Protein AF-0000000073197657 (afdb_homodimer)

Radius of gyration: 25.98 Å; Cα contacts (8 Å, |Δi|>4): 1907; chains: 2; bounding box: 68×72×62 Å

InterPro domains:
  IPR007863 Peptidase M16, C-terminal [PF05193] (176-345)
  IPR011249 Metalloenzyme, LuxS/M16 peptidase-like [SSF63411] (21-210)
  IPR011249 Metalloenzyme, LuxS/M16 peptidase-like [SSF63411] (229-405)
  IPR011765 Peptidase M16, N-terminal [PF00675] (33-169)
  IPR050361 Mitochondrial Processing Peptidase/Ubiquinol-cytochrome c Reductase Complex [PTHR11851] (14-404)

Foldseek 3Di:
DPVVVVVVPLQQPWDKDWDADPLQAIEIETESPDFKKKKKKKFQQAQLPQQDPLSAALLVLLQLLQQAAFPVGGSVVLVVQCVVQPKDWHWDHDLGMTMIMIMGGLVCVLVVLLSRLRSSGHQLDPVSSVVSLVVLVVVVVPDDPVLVVVLVQQCQFQPSHSSNGRRGHDPVCRPVDHSVSNVVSCLQIFERNRMYIYMYNYDSVSNVVCVHPRRDGHRDHDDDRDDGDTDFGEDDDDDPDQKDKKWWKFKFAALQDLLRVLLLQLLQCQAADDPPPVQPQSPDNHQLSVQLSVLQVPFRKHKHWDWAHALGIIITGIMMMGGPVRVVVSVVSSVVSLVPPAHDPVSSVVSLVVSLVVLVVLSVDSNSVRVQQRRSCSSHVGDDGSVRSNVSNVPDDRCSNVVRSPTPIHMD/DPVVVVVVPLQQPWDKDWDADPLQAIEIETESPDFKKKKKKKFQQAQLPQQDPLSAALLVLLQLLQQAAFPVGGSVVLVVVCVVQPKDWHWDHDLGMTMIMIMGGLVCVLVVLLSRLRSSGHQLDVVSSVVSLVVLVVVVVPDDPVLVQVLVQQCQFQPSHSSNGRRGHDPVCRPVDHSVSNVVSCLQIFERNRMYIYMYNYDSVSNVVCVHPRRDGHRDHDDDRDDGDTDFGADDDDDPDQKWKWWKKFKFAALQDLLRVLLLQLLQCQAANADPPVQPQRNDNHQLSVQLSVLQVPFRKHKHWDWAHALGIIITGIMMMGGPVRVVVSLVSSVVSLVVPAHDPVSSVVSLVVSLVVLVVLSVDSNSVRVQQRRNCSSHVGDDGSVRSNVSNVPDDRVSNVPGGPMRTYTD

Sequence (824 aa):
MSATATAQKASMVAEEKLSRLPNGLSVGSLDMNGAVSQLLIAFRAGTRYEQQPNEAGLVHHLRNAVGIDSNNYLGAEMLWHCGSFGANLMSTSSRDLFMVQMSVLRDHASVALSLLGELAQPAFKPWDLEEVYGTLHADRQYLQPYDILLEKLHSAAFRNGPLGNELYAKKSKIGKITSKQLLNFASSRLVSGNAVLVGVNVTHQQILDYASTQLNITENNANPIVPSKYRGGEVRHNSTMQLAHVAIVGEGASLQDHKGMATQAVLSAALANGPSTKYSSGLGHGVVADAVYKASGGNMAAVLPINEVHSDAALVGVYLVSSGDNIAPLVTTAFNALKSFQISENTLKAAKLCAEMDALTACESSSTVAVDRAAQILACGHTMSASDFIGSIRNVTLDDVNKVIMLSVFICMSATATAQKASMVAEEKLSRLPNGLSVGSLDMNGAVSQLLIAFRAGTRYEQQPNEAGLVHHLRNAVGIDSNNYLGAEMLWHCGSFGANLMSTSSRDLFMVQMSVLRDHASVALSLLGELAQPAFKPWDLEEVYGTLHADRQYLQPYDILLEKLHSAAFRNGPLGNELYAKKSKIGKITSKQLLNFASSRLVSGNAVLVGVNVTHQQILDYASTQLNITENNANPIVPSKYRGGEVRHNSTMQLAHVAIVGEGASLQDHKGMATQAVLSAALANGPSTKYSSGLGHGVVADAVYKASGGNMAAVLPINEVHSDAALVGVYLVSSGDNIAPLVTTAFNALKSFQISENTLKAAKLCAEMDALTACESSSTVAVDRAAQILACGHTMSASDFIGSIRNVTLDDVNKVIMLSVFIC

Organism: Anisakis simplex (NCBI:txid6269)

Secondary structure (DSSP, 8-state):
-HHHHHHHHHHH--EEEEEE-TTS-EEEEEE---SEEEEEEEES-SGGG--SGGGTTHHHHHHHHTTS-BSSS-HHHHHHHHHHTT-EEEEEE-SS-EEEEEEEEGGGHHHHHHHHHHHTSB---HHHHHHHHHHHHHHHHT--HHHHHHHHHHHHHHTTSGGGS-SS--GGGTTT--HHHHHHHHHHHSBGGGEEEEEESS-HHHHHHHHHHT---B--PPPPPPP--------------SEEEEEEEEE---TT-HHHHHHHHHHHHHHH-----TT--S-SS-HHHHHHHHHHTTS-EEEEEEEEE-SS-EEEEEEEEEETTTHHHHHHHHHHHHHT----HHHHHHHHHHHHHHHHHHTT-HHHHHHHHHHHHHHHSS---HHHHHHHHHT--HHHHHHH-----EE-/-HHHHHHHHHHH--EEEEEE-TTS-EEEEEE---SEEEEEEEES-SGGG--SGGGTTHHHHHHHHTTS-BSSS-HHHHHHHHHHTT-EEEEEE-SS-EEEEEEEEGGGHHHHHHHHHHHTSB---HHHHHHHHHHHHHHHHT--HHHHHHHHHHHHHHTTSGGGS-SS--GGGTTT--HHHHHHHHHHHSBGGGEEEEEESS-HHHHHHHHHHT---B--PPPPPPP--------------SEEEEEEEEE---TT-HHHHHHHHHHHHHHH-----TT----SS-HHHHHHHHHHTTS-EEEEEEEEE-SS-EEEEEEEEEETTTHHHHHHHHHHHHHT----HHHHHHHHHHHHHHHHHHTT-HHHHHHHHHHHHHHHSS---HHHHHHHHHT--HHHHHH--EEEEEE-

Structure (mmCIF, N/CA/C/O backbone):
data_AF-0000000073197657-model_v1
#
loop_
_entity.id
_entity.type
_entity.pdbx_description
1 polymer 'AT02348p (inferred by orthology to a D. melanogaster protein)'
#
loop_
_atom_site.group_PDB
_atom_site.id
_atom_site.type_symbol
_atom_site.label_atom_id
_atom_site.label_alt_id
_atom_site.label_comp_id
_atom_site.label_asym_id
_atom_site.label_entity_id
_atom_site.label_seq_id
_atom_site.pdbx_PDB_ins_code
_atom_site.Cartn_x
_atom_site.Cartn_y
_atom_site.Cartn_z
_atom_site.occupancy
_atom_site.B_iso_or_equiv
_atom_site.auth_seq_id
_atom_site.auth_comp_id
_atom_site.auth_asym_id
_atom_site.auth_atom_id
_atom_site.pdbx_PDB_model_num
ATOM 1 N N . MET A 1 1 ? 9.648 2.695 -32.719 1 24.92 1 MET A N 1
ATOM 2 C CA . MET A 1 1 ? 10.273 3.92 -32.219 1 24.92 1 MET A CA 1
ATOM 3 C C . MET A 1 1 ? 9.227 4.98 -31.906 1 24.92 1 MET A C 1
ATOM 5 O O . MET A 1 1 ? 9.398 5.781 -30.984 1 24.92 1 MET A O 1
ATOM 9 N N . SER A 1 2 ? 8.242 5.004 -32.781 1 26.73 2 SER A N 1
ATOM 10 C CA . SER A 1 2 ? 7.273 6.094 -32.781 1 26.73 2 SER A CA 1
ATOM 11 C C . SER A 1 2 ? 6.203 5.883 -31.719 1 26.73 2 SER A C 1
ATOM 13 O O . SER A 1 2 ? 5.68 6.848 -31.156 1 26.73 2 SER A O 1
ATOM 15 N N . ALA A 1 3 ? 5.723 4.629 -31.609 1 32.22 3 ALA A N 1
ATOM 16 C CA . ALA A 1 3 ? 4.594 4.367 -30.719 1 32.22 3 ALA A CA 1
ATOM 17 C C . ALA A 1 3 ? 4.996 4.539 -29.25 1 32.22 3 ALA A C 1
ATOM 19 O O . ALA A 1 3 ? 4.148 4.789 -28.391 1 32.22 3 ALA A O 1
ATOM 20 N N . THR A 1 4 ? 6.301 4.199 -28.859 1 33.25 4 THR A N 1
ATOM 21 C CA . THR A 1 4 ? 6.902 4.328 -27.531 1 33.25 4 THR A CA 1
ATOM 22 C C . THR A 1 4 ? 6.824 5.77 -27.031 1 33.25 4 THR A C 1
ATOM 24 O O . THR A 1 4 ? 6.684 6.016 -25.828 1 33.25 4 THR A O 1
ATOM 27 N N . ALA A 1 5 ? 7.082 6.781 -27.938 1 35.72 5 ALA A N 1
ATOM 28 C CA . ALA A 1 5 ? 7.094 8.227 -27.703 1 35.72 5 ALA A CA 1
ATOM 29 C C . ALA A 1 5 ? 5.695 8.734 -27.375 1 35.72 5 ALA A C 1
ATOM 31 O O . ALA A 1 5 ? 5.535 9.641 -26.547 1 35.72 5 ALA A O 1
ATOM 32 N N . THR A 1 6 ? 4.719 8.172 -28.016 1 34.34 6 THR A N 1
ATOM 33 C CA . THR A 1 6 ? 3.385 8.75 -27.922 1 34.34 6 THR A CA 1
ATOM 34 C C . THR A 1 6 ? 2.754 8.445 -26.578 1 34.34 6 THR A C 1
ATOM 36 O O . THR A 1 6 ? 2.086 9.305 -25.984 1 34.34 6 THR A O 1
ATOM 39 N N . ALA A 1 7 ? 2.904 7.211 -26.047 1 37.16 7 ALA A N 1
ATOM 40 C CA . ALA A 1 7 ? 2.324 6.793 -24.781 1 37.16 7 ALA A CA 1
ATOM 41 C C . ALA A 1 7 ? 2.988 7.516 -23.609 1 37.16 7 ALA A C 1
ATOM 43 O O . ALA A 1 7 ? 2.385 7.68 -22.547 1 37.16 7 ALA A O 1
ATOM 44 N N . GLN A 1 8 ? 4.293 7.699 -23.547 1 40.88 8 GLN A N 1
ATOM 45 C CA . GLN A 1 8 ? 5 8.523 -22.578 1 40.88 8 GLN A CA 1
ATOM 46 C C . GLN A 1 8 ? 4.273 9.852 -22.344 1 40.88 8 GLN A C 1
ATOM 48 O O . GLN A 1 8 ? 4.273 10.375 -21.234 1 40.88 8 GLN A O 1
ATOM 53 N N . LYS A 1 9 ? 3.688 10.336 -23.422 1 39.72 9 LYS A N 1
ATOM 54 C CA . LYS A 1 9 ? 3.219 11.719 -23.5 1 39.72 9 LYS A CA 1
ATOM 55 C C . LYS A 1 9 ? 1.931 11.906 -22.703 1 39.72 9 LYS A C 1
ATOM 57 O O . LYS A 1 9 ? 1.673 12.992 -22.172 1 39.72 9 LYS A O 1
ATOM 62 N N . ALA A 1 10 ? 1.14 10.953 -22.922 1 40.53 10 ALA A N 1
ATOM 63 C CA . ALA A 1 10 ? -0.202 11.289 -22.453 1 40.53 10 ALA A CA 1
ATOM 64 C C . ALA A 1 10 ? -0.24 11.383 -20.922 1 40.53 10 ALA A C 1
ATOM 66 O O . ALA A 1 10 ? -0.869 12.289 -20.375 1 40.53 10 ALA A O 1
ATOM 67 N N . SER A 1 11 ? 0.136 10.227 -20.141 1 47.03 11 SER A N 1
ATOM 68 C CA . SER A 1 11 ? -0.007 10.25 -18.688 1 47.03 11 SER A CA 1
ATOM 69 C C . SER A 1 11 ? 0.811 11.375 -18.078 1 47.03 11 SER A C 1
ATOM 71 O O . SER A 1 11 ? 0.484 11.867 -17 1 47.03 11 SER A O 1
ATOM 73 N N . MET A 1 12 ? 1.969 11.75 -18.781 1 50.06 12 MET A N 1
ATOM 74 C CA . MET A 1 12 ? 2.967 12.648 -18.203 1 50.06 12 MET A CA 1
ATOM 75 C C . MET A 1 12 ? 2.568 14.102 -18.406 1 50.06 12 MET A C 1
ATOM 77 O O . MET A 1 12 ? 3.209 15.008 -17.875 1 50.06 12 MET A O 1
ATOM 81 N N . VAL A 1 13 ? 1.551 14.219 -19.188 1 54.59 13 VAL A N 1
ATOM 82 C CA . VAL A 1 13 ? 1.398 15.648 -19.453 1 54.59 13 VAL A CA 1
ATOM 83 C C . VAL A 1 13 ? 0.268 16.219 -18.594 1 54.59 13 VAL A C 1
ATOM 85 O O . VAL A 1 13 ? -0.843 16.438 -19.094 1 54.59 13 VAL A O 1
ATOM 88 N N . ALA A 1 14 ? 0.258 15.805 -17.328 1 64.75 14 ALA A N 1
ATOM 89 C CA . ALA A 1 14 ? -0.708 16.453 -16.453 1 64.75 14 ALA A CA 1
ATOM 90 C C . ALA A 1 14 ? -0.443 17.953 -16.344 1 64.75 14 ALA A C 1
ATOM 92 O O . ALA A 1 14 ? 0.712 18.391 -16.312 1 64.75 14 ALA A O 1
ATOM 93 N N . GLU A 1 15 ? -1.471 18.719 -16.766 1 77.44 15 GLU A N 1
ATOM 94 C CA . GLU A 1 15 ? -1.34 20.156 -16.578 1 77.44 15 GLU A CA 1
ATOM 95 C C . GLU A 1 15 ? -1.181 20.516 -15.102 1 77.44 15 GLU A C 1
ATOM 97 O O . GLU A 1 15 ? -2.031 20.156 -14.281 1 77.44 15 GLU A O 1
ATOM 102 N N . GLU A 1 16 ? -0.017 20.938 -14.773 1 91.06 16 GLU A N 1
ATOM 103 C CA . GLU A 1 16 ? 0.267 21.328 -13.398 1 91.06 16 GLU A CA 1
ATOM 104 C C . GLU A 1 16 ? 0.287 22.844 -13.25 1 91.06 16 GLU A C 1
ATOM 106 O O . GLU A 1 16 ? 0.814 23.562 -14.109 1 91.06 16 GLU A O 1
ATOM 111 N N . LYS A 1 17 ? -0.479 23.344 -12.266 1 96.06 17 LYS A N 1
ATOM 112 C CA . LYS A 1 17 ? -0.536 24.781 -11.984 1 96.06 17 LYS A CA 1
ATOM 113 C C . LYS A 1 17 ? -0.211 25.062 -10.516 1 96.06 17 LYS A C 1
ATOM 115 O O . LYS A 1 17 ? -0.493 24.25 -9.641 1 96.06 17 LYS A O 1
ATOM 120 N N . LEU A 1 18 ? 0.401 26.172 -10.281 1 97.56 18 LEU A N 1
ATOM 121 C CA . LEU A 1 18 ? 0.75 26.641 -8.945 1 97.56 18 LEU A CA 1
ATOM 122 C C . LEU A 1 18 ? 0.467 28.125 -8.789 1 97.56 18 LEU A C 1
ATOM 124 O O . LEU A 1 18 ? 0.825 28.922 -9.656 1 97.56 18 LEU A O 1
ATOM 128 N N . SER A 1 19 ? -0.248 28.469 -7.785 1 97.75 19 SER A N 1
ATOM 129 C CA . SER A 1 19 ? -0.538 29.859 -7.449 1 97.75 19 SER A CA 1
ATOM 130 C C . SER A 1 19 ? -0.184 30.172 -6 1 97.75 19 SER A C 1
ATOM 132 O O . SER A 1 19 ? -0.13 29.266 -5.164 1 97.75 19 SER A O 1
ATOM 134 N N . ARG A 1 20 ? 0.093 31.438 -5.801 1 96.75 20 ARG A N 1
ATOM 135 C CA . ARG A 1 20 ? 0.314 31.938 -4.445 1 96.75 20 ARG A CA 1
ATOM 136 C C . ARG A 1 20 ? -0.661 33.062 -4.109 1 96.75 20 ARG A C 1
ATOM 138 O O . ARG A 1 20 ? -0.753 34.031 -4.84 1 96.75 20 ARG A O 1
ATOM 145 N N . LEU A 1 21 ? -1.343 32.906 -3.039 1 97.19 21 LEU A N 1
ATOM 146 C CA . LEU A 1 21 ? -2.332 33.906 -2.633 1 97.19 21 LEU A CA 1
ATOM 147 C C . LEU A 1 21 ? -1.687 35 -1.798 1 97.19 21 LEU A C 1
ATOM 149 O O . LEU A 1 21 ? -0.601 34.812 -1.244 1 97.19 21 LEU A O 1
ATOM 153 N N . PRO A 1 22 ? -2.354 36.156 -1.662 1 95.44 22 PRO A N 1
ATOM 154 C CA . PRO A 1 22 ? -1.788 37.281 -0.912 1 95.44 22 PRO A CA 1
ATOM 155 C C . PRO A 1 22 ? -1.545 36.938 0.558 1 95.44 22 PRO A C 1
ATOM 157 O O . PRO A 1 22 ? -0.637 37.5 1.18 1 95.44 22 PRO A O 1
ATOM 160 N N . ASN A 1 23 ? -2.232 36.062 1.062 1 95.19 23 ASN A N 1
ATOM 161 C CA . ASN A 1 23 ? -2.074 35.719 2.471 1 95.19 23 ASN A CA 1
ATOM 162 C C . ASN A 1 23 ? -0.935 34.719 2.684 1 95.19 23 ASN A C 1
ATOM 164 O O . ASN A 1 23 ? -0.705 34.25 3.805 1 95.19 23 ASN A O 1
ATOM 168 N N . GLY A 1 24 ? -0.32 34.281 1.6 1 95.75 24 GLY A N 1
ATOM 169 C CA . GLY A 1 24 ? 0.848 33.406 1.692 1 95.75 24 GLY A CA 1
ATOM 170 C C . GLY A 1 24 ? 0.548 31.969 1.361 1 95.75 24 GLY A C 1
ATOM 171 O O . GLY A 1 24 ? 1.465 31.172 1.152 1 95.75 24 GLY A O 1
ATOM 172 N N . LEU A 1 25 ? -0.697 31.594 1.229 1 97.38 25 LEU A N 1
ATOM 173 C CA . LEU A 1 25 ? -1.099 30.219 0.934 1 97.38 25 LEU A CA 1
ATOM 174 C C . LEU A 1 25 ? -0.743 29.844 -0.502 1 97.38 25 LEU A C 1
ATOM 176 O O . LEU A 1 25 ? -1.026 30.609 -1.433 1 97.38 25 LEU A O 1
ATOM 180 N N . SER A 1 26 ? -0.106 28.734 -0.603 1 98.12 26 SER A N 1
ATOM 181 C CA . SER A 1 26 ? 0.12 28.172 -1.936 1 98.12 26 SER A CA 1
ATOM 182 C C . SER A 1 26 ? -1.021 27.25 -2.354 1 98.12 26 SER A C 1
ATOM 184 O O . SER A 1 26 ? -1.584 26.547 -1.522 1 98.12 26 SER A O 1
ATOM 186 N N . VAL A 1 27 ? -1.336 27.297 -3.631 1 98.31 27 VAL A N 1
ATOM 187 C CA . VAL A 1 27 ? -2.381 26.438 -4.188 1 98.31 27 VAL A CA 1
ATOM 188 C C . VAL A 1 27 ? -1.865 25.734 -5.441 1 98.31 27 VAL A C 1
ATOM 190 O O . VAL A 1 27 ? -1.483 26.391 -6.414 1 98.31 27 VAL A O 1
ATOM 193 N N . GLY A 1 28 ? -1.777 24.422 -5.359 1 97.94 28 GLY A N 1
ATOM 194 C CA . GLY A 1 28 ? -1.341 23.641 -6.504 1 97.94 28 GLY A CA 1
ATOM 195 C C . GLY A 1 28 ? -2.406 22.688 -7.016 1 97.94 28 GLY A C 1
ATOM 196 O O . GL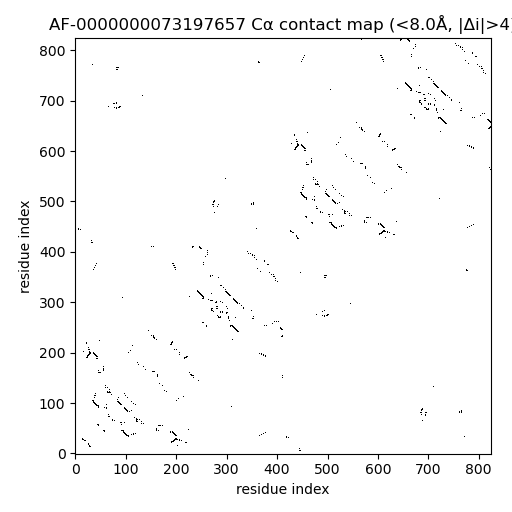Y A 1 28 ? -3.246 22.219 -6.25 1 97.94 28 GLY A O 1
ATOM 197 N N . SER A 1 29 ? -2.365 22.406 -8.344 1 96.81 29 SER A N 1
ATOM 198 C CA . SER A 1 29 ? -3.291 21.453 -8.93 1 96.81 29 SER A CA 1
ATOM 199 C C . SER A 1 29 ? -2.635 20.672 -10.07 1 96.81 29 SER A C 1
ATOM 201 O O . SER A 1 29 ? -1.69 21.156 -10.695 1 96.81 29 SER A O 1
ATOM 203 N N . LEU A 1 30 ? -3.066 19.516 -10.195 1 95.25 30 LEU A N 1
ATOM 204 C CA . LEU A 1 30 ? -2.676 18.641 -11.297 1 95.25 30 LEU A CA 1
ATOM 205 C C . LEU A 1 30 ? -3.852 17.781 -11.75 1 95.25 30 LEU A C 1
ATOM 207 O O . LEU A 1 30 ? -4.617 17.281 -10.922 1 95.25 30 LEU A O 1
ATOM 211 N N . ASP A 1 31 ? -3.984 17.688 -13.023 1 94.06 31 ASP A N 1
ATOM 212 C CA . ASP A 1 31 ? -5.059 16.859 -13.547 1 94.06 31 ASP A CA 1
ATOM 213 C C . ASP A 1 31 ? -4.492 15.633 -14.266 1 94.06 31 ASP A C 1
ATOM 215 O O . ASP A 1 31 ? -3.912 15.75 -15.352 1 94.06 31 ASP A O 1
ATOM 219 N N . MET A 1 32 ? -4.719 14.508 -13.719 1 91.31 32 MET A N 1
ATOM 220 C CA . MET A 1 32 ? -4.27 13.234 -14.281 1 91.31 32 MET A CA 1
ATOM 221 C C . MET A 1 32 ? -5.383 12.57 -15.086 1 91.31 32 MET A C 1
ATOM 223 O O . MET A 1 32 ? -5.27 11.406 -15.469 1 91.31 32 MET A O 1
ATOM 227 N N . ASN A 1 33 ? -6.457 13.266 -15.172 1 89.81 33 ASN A N 1
ATOM 228 C CA . ASN A 1 33 ? -7.637 12.797 -15.898 1 89.81 33 ASN A CA 1
ATOM 229 C C . ASN A 1 33 ? -8.242 11.562 -15.242 1 89.81 33 ASN A C 1
ATOM 231 O O . ASN A 1 33 ? -8.68 10.641 -15.938 1 89.81 33 ASN A O 1
ATOM 235 N N . GLY A 1 34 ? -8.211 11.5 -13.992 1 91.5 34 GLY A N 1
ATOM 236 C CA . GLY A 1 34 ? -8.773 10.391 -13.242 1 91.5 34 GLY A CA 1
ATOM 237 C C . GLY A 1 34 ? -10.141 10.703 -12.656 1 91.5 34 GLY A C 1
ATOM 238 O O . GLY A 1 34 ? -10.57 11.859 -12.641 1 91.5 34 GLY A O 1
ATOM 239 N N . ALA A 1 35 ? -10.758 9.648 -12.18 1 93.69 35 ALA A N 1
ATOM 240 C CA . ALA A 1 35 ? -12.133 9.766 -11.688 1 93.69 35 ALA A CA 1
ATOM 241 C C . ALA A 1 35 ? -12.148 10.125 -10.203 1 93.69 35 ALA A C 1
ATOM 243 O O . ALA A 1 35 ? -13.18 10.547 -9.672 1 93.69 35 ALA A O 1
ATOM 244 N N . VAL A 1 36 ? -11.055 9.984 -9.523 1 95.44 36 VAL A N 1
ATOM 245 C CA . VAL A 1 36 ? -10.969 10.258 -8.094 1 95.44 36 VAL A CA 1
ATOM 246 C C . VAL A 1 36 ? -10.133 11.516 -7.855 1 95.44 36 VAL A C 1
ATOM 248 O O . VAL A 1 36 ? -9.023 11.633 -8.367 1 95.44 36 VAL A O 1
ATOM 251 N N . SER A 1 37 ? -10.711 12.398 -7.148 1 97.06 37 SER A N 1
ATOM 252 C CA . SER A 1 37 ? -9.992 13.602 -6.762 1 97.06 37 SER A CA 1
ATOM 253 C C . SER A 1 37 ? -9.297 13.43 -5.414 1 97.06 37 SER A C 1
ATOM 255 O O . SER A 1 37 ? -9.859 12.82 -4.5 1 97.06 37 SER A O 1
ATOM 257 N N . GLN A 1 38 ? -8.109 13.938 -5.379 1 97.19 38 GLN A N 1
ATOM 258 C CA . GLN A 1 38 ? -7.387 14.055 -4.121 1 97.19 38 GLN A CA 1
ATOM 259 C C . GLN A 1 38 ? -7.25 15.508 -3.693 1 97.19 38 GLN A C 1
ATOM 261 O O . GLN A 1 38 ? -6.688 16.328 -4.426 1 97.19 38 GLN A O 1
ATOM 266 N N . LEU A 1 39 ? -7.789 15.805 -2.576 1 97.25 39 LEU A N 1
ATOM 267 C CA . LEU A 1 39 ? -7.691 17.125 -1.975 1 97.25 39 LEU A CA 1
ATOM 268 C C . LEU A 1 39 ? -6.852 17.078 -0.701 1 97.25 39 LEU A C 1
ATOM 270 O O . LEU A 1 39 ? -7.152 16.312 0.217 1 97.25 39 LEU A O 1
ATOM 274 N N . LEU A 1 40 ? -5.805 17.922 -0.667 1 97.75 40 LEU A N 1
ATOM 275 C CA . LEU A 1 40 ? -4.832 17.781 0.413 1 97.75 40 LEU A CA 1
ATOM 276 C C . LEU A 1 40 ? -4.391 19.156 0.921 1 97.75 40 LEU A C 1
ATOM 278 O O . LEU A 1 40 ? -4.055 20.031 0.128 1 97.75 40 LEU A O 1
ATOM 282 N N . ILE A 1 41 ? -4.484 19.375 2.158 1 97.75 41 ILE A N 1
ATOM 283 C CA . ILE A 1 41 ? -3.85 20.516 2.793 1 97.75 41 ILE A CA 1
ATOM 284 C C . ILE A 1 41 ? -2.674 20.062 3.648 1 97.75 41 ILE A C 1
ATOM 286 O O . ILE A 1 41 ? -2.797 19.094 4.41 1 97.75 41 ILE A O 1
ATOM 290 N N . ALA A 1 42 ? -1.586 20.656 3.443 1 98.25 42 ALA A N 1
ATOM 291 C CA . ALA A 1 42 ? -0.374 20.312 4.188 1 98.25 42 ALA A CA 1
ATOM 292 C C . ALA A 1 42 ? 0.205 21.547 4.875 1 98.25 42 ALA A C 1
ATOM 294 O O . ALA A 1 42 ? 0.053 22.672 4.383 1 98.25 42 ALA A O 1
ATOM 295 N N . PHE A 1 43 ? 0.808 21.328 5.977 1 97.88 43 PHE A N 1
ATOM 296 C CA . PHE A 1 43 ? 1.457 22.391 6.754 1 97.88 43 PHE A CA 1
ATOM 297 C C . PHE A 1 43 ? 2.887 21.984 7.105 1 97.88 43 PHE A C 1
ATOM 299 O O . PHE A 1 43 ? 3.158 20.828 7.422 1 97.88 43 PHE A O 1
ATOM 306 N N . ARG A 1 44 ? 3.797 22.984 7.078 1 97.38 44 ARG A N 1
ATOM 307 C CA . ARG A 1 44 ? 5.086 22.797 7.734 1 97.38 44 ARG A CA 1
ATOM 308 C C . ARG A 1 44 ? 4.918 22.719 9.25 1 97.38 44 ARG A C 1
ATOM 310 O O . ARG A 1 44 ? 5.34 23.609 9.977 1 97.38 44 ARG A O 1
ATOM 317 N N . ALA A 1 45 ? 4.406 21.609 9.625 1 97.31 45 ALA A N 1
ATOM 318 C CA . ALA A 1 45 ? 4.062 21.375 11.023 1 97.31 45 ALA A CA 1
ATOM 319 C C . ALA A 1 45 ? 4.328 19.922 11.422 1 97.31 45 ALA A C 1
ATOM 321 O O . ALA A 1 45 ? 3.543 19.312 12.148 1 97.31 45 ALA A O 1
ATOM 322 N N . GLY A 1 46 ? 5.402 19.359 10.898 1 97.62 46 GLY A N 1
ATOM 323 C CA . GLY A 1 46 ? 5.844 18.031 11.328 1 97.62 46 GLY A CA 1
ATOM 324 C C . GLY A 1 46 ? 6.531 18.047 12.68 1 97.62 46 GLY A C 1
ATOM 325 O O . GLY A 1 46 ? 6.594 19.078 13.344 1 97.62 46 GLY A O 1
ATOM 326 N N . THR A 1 47 ? 7.062 16.938 13.07 1 97.38 47 THR A N 1
ATOM 327 C CA . THR A 1 47 ? 7.59 16.766 14.422 1 97.38 47 THR A CA 1
ATOM 328 C C . THR A 1 47 ? 8.852 17.609 14.609 1 97.38 47 THR A C 1
ATOM 330 O O . THR A 1 47 ? 9.227 17.938 15.734 1 97.38 47 THR A O 1
ATOM 333 N N . ARG A 1 48 ? 9.555 17.938 13.539 1 96.94 48 ARG A N 1
ATOM 334 C CA . ARG A 1 48 ? 10.766 18.75 13.695 1 96.94 48 ARG A CA 1
ATOM 335 C C . ARG A 1 48 ? 10.438 20.141 14.219 1 96.94 48 ARG A C 1
ATOM 337 O O . ARG A 1 48 ? 11.328 20.859 14.688 1 96.94 48 ARG A O 1
ATOM 344 N N . TYR A 1 49 ? 9.164 20.5 14.148 1 96.62 49 TYR A N 1
ATOM 345 C CA . TYR A 1 49 ? 8.773 21.844 14.586 1 96.62 49 TYR A CA 1
ATOM 346 C C . TYR A 1 49 ? 8.336 21.828 16.047 1 96.62 49 TYR A C 1
ATOM 348 O O . TYR A 1 49 ? 7.906 22.859 16.578 1 96.62 49 TYR A O 1
ATOM 356 N N . GLU A 1 50 ? 8.375 20.641 16.625 1 95.38 50 GLU A N 1
ATOM 357 C CA . GLU A 1 50 ? 8.281 20.562 18.078 1 95.38 50 GLU A CA 1
ATOM 358 C C . GLU A 1 50 ? 9.578 21.031 18.734 1 95.38 50 GLU A C 1
ATOM 360 O O . GLU A 1 50 ? 10.43 20.219 19.078 1 95.38 50 GLU A O 1
ATOM 365 N N . GLN A 1 51 ? 9.703 22.25 19.031 1 89.19 51 GLN A N 1
ATOM 366 C CA . GLN A 1 51 ? 10.992 22.828 19.359 1 89.19 51 GLN A CA 1
ATOM 367 C C . GLN A 1 51 ? 11.234 22.797 20.875 1 89.19 51 GLN A C 1
ATOM 369 O O . GLN A 1 51 ? 12.383 22.719 21.328 1 89.19 51 GLN A O 1
ATOM 374 N N . GLN A 1 52 ? 10.242 22.812 21.594 1 88.38 52 GLN A N 1
ATOM 375 C CA . GLN A 1 52 ? 10.398 22.781 23.047 1 88.38 52 GLN A CA 1
ATOM 376 C C . GLN A 1 52 ? 10.18 21.375 23.594 1 88.38 52 GLN A C 1
ATOM 378 O O . GLN A 1 52 ? 9.406 20.594 23.031 1 88.38 52 GLN A O 1
ATOM 383 N N . PRO A 1 53 ? 10.852 21.047 24.656 1 85.31 53 PRO A N 1
ATOM 384 C CA . PRO A 1 53 ? 10.711 19.703 25.234 1 85.31 53 PRO A CA 1
ATOM 385 C C . PRO A 1 53 ? 9.266 19.359 25.562 1 85.31 53 PRO A C 1
ATOM 387 O O . PRO A 1 53 ? 8.859 18.203 25.453 1 85.31 53 PRO A O 1
ATOM 390 N N . ASN A 1 54 ? 8.57 20.359 25.922 1 89 54 ASN A N 1
ATOM 391 C CA . ASN A 1 54 ? 7.191 20.094 26.328 1 89 54 ASN A CA 1
ATOM 392 C C . ASN A 1 54 ? 6.266 19.938 25.125 1 89 54 ASN A C 1
ATOM 394 O O . ASN A 1 54 ? 5.07 19.688 25.281 1 89 54 ASN A O 1
ATOM 398 N N . GLU A 1 55 ? 6.871 20 23.938 1 93.5 55 GLU A N 1
ATOM 399 C CA . GLU A 1 55 ? 6.059 19.906 22.719 1 93.5 55 GLU A CA 1
ATOM 400 C C . GLU A 1 55 ? 6.145 18.5 22.125 1 93.5 55 GLU A C 1
ATOM 402 O O . GLU A 1 55 ? 5.438 18.188 21.156 1 93.5 55 GLU A O 1
ATOM 407 N N . ALA A 1 56 ? 6.961 17.641 22.766 1 94.44 56 ALA A N 1
ATOM 408 C CA . ALA A 1 56 ? 7.129 16.297 22.234 1 94.44 56 ALA A CA 1
ATOM 409 C C . ALA A 1 56 ? 5.805 15.539 22.234 1 94.44 56 ALA A C 1
ATOM 411 O O . ALA A 1 56 ? 5.152 15.414 23.266 1 94.44 56 ALA A O 1
ATOM 412 N N . GLY A 1 57 ? 5.402 15.133 21.031 1 96.31 57 GLY A N 1
ATOM 413 C CA . GLY A 1 57 ? 4.18 14.352 20.906 1 96.31 57 GLY A CA 1
ATOM 414 C C . GLY A 1 57 ? 2.998 15.164 20.422 1 96.31 57 GLY A C 1
ATOM 415 O O . GLY A 1 57 ? 1.934 14.609 20.141 1 96.31 57 GLY A O 1
ATOM 416 N N . LEU A 1 58 ? 3.137 16.438 20.281 1 96.81 58 LEU A N 1
ATOM 417 C CA . LEU A 1 58 ? 2.043 17.312 19.891 1 96.81 58 LEU A CA 1
ATOM 418 C C . LEU A 1 58 ? 1.55 16.969 18.484 1 96.81 58 LEU A C 1
ATOM 420 O O . LEU A 1 58 ? 0.341 16.922 18.25 1 96.81 58 LEU A O 1
ATOM 424 N N . VAL A 1 59 ? 2.422 16.734 17.578 1 97.25 59 VAL A N 1
ATOM 425 C CA . VAL A 1 59 ? 2.047 16.5 16.188 1 97.25 59 VAL A CA 1
ATOM 426 C C . VAL A 1 59 ? 1.279 15.18 16.078 1 97.25 59 VAL A C 1
ATOM 428 O O . VAL A 1 59 ? 0.308 15.078 15.32 1 97.25 59 VAL A O 1
ATOM 431 N N . HIS A 1 60 ? 1.761 14.211 16.828 1 96.38 60 HIS A N 1
ATOM 432 C CA . HIS A 1 60 ? 1.023 12.953 16.891 1 96.38 60 HIS A CA 1
ATOM 433 C C . HIS A 1 60 ? -0.406 13.172 17.375 1 96.38 60 HIS A C 1
ATOM 435 O O . HIS A 1 60 ? -1.351 12.625 16.797 1 96.38 60 HIS A O 1
ATOM 441 N N . HIS A 1 61 ? -0.603 14.023 18.391 1 94.88 61 HIS A N 1
ATOM 442 C CA . HIS A 1 61 ? -1.929 14.367 18.891 1 94.88 61 HIS A CA 1
ATOM 443 C C . HIS A 1 61 ? -2.736 15.125 17.844 1 94.88 61 HIS A C 1
ATOM 445 O O . HIS A 1 61 ? -3.922 14.859 17.656 1 94.88 61 HIS A O 1
ATOM 451 N N . LEU A 1 62 ? -2.049 16.016 17.219 1 95.19 62 LEU A N 1
ATOM 452 C CA . LEU A 1 62 ? -2.682 16.828 16.188 1 95.19 62 LEU A CA 1
ATOM 453 C C . LEU A 1 62 ? -3.225 15.945 15.062 1 95.19 62 LEU A C 1
ATOM 455 O O . LEU A 1 62 ? -4.379 16.094 14.656 1 95.19 62 LEU A O 1
ATOM 459 N N . ARG A 1 63 ? -2.41 15.062 14.57 1 95.12 63 ARG A N 1
ATOM 460 C CA . ARG A 1 63 ? -2.781 14.156 13.492 1 95.12 63 ARG A CA 1
ATOM 461 C C . ARG A 1 63 ? -4.027 13.352 13.859 1 95.12 63 ARG A C 1
ATOM 463 O O . ARG A 1 63 ? -4.961 13.25 13.055 1 95.12 63 ARG A O 1
ATOM 470 N N . ASN A 1 64 ? -4.031 12.859 15.125 1 91.44 64 ASN A N 1
ATOM 471 C CA . ASN A 1 64 ? -5.129 11.992 15.531 1 91.44 64 ASN A CA 1
ATOM 472 C C . ASN A 1 64 ? -6.355 12.797 15.945 1 91.44 64 ASN A C 1
ATOM 474 O O . ASN A 1 64 ? -7.441 12.242 16.109 1 91.44 64 ASN A O 1
ATOM 478 N N . ALA A 1 65 ? -6.23 14.102 16.031 1 91.62 65 ALA A N 1
ATOM 479 C CA . ALA A 1 65 ? -7.348 14.961 16.406 1 91.62 65 ALA A CA 1
ATOM 480 C C . ALA A 1 65 ? -8.172 15.375 15.188 1 91.62 65 ALA A C 1
ATOM 482 O O . ALA A 1 65 ? -9.234 15.977 15.328 1 91.62 65 ALA A O 1
ATOM 483 N N . VAL A 1 66 ? -7.68 15.062 14.055 1 91.31 66 VAL A N 1
ATOM 484 C CA . VAL A 1 66 ? -8.453 15.352 12.859 1 91.31 66 VAL A CA 1
ATOM 485 C C . VAL A 1 66 ? -9.773 14.586 12.898 1 91.31 66 VAL A C 1
ATOM 487 O O . VAL A 1 66 ? -9.789 13.375 13.125 1 91.31 66 VAL A O 1
ATOM 490 N N . GLY A 1 67 ? -10.898 15.336 12.703 1 85.62 67 GLY A N 1
ATOM 491 C CA . GLY A 1 67 ? -12.211 14.727 12.758 1 85.62 67 GLY A CA 1
ATOM 492 C C . GLY A 1 67 ? -13 15.109 13.992 1 85.62 67 GLY A C 1
ATOM 493 O O . GLY A 1 67 ? -14.219 14.93 14.039 1 85.62 67 GLY A O 1
ATOM 494 N N . ILE A 1 68 ? -12.273 15.602 15.047 1 87.75 68 ILE A N 1
ATOM 495 C CA . ILE A 1 68 ? -13.008 16.109 16.203 1 87.75 68 ILE A CA 1
ATOM 496 C C . ILE A 1 68 ? -13.617 17.469 15.852 1 87.75 68 ILE A C 1
ATOM 498 O O . ILE A 1 68 ? -13.531 17.922 14.711 1 87.75 68 ILE A O 1
ATOM 502 N N . ASP A 1 69 ? -14.18 18.078 16.828 1 90.44 69 ASP A N 1
ATOM 503 C CA . ASP A 1 69 ? -14.891 19.344 16.609 1 90.44 69 ASP A CA 1
ATOM 504 C C . ASP A 1 69 ? -13.938 20.438 16.156 1 90.44 69 ASP A C 1
ATOM 506 O O . ASP A 1 69 ? -12.812 20.531 16.656 1 90.44 69 ASP A O 1
ATOM 510 N N . SER A 1 70 ? -14.406 21.203 15.195 1 91.5 70 SER A N 1
ATOM 511 C CA . SER A 1 70 ? -13.773 22.5 14.922 1 91.5 70 SER A CA 1
ATOM 512 C C . SER A 1 70 ? -14.445 23.609 15.711 1 91.5 70 SER A C 1
ATOM 514 O O . SER A 1 70 ? -15.32 23.359 16.531 1 91.5 70 SER A O 1
ATOM 516 N N . ASN A 1 71 ? -13.938 24.812 15.516 1 90.62 71 ASN A N 1
ATOM 517 C CA . ASN A 1 71 ? -14.562 25.938 16.203 1 90.62 71 ASN A CA 1
ATOM 518 C C . ASN A 1 71 ? -15.977 26.203 15.703 1 90.62 71 ASN A C 1
ATOM 520 O O . ASN A 1 71 ? -16.812 26.734 16.438 1 90.62 71 ASN A O 1
ATOM 524 N N . ASN A 1 72 ? -16.281 25.734 14.508 1 91.25 72 ASN A N 1
ATOM 525 C CA . ASN A 1 72 ? -17.516 26.125 13.852 1 91.25 72 ASN A CA 1
ATOM 526 C C . ASN A 1 72 ? -18.484 24.938 13.734 1 91.25 72 ASN A C 1
ATOM 528 O O . ASN A 1 72 ? -19.703 25.141 13.641 1 91.25 72 ASN A O 1
ATOM 532 N N . TYR A 1 73 ? -17.906 23.766 13.664 1 91.12 73 TYR A N 1
ATOM 533 C CA . TYR A 1 73 ? -18.75 22.609 13.375 1 91.12 73 TYR A CA 1
ATOM 534 C C . TYR A 1 73 ? -18.391 21.438 14.281 1 91.12 73 TYR A C 1
ATOM 536 O O . TYR A 1 73 ? -17.25 21.281 14.703 1 91.12 73 TYR A O 1
ATOM 544 N N . LEU A 1 74 ? -19.391 20.578 14.469 1 88.19 74 LEU A N 1
ATOM 545 C CA . LEU A 1 74 ? -19.172 19.312 15.156 1 88.19 74 LEU A CA 1
ATOM 546 C C . LEU A 1 74 ? -18.438 18.328 14.25 1 88.19 74 LEU A C 1
ATOM 548 O O . LEU A 1 74 ? -18.766 18.203 13.07 1 88.19 74 LEU A O 1
ATOM 552 N N . GLY A 1 75 ? -17.438 17.75 14.828 1 85.75 75 GLY A N 1
ATOM 553 C CA . GLY A 1 75 ? -16.656 16.781 14.078 1 85.75 75 GLY A CA 1
ATOM 554 C C . GLY A 1 75 ? -17.5 15.656 13.5 1 85.75 75 GLY A C 1
ATOM 555 O O . GLY A 1 75 ? -17.375 15.328 12.32 1 85.75 75 GLY A O 1
ATOM 556 N N . ALA A 1 76 ? -18.375 15.109 14.289 1 80.81 76 ALA A N 1
ATOM 557 C CA . ALA A 1 76 ? -19.234 14.008 13.875 1 80.81 76 ALA A CA 1
ATOM 558 C C . ALA A 1 76 ? -20.094 14.398 12.672 1 80.81 76 ALA A C 1
ATOM 560 O O . ALA A 1 76 ? -20.312 13.586 11.766 1 80.81 76 ALA A O 1
ATOM 561 N N . GLU A 1 77 ? -20.531 15.594 12.68 1 84.94 77 GLU A N 1
ATOM 562 C CA . GLU A 1 77 ? -21.344 16.078 11.57 1 84.94 77 GLU A CA 1
ATOM 563 C C . GLU A 1 77 ? -20.516 16.219 10.297 1 84.94 77 GLU A C 1
ATOM 565 O O . GLU A 1 77 ? -20.984 15.852 9.211 1 84.94 77 GLU A O 1
ATOM 570 N N . MET A 1 78 ? -19.359 16.766 10.406 1 87.19 78 MET A N 1
ATOM 571 C CA . MET A 1 78 ? -18.484 16.922 9.242 1 87.19 78 MET A CA 1
ATOM 572 C C . MET A 1 78 ? -18.125 15.57 8.648 1 87.19 78 MET A C 1
ATOM 574 O O . MET A 1 78 ? -18.156 15.398 7.43 1 87.19 78 MET A O 1
ATOM 578 N N . LEU A 1 79 ? -17.828 14.641 9.516 1 83.62 79 LEU A N 1
ATOM 579 C CA . LEU A 1 79 ? -17.469 13.305 9.062 1 83.62 79 LEU A CA 1
ATOM 580 C C . LEU A 1 79 ? -18.672 12.617 8.398 1 83.62 79 LEU A C 1
ATOM 582 O O . LEU A 1 79 ? -18.5 11.906 7.406 1 83.62 79 LEU A O 1
ATOM 586 N N . TRP A 1 80 ? -19.797 12.875 8.953 1 82.56 80 TRP A N 1
ATOM 587 C CA . TRP A 1 80 ? -21.031 12.352 8.359 1 82.56 80 TRP A CA 1
ATOM 588 C C . TRP A 1 80 ? -21.234 12.906 6.953 1 82.56 80 TRP A C 1
ATOM 590 O O . TRP A 1 80 ? -21.609 12.18 6.039 1 82.56 80 TRP A O 1
ATOM 600 N N . HIS A 1 81 ? -20.984 14.117 6.824 1 85.88 81 HIS A N 1
ATOM 601 C CA . HIS A 1 81 ? -21.125 14.75 5.516 1 85.88 81 HIS A CA 1
ATOM 602 C C . HIS A 1 81 ? -20.109 14.195 4.531 1 85.88 81 HIS A C 1
ATOM 604 O O . HIS A 1 81 ? -20.422 13.969 3.359 1 85.88 81 HIS A O 1
ATOM 610 N N . CYS A 1 82 ? -18.891 13.984 4.988 1 86.5 82 CYS A N 1
ATOM 611 C CA . CYS A 1 82 ? -17.891 13.367 4.141 1 86.5 82 CYS A CA 1
ATOM 612 C C . CYS A 1 82 ? -18.344 11.992 3.652 1 86.5 82 CYS A C 1
ATOM 614 O O . CYS A 1 82 ? -18.219 11.68 2.467 1 86.5 82 CYS A O 1
ATOM 616 N N . GLY A 1 83 ? -18.875 11.289 4.527 1 83.75 83 GLY A N 1
ATOM 617 C CA . GLY A 1 83 ? -19.359 9.953 4.195 1 83.75 83 GLY A CA 1
ATOM 618 C C . GLY A 1 83 ? -20.531 9.961 3.227 1 83.75 83 GLY A C 1
ATOM 619 O O . GLY A 1 83 ? -20.688 9.031 2.434 1 83.75 83 GLY A O 1
ATOM 620 N N . SER A 1 84 ? -21.281 11.016 3.311 1 86.62 84 SER A N 1
ATOM 621 C CA . SER A 1 84 ? -22.484 11.094 2.486 1 86.62 84 SER A CA 1
ATOM 622 C C . SER A 1 84 ? -22.141 11.188 1.005 1 86.62 84 SER A C 1
ATOM 624 O O . SER A 1 84 ? -22.953 10.828 0.148 1 86.62 84 SER A O 1
ATOM 626 N N . PHE A 1 85 ? -20.938 11.531 0.765 1 87.31 85 PHE A N 1
ATOM 627 C CA . PHE A 1 85 ? -20.547 11.578 -0.639 1 87.31 85 PHE A CA 1
ATOM 628 C C . PHE A 1 85 ? -19.438 10.57 -0.929 1 87.31 85 PHE A C 1
ATOM 630 O O . PHE A 1 85 ? -18.734 10.695 -1.93 1 87.31 85 PHE A O 1
ATOM 637 N N . GLY A 1 86 ? -19.234 9.68 -0.045 1 85.12 86 GLY A N 1
ATOM 638 C CA . GLY A 1 86 ? -18.312 8.57 -0.265 1 85.12 86 GLY A CA 1
ATOM 639 C C . GLY A 1 86 ? -16.859 8.961 -0.144 1 85.12 86 GLY A C 1
ATOM 640 O O . GLY A 1 86 ? -15.984 8.289 -0.681 1 85.12 86 GLY A O 1
ATOM 641 N N . ALA A 1 87 ? -16.609 10.031 0.52 1 89 87 ALA A N 1
ATOM 642 C CA . ALA A 1 87 ? -15.242 10.516 0.651 1 89 87 ALA A CA 1
ATOM 643 C C . ALA A 1 87 ? -14.484 9.734 1.728 1 89 87 ALA A C 1
ATOM 645 O O . ALA A 1 87 ? -15.102 9.172 2.635 1 89 87 ALA A O 1
ATOM 646 N N . ASN A 1 88 ? -13.203 9.664 1.522 1 87.38 88 ASN A N 1
ATOM 647 C CA . ASN A 1 88 ? -12.297 9.133 2.533 1 87.38 88 ASN A CA 1
ATOM 648 C C . ASN A 1 88 ? -11.352 10.219 3.055 1 87.38 88 ASN A C 1
ATOM 650 O O . ASN A 1 88 ? -10.859 11.047 2.283 1 87.38 88 ASN A O 1
ATOM 654 N N . LEU A 1 89 ? -11.188 10.211 4.34 1 90.06 89 LEU A N 1
ATOM 655 C CA . LEU A 1 89 ? -10.336 11.195 5 1 90.06 89 LEU A CA 1
ATOM 656 C C . LEU A 1 89 ? -9.141 10.523 5.668 1 90.06 89 LEU A C 1
ATOM 658 O O . LEU A 1 89 ? -9.289 9.492 6.328 1 90.06 89 LEU A O 1
ATOM 662 N N . MET A 1 90 ? -7.984 11.133 5.414 1 90.56 90 MET A N 1
ATOM 663 C CA . MET A 1 90 ? -6.77 10.617 6.035 1 90.56 90 MET A CA 1
ATOM 664 C C . MET A 1 90 ? -5.898 11.758 6.555 1 90.56 90 MET A C 1
ATOM 666 O O . MET A 1 90 ? -5.75 12.781 5.883 1 90.56 90 MET A O 1
ATOM 670 N N . SER A 1 91 ? -5.465 11.578 7.758 1 94.44 91 SER A N 1
ATOM 671 C CA . SER A 1 91 ? -4.465 12.492 8.297 1 94.44 91 SER A CA 1
ATOM 672 C C . SER A 1 91 ? -3.115 11.797 8.461 1 94.44 91 SER A C 1
ATOM 674 O O . SER A 1 91 ? -3.051 10.648 8.891 1 94.44 91 SER A O 1
ATOM 676 N N . THR A 1 92 ? -2.084 12.484 8.047 1 95.5 92 THR A N 1
ATOM 677 C CA . THR A 1 92 ? -0.732 11.945 8.141 1 95.5 92 THR A CA 1
ATOM 678 C C . THR A 1 92 ? 0.243 13 8.641 1 95.5 92 THR A C 1
ATOM 680 O O . THR A 1 92 ? 0.011 14.203 8.469 1 95.5 92 THR A O 1
ATOM 683 N N . SER A 1 93 ? 1.23 12.516 9.32 1 96.75 93 SER A N 1
ATOM 684 C CA . SER A 1 93 ? 2.307 13.406 9.742 1 96.75 93 SER A CA 1
ATOM 685 C C . SER A 1 93 ? 3.674 12.789 9.461 1 96.75 93 SER A C 1
ATOM 687 O O . SER A 1 93 ? 3.814 11.57 9.43 1 96.75 93 SER A O 1
ATOM 689 N N . SER A 1 94 ? 4.559 13.594 9.086 1 97.12 94 SER A N 1
ATOM 690 C CA . SER A 1 94 ? 5.977 13.273 8.953 1 97.12 94 SER A CA 1
ATOM 691 C C . SER A 1 94 ? 6.84 14.219 9.781 1 97.12 94 SER A C 1
ATOM 693 O O . SER A 1 94 ? 6.32 14.992 10.594 1 97.12 94 SER A O 1
ATOM 695 N N . ARG A 1 95 ? 8.109 14.07 9.68 1 97.5 95 ARG A N 1
ATOM 696 C CA . ARG A 1 95 ? 8.992 14.984 10.398 1 97.5 95 ARG A CA 1
ATOM 697 C C . ARG A 1 95 ? 8.906 16.391 9.828 1 97.5 95 ARG A C 1
ATOM 699 O O . ARG A 1 95 ? 9.078 17.375 10.555 1 97.5 95 ARG A O 1
ATOM 706 N N . ASP A 1 96 ? 8.453 16.5 8.555 1 97.5 96 ASP A N 1
ATOM 707 C CA . ASP A 1 96 ? 8.375 17.812 7.91 1 97.5 96 ASP A CA 1
ATOM 708 C C . ASP A 1 96 ? 6.949 18.344 7.93 1 97.5 96 ASP A C 1
ATOM 710 O O . ASP A 1 96 ? 6.738 19.562 8.039 1 97.5 96 ASP A O 1
ATOM 714 N N . LEU A 1 97 ? 6 17.422 7.871 1 98.12 97 LEU A N 1
ATOM 715 C CA . LEU A 1 97 ? 4.688 17.922 7.477 1 98.12 97 LEU A CA 1
ATOM 716 C C . LEU A 1 97 ? 3.59 17.312 8.344 1 98.12 97 LEU A C 1
ATOM 718 O O . LEU A 1 97 ? 3.73 16.188 8.828 1 98.12 97 LEU A O 1
ATOM 722 N N . PHE A 1 98 ? 2.592 18.078 8.555 1 97.75 98 PHE A N 1
ATOM 723 C CA . PHE A 1 98 ? 1.258 17.625 8.914 1 97.75 98 PHE A CA 1
ATOM 724 C C . PHE A 1 98 ? 0.292 17.781 7.75 1 97.75 98 PHE A C 1
ATOM 726 O O . PHE A 1 98 ? 0.24 18.828 7.117 1 97.75 98 PHE A O 1
ATOM 733 N N . MET A 1 99 ? -0.486 16.656 7.41 1 97.62 99 MET A N 1
ATOM 734 C CA . MET A 1 99 ? -1.316 16.688 6.211 1 97.62 99 MET A CA 1
ATOM 735 C C . MET A 1 99 ? -2.689 16.094 6.484 1 97.62 99 MET A C 1
ATOM 737 O O . MET A 1 99 ? -2.809 15.109 7.227 1 97.62 99 MET A O 1
ATOM 741 N N . VAL A 1 100 ? -3.658 16.625 5.891 1 95.62 100 VAL A N 1
ATOM 742 C CA . VAL A 1 100 ? -5.008 16.078 5.832 1 95.62 100 VAL A CA 1
ATOM 743 C C . VAL A 1 100 ? -5.441 15.93 4.375 1 95.62 100 VAL A C 1
ATOM 745 O O . VAL A 1 100 ? -5.41 16.891 3.604 1 95.62 100 VAL A O 1
ATOM 748 N N . GLN A 1 101 ? -5.82 14.727 4.066 1 95.56 101 GLN A N 1
ATOM 749 C CA . GLN A 1 101 ? -6.141 14.406 2.682 1 95.56 101 GLN A CA 1
ATOM 750 C C . GLN A 1 101 ? -7.52 13.773 2.566 1 95.56 101 GLN A C 1
ATOM 752 O O . GLN A 1 101 ? -7.902 12.945 3.4 1 95.56 101 GLN A O 1
ATOM 757 N N . MET A 1 102 ? -8.203 14.172 1.548 1 93.75 102 MET A N 1
ATOM 758 C CA . MET A 1 102 ? -9.516 13.594 1.261 1 93.75 102 MET A CA 1
ATOM 759 C C . MET A 1 102 ? -9.562 13.039 -0.16 1 93.75 102 MET A C 1
ATOM 761 O O . MET A 1 102 ? -9.133 13.703 -1.104 1 93.75 102 MET A O 1
ATOM 765 N N . SER A 1 103 ? -9.992 11.836 -0.275 1 94.75 103 SER A N 1
ATOM 766 C CA . SER A 1 103 ? -10.297 11.211 -1.56 1 94.75 103 SER A CA 1
ATOM 767 C C . SER A 1 103 ? -11.797 11.211 -1.833 1 94.75 103 SER A C 1
ATOM 769 O O . SER A 1 103 ? -12.594 10.844 -0.964 1 94.75 103 SER A O 1
ATOM 771 N N . VAL A 1 104 ? -12.141 11.617 -3.025 1 94 104 VAL A N 1
ATOM 772 C CA . VAL A 1 104 ? -13.555 11.703 -3.357 1 94 104 VAL A CA 1
ATOM 773 C C . VAL A 1 104 ? -13.742 11.594 -4.871 1 94 104 VAL A C 1
ATOM 775 O O . VAL A 1 104 ? -12.812 11.867 -5.637 1 94 104 VAL A O 1
ATOM 778 N N . LEU A 1 105 ? -14.922 11.18 -5.242 1 94.94 105 LEU A N 1
ATOM 779 C CA . LEU A 1 105 ? -15.227 11.188 -6.672 1 94.94 105 LEU A CA 1
ATOM 780 C C . LEU A 1 105 ? -15.141 12.602 -7.23 1 94.94 105 LEU A C 1
ATOM 782 O O . LEU A 1 105 ? -15.586 13.555 -6.59 1 94.94 105 LEU A O 1
ATOM 786 N N . ARG A 1 106 ? -14.617 12.688 -8.367 1 94.44 106 ARG A N 1
ATOM 787 C CA . ARG A 1 106 ? -14.273 13.961 -8.992 1 94.44 106 ARG A CA 1
ATOM 788 C C . ARG A 1 106 ? -15.484 14.891 -9.023 1 94.44 106 ARG A C 1
ATOM 790 O O . ARG A 1 106 ? -15.344 16.094 -8.812 1 94.44 106 ARG A O 1
ATOM 797 N N . ASP A 1 107 ? -16.641 14.391 -9.234 1 92.81 107 ASP A N 1
ATOM 798 C CA . ASP A 1 107 ? -17.859 15.188 -9.352 1 92.81 107 ASP A CA 1
ATOM 799 C C . ASP A 1 107 ? -18.234 15.82 -8.016 1 92.81 107 ASP A C 1
ATOM 801 O O . ASP A 1 107 ? -19.031 16.766 -7.969 1 92.81 107 ASP A O 1
ATOM 805 N N . HIS A 1 108 ? -17.656 15.328 -6.957 1 92.44 108 HIS A N 1
ATOM 806 C CA . HIS A 1 108 ? -18 15.828 -5.629 1 92.44 108 HIS A CA 1
ATOM 807 C C . HIS A 1 108 ? -16.844 16.609 -5.012 1 92.44 108 HIS A C 1
ATOM 809 O O . HIS A 1 108 ? -16.859 16.875 -3.811 1 92.44 108 HIS A O 1
ATOM 815 N N . ALA A 1 109 ? -15.93 17 -5.746 1 92.56 109 ALA A N 1
ATOM 816 C CA . ALA A 1 109 ? -14.727 17.656 -5.25 1 92.56 109 ALA A CA 1
ATOM 817 C C . ALA A 1 109 ? -15.062 18.984 -4.566 1 92.56 109 ALA A C 1
ATOM 819 O O . ALA A 1 109 ? -14.445 19.344 -3.561 1 92.56 109 ALA A O 1
ATOM 820 N N . SER A 1 110 ? -16.047 19.672 -5.027 1 87.12 110 SER A N 1
ATOM 821 C CA . SER A 1 110 ? -16.375 20.984 -4.48 1 87.12 110 SER A CA 1
ATOM 822 C C . SER A 1 110 ? -16.875 20.875 -3.043 1 87.12 110 SER A C 1
ATOM 824 O O . SER A 1 110 ? -16.453 21.656 -2.178 1 87.12 110 SER A O 1
ATOM 826 N N . VAL A 1 111 ? -17.719 19.969 -2.805 1 83.19 111 VAL A N 1
ATOM 827 C CA . VAL A 1 111 ? -18.234 19.781 -1.456 1 83.19 111 VAL A CA 1
ATOM 828 C C . VAL A 1 111 ? -17.125 19.312 -0.522 1 83.19 111 VAL A C 1
ATOM 830 O O . VAL A 1 111 ? -17.047 19.75 0.629 1 83.19 111 VAL A O 1
ATOM 833 N N . ALA A 1 112 ? -16.266 18.484 -1.028 1 87.88 112 ALA A N 1
ATOM 834 C CA . ALA A 1 112 ? -15.172 17.953 -0.224 1 87.88 112 ALA A CA 1
ATOM 835 C C . ALA A 1 112 ? -14.188 19.047 0.173 1 87.88 112 ALA A C 1
ATOM 837 O O . ALA A 1 112 ? -13.664 19.047 1.289 1 87.88 112 ALA A O 1
ATOM 838 N N . LEU A 1 113 ? -14.047 20.016 -0.678 1 90.56 113 LEU A N 1
ATOM 839 C CA . LEU A 1 113 ? -13.141 21.125 -0.4 1 90.56 113 LEU A CA 1
ATOM 840 C C . LEU A 1 113 ? -13.633 21.953 0.789 1 90.56 113 LEU A C 1
ATOM 842 O O . LEU A 1 113 ? -12.844 22.328 1.657 1 90.56 113 LEU A O 1
ATOM 846 N N . SER A 1 114 ? -14.852 22.156 0.868 1 87.69 114 SER A N 1
ATOM 847 C CA . SER A 1 114 ? -15.422 22.953 1.948 1 87.69 114 SER A CA 1
ATOM 848 C C . SER A 1 114 ? -15.227 22.266 3.299 1 87.69 114 SER A C 1
ATOM 850 O O . SER A 1 114 ? -14.992 22.938 4.309 1 87.69 114 SER A O 1
ATOM 852 N N . LEU A 1 115 ? -15.219 21.016 3.352 1 89.31 115 LEU A N 1
ATOM 853 C CA . LEU A 1 115 ? -15.062 20.25 4.586 1 89.31 115 LEU A CA 1
ATOM 854 C C . LEU A 1 115 ? -13.594 20.141 4.977 1 89.31 115 LEU A C 1
ATOM 856 O O . LEU A 1 115 ? -13.258 20.188 6.164 1 89.31 115 LEU A O 1
ATOM 860 N N . LEU A 1 116 ? -12.75 20.062 4.031 1 91.19 116 LEU A N 1
ATOM 861 C CA . LEU A 1 116 ? -11.328 19.844 4.258 1 91.19 116 LEU A CA 1
ATOM 862 C C . LEU A 1 116 ? -10.727 20.938 5.125 1 91.19 116 LEU A C 1
ATOM 864 O O . LEU A 1 116 ? -10.008 20.656 6.086 1 91.19 116 LEU A O 1
ATOM 868 N N . GLY A 1 117 ? -11.031 22.188 4.848 1 87.25 117 GLY A N 1
ATOM 869 C CA . GLY A 1 117 ? -10.5 23.312 5.602 1 87.25 117 GLY A CA 1
ATOM 870 C C . GLY A 1 117 ? -10.867 23.281 7.074 1 87.25 117 GLY A C 1
ATOM 871 O O . GLY A 1 117 ? -10.039 23.578 7.938 1 87.25 117 GLY A O 1
ATOM 872 N N . GLU A 1 118 ? -12.023 22.828 7.348 1 88.62 118 GLU A N 1
ATOM 873 C CA . GLU A 1 118 ? -12.5 22.75 8.727 1 88.62 118 GLU A CA 1
ATOM 874 C C . GLU A 1 118 ? -11.898 21.531 9.445 1 88.62 118 GLU A C 1
ATOM 876 O O . GLU A 1 118 ? -11.508 21.641 10.609 1 88.62 118 GLU A O 1
ATOM 881 N N . LEU A 1 119 ? -11.805 20.5 8.758 1 89.62 119 LEU A N 1
ATOM 882 C CA . LEU A 1 119 ? -11.328 19.25 9.352 1 89.62 119 LEU A CA 1
ATOM 883 C C . LEU A 1 119 ? -9.844 19.344 9.688 1 89.62 119 LEU A C 1
ATOM 885 O O . LEU A 1 119 ? -9.383 18.703 10.633 1 89.62 119 LEU A O 1
ATOM 889 N N . ALA A 1 120 ? -9.164 20.219 8.977 1 91 120 ALA A N 1
ATOM 890 C CA . ALA A 1 120 ? -7.723 20.359 9.188 1 91 120 ALA A CA 1
ATOM 891 C C . ALA A 1 120 ? -7.426 21.297 10.352 1 91 120 ALA A C 1
ATOM 893 O O . ALA A 1 120 ? -6.262 21.5 10.711 1 91 120 ALA A O 1
ATOM 894 N N . GLN A 1 121 ? -8.477 21.797 10.969 1 88.81 121 GLN A N 1
ATOM 895 C CA . GLN A 1 121 ? -8.289 22.766 12.039 1 88.81 121 GLN A CA 1
ATOM 896 C C . GLN A 1 121 ? -9.172 22.438 13.234 1 88.81 121 GLN A C 1
ATOM 898 O O . GLN A 1 121 ? -10.094 23.188 13.562 1 88.81 121 GLN A O 1
ATOM 903 N N . PRO A 1 122 ? -8.82 21.406 13.938 1 91.81 122 PRO A N 1
ATOM 904 C CA . PRO A 1 122 ? -9.602 21.031 15.125 1 91.81 122 PRO A CA 1
ATOM 905 C C . PRO A 1 122 ? -9.547 22.094 16.219 1 91.81 122 PRO A C 1
ATOM 907 O O . PRO A 1 122 ? -8.547 22.812 16.344 1 91.81 122 PRO A O 1
ATOM 910 N N . ALA A 1 123 ? -10.586 22.188 17.047 1 93.62 123 ALA A N 1
ATOM 911 C CA . ALA A 1 123 ? -10.68 23.172 18.125 1 93.62 123 ALA A CA 1
ATOM 912 C C . ALA A 1 123 ? -9.977 22.672 19.391 1 93.62 123 ALA A C 1
ATOM 914 O O . ALA A 1 123 ? -9.742 23.438 20.312 1 93.62 123 ALA A O 1
ATOM 915 N N . PHE A 1 124 ? -9.672 21.453 19.516 1 94.31 124 PHE A N 1
ATOM 916 C CA . PHE A 1 124 ? -8.938 20.812 20.594 1 94.31 124 PHE A CA 1
ATOM 917 C C . PHE A 1 124 ? -9.641 21.016 21.938 1 94.31 124 PHE A C 1
ATOM 919 O O . PHE A 1 124 ? -8.992 21.328 22.938 1 94.31 124 PHE A O 1
ATOM 926 N N . LYS A 1 125 ? -10.906 20.938 21.953 1 92.38 125 LYS A N 1
ATOM 927 C CA . LYS A 1 125 ? -11.602 21.016 23.234 1 92.38 125 LYS A CA 1
ATOM 928 C C . LYS A 1 125 ? -11.164 19.875 24.172 1 92.38 125 LYS A C 1
ATOM 930 O O . LYS A 1 125 ? -10.953 18.75 23.719 1 92.38 125 LYS A O 1
ATOM 935 N N . PRO A 1 126 ? -11.07 20.141 25.469 1 89.31 126 PRO A N 1
ATOM 936 C CA . PRO A 1 126 ? -10.5 19.156 26.391 1 89.31 126 PRO A CA 1
ATOM 937 C C . PRO A 1 126 ? -11.234 17.812 26.344 1 89.31 126 PRO A C 1
ATOM 939 O O . PRO A 1 126 ? -10.594 16.766 26.375 1 89.31 126 PRO A O 1
ATOM 942 N N . TRP A 1 127 ? -12.492 17.828 26.266 1 84.5 127 TRP A N 1
ATOM 943 C CA . TRP A 1 127 ? -13.242 16.578 26.266 1 84.5 127 TRP A CA 1
ATOM 944 C C . TRP A 1 127 ? -13.086 15.844 24.953 1 84.5 127 TRP A C 1
ATOM 946 O O . TRP A 1 127 ? -13.203 14.617 24.891 1 84.5 127 TRP A O 1
ATOM 956 N N . ASP A 1 128 ? -12.75 16.516 23.891 1 84.75 128 ASP A N 1
ATOM 957 C CA . ASP A 1 128 ? -12.508 15.875 22.594 1 84.75 128 ASP A CA 1
ATOM 958 C C . ASP A 1 128 ? -11.148 15.172 22.578 1 84.75 128 ASP A C 1
ATOM 960 O O . ASP A 1 128 ? -11 14.125 21.938 1 84.75 128 ASP A O 1
ATOM 964 N N . LEU A 1 129 ? -10.219 15.711 23.312 1 87.25 129 LEU A N 1
ATOM 965 C CA . LEU A 1 129 ? -8.867 15.172 23.312 1 87.25 129 LEU A CA 1
ATOM 966 C C . LEU A 1 129 ? -8.828 13.812 24.016 1 87.25 129 LEU A C 1
ATOM 968 O O . LEU A 1 129 ? -8.016 12.953 23.656 1 87.25 129 LEU A O 1
ATOM 972 N N . GLU A 1 130 ? -9.648 13.625 24.906 1 83.69 130 GLU A N 1
ATOM 973 C CA . GLU A 1 130 ? -9.719 12.352 25.609 1 83.69 130 GLU A CA 1
ATOM 974 C C . GLU A 1 130 ? -10.094 11.219 24.656 1 83.69 130 GLU A C 1
ATOM 976 O O . GLU A 1 130 ? -9.641 10.078 24.828 1 83.69 130 GLU A O 1
ATOM 981 N N . GLU A 1 131 ? -10.836 11.57 23.703 1 76.88 131 GLU A N 1
ATOM 982 C CA . GLU A 1 131 ? -11.281 10.578 22.734 1 76.88 131 GLU A CA 1
ATOM 983 C C . GLU A 1 131 ? -10.133 10.117 21.844 1 76.88 131 GLU A C 1
ATOM 985 O O . GLU A 1 131 ? -10.188 9.039 21.266 1 76.88 131 GLU A O 1
ATOM 990 N N . VAL A 1 132 ? -9.125 10.898 21.828 1 85.12 132 VAL A N 1
ATOM 991 C CA . VAL A 1 132 ? -8.016 10.648 20.906 1 85.12 132 VAL A CA 1
ATOM 992 C C . VAL A 1 132 ? -6.977 9.758 21.578 1 85.12 132 VAL A C 1
ATOM 994 O O . VAL A 1 132 ? -6.164 9.125 20.891 1 85.12 132 VAL A O 1
ATOM 997 N N . TYR A 1 133 ? -7.031 9.602 22.891 1 85.38 133 TYR A N 1
ATOM 998 C CA . TYR A 1 133 ? -5.988 8.891 23.609 1 85.38 133 TYR A CA 1
ATOM 999 C C . TYR A 1 133 ? -5.922 7.426 23.188 1 85.38 133 TYR A C 1
ATOM 1001 O O . TYR A 1 133 ? -4.836 6.875 23 1 85.38 133 TYR A O 1
ATOM 1009 N N . GLY A 1 134 ? -7.051 6.828 23.047 1 81 134 GLY A N 1
ATOM 1010 C CA . GLY A 1 134 ? -7.078 5.434 22.641 1 81 134 GLY A CA 1
ATOM 1011 C C . GLY A 1 134 ? -6.402 5.188 21.312 1 81 134 GLY A C 1
ATOM 1012 O O . GLY A 1 134 ? -5.703 4.188 21.125 1 81 134 GLY A O 1
ATOM 1013 N N . THR A 1 135 ? -6.562 6.086 20.359 1 83.94 135 THR A N 1
ATOM 1014 C CA . THR A 1 135 ? -5.988 5.918 19.031 1 83.94 135 THR A CA 1
ATOM 1015 C C . THR A 1 135 ? -4.477 6.125 19.062 1 83.94 135 THR A C 1
ATOM 1017 O O . THR A 1 135 ? -3.746 5.512 18.281 1 83.94 135 THR A O 1
ATOM 1020 N N . LEU A 1 136 ? -4.004 6.961 19.938 1 90.12 136 LEU A N 1
ATOM 1021 C CA . LEU A 1 136 ? -2.572 7.18 20.094 1 90.12 136 LEU A CA 1
ATOM 1022 C C . LEU A 1 136 ? -1.883 5.914 20.594 1 90.12 136 LEU A C 1
ATOM 1024 O O . LEU A 1 136 ? -0.815 5.547 20.094 1 90.12 136 LEU A O 1
ATOM 1028 N N . HIS A 1 137 ? -2.598 5.277 21.484 1 85.31 137 HIS A N 1
ATOM 1029 C CA . HIS A 1 137 ? -2.064 4.02 22 1 85.31 137 HIS A CA 1
ATOM 1030 C C . HIS A 1 137 ? -2.057 2.947 20.922 1 85.31 137 HIS A C 1
ATOM 1032 O O . HIS A 1 137 ? -1.105 2.17 20.812 1 85.31 137 HIS A O 1
ATOM 1038 N N . ALA A 1 138 ? -3.084 2.938 20.141 1 82.12 138 ALA A N 1
ATOM 1039 C CA . ALA A 1 138 ? -3.186 1.953 19.062 1 82.12 138 ALA A CA 1
ATOM 1040 C C . ALA A 1 138 ? -2.07 2.143 18.047 1 82.12 138 ALA A C 1
ATOM 1042 O O . ALA A 1 138 ? -1.47 1.168 17.578 1 82.12 138 ALA A O 1
ATOM 1043 N N . ASP A 1 139 ? -1.757 3.383 17.734 1 87.38 139 ASP A N 1
ATOM 1044 C CA . ASP A 1 139 ? -0.686 3.674 16.781 1 87.38 139 ASP A CA 1
ATOM 1045 C C . ASP A 1 139 ? 0.635 3.061 17.234 1 87.38 139 ASP A C 1
ATOM 1047 O O . ASP A 1 139 ? 1.384 2.508 16.438 1 87.38 139 ASP A O 1
ATOM 1051 N N . ARG A 1 140 ? 0.842 3.143 18.453 1 86.88 140 ARG A N 1
ATOM 1052 C CA . ARG A 1 140 ? 2.1 2.65 19 1 86.88 140 ARG A CA 1
ATOM 1053 C C . ARG A 1 140 ? 2.152 1.126 18.969 1 86.88 140 ARG A C 1
ATOM 1055 O O . ARG A 1 140 ? 3.219 0.539 18.781 1 86.88 140 ARG A O 1
ATOM 1062 N N . GLN A 1 141 ? 1.045 0.543 19.094 1 79 141 GLN A N 1
ATOM 1063 C CA . GLN A 1 141 ? 0.982 -0.914 19.141 1 79 141 GLN A CA 1
ATOM 1064 C C . GLN A 1 141 ? 1.205 -1.515 17.75 1 79 141 GLN A C 1
ATOM 1066 O O . GLN A 1 141 ? 1.629 -2.666 17.641 1 79 141 GLN A O 1
ATOM 1071 N N . TYR A 1 142 ? 0.986 -0.726 16.766 1 80 142 TYR A N 1
ATOM 1072 C CA . TYR A 1 142 ? 1.072 -1.252 15.406 1 80 142 TYR A CA 1
ATOM 1073 C C . TYR A 1 142 ? 2.428 -0.939 14.789 1 80 142 TYR A C 1
ATOM 1075 O O . TYR A 1 142 ? 2.672 -1.256 13.617 1 80 142 TYR A O 1
ATOM 1083 N N . LEU A 1 143 ? 3.314 -0.397 15.555 1 85.62 143 LEU A N 1
ATOM 1084 C CA . LEU A 1 143 ? 4.645 -0.097 15.031 1 85.62 143 LEU A CA 1
ATOM 1085 C C . LEU A 1 143 ? 5.395 -1.378 14.688 1 85.62 143 LEU A C 1
ATOM 1087 O O . LEU A 1 143 ? 5.398 -2.33 15.469 1 85.62 143 LEU A O 1
ATOM 1091 N N . GLN A 1 144 ? 5.992 -1.354 13.477 1 83.81 144 GLN A N 1
ATOM 1092 C CA . GLN A 1 144 ? 6.84 -2.451 13.023 1 83.81 144 GLN A CA 1
ATOM 1093 C C . GLN A 1 144 ? 8.305 -2.184 13.344 1 83.81 144 GLN A C 1
ATOM 1095 O O . GLN A 1 144 ? 8.688 -1.045 13.609 1 83.81 144 GLN A O 1
ATOM 1100 N N . PRO A 1 145 ? 9.094 -3.285 13.32 1 86 145 PRO A N 1
ATOM 1101 C CA . PRO A 1 145 ? 10.516 -3.109 13.617 1 86 145 PRO A CA 1
ATOM 1102 C C . PRO A 1 145 ? 11.172 -2.025 12.766 1 86 145 PRO A C 1
ATOM 1104 O O . PRO A 1 145 ? 12 -1.26 13.258 1 86 145 PRO A O 1
ATOM 1107 N N . TYR A 1 146 ? 10.727 -1.939 11.609 1 88.75 146 TYR A N 1
ATOM 1108 C CA . TYR A 1 146 ? 11.297 -0.933 10.719 1 88.75 146 TYR A CA 1
ATOM 1109 C C . TYR A 1 146 ? 10.953 0.473 11.195 1 88.75 146 TYR A C 1
ATOM 1111 O O . TYR A 1 146 ? 11.766 1.391 11.078 1 88.75 146 TYR A O 1
ATOM 1119 N N . ASP A 1 147 ? 9.766 0.689 11.68 1 90.44 147 ASP A N 1
ATOM 1120 C CA . ASP A 1 147 ? 9.367 1.992 12.195 1 90.44 147 ASP A CA 1
ATOM 1121 C C . ASP A 1 147 ? 10.227 2.398 13.391 1 90.44 147 ASP A C 1
ATOM 1123 O O . ASP A 1 147 ? 10.672 3.545 13.484 1 90.44 147 ASP A O 1
ATOM 1127 N N . ILE A 1 148 ? 10.398 1.463 14.219 1 90.44 148 ILE A N 1
ATOM 1128 C CA . ILE A 1 148 ? 11.203 1.707 15.406 1 90.44 148 ILE A CA 1
ATOM 1129 C C . ILE A 1 148 ? 12.641 2.014 15 1 90.44 148 ILE A C 1
ATOM 1131 O O . ILE A 1 148 ? 13.273 2.914 15.562 1 90.44 148 ILE A O 1
ATOM 1135 N N . LEU A 1 149 ? 13.078 1.287 14.055 1 92 149 LEU A N 1
ATOM 1136 C CA . LEU A 1 149 ? 14.438 1.479 13.555 1 92 149 LEU A CA 1
ATOM 1137 C C . LEU A 1 149 ? 14.617 2.889 13 1 92 149 LEU A C 1
ATOM 1139 O O . LEU A 1 149 ? 15.625 3.539 13.273 1 92 149 LEU A O 1
ATOM 1143 N N . LEU A 1 150 ? 13.672 3.395 12.273 1 93.25 150 LEU A N 1
ATOM 1144 C CA . LEU A 1 150 ? 13.789 4.719 11.672 1 93.25 150 LEU A CA 1
ATOM 1145 C C . LEU A 1 150 ? 13.797 5.805 12.742 1 93.25 150 LEU A C 1
ATOM 1147 O O . LEU A 1 150 ? 14.461 6.832 12.586 1 93.25 150 LEU A O 1
ATOM 1151 N N . GLU A 1 151 ? 13.055 5.598 13.789 1 92.69 151 GLU A N 1
ATOM 1152 C CA . GLU A 1 151 ? 13.086 6.543 14.898 1 92.69 151 GLU A CA 1
ATOM 1153 C C . GLU A 1 151 ? 14.477 6.629 15.516 1 92.69 151 GLU A C 1
ATOM 1155 O O . GLU A 1 151 ? 15.016 7.727 15.703 1 92.69 151 GLU A O 1
ATOM 1160 N N . LYS A 1 152 ? 14.984 5.504 15.781 1 92.12 152 LYS A N 1
ATOM 1161 C CA . LYS A 1 152 ? 16.312 5.449 16.391 1 92.12 152 LYS A CA 1
ATOM 1162 C C . LYS A 1 152 ? 17.375 5.977 15.438 1 92.12 152 LYS A C 1
ATOM 1164 O O . LYS A 1 152 ? 18.344 6.625 15.859 1 92.12 152 LYS A O 1
ATOM 1169 N N . LEU A 1 153 ? 17.188 5.664 14.227 1 93.12 153 LEU A N 1
ATOM 1170 C CA . LEU A 1 153 ? 18.125 6.117 13.203 1 93.12 153 LEU A CA 1
ATOM 1171 C C . LEU A 1 153 ? 18.172 7.641 13.156 1 93.12 153 LEU A C 1
ATOM 1173 O O . LEU A 1 153 ? 19.266 8.219 13.109 1 93.12 153 LEU A O 1
ATOM 1177 N N . HIS A 1 154 ? 17.094 8.289 13.18 1 94.44 154 HIS A N 1
ATOM 1178 C CA . HIS A 1 154 ? 17.062 9.742 13.133 1 94.44 154 HIS A CA 1
ATOM 1179 C C . HIS A 1 154 ? 17.641 10.352 14.406 1 94.44 154 HIS A C 1
ATOM 1181 O O . HIS A 1 154 ? 18.328 11.375 14.344 1 94.44 154 HIS A O 1
ATOM 1187 N N . SER A 1 155 ? 17.281 9.734 15.453 1 91.62 155 SER A N 1
ATOM 1188 C CA . SER A 1 155 ? 17.844 10.211 16.719 1 91.62 155 SER A CA 1
ATOM 1189 C C . SER A 1 155 ? 19.359 10.133 16.688 1 91.62 155 SER A C 1
ATOM 1191 O O . SER A 1 155 ? 20.047 11.047 17.172 1 91.62 155 SER A O 1
ATOM 1193 N N . ALA A 1 156 ? 19.891 9.086 16.156 1 91.75 156 ALA A N 1
ATOM 1194 C CA . ALA A 1 156 ? 21.344 8.906 16.094 1 91.75 156 ALA A CA 1
ATOM 1195 C C . ALA A 1 156 ? 21.969 9.875 15.094 1 91.75 156 ALA A C 1
ATOM 1197 O O . ALA A 1 156 ? 23.016 10.461 15.375 1 91.75 156 ALA A O 1
ATOM 1198 N N . ALA A 1 157 ? 21.344 10.031 13.961 1 92.06 157 ALA A N 1
ATOM 1199 C CA . ALA A 1 157 ? 21.922 10.797 12.859 1 92.06 157 ALA A CA 1
ATOM 1200 C C . ALA A 1 157 ? 21.891 12.297 13.164 1 92.06 157 ALA A C 1
ATOM 1202 O O . ALA A 1 157 ? 22.812 13.023 12.805 1 92.06 157 ALA A O 1
ATOM 1203 N N . PHE A 1 158 ? 20.797 12.727 13.859 1 93.12 158 PHE A N 1
ATOM 1204 C CA . PHE A 1 158 ? 20.609 14.164 14.016 1 93.12 158 PHE A CA 1
ATOM 1205 C C . PHE A 1 158 ? 20.688 14.57 15.477 1 93.12 158 PHE A C 1
ATOM 1207 O O . PHE A 1 158 ? 20.688 15.758 15.805 1 93.12 158 PHE A O 1
ATOM 1214 N N . ARG A 1 159 ? 20.719 13.664 16.344 1 90.38 159 ARG A N 1
ATOM 1215 C CA . ARG A 1 159 ? 20.906 13.859 17.766 1 90.38 159 ARG A CA 1
ATOM 1216 C C . ARG A 1 159 ? 19.891 14.859 18.312 1 90.38 159 ARG A C 1
ATOM 1218 O O . ARG A 1 159 ? 18.672 14.672 18.172 1 90.38 159 ARG A O 1
ATOM 1225 N N . ASN A 1 160 ? 20.375 16.016 18.688 1 87.06 160 ASN A N 1
ATOM 1226 C CA . ASN A 1 160 ? 19.469 17 19.297 1 87.06 160 ASN A CA 1
ATOM 1227 C C . ASN A 1 160 ? 18.875 17.938 18.266 1 87.06 160 ASN A C 1
ATOM 1229 O O . ASN A 1 160 ? 18.188 18.891 18.625 1 87.06 160 ASN A O 1
ATOM 1233 N N . GLY A 1 161 ? 19.203 17.641 17.094 1 92.38 161 GLY A N 1
ATOM 1234 C CA . GLY A 1 161 ? 18.562 18.438 16.047 1 92.38 161 GLY A CA 1
ATOM 1235 C C . GLY A 1 161 ? 17.094 18.125 15.867 1 92.38 161 GLY A C 1
ATOM 1236 O O . GLY A 1 161 ? 16.641 17.047 16.25 1 92.38 161 GLY A O 1
ATOM 1237 N N . PRO A 1 162 ? 16.375 19.016 15.242 1 95.69 162 PRO A N 1
ATOM 1238 C CA . PRO A 1 162 ? 14.922 18.891 15.109 1 95.69 162 PRO A CA 1
ATOM 1239 C C . PRO A 1 162 ? 14.508 17.609 14.391 1 95.69 162 PRO A C 1
ATOM 1241 O O . PRO A 1 162 ? 13.461 17.031 14.711 1 95.69 162 PRO A O 1
ATOM 1244 N N . LEU A 1 163 ? 15.258 17.125 13.438 1 95.88 163 LEU A N 1
ATOM 1245 C CA . LEU A 1 163 ? 14.914 15.906 12.703 1 95.88 163 LEU A CA 1
ATOM 1246 C C . LEU A 1 163 ? 15.102 14.672 13.578 1 95.88 163 LEU A C 1
ATOM 1248 O O . LEU A 1 163 ? 14.68 13.57 13.211 1 95.88 163 LEU A O 1
ATOM 1252 N N . GLY A 1 164 ? 15.664 14.828 14.695 1 94.38 164 GLY A N 1
ATOM 1253 C CA . GLY A 1 164 ? 15.812 13.742 15.648 1 94.38 164 GLY A CA 1
ATOM 1254 C C . GLY A 1 164 ? 14.562 13.5 16.484 1 94.38 164 GLY A C 1
ATOM 1255 O O . GLY A 1 164 ? 14.453 12.484 17.172 1 94.38 164 GLY A O 1
ATOM 1256 N N . ASN A 1 165 ? 13.586 14.43 16.406 1 96 165 ASN A N 1
ATOM 1257 C CA . ASN A 1 165 ? 12.344 14.281 17.156 1 96 165 ASN A CA 1
ATOM 1258 C C . ASN A 1 165 ? 11.586 13.023 16.734 1 96 165 ASN A C 1
ATOM 1260 O O . ASN A 1 165 ? 11.547 12.672 15.562 1 96 165 ASN A O 1
ATOM 1264 N N . GLU A 1 166 ? 10.961 12.391 17.688 1 94.88 166 GLU A N 1
ATOM 1265 C CA . GLU A 1 166 ? 10.188 11.18 17.406 1 94.88 166 GLU A CA 1
ATOM 1266 C C . GLU A 1 166 ? 8.867 11.516 16.719 1 94.88 166 GLU A C 1
ATOM 1268 O O . GLU A 1 166 ? 8.273 12.562 16.984 1 94.88 166 GLU A O 1
ATOM 1273 N N . LEU A 1 167 ? 8.43 10.562 15.891 1 96.56 167 LEU A N 1
ATOM 1274 C CA . LEU A 1 167 ? 7.18 10.742 15.172 1 96.56 167 LEU A CA 1
ATOM 1275 C C . LEU A 1 167 ? 5.984 10.438 16.062 1 96.56 167 LEU A C 1
ATOM 1277 O O . LEU A 1 167 ? 4.906 11.016 15.891 1 96.56 167 LEU A O 1
ATOM 1281 N N . TYR A 1 168 ? 6.184 9.547 17 1 95.88 168 TYR A N 1
ATOM 1282 C CA . TYR A 1 168 ? 5.082 9.094 17.844 1 95.88 168 TYR A CA 1
ATOM 1283 C C . TYR A 1 168 ? 5.289 9.523 19.281 1 95.88 168 TYR A C 1
ATOM 1285 O O . TYR A 1 168 ? 6.41 9.477 19.797 1 95.88 168 TYR A O 1
ATOM 1293 N N . ALA A 1 169 ? 4.195 9.93 19.875 1 95.94 169 ALA A N 1
ATOM 1294 C CA . ALA A 1 169 ? 4.254 10.344 21.266 1 95.94 169 ALA A CA 1
ATOM 1295 C C . ALA A 1 169 ? 4.629 9.172 22.172 1 95.94 169 ALA A C 1
ATOM 1297 O O . ALA A 1 169 ? 4.16 8.047 21.969 1 95.94 169 ALA A O 1
ATOM 1298 N N . LYS A 1 170 ? 5.48 9.477 23.141 1 93 170 LYS A N 1
ATOM 1299 C CA . LYS A 1 170 ? 5.773 8.469 24.156 1 93 170 LYS A CA 1
ATOM 1300 C C . LYS A 1 170 ? 4.531 8.133 24.984 1 93 170 LYS A C 1
ATOM 1302 O O . LYS A 1 170 ? 3.67 8.992 25.188 1 93 170 LYS A O 1
ATOM 1307 N N . LYS A 1 171 ? 4.543 6.926 25.484 1 91.38 171 LYS A N 1
ATOM 1308 C CA . LYS A 1 171 ? 3.406 6.473 26.281 1 91.38 171 LYS A CA 1
ATOM 1309 C C . LYS A 1 171 ? 3.162 7.402 27.469 1 91.38 171 LYS A C 1
ATOM 1311 O O . LYS A 1 171 ? 2.016 7.711 27.797 1 91.38 171 LYS A O 1
ATOM 1316 N N . SER A 1 172 ? 4.18 7.949 28 1 91.56 172 SER A N 1
ATOM 1317 C CA . SER A 1 172 ? 4.102 8.789 29.188 1 91.56 172 SER A CA 1
ATOM 1318 C C . SER A 1 172 ? 3.498 10.156 28.859 1 91.56 172 SER A C 1
ATOM 1320 O O . SER A 1 172 ? 3.047 10.867 29.766 1 91.56 172 SER A O 1
ATOM 1322 N N . LYS A 1 173 ? 3.521 10.516 27.609 1 92.25 173 LYS A N 1
ATOM 1323 C CA . LYS A 1 173 ? 3.029 11.828 27.203 1 92.25 173 LYS A CA 1
ATOM 1324 C C . LYS A 1 173 ? 1.55 11.773 26.844 1 92.25 173 LYS A C 1
ATOM 1326 O O . LYS A 1 173 ? 0.883 12.812 26.781 1 92.25 173 LYS A O 1
ATOM 1331 N N . ILE A 1 174 ? 1.104 10.609 26.562 1 91.12 174 ILE A N 1
ATOM 1332 C CA . ILE A 1 174 ? -0.302 10.461 26.203 1 91.12 174 ILE A CA 1
ATOM 1333 C C . ILE A 1 174 ? -1.178 10.766 27.406 1 91.12 174 ILE A C 1
ATOM 1335 O O . ILE A 1 174 ? -0.976 10.195 28.484 1 91.12 174 ILE A O 1
ATOM 1339 N N . GLY A 1 175 ? -2.1 11.695 27.281 1 88.88 175 GLY A N 1
ATOM 1340 C CA . GLY A 1 175 ? -2.971 12.117 28.359 1 88.88 175 GLY A CA 1
ATOM 1341 C C . GLY A 1 175 ? -2.443 13.32 29.125 1 88.88 175 GLY A C 1
ATOM 1342 O O .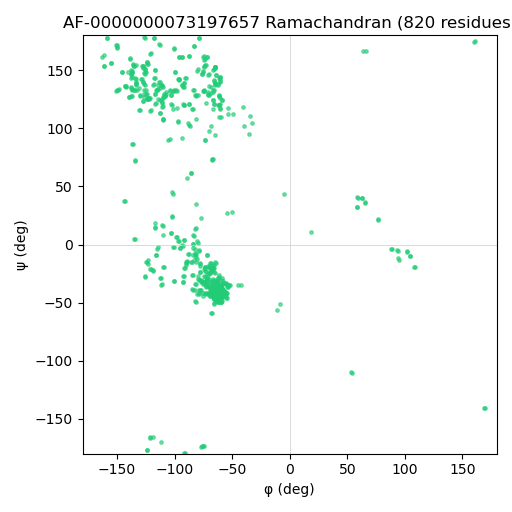 GLY A 1 175 ? -3.137 13.883 29.969 1 88.88 175 GLY A O 1
ATOM 1343 N N . LYS A 1 176 ? -1.252 13.742 28.766 1 92.19 176 LYS A N 1
ATOM 1344 C CA . LYS A 1 176 ? -0.653 14.852 29.5 1 92.19 176 LYS A CA 1
ATOM 1345 C C . LYS A 1 176 ? -0.593 16.109 28.641 1 92.19 176 LYS A C 1
ATOM 1347 O O . LYS A 1 176 ? -0.389 17.219 29.156 1 92.19 176 LYS A O 1
ATOM 1352 N N . ILE A 1 177 ? -0.688 15.969 27.375 1 92.94 177 ILE A N 1
ATOM 1353 C CA . ILE A 1 177 ? -0.707 17.109 26.469 1 92.94 177 ILE A CA 1
ATOM 1354 C C . ILE A 1 177 ? -2.033 17.859 26.594 1 92.94 177 ILE A C 1
ATOM 1356 O O . ILE A 1 177 ? -3.104 17.25 26.516 1 92.94 177 ILE A O 1
ATOM 1360 N N . THR A 1 178 ? -1.956 19.141 26.781 1 93.12 178 THR A N 1
ATOM 1361 C CA . THR A 1 178 ? -3.148 19.938 27.062 1 93.12 178 THR A CA 1
ATOM 1362 C C . THR A 1 178 ? -3.691 20.578 25.797 1 93.12 178 THR A C 1
ATOM 1364 O O . THR A 1 178 ? -2.967 20.719 24.812 1 93.12 178 THR A O 1
ATOM 1367 N N . SER A 1 179 ? -4.945 20.953 25.969 1 95.06 179 SER A N 1
ATOM 1368 C CA . SER A 1 179 ? -5.598 21.703 24.906 1 95.06 179 SER A CA 1
ATOM 1369 C C . SER A 1 179 ? -4.832 22.984 24.578 1 95.06 179 SER A C 1
ATOM 1371 O O . SER A 1 179 ? -4.637 23.312 23.406 1 95.06 179 SER A O 1
ATOM 1373 N N . LYS A 1 180 ? -4.383 23.578 25.562 1 95.19 180 LYS A N 1
ATOM 1374 C CA . LYS A 1 180 ? -3.664 24.844 25.406 1 95.19 180 LYS A CA 1
ATOM 1375 C C . LYS A 1 180 ? -2.377 24.641 24.609 1 95.19 180 LYS A C 1
ATOM 1377 O O . LYS A 1 180 ? -2.039 25.453 23.75 1 95.19 180 LYS A O 1
ATOM 1382 N N . GLN A 1 181 ? -1.673 23.625 24.891 1 95.56 181 GLN A N 1
ATOM 1383 C CA . GLN A 1 181 ? -0.44 23.328 24.156 1 95.56 181 GLN A CA 1
ATOM 1384 C C . GLN A 1 181 ? -0.712 23.094 22.688 1 95.56 181 GLN A C 1
ATOM 1386 O O . GLN A 1 181 ? 0.015 23.609 21.828 1 95.56 181 GLN A O 1
ATOM 1391 N N . LEU A 1 182 ? -1.743 22.391 22.422 1 95.94 182 LEU A N 1
ATOM 1392 C CA . LEU A 1 182 ? -2.109 22.094 21.031 1 95.94 182 LEU A CA 1
ATOM 1393 C C . LEU A 1 182 ? -2.547 23.359 20.312 1 95.94 182 LEU A C 1
ATOM 1395 O O . LEU A 1 182 ? -2.164 23.594 19.156 1 95.94 182 LEU A O 1
ATOM 1399 N N . LEU A 1 183 ? -3.303 24.172 21 1 94.94 183 LEU A N 1
ATOM 1400 C CA . LEU A 1 183 ? -3.781 25.422 20.406 1 94.94 183 LEU A CA 1
ATOM 1401 C C . LEU A 1 183 ? -2.617 26.359 20.094 1 94.94 183 LEU A C 1
ATOM 1403 O O . LEU A 1 183 ? -2.59 27 19.047 1 94.94 183 LEU A O 1
ATOM 1407 N N . ASN A 1 184 ? -1.727 26.422 21 1 94.69 184 ASN A N 1
ATOM 1408 C CA . ASN A 1 184 ? -0.551 27.25 20.781 1 94.69 184 ASN A CA 1
ATOM 1409 C C . ASN A 1 184 ? 0.263 26.781 19.578 1 94.69 184 ASN A C 1
ATOM 1411 O O . ASN A 1 184 ? 0.686 27.594 18.766 1 94.69 184 ASN A O 1
ATOM 1415 N N . PHE A 1 185 ? 0.475 25.547 19.516 1 95.31 185 PHE A N 1
ATOM 1416 C CA . PHE A 1 185 ? 1.203 24.969 18.391 1 95.31 185 PHE A CA 1
ATOM 1417 C C . PHE A 1 185 ? 0.467 25.234 17.078 1 95.31 185 PHE A C 1
ATOM 1419 O O . PHE A 1 185 ? 1.072 25.672 16.094 1 95.31 185 PHE A O 1
ATOM 1426 N N . ALA A 1 186 ? -0.807 24.969 17.078 1 93.69 186 ALA A N 1
ATOM 1427 C CA . ALA A 1 186 ? -1.617 25.141 15.883 1 93.69 186 ALA A CA 1
ATOM 1428 C C . ALA A 1 186 ? -1.627 26.594 15.438 1 93.69 186 ALA A C 1
ATOM 1430 O O . ALA A 1 186 ? -1.514 26.891 14.242 1 93.69 186 ALA A O 1
ATOM 1431 N N . SER A 1 187 ? -1.736 27.484 16.344 1 92.31 187 SER A N 1
ATOM 1432 C CA . SER A 1 187 ? -1.791 28.922 16.031 1 92.31 187 SER A CA 1
ATOM 1433 C C . SER A 1 187 ? -0.477 29.391 15.422 1 92.31 187 SER A C 1
ATOM 1435 O O . SER A 1 187 ? -0.459 30.359 14.656 1 92.31 187 SER A O 1
ATOM 1437 N N . SER A 1 188 ? 0.518 28.688 15.727 1 92.19 188 SER A N 1
ATOM 1438 C CA . SER A 1 188 ? 1.833 29.094 15.234 1 92.19 188 SER A CA 1
ATOM 1439 C C . SER A 1 188 ? 2.158 28.406 13.914 1 92.19 188 SER A C 1
ATOM 1441 O O . SER A 1 188 ? 2.828 28.984 13.055 1 92.19 188 SER A O 1
ATOM 1443 N N . ARG A 1 189 ? 1.669 27.188 13.758 1 94.44 189 ARG A N 1
ATOM 1444 C CA . ARG A 1 189 ? 2.184 26.391 12.656 1 94.44 189 ARG A CA 1
ATOM 1445 C C . ARG A 1 189 ? 1.114 26.188 11.586 1 94.44 189 ARG A C 1
ATOM 1447 O O . ARG A 1 189 ? 1.431 26.062 10.398 1 94.44 189 ARG A O 1
ATOM 1454 N N . LEU A 1 190 ? -0.107 26.078 11.969 1 95.88 190 LEU A N 1
ATOM 1455 C CA . LEU A 1 190 ? -1.175 25.859 11 1 95.88 190 LEU A CA 1
ATOM 1456 C C . LEU A 1 190 ? -1.676 27.172 10.438 1 95.88 190 LEU A C 1
ATOM 1458 O O . LEU A 1 190 ? -2.852 27.516 10.586 1 95.88 190 LEU A O 1
ATOM 1462 N N . VAL A 1 191 ? -0.789 27.891 9.781 1 95.81 191 VAL A N 1
ATOM 1463 C CA . VAL A 1 191 ? -1.058 29.219 9.25 1 95.81 191 VAL A CA 1
ATOM 1464 C C . VAL A 1 191 ? -0.851 29.219 7.742 1 95.81 191 VAL A C 1
ATOM 1466 O O . VAL A 1 191 ? -0.199 28.328 7.191 1 95.81 191 VAL A O 1
ATOM 1469 N N . SER A 1 192 ? -1.344 30.234 7.086 1 96.31 192 SER A N 1
ATOM 1470 C CA . SER A 1 192 ? -1.379 30.312 5.629 1 96.31 192 SER A CA 1
ATOM 1471 C C . SER A 1 192 ? 0.029 30.297 5.039 1 96.31 192 SER A C 1
ATOM 1473 O O . SER A 1 192 ? 0.284 29.625 4.043 1 96.31 192 SER A O 1
ATOM 1475 N N . GLY A 1 193 ? 0.954 30.938 5.66 1 96.5 193 GLY A N 1
ATOM 1476 C CA . GLY A 1 193 ? 2.311 31.016 5.141 1 96.5 193 GLY A CA 1
ATOM 1477 C C . GLY A 1 193 ? 3.041 29.688 5.191 1 96.5 193 GLY A C 1
ATOM 1478 O O . GLY A 1 193 ? 4.035 29.5 4.492 1 96.5 193 GLY A O 1
ATOM 1479 N N . ASN A 1 194 ? 2.541 28.75 6.004 1 97.06 194 ASN A N 1
ATOM 1480 C CA . ASN A 1 194 ? 3.135 27.422 6.168 1 97.06 194 ASN A CA 1
ATOM 1481 C C . ASN A 1 194 ? 2.344 26.359 5.414 1 97.06 194 ASN A C 1
ATOM 1483 O O . ASN A 1 194 ? 2.594 25.172 5.578 1 97.06 194 ASN A O 1
ATOM 1487 N N . ALA A 1 195 ? 1.415 26.797 4.598 1 97.69 195 ALA A N 1
ATOM 1488 C CA . ALA A 1 195 ? 0.447 25.812 4.121 1 97.69 195 ALA A CA 1
ATOM 1489 C C . ALA A 1 195 ? 0.422 25.766 2.596 1 97.69 195 ALA A C 1
ATOM 1491 O O . ALA A 1 195 ? 0.802 26.734 1.931 1 97.69 195 ALA A O 1
ATOM 1492 N N . VAL A 1 196 ? 0.023 24.672 2.111 1 98.25 196 VAL A N 1
ATOM 1493 C CA . VAL A 1 196 ? -0.283 24.484 0.695 1 98.25 196 VAL A CA 1
ATOM 1494 C C . VAL A 1 196 ? -1.563 23.672 0.542 1 98.25 196 VAL A C 1
ATOM 1496 O O . VAL A 1 196 ? -1.808 22.734 1.312 1 98.25 196 VAL A O 1
ATOM 1499 N N . LEU A 1 197 ? -2.412 24.078 -0.304 1 98.19 197 LEU A N 1
ATOM 1500 C CA . LEU A 1 197 ? -3.568 23.297 -0.749 1 98.19 197 LEU A CA 1
ATOM 1501 C C . LEU A 1 197 ? -3.322 22.703 -2.127 1 98.19 197 LEU A C 1
ATOM 1503 O O . LEU A 1 197 ? -3.064 23.422 -3.09 1 98.19 197 LEU A O 1
ATOM 1507 N N . VAL A 1 198 ? -3.385 21.375 -2.188 1 98.12 198 VAL A N 1
ATOM 1508 C CA . VAL A 1 198 ? -3.133 20.688 -3.451 1 98.12 198 VAL A CA 1
ATOM 1509 C C . VAL A 1 198 ? -4.379 19.922 -3.877 1 98.12 198 VAL A C 1
ATOM 1511 O O . VAL A 1 198 ? -5.055 19.312 -3.045 1 98.12 198 VAL A O 1
ATOM 1514 N N . GLY A 1 199 ? -4.688 19.984 -5.168 1 97.75 199 GLY A N 1
ATOM 1515 C CA . GLY A 1 199 ? -5.758 19.203 -5.77 1 97.75 199 GLY A CA 1
ATOM 1516 C C . GLY A 1 199 ? -5.309 18.406 -6.977 1 97.75 199 GLY A C 1
ATOM 1517 O O . GLY A 1 199 ? -4.762 18.969 -7.93 1 97.75 199 GLY A O 1
ATOM 1518 N N . VAL A 1 200 ? -5.527 17.125 -6.895 1 97.25 200 VAL A N 1
ATOM 1519 C CA . VAL A 1 200 ? -5.332 16.266 -8.055 1 97.25 200 VAL A CA 1
ATOM 1520 C C . VAL A 1 200 ? -6.688 15.883 -8.648 1 97.25 200 VAL A C 1
ATOM 1522 O O . VAL A 1 200 ? -7.621 15.539 -7.918 1 97.25 200 VAL A O 1
ATOM 1525 N N . ASN A 1 201 ? -6.809 16 -9.953 1 96.12 201 ASN A N 1
ATOM 1526 C CA . ASN A 1 201 ? -8.047 15.734 -10.68 1 96.12 201 ASN A CA 1
ATOM 1527 C C . ASN A 1 201 ? -9.164 16.688 -10.258 1 96.12 201 ASN A C 1
ATOM 1529 O O . ASN A 1 201 ? -10.289 16.25 -10 1 96.12 201 ASN A O 1
ATOM 1533 N N . VAL A 1 202 ? -8.828 17.859 -10.07 1 95.75 202 VAL A N 1
ATOM 1534 C CA . VAL A 1 202 ? -9.703 19.016 -9.875 1 95.75 202 VAL A CA 1
ATOM 1535 C C . VAL A 1 202 ? -9.164 20.203 -10.664 1 95.75 202 VAL A C 1
ATOM 1537 O O . VAL A 1 202 ? -7.949 20.328 -10.875 1 95.75 202 VAL A O 1
ATOM 1540 N N . THR A 1 203 ? -9.992 21.031 -11.156 1 93.75 203 THR A N 1
ATOM 1541 C CA . THR A 1 203 ? -9.508 22.172 -11.914 1 93.75 203 THR A CA 1
ATOM 1542 C C . THR A 1 203 ? -8.828 23.188 -10.992 1 93.75 203 THR A C 1
ATOM 1544 O O . THR A 1 203 ? -9.242 23.359 -9.844 1 93.75 203 THR A O 1
ATOM 1547 N N . HIS A 1 204 ? -7.82 23.812 -11.531 1 95.69 204 HIS A N 1
ATOM 1548 C CA . HIS A 1 204 ? -7.109 24.797 -10.727 1 95.69 204 HIS A CA 1
ATOM 1549 C C . HIS A 1 204 ? -8.047 25.906 -10.258 1 95.69 204 HIS A C 1
ATOM 1551 O O . HIS A 1 204 ? -7.941 26.375 -9.125 1 95.69 204 HIS A O 1
ATOM 1557 N N . GLN A 1 205 ? -8.945 26.297 -11.102 1 95 205 GLN A N 1
ATOM 1558 C CA . GLN A 1 205 ? -9.859 27.391 -10.766 1 95 205 GLN A CA 1
ATOM 1559 C C . GLN A 1 205 ? -10.742 27.016 -9.57 1 95 205 GLN A C 1
ATOM 1561 O O . GLN A 1 205 ? -10.961 27.844 -8.68 1 95 205 GLN A O 1
ATOM 1566 N N . GLN A 1 206 ? -11.18 25.828 -9.523 1 93.88 206 GLN A N 1
ATOM 1567 C CA . GLN A 1 206 ? -12.047 25.391 -8.438 1 93.88 206 GLN A CA 1
ATOM 1568 C C . GLN A 1 206 ? -11.328 25.438 -7.098 1 93.88 206 GLN A C 1
ATOM 1570 O O . GLN A 1 206 ? -11.883 25.938 -6.113 1 93.88 206 GLN A O 1
ATOM 1575 N N . ILE A 1 207 ? -10.164 24.906 -7.062 1 95.94 207 ILE A N 1
ATOM 1576 C CA . ILE A 1 207 ? -9.438 24.859 -5.801 1 95.94 207 ILE A CA 1
ATOM 1577 C C . ILE A 1 207 ? -8.961 26.266 -5.426 1 95.94 207 ILE A C 1
ATOM 1579 O O . ILE A 1 207 ? -8.953 26.625 -4.246 1 95.94 207 ILE A O 1
ATOM 1583 N N . LEU A 1 208 ? -8.602 27.062 -6.414 1 96 208 LEU A N 1
ATOM 1584 C CA . LEU A 1 208 ? -8.172 28.438 -6.18 1 96 208 LEU A CA 1
ATOM 1585 C C . LEU A 1 208 ? -9.32 29.281 -5.621 1 96 208 LEU A C 1
ATOM 1587 O O . LEU A 1 208 ? -9.125 30.078 -4.695 1 96 208 LEU A O 1
ATOM 1591 N N . ASP A 1 209 ? -10.461 29.141 -6.203 1 95.12 209 ASP A N 1
ATOM 1592 C CA . ASP A 1 209 ? -11.633 29.875 -5.734 1 95.12 209 ASP A CA 1
ATOM 1593 C C . ASP A 1 209 ? -11.953 29.516 -4.285 1 95.12 209 ASP A C 1
ATOM 1595 O O . ASP A 1 209 ? -12.203 30.406 -3.469 1 95.12 209 ASP A O 1
ATOM 1599 N N . TYR A 1 210 ? -11.906 28.344 -4.008 1 93.81 210 TYR A N 1
ATOM 1600 C CA . TYR A 1 210 ? -12.148 27.922 -2.635 1 93.81 210 TYR A CA 1
ATOM 1601 C C . TYR A 1 210 ? -11.102 28.5 -1.693 1 93.81 210 TYR A C 1
ATOM 1603 O O . TYR A 1 210 ? -11.438 29.047 -0.64 1 93.81 210 TYR A O 1
ATOM 1611 N N . ALA A 1 211 ? -9.883 28.359 -2.02 1 95.38 211 ALA A N 1
ATOM 1612 C CA . ALA A 1 211 ? -8.781 28.812 -1.183 1 95.38 211 ALA A CA 1
ATOM 1613 C C . ALA A 1 211 ? -8.867 30.312 -0.914 1 95.38 211 ALA A C 1
ATOM 1615 O O . ALA A 1 211 ? -8.547 30.781 0.182 1 95.38 211 ALA A O 1
ATOM 1616 N N . SER A 1 212 ? -9.344 31.031 -1.854 1 94.44 212 SER A N 1
ATOM 1617 C CA . SER A 1 212 ? -9.344 32.469 -1.78 1 94.44 212 SER A CA 1
ATOM 1618 C C . SER A 1 212 ? -10.555 33 -1.009 1 94.44 212 SER A C 1
ATOM 1620 O O . SER A 1 212 ? -10.492 34.062 -0.379 1 94.44 212 SER A O 1
ATOM 1622 N N . THR A 1 213 ? -11.656 32.219 -1.004 1 91.06 213 THR A N 1
ATOM 1623 C CA . THR A 1 213 ? -12.883 32.812 -0.529 1 91.06 213 THR A CA 1
ATOM 1624 C C . THR A 1 213 ? -13.453 32.062 0.663 1 91.06 213 THR A C 1
ATOM 1626 O O . THR A 1 213 ? -14.203 32.625 1.468 1 91.06 213 THR A O 1
ATOM 1629 N N . GLN A 1 214 ? -13.023 30.844 0.767 1 88.56 214 GLN A N 1
ATOM 1630 C CA . GLN A 1 214 ? -13.797 30.031 1.702 1 88.56 214 GLN A CA 1
ATOM 1631 C C . GLN A 1 214 ? -12.891 29.391 2.75 1 88.56 214 GLN A C 1
ATOM 1633 O O . GLN A 1 214 ? -13.344 29.078 3.852 1 88.56 214 GLN A O 1
ATOM 1638 N N . LEU A 1 215 ? -11.695 29.172 2.404 1 90.19 215 LEU A N 1
ATOM 1639 C CA . LEU A 1 215 ? -10.828 28.422 3.318 1 90.19 215 LEU A CA 1
ATOM 1640 C C . LEU A 1 215 ? -10.578 29.219 4.594 1 90.19 215 LEU A C 1
ATOM 1642 O O . LEU A 1 215 ? -10.047 30.344 4.539 1 90.19 215 LEU A O 1
ATOM 1646 N N . ASN A 1 216 ? -10.969 28.594 5.676 1 83.5 216 ASN A N 1
ATOM 1647 C CA . ASN A 1 216 ? -10.703 29.188 6.984 1 83.5 216 ASN A CA 1
ATOM 1648 C C . ASN A 1 216 ? -9.328 28.766 7.508 1 83.5 216 ASN A C 1
ATOM 1650 O O . ASN A 1 216 ? -9.156 27.656 8.023 1 83.5 216 ASN A O 1
ATOM 1654 N N . ILE A 1 217 ? -8.391 29.656 7.414 1 89.75 217 ILE A N 1
ATOM 1655 C CA . ILE A 1 217 ? -7.02 29.406 7.863 1 89.75 217 ILE A CA 1
ATOM 1656 C C . ILE A 1 217 ? -6.449 30.672 8.5 1 89.75 217 ILE A C 1
ATOM 1658 O O . ILE A 1 217 ? -6.703 31.781 8.023 1 89.75 217 ILE A O 1
ATOM 1662 N N . THR A 1 218 ? -5.809 30.469 9.602 1 91.44 218 THR A N 1
ATOM 1663 C CA . THR A 1 218 ? -5.156 31.609 10.242 1 91.44 218 THR A CA 1
ATOM 1664 C C . THR A 1 218 ? -4.094 32.219 9.328 1 91.44 218 THR A C 1
ATOM 1666 O O . THR A 1 218 ? -3.219 31.484 8.828 1 91.44 218 THR A O 1
ATOM 1669 N N . GLU A 1 219 ? -4.238 33.531 9.117 1 93.56 219 GLU A N 1
ATOM 1670 C CA . GLU A 1 219 ? -3.262 34.188 8.266 1 93.56 219 GLU A CA 1
ATOM 1671 C C . GLU A 1 219 ? -2.041 34.656 9.07 1 93.56 219 GLU A C 1
ATOM 1673 O O . GLU A 1 219 ? -2.168 35.375 10.047 1 93.56 219 GLU A O 1
ATOM 1678 N N . ASN A 1 220 ? -0.959 34.125 8.633 1 92.5 220 ASN A N 1
ATOM 1679 C CA . ASN A 1 220 ? 0.331 34.5 9.203 1 92.5 220 ASN A CA 1
ATOM 1680 C C . ASN A 1 220 ? 1.483 34.125 8.281 1 92.5 220 ASN A C 1
ATOM 1682 O O . ASN A 1 220 ? 1.308 33.312 7.355 1 92.5 220 ASN A O 1
ATOM 1686 N N . ASN A 1 221 ? 2.633 34.719 8.523 1 91.06 221 ASN A N 1
ATOM 1687 C CA . ASN A 1 221 ? 3.812 34.438 7.719 1 91.06 221 ASN A CA 1
ATOM 1688 C C . ASN A 1 221 ? 4.402 33.062 8.062 1 91.06 221 ASN A C 1
ATOM 1690 O O . ASN A 1 221 ? 4.121 32.531 9.133 1 91.06 221 ASN A O 1
ATOM 1694 N N . ALA A 1 222 ? 5.137 32.625 7.109 1 88.38 222 ALA A N 1
ATOM 1695 C CA . ALA A 1 222 ? 5.828 31.359 7.328 1 88.38 222 ALA A CA 1
ATOM 1696 C C . ALA A 1 222 ? 6.867 31.484 8.438 1 88.38 222 ALA A C 1
ATOM 1698 O O . ALA A 1 222 ? 7.523 32.531 8.562 1 88.38 222 ALA A O 1
ATOM 1699 N N . ASN A 1 223 ? 6.918 30.422 9.211 1 85.31 223 ASN A N 1
ATOM 1700 C CA . ASN A 1 223 ? 7.988 30.328 10.195 1 85.31 223 ASN A CA 1
ATOM 1701 C C . ASN A 1 223 ? 9.195 29.562 9.648 1 85.31 223 ASN A C 1
ATOM 1703 O O . ASN A 1 223 ? 9.047 28.547 8.984 1 85.31 223 ASN A O 1
ATOM 1707 N N . PRO A 1 224 ? 10.32 30.125 9.953 1 82.69 224 PRO A N 1
ATOM 1708 C CA . PRO A 1 224 ? 11.523 29.5 9.406 1 82.69 224 PRO A CA 1
ATOM 1709 C C . PRO A 1 224 ? 11.758 28.094 9.945 1 82.69 224 PRO A C 1
ATOM 1711 O O . PRO A 1 224 ? 11.312 27.781 11.055 1 82.69 224 PRO A O 1
ATOM 1714 N N . ILE A 1 225 ? 12.398 27.344 9.172 1 86.94 225 ILE A N 1
ATOM 1715 C CA . ILE A 1 225 ? 12.828 26 9.547 1 86.94 225 ILE A CA 1
ATOM 1716 C C . ILE A 1 225 ? 14.133 26.078 10.328 1 86.94 225 ILE A C 1
ATOM 1718 O O . ILE A 1 225 ? 15.023 26.859 9.984 1 86.94 225 ILE A O 1
ATOM 1722 N N . VAL A 1 226 ? 14.195 25.391 11.414 1 90.5 226 VAL A N 1
ATOM 1723 C CA . VAL A 1 226 ? 15.484 25.203 12.086 1 90.5 226 VAL A CA 1
ATOM 1724 C C . VAL A 1 226 ? 16.219 24.016 11.453 1 90.5 226 VAL A C 1
ATOM 1726 O O . VAL A 1 226 ? 15.734 22.891 11.492 1 90.5 226 VAL A O 1
ATOM 1729 N N . PRO A 1 227 ? 17.312 24.297 10.875 1 91.19 227 PRO A N 1
ATOM 1730 C CA . PRO A 1 227 ? 18.047 23.203 10.211 1 91.19 227 PRO A CA 1
ATOM 1731 C C . PRO A 1 227 ? 18.531 22.141 11.18 1 91.19 227 PRO A C 1
ATOM 1733 O O . PRO A 1 227 ? 18.797 22.438 12.352 1 91.19 227 PRO A O 1
ATOM 1736 N N . SER A 1 228 ? 18.531 20.922 10.703 1 91.12 228 SER A N 1
ATOM 1737 C CA . SER A 1 228 ? 19.094 19.797 11.461 1 91.12 228 SER A CA 1
ATOM 1738 C C . SER A 1 228 ? 20.391 19.297 10.82 1 91.12 228 SER A C 1
ATOM 1740 O O . SER A 1 228 ? 20.359 18.578 9.82 1 91.12 228 SER A O 1
ATOM 1742 N N . LYS A 1 229 ? 21.406 19.594 11.477 1 89.69 229 LYS A N 1
ATOM 1743 C CA . LYS A 1 229 ? 22.703 19.172 10.945 1 89.69 229 LYS A CA 1
ATOM 1744 C C . LYS A 1 229 ? 22.922 17.672 11.141 1 89.69 229 LYS A C 1
ATOM 1746 O O . LYS A 1 229 ? 22.641 17.125 12.211 1 89.69 229 LYS A O 1
ATOM 1751 N N . TYR A 1 230 ? 23.344 17.078 10.062 1 90.06 230 TYR A N 1
ATOM 1752 C CA . TYR A 1 230 ? 23.734 15.68 10.164 1 90.06 230 TYR A CA 1
ATOM 1753 C C . TYR A 1 230 ? 24.984 15.523 11.023 1 90.06 230 TYR A C 1
ATOM 1755 O O . TYR A 1 230 ? 26 16.188 10.797 1 90.06 230 TYR A O 1
ATOM 1763 N N . ARG A 1 231 ? 25 14.641 11.969 1 88.31 231 ARG A N 1
ATOM 1764 C CA . ARG A 1 231 ? 26.109 14.461 12.883 1 88.31 231 ARG A CA 1
ATOM 1765 C C . ARG A 1 231 ? 26.641 13.031 12.836 1 88.31 231 ARG A C 1
ATOM 1767 O O . ARG A 1 231 ? 27.766 12.766 13.242 1 88.31 231 ARG A O 1
ATOM 1774 N N . GLY A 1 232 ? 25.859 12.203 12.297 1 85.38 232 GLY A N 1
ATOM 1775 C CA . GLY A 1 232 ? 26.203 10.797 12.375 1 85.38 232 GLY A CA 1
ATOM 1776 C C . GLY A 1 232 ? 26.172 10.242 13.789 1 85.38 232 GLY A C 1
ATOM 1777 O O . GLY A 1 232 ? 25.953 10.992 14.742 1 85.38 232 GLY A O 1
ATOM 1778 N N . GLY A 1 233 ? 26.203 8.961 13.922 1 87.38 233 GLY A N 1
ATOM 1779 C CA . GLY A 1 233 ? 26.172 8.312 15.219 1 87.38 233 GLY A CA 1
ATOM 1780 C C . GLY A 1 233 ? 25.766 6.852 15.156 1 87.38 233 GLY A C 1
ATOM 1781 O O . GLY A 1 233 ? 25.594 6.297 14.062 1 87.38 233 GLY A O 1
ATOM 1782 N N . GLU A 1 234 ? 25.844 6.254 16.328 1 88.81 234 GLU A N 1
ATOM 1783 C CA . GLU A 1 234 ? 25.453 4.852 16.469 1 88.81 234 GLU A CA 1
ATOM 1784 C C . GLU A 1 234 ? 24.547 4.648 17.672 1 88.81 234 GLU A C 1
ATOM 1786 O O . GLU A 1 234 ? 24.75 5.254 18.734 1 88.81 234 GLU A O 1
ATOM 1791 N N . VAL A 1 235 ? 23.516 3.936 17.406 1 88.75 235 VAL A N 1
ATOM 1792 C CA . VAL A 1 235 ? 22.625 3.545 18.516 1 88.75 235 VAL A CA 1
ATOM 1793 C C . VAL A 1 235 ? 22.297 2.055 18.406 1 88.75 235 VAL A C 1
ATOM 1795 O O . VAL A 1 235 ? 22.094 1.533 17.312 1 88.75 235 VAL A O 1
ATOM 1798 N N . ARG A 1 236 ? 22.281 1.365 19.531 1 88.06 236 ARG A N 1
ATOM 1799 C CA . ARG A 1 236 ? 21.938 -0.051 19.625 1 88.06 236 ARG A CA 1
ATOM 1800 C C . ARG A 1 236 ? 20.812 -0.282 20.625 1 88.06 236 ARG A C 1
ATOM 1802 O O . ARG A 1 236 ? 20.781 0.355 21.672 1 88.06 236 ARG A O 1
ATOM 1809 N N . HIS A 1 237 ? 19.922 -1.036 20.156 1 85.5 237 HIS A N 1
ATOM 1810 C CA . HIS A 1 237 ? 18.781 -1.394 21 1 85.5 237 HIS A CA 1
ATOM 1811 C C . HIS A 1 237 ? 18.594 -2.904 21.062 1 85.5 237 HIS A C 1
ATOM 1813 O O . HIS A 1 237 ? 18.484 -3.559 20.016 1 85.5 237 HIS A O 1
ATOM 1819 N N . ASN A 1 238 ? 18.531 -3.441 22.297 1 81.5 238 ASN A N 1
ATOM 1820 C CA . ASN A 1 238 ? 18.281 -4.867 22.469 1 81.5 238 ASN A CA 1
ATOM 1821 C C . ASN A 1 238 ? 16.797 -5.195 22.359 1 81.5 238 ASN A C 1
ATOM 1823 O O . ASN A 1 238 ? 15.953 -4.461 22.875 1 81.5 238 ASN A O 1
ATOM 1827 N N . SER A 1 239 ? 16.547 -6.129 21.531 1 77.25 239 SER A N 1
ATOM 1828 C CA . SER A 1 239 ? 15.164 -6.566 21.375 1 77.25 239 SER A CA 1
ATOM 1829 C C . SER A 1 239 ? 15.039 -8.078 21.531 1 77.25 239 SER A C 1
ATOM 1831 O O . SER A 1 239 ? 16.016 -8.805 21.344 1 77.25 239 SER A O 1
ATOM 1833 N N . THR A 1 240 ? 13.859 -8.523 21.953 1 76.56 240 THR A N 1
ATOM 1834 C CA . THR A 1 240 ? 13.586 -9.945 22.125 1 76.56 240 THR A CA 1
ATOM 1835 C C . THR A 1 240 ? 13.164 -10.578 20.812 1 76.56 240 THR A C 1
ATOM 1837 O O . THR A 1 240 ? 12.914 -11.789 20.75 1 76.56 240 THR A O 1
ATOM 1840 N N . MET A 1 241 ? 13.289 -9.82 19.844 1 76.25 241 MET A N 1
ATOM 1841 C CA . MET A 1 241 ? 12.875 -10.344 18.531 1 76.25 241 MET A CA 1
ATOM 1842 C C . MET A 1 241 ? 13.891 -11.352 18 1 76.25 241 MET A C 1
ATOM 1844 O O . MET A 1 241 ? 15.086 -11.25 18.297 1 76.25 241 MET A O 1
ATOM 1848 N N . GLN A 1 242 ? 13.414 -12.25 17.203 1 78.62 242 GLN A N 1
ATOM 1849 C CA . GLN A 1 242 ? 14.281 -13.273 16.625 1 78.62 242 GLN A CA 1
ATOM 1850 C C . GLN A 1 242 ? 15.148 -12.688 15.516 1 78.62 242 GLN A C 1
ATOM 1852 O O . GLN A 1 242 ? 16.297 -13.094 15.344 1 78.62 242 GLN A O 1
ATOM 1857 N N . LEU A 1 243 ? 14.609 -11.758 14.828 1 84.94 243 LEU A N 1
ATOM 1858 C CA . LEU A 1 243 ? 15.359 -11.133 13.742 1 84.94 243 LEU A CA 1
ATOM 1859 C C . LEU A 1 243 ? 16.031 -9.844 14.203 1 84.94 243 LEU A C 1
ATOM 1861 O O . LEU A 1 243 ? 15.469 -9.109 15.023 1 84.94 243 LEU A O 1
ATOM 1865 N N . ALA A 1 244 ? 17.172 -9.703 13.688 1 90.75 244 ALA A N 1
ATOM 1866 C CA . ALA A 1 244 ? 17.906 -8.461 13.914 1 90.75 244 ALA A CA 1
ATOM 1867 C C . ALA A 1 244 ? 17.719 -7.492 12.75 1 90.75 244 ALA A C 1
ATOM 1869 O O . ALA A 1 244 ? 17.656 -7.906 11.594 1 90.75 244 ALA A O 1
ATOM 1870 N N . HIS A 1 245 ? 17.625 -6.207 13.086 1 91.19 245 HIS A N 1
ATOM 1871 C CA . HIS A 1 245 ? 17.422 -5.133 12.125 1 91.19 245 HIS A CA 1
ATOM 1872 C C . HIS A 1 245 ? 18.531 -4.086 12.227 1 91.19 245 HIS A C 1
ATOM 1874 O O . HIS A 1 245 ? 18.766 -3.533 13.297 1 91.19 245 HIS A O 1
ATOM 1880 N N . VAL A 1 246 ? 19.156 -3.816 11.109 1 91.75 246 VAL A N 1
ATOM 1881 C CA . VAL A 1 246 ? 20.281 -2.889 11.133 1 91.75 246 VAL A CA 1
ATOM 1882 C C . VAL A 1 246 ? 20.156 -1.905 9.969 1 91.75 246 VAL A C 1
ATOM 1884 O O . VAL A 1 246 ? 19.891 -2.305 8.836 1 91.75 246 VAL A O 1
ATOM 1887 N N . ALA A 1 247 ? 20.344 -0.637 10.297 1 92.69 247 ALA A N 1
ATOM 1888 C CA . ALA A 1 247 ? 20.406 0.392 9.266 1 92.69 247 ALA A CA 1
ATOM 1889 C C . ALA A 1 247 ? 21.781 1.037 9.211 1 92.69 247 ALA A C 1
ATOM 1891 O O . ALA A 1 247 ? 22.375 1.352 10.242 1 92.69 247 ALA A O 1
ATOM 1892 N N . ILE A 1 248 ? 22.297 1.15 8.008 1 91 248 ILE A N 1
ATOM 1893 C CA . ILE A 1 248 ? 23.531 1.889 7.727 1 91 248 ILE A CA 1
ATOM 1894 C C . ILE A 1 248 ? 23.234 3.01 6.73 1 91 248 ILE A C 1
ATOM 1896 O O . ILE A 1 248 ? 22.922 2.75 5.566 1 91 248 ILE A O 1
ATOM 1900 N N . VAL A 1 249 ? 23.422 4.234 7.215 1 91.56 249 VAL A N 1
ATOM 1901 C CA . VAL A 1 249 ? 23.031 5.328 6.332 1 91.56 249 VAL A CA 1
ATOM 1902 C C . VAL A 1 249 ? 24.078 6.438 6.395 1 91.56 249 VAL A C 1
ATOM 1904 O O . VAL A 1 249 ? 24.906 6.461 7.301 1 91.56 249 VAL A O 1
ATOM 1907 N N . GLY A 1 250 ? 24.094 7.238 5.414 1 87.88 250 GLY A N 1
ATOM 1908 C CA . GLY A 1 250 ? 24.812 8.492 5.359 1 87.88 250 GLY A CA 1
ATOM 1909 C C . GLY A 1 250 ? 23.938 9.672 4.98 1 87.88 250 GLY A C 1
ATOM 1910 O O . GLY A 1 250 ? 22.734 9.516 4.789 1 87.88 250 GLY A O 1
ATOM 1911 N N . GLU A 1 251 ? 24.578 10.82 4.957 1 88.31 251 GLU A N 1
ATOM 1912 C CA . GLU A 1 251 ? 23.859 12.031 4.555 1 88.31 251 GLU A CA 1
ATOM 1913 C C . GLU A 1 251 ? 23.531 12.008 3.066 1 88.31 251 GLU A C 1
ATOM 1915 O O . GLU A 1 251 ? 24.344 11.578 2.25 1 88.31 251 GLU A O 1
ATOM 1920 N N . GLY A 1 252 ? 22.328 12.391 2.762 1 88.62 252 GLY A N 1
ATOM 1921 C CA . GLY A 1 252 ? 21.891 12.406 1.373 1 88.62 252 GLY A CA 1
ATOM 1922 C C . GLY A 1 252 ? 21.438 13.781 0.906 1 88.62 252 GLY A C 1
ATOM 1923 O O . GLY A 1 252 ? 21.781 14.797 1.524 1 88.62 252 GLY A O 1
ATOM 1924 N N . ALA A 1 253 ? 20.797 13.742 -0.225 1 89.88 253 ALA A N 1
ATOM 1925 C CA . ALA A 1 253 ? 20.312 14.977 -0.832 1 89.88 253 ALA A CA 1
ATOM 1926 C C . ALA A 1 253 ? 18.875 15.273 -0.392 1 89.88 253 ALA A C 1
ATOM 1928 O O . ALA A 1 253 ? 18.031 14.383 -0.389 1 89.88 253 ALA A O 1
ATOM 1929 N N . SER A 1 254 ? 18.672 16.547 -0.055 1 92 254 SER A N 1
ATOM 1930 C CA . SER A 1 254 ? 17.359 16.984 0.381 1 92 254 SER A CA 1
ATOM 1931 C C . SER A 1 254 ? 16.422 17.188 -0.806 1 92 254 SER A C 1
ATOM 1933 O O . SER A 1 254 ? 16.828 17.047 -1.959 1 92 254 SER A O 1
ATOM 1935 N N . LEU A 1 255 ? 15.172 17.547 -0.534 1 93.06 255 LEU A N 1
ATOM 1936 C CA . LEU A 1 255 ? 14.164 17.797 -1.562 1 93.06 255 LEU A CA 1
ATOM 1937 C C . LEU A 1 255 ? 14.523 19.016 -2.391 1 93.06 255 LEU A C 1
ATOM 1939 O O . LEU A 1 255 ? 14.047 19.172 -3.518 1 93.06 255 LEU A O 1
ATOM 1943 N N . GLN A 1 256 ? 15.328 19.844 -1.915 1 92.06 256 GLN A N 1
ATOM 1944 C CA . GLN A 1 256 ? 15.68 21.094 -2.586 1 92.06 256 GLN A CA 1
ATOM 1945 C C . GLN A 1 256 ? 16.766 20.875 -3.635 1 92.06 256 GLN A C 1
ATOM 1947 O O . GLN A 1 256 ? 17.016 21.734 -4.469 1 92.06 256 GLN A O 1
ATOM 1952 N N . ASP A 1 257 ? 17.359 19.734 -3.549 1 90.31 257 ASP A N 1
ATOM 1953 C CA . ASP A 1 257 ? 18.422 19.375 -4.484 1 90.31 257 ASP A CA 1
ATOM 1954 C C . ASP A 1 257 ? 17.938 18.359 -5.512 1 90.31 257 ASP A C 1
ATOM 1956 O O . ASP A 1 257 ? 18.172 17.156 -5.367 1 90.31 257 ASP A O 1
ATOM 1960 N N . HIS A 1 258 ? 17.469 18.844 -6.535 1 87.94 258 HIS A N 1
ATOM 1961 C CA . HIS A 1 258 ? 16.828 17.984 -7.52 1 87.94 258 HIS A CA 1
ATOM 1962 C C . HIS A 1 258 ? 17.812 17 -8.133 1 87.94 258 HIS A C 1
ATOM 1964 O O . HIS A 1 258 ? 17.516 15.812 -8.266 1 87.94 258 HIS A O 1
ATOM 1970 N N . LYS A 1 259 ? 18.938 17.531 -8.484 1 88.5 259 LYS A N 1
ATOM 1971 C CA . LYS A 1 259 ? 19.953 16.672 -9.055 1 88.5 259 LYS A CA 1
ATOM 1972 C C . LYS A 1 259 ? 20.438 15.633 -8.039 1 88.5 259 LYS A C 1
ATOM 1974 O O . LYS A 1 259 ? 20.641 14.461 -8.383 1 88.5 259 LYS A O 1
ATOM 1979 N N . GLY A 1 260 ? 20.625 16.156 -6.859 1 91.19 260 GLY A N 1
ATOM 1980 C CA . GLY A 1 260 ? 21.016 15.25 -5.797 1 91.19 260 GLY A CA 1
ATOM 1981 C C . GLY A 1 260 ? 20 14.156 -5.543 1 91.19 260 GLY A C 1
ATOM 1982 O O . GLY A 1 260 ? 20.359 13 -5.301 1 91.19 260 GLY A O 1
ATOM 1983 N N . MET A 1 261 ? 18.781 14.492 -5.648 1 91.69 261 MET A N 1
ATOM 1984 C CA . MET A 1 261 ? 17.719 13.523 -5.418 1 91.69 261 MET A CA 1
ATOM 1985 C C . MET A 1 261 ? 17.734 12.438 -6.488 1 91.69 261 MET A C 1
ATOM 1987 O O . MET A 1 261 ? 17.516 11.258 -6.191 1 91.69 261 MET A O 1
ATOM 1991 N N . ALA A 1 262 ? 17.891 12.898 -7.699 1 93.31 262 ALA A N 1
ATOM 1992 C CA . ALA A 1 262 ? 17.969 11.93 -8.789 1 93.31 262 ALA A CA 1
ATOM 1993 C C . ALA A 1 262 ? 19.141 10.984 -8.602 1 93.31 262 ALA A C 1
ATOM 1995 O O . ALA A 1 262 ? 19 9.766 -8.758 1 93.31 262 ALA A O 1
ATOM 1996 N N . THR A 1 263 ? 20.266 11.562 -8.25 1 92.88 263 THR A N 1
ATOM 1997 C CA . THR A 1 263 ? 21.469 10.766 -8.016 1 92.88 263 THR A CA 1
ATOM 1998 C C . THR A 1 263 ? 21.234 9.789 -6.867 1 92.88 263 THR A C 1
ATOM 2000 O O . THR A 1 263 ? 21.656 8.633 -6.941 1 92.88 263 THR A O 1
ATOM 2003 N N . GLN A 1 264 ? 20.594 10.258 -5.918 1 91.19 264 GLN A N 1
ATOM 2004 C CA . GLN A 1 264 ? 20.312 9.438 -4.742 1 91.19 264 GLN A CA 1
ATOM 2005 C C . GLN A 1 264 ? 19.375 8.289 -5.086 1 91.19 264 GLN A C 1
ATOM 2007 O O . GLN A 1 264 ? 19.5 7.188 -4.551 1 91.19 264 GLN A O 1
ATOM 2012 N N . ALA A 1 265 ? 18.422 8.57 -5.871 1 91.62 265 ALA A N 1
ATOM 2013 C CA . ALA A 1 265 ? 17.516 7.512 -6.312 1 91.62 265 ALA A CA 1
ATOM 2014 C C . ALA A 1 265 ? 18.281 6.414 -7.047 1 91.62 265 ALA A C 1
ATOM 2016 O O . ALA A 1 265 ? 18.047 5.223 -6.812 1 91.62 265 ALA A O 1
ATOM 2017 N N . VAL A 1 266 ? 19.156 6.809 -7.883 1 92 266 VAL A N 1
ATOM 2018 C CA . VAL A 1 266 ? 19.969 5.859 -8.633 1 92 266 VAL A CA 1
ATOM 2019 C C . VAL A 1 266 ? 20.906 5.121 -7.684 1 92 266 VAL A C 1
ATOM 2021 O O . VAL A 1 266 ? 21.078 3.902 -7.789 1 92 266 VAL A O 1
ATOM 2024 N N . LEU A 1 267 ? 21.453 5.855 -6.785 1 90.44 267 LEU A N 1
ATOM 2025 C CA . LEU A 1 267 ? 22.344 5.258 -5.797 1 90.44 267 LEU A CA 1
ATOM 2026 C C . LEU A 1 267 ? 21.609 4.199 -4.973 1 90.44 267 LEU A C 1
ATOM 2028 O O . LEU A 1 267 ? 22.141 3.113 -4.738 1 90.44 267 LEU A O 1
ATOM 2032 N N . SER A 1 268 ? 20.484 4.527 -4.488 1 89.19 268 SER A N 1
ATOM 2033 C CA . SER A 1 268 ? 19.688 3.59 -3.701 1 89.19 268 SER A CA 1
ATOM 2034 C C . SER A 1 268 ? 19.453 2.291 -4.465 1 89.19 268 SER A C 1
ATOM 2036 O O . SER A 1 268 ? 19.531 1.203 -3.893 1 89.19 268 SER A O 1
ATOM 2038 N N . ALA A 1 269 ? 19.172 2.457 -5.711 1 88.88 269 ALA A N 1
ATOM 2039 C CA . ALA A 1 269 ? 18.969 1.279 -6.551 1 88.88 269 ALA A CA 1
ATOM 2040 C C . ALA A 1 269 ? 20.266 0.492 -6.707 1 88.88 269 ALA A C 1
ATOM 2042 O O . ALA A 1 269 ? 20.266 -0.741 -6.668 1 88.88 269 ALA A O 1
ATOM 2043 N N . ALA A 1 270 ? 21.312 1.175 -6.828 1 88.94 270 ALA A N 1
ATOM 2044 C CA . ALA A 1 270 ? 22.609 0.545 -7.043 1 88.94 270 ALA A CA 1
ATOM 2045 C C . ALA A 1 270 ? 23.094 -0.164 -5.781 1 88.94 270 ALA A C 1
ATOM 2047 O O . ALA A 1 270 ? 23.906 -1.088 -5.852 1 88.94 270 ALA A O 1
ATOM 2048 N N . LEU A 1 271 ? 22.609 0.337 -4.711 1 87.38 271 LEU A N 1
ATOM 2049 C CA . LEU A 1 271 ? 23.031 -0.255 -3.445 1 87.38 271 LEU A CA 1
ATOM 2050 C C . LEU A 1 271 ? 22.234 -1.521 -3.143 1 87.38 271 LEU A C 1
ATOM 2052 O O . LEU A 1 271 ? 22.812 -2.561 -2.82 1 87.38 271 LEU A O 1
ATOM 2056 N N . ALA A 1 272 ? 20.953 -1.37 -3.27 1 82.88 272 ALA A N 1
ATOM 2057 C CA . ALA A 1 272 ? 20.172 -2.379 -2.562 1 82.88 272 ALA A CA 1
ATOM 2058 C C . ALA A 1 272 ? 19.203 -3.086 -3.51 1 82.88 272 ALA A C 1
ATOM 2060 O O . ALA A 1 272 ? 18.531 -4.043 -3.119 1 82.88 272 ALA A O 1
ATOM 2061 N N . ASN A 1 273 ? 19.062 -2.428 -4.637 1 71.69 273 ASN A N 1
ATOM 2062 C CA . ASN A 1 273 ? 17.984 -3.01 -5.445 1 71.69 273 ASN A CA 1
ATOM 2063 C C . ASN A 1 273 ? 18.406 -4.352 -6.039 1 71.69 273 ASN A C 1
ATOM 2065 O O . ASN A 1 273 ? 19.531 -4.5 -6.527 1 71.69 273 ASN A O 1
ATOM 2069 N N . GLY A 1 274 ? 17.75 -5.246 -5.766 1 59 274 GLY A N 1
ATOM 2070 C CA . GLY A 1 274 ? 17.734 -6.582 -6.34 1 59 274 GLY A CA 1
ATOM 2071 C C . GLY A 1 274 ? 16.328 -7.078 -6.652 1 59 274 GLY A C 1
ATOM 2072 O O . GLY A 1 274 ? 15.352 -6.375 -6.402 1 59 274 GLY A O 1
ATOM 2073 N N . PRO A 1 275 ? 16.172 -8 -7.621 1 48.81 275 PRO A N 1
ATOM 2074 C CA . PRO A 1 275 ? 14.812 -8.492 -7.863 1 48.81 275 PRO A CA 1
ATOM 2075 C C . PRO A 1 275 ? 14.023 -8.695 -6.574 1 48.81 275 PRO A C 1
ATOM 2077 O O . PRO A 1 275 ? 14.578 -9.156 -5.57 1 48.81 275 PRO A O 1
ATOM 2080 N N . SER A 1 276 ? 13.117 -7.781 -6.23 1 46.25 276 SER A N 1
ATOM 2081 C CA . SER A 1 276 ? 12.344 -7.75 -4.996 1 46.25 276 SER A CA 1
ATOM 2082 C C . SER A 1 276 ? 11.602 -9.062 -4.777 1 46.25 276 SER A C 1
ATOM 2084 O O . SER A 1 276 ? 10.43 -9.188 -5.129 1 46.25 276 SER A O 1
ATOM 2086 N N . THR A 1 277 ? 12.039 -10.195 -5.266 1 43.47 277 THR A N 1
ATOM 2087 C CA . THR A 1 277 ? 11.227 -11.25 -4.672 1 43.47 277 THR A CA 1
ATOM 2088 C C . THR A 1 277 ? 11.141 -11.078 -3.156 1 43.47 277 THR A C 1
ATOM 2090 O O . THR A 1 277 ? 12.062 -10.531 -2.539 1 43.47 277 THR A O 1
ATOM 2093 N N . LYS A 1 278 ? 10 -10.75 -2.502 1 47.84 278 LYS A N 1
ATOM 2094 C CA . LYS A 1 278 ? 9.82 -10.398 -1.098 1 47.84 278 LYS A CA 1
ATOM 2095 C C . LYS A 1 278 ? 11.102 -10.633 -0.301 1 47.84 278 LYS A C 1
ATOM 2097 O O . LYS A 1 278 ? 11.422 -9.867 0.611 1 47.84 278 LYS A O 1
ATOM 2102 N N . TYR A 1 279 ? 11.633 -11.805 -0.433 1 45.56 279 TYR A N 1
ATOM 2103 C CA . TYR A 1 279 ? 12.883 -12.094 0.258 1 45.56 279 TYR A CA 1
ATOM 2104 C C . TYR A 1 279 ? 14 -12.383 -0.738 1 45.56 279 TYR A C 1
ATOM 2106 O O . TYR A 1 279 ? 14.922 -13.156 -0.443 1 45.56 279 TYR A O 1
ATOM 2114 N N . SER A 1 280 ? 13.664 -11.891 -2.008 1 44.34 280 SER A N 1
ATOM 2115 C CA . SER A 1 280 ? 14.719 -12.352 -2.906 1 44.34 280 SER A CA 1
ATOM 2116 C C . SER A 1 280 ? 16.094 -11.961 -2.383 1 44.34 280 SER A C 1
ATOM 2118 O O . SER A 1 280 ? 16.281 -10.875 -1.835 1 44.34 280 SER A O 1
ATOM 2120 N N . SER A 1 281 ? 16.766 -12.852 -2.043 1 41.97 281 SER A N 1
ATOM 2121 C CA . SER A 1 281 ? 18.203 -12.734 -1.939 1 41.97 281 SER A CA 1
ATOM 2122 C C . SER A 1 281 ? 18.766 -11.781 -2.988 1 41.97 281 SER A C 1
ATOM 2124 O O . SER A 1 281 ? 18.438 -11.891 -4.172 1 41.97 281 SER A O 1
ATOM 2126 N N . GLY A 1 282 ? 19.125 -10.656 -2.652 1 45.25 282 GLY A N 1
ATOM 2127 C CA . GLY A 1 282 ? 20.016 -9.625 -3.162 1 45.25 282 GLY A CA 1
ATOM 2128 C C . GLY A 1 282 ? 20.344 -9.797 -4.633 1 45.25 282 GLY A C 1
ATOM 2129 O O . GLY A 1 282 ? 21.359 -9.297 -5.105 1 45.25 282 GLY A O 1
ATOM 2130 N N . LEU A 1 283 ? 19.609 -10.742 -5.395 1 53.31 283 LEU A N 1
ATOM 2131 C CA . LEU A 1 283 ? 20.25 -11.047 -6.668 1 53.31 283 LEU A CA 1
ATOM 2132 C C . LEU A 1 283 ? 19.797 -10.094 -7.762 1 53.31 283 LEU A C 1
ATOM 2134 O O . LEU A 1 283 ? 18.625 -10.141 -8.18 1 53.31 283 LEU A O 1
ATOM 2138 N N . GLY A 1 284 ? 20.047 -8.766 -7.406 1 60.09 284 GLY A N 1
ATOM 2139 C CA . GLY A 1 284 ? 20.094 -7.727 -8.422 1 60.09 284 GLY A CA 1
ATOM 2140 C C . GLY A 1 284 ? 21.438 -7.039 -8.508 1 60.09 284 GLY A C 1
ATOM 2141 O O . GLY A 1 284 ? 22.469 -7.645 -8.211 1 60.09 284 GLY A O 1
ATOM 2142 N N . HIS A 1 285 ? 21.469 -6.043 -9.102 1 63.62 285 HIS A N 1
ATOM 2143 C CA . HIS A 1 285 ? 22.688 -5.289 -9.367 1 63.62 285 HIS A CA 1
ATOM 2144 C C . HIS A 1 285 ? 23.078 -4.426 -8.172 1 63.62 285 HIS A C 1
ATOM 2146 O O . HIS A 1 285 ? 23.953 -3.559 -8.281 1 63.62 285 HIS A O 1
ATOM 2152 N N . GLY A 1 286 ? 22.438 -4.758 -7.062 1 79.81 286 GLY A N 1
ATOM 2153 C CA . GLY A 1 286 ? 22.859 -3.961 -5.918 1 79.81 286 GLY A CA 1
ATOM 2154 C C . GLY A 1 286 ? 24.141 -4.457 -5.281 1 79.81 286 GLY A C 1
ATOM 2155 O O . GLY A 1 286 ? 24.234 -5.609 -4.855 1 79.81 286 GLY A O 1
ATOM 2156 N N . VAL A 1 287 ? 25.047 -3.564 -5.141 1 82.5 287 VAL A N 1
ATOM 2157 C CA . VAL A 1 287 ? 26.391 -3.918 -4.711 1 82.5 287 VAL A CA 1
ATOM 2158 C C . VAL A 1 287 ? 26.359 -4.469 -3.289 1 82.5 287 VAL A C 1
ATOM 2160 O O . VAL A 1 287 ? 26.953 -5.516 -3.006 1 82.5 287 VAL A O 1
ATOM 2163 N N . VAL A 1 288 ? 25.688 -3.814 -2.434 1 86.94 288 VAL A N 1
ATOM 2164 C CA . VAL A 1 288 ? 25.625 -4.246 -1.041 1 86.94 288 VAL A CA 1
ATOM 2165 C C . VAL A 1 288 ? 24.766 -5.504 -0.93 1 86.94 288 VAL A C 1
ATOM 2167 O O . VAL A 1 288 ? 25.125 -6.445 -0.217 1 86.94 288 VAL A O 1
ATOM 2170 N N . ALA A 1 289 ? 23.688 -5.492 -1.653 1 85 289 ALA A N 1
ATOM 2171 C CA . ALA A 1 289 ? 22.812 -6.656 -1.647 1 85 289 ALA A CA 1
ATOM 2172 C C . ALA A 1 289 ? 23.547 -7.906 -2.109 1 85 289 ALA A C 1
ATOM 2174 O O . ALA A 1 289 ? 23.422 -8.969 -1.501 1 85 289 ALA A O 1
ATOM 2175 N N . ASP A 1 290 ? 24.359 -7.754 -3.125 1 82.88 290 ASP A N 1
ATOM 2176 C CA . ASP A 1 290 ? 25.141 -8.875 -3.654 1 82.88 290 ASP A CA 1
ATOM 2177 C C . ASP A 1 290 ? 26.141 -9.383 -2.629 1 82.88 290 ASP A C 1
ATOM 2179 O O . ASP A 1 290 ? 26.266 -10.586 -2.41 1 82.88 290 ASP A O 1
ATOM 2183 N N . ALA A 1 291 ? 26.812 -8.43 -2.053 1 87.5 291 ALA A N 1
ATOM 2184 C CA . ALA A 1 291 ? 27.828 -8.781 -1.066 1 87.5 291 ALA A CA 1
ATOM 2185 C C . ALA A 1 291 ? 27.203 -9.508 0.123 1 87.5 291 ALA A C 1
ATOM 2187 O O . ALA A 1 291 ? 27.719 -10.531 0.58 1 87.5 291 ALA A O 1
ATOM 2188 N N . VAL A 1 292 ? 26.125 -9.031 0.598 1 87.69 292 VAL A N 1
ATOM 2189 C CA . VAL A 1 292 ? 25.469 -9.594 1.766 1 87.69 292 VAL A CA 1
ATOM 2190 C C . VAL A 1 292 ? 24.906 -10.977 1.421 1 87.69 292 VAL A C 1
ATOM 2192 O O . VAL A 1 292 ? 24.969 -11.898 2.23 1 87.69 292 VAL A O 1
ATOM 2195 N N . TYR A 1 293 ? 24.391 -11.07 0.245 1 80.81 293 TYR A N 1
ATOM 2196 C CA . TYR A 1 293 ? 23.875 -12.359 -0.194 1 80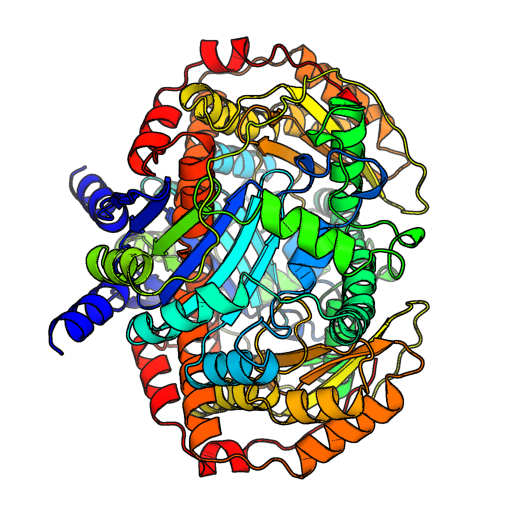.81 293 TYR A CA 1
ATOM 2197 C C . TYR A 1 293 ? 24.953 -13.422 -0.177 1 80.81 293 TYR A C 1
ATOM 2199 O O . TYR A 1 293 ? 24.766 -14.516 0.372 1 80.81 293 TYR A O 1
ATOM 2207 N N . LYS A 1 294 ? 26.078 -13.125 -0.735 1 82.56 294 LYS A N 1
ATOM 2208 C CA . LYS A 1 294 ? 27.203 -14.062 -0.782 1 82.56 294 LYS A CA 1
ATOM 2209 C C . LYS A 1 294 ? 27.688 -14.406 0.622 1 82.56 294 LYS A C 1
ATOM 2211 O O . LYS A 1 294 ? 27.969 -15.57 0.918 1 82.56 294 LYS A O 1
ATOM 2216 N N . ALA A 1 295 ? 27.641 -13.406 1.438 1 88.25 295 ALA A N 1
ATOM 2217 C CA . ALA A 1 295 ? 28.172 -13.594 2.793 1 88.25 295 ALA A CA 1
ATOM 2218 C C . ALA A 1 295 ? 27.172 -14.359 3.66 1 88.25 295 ALA A C 1
ATOM 2220 O O . ALA A 1 295 ? 27.547 -14.922 4.695 1 88.25 295 ALA A O 1
ATOM 2221 N N . SER A 1 296 ? 25.922 -14.328 3.33 1 84.06 296 SER A N 1
ATOM 2222 C CA . SER A 1 296 ? 24.875 -14.945 4.156 1 84.06 296 SER A CA 1
ATOM 2223 C C . SER A 1 296 ? 24.984 -16.469 4.129 1 84.06 296 SER A C 1
ATOM 2225 O O . SER A 1 296 ? 24.453 -17.141 5.012 1 84.06 296 SER A O 1
ATOM 2227 N N . GLY A 1 297 ? 25.656 -17.031 3.113 1 75.31 297 GLY A N 1
ATOM 2228 C CA . GLY A 1 297 ? 25.859 -18.469 3.025 1 75.31 297 GLY A CA 1
ATOM 2229 C C . GLY A 1 297 ? 24.562 -19.25 3.002 1 75.31 297 GLY A C 1
ATOM 2230 O O . GLY A 1 297 ? 24.438 -20.297 3.654 1 75.31 297 GLY A O 1
ATOM 2231 N N . GLY A 1 298 ? 23.562 -18.641 2.418 1 71.19 298 GLY A N 1
ATOM 2232 C CA . GLY A 1 298 ? 22.297 -19.344 2.316 1 71.19 298 GLY A CA 1
ATOM 2233 C C . GLY A 1 298 ? 21.344 -19.016 3.445 1 71.19 298 GLY A C 1
ATOM 2234 O O . GLY A 1 298 ? 20.156 -19.344 3.371 1 71.19 298 GLY A O 1
ATOM 2235 N N . ASN A 1 299 ? 21.828 -18.391 4.473 1 76.88 299 ASN A N 1
ATOM 2236 C CA . ASN A 1 299 ? 20.938 -17.953 5.551 1 76.88 299 ASN A CA 1
ATOM 2237 C C . ASN A 1 299 ? 20.078 -16.766 5.137 1 76.88 299 ASN A C 1
ATOM 2239 O O . ASN A 1 299 ? 20.422 -16.047 4.207 1 76.88 299 ASN A O 1
ATOM 2243 N N . MET A 1 300 ? 18.938 -16.703 5.832 1 78.56 300 MET A N 1
ATOM 2244 C CA . MET A 1 300 ? 18.031 -15.609 5.512 1 78.56 300 MET A CA 1
ATOM 2245 C C . MET A 1 300 ? 18.688 -14.25 5.715 1 78.56 300 MET A C 1
ATOM 2247 O O . MET A 1 300 ? 19.281 -13.992 6.77 1 78.56 300 MET A O 1
ATOM 2251 N N . ALA A 1 301 ? 18.672 -13.492 4.715 1 83.56 301 ALA A N 1
ATOM 2252 C CA . ALA A 1 301 ? 19.172 -12.125 4.754 1 83.56 301 ALA A CA 1
ATOM 2253 C C . ALA A 1 301 ? 18.438 -11.234 3.754 1 83.56 301 ALA A C 1
ATOM 2255 O O . ALA A 1 301 ? 18.156 -11.656 2.629 1 83.56 301 ALA A O 1
ATOM 2256 N N . ALA A 1 302 ? 18.047 -10.117 4.25 1 83.31 302 ALA A N 1
ATOM 2257 C CA . ALA A 1 302 ? 17.391 -9.148 3.371 1 83.31 302 ALA A CA 1
ATOM 2258 C C . ALA A 1 302 ? 18.094 -7.793 3.434 1 83.31 302 ALA A C 1
ATOM 2260 O O . ALA A 1 302 ? 18.562 -7.375 4.496 1 83.31 302 ALA A O 1
ATOM 2261 N N . VAL A 1 303 ? 18.234 -7.238 2.25 1 87.75 303 VAL A N 1
ATOM 2262 C CA . VAL A 1 303 ? 18.781 -5.887 2.145 1 87.75 303 VAL A CA 1
ATOM 2263 C C . VAL A 1 303 ? 17.781 -4.984 1.416 1 87.75 303 VAL A C 1
ATOM 2265 O O . VAL A 1 303 ? 17.344 -5.305 0.311 1 87.75 303 VAL A O 1
ATOM 2268 N N . LEU A 1 304 ? 17.438 -3.916 2.029 1 87.75 304 LEU A N 1
ATOM 2269 C CA . LEU A 1 304 ? 16.547 -2.928 1.438 1 87.75 304 LEU A CA 1
ATOM 2270 C C . LEU A 1 304 ? 17.172 -1.541 1.455 1 87.75 304 LEU A C 1
ATOM 2272 O O . LEU A 1 304 ? 18 -1.237 2.33 1 87.75 304 LEU A O 1
ATOM 2276 N N . PRO A 1 305 ? 16.766 -0.774 0.478 1 89.06 305 PRO A N 1
ATOM 2277 C CA . PRO A 1 305 ? 17.297 0.595 0.509 1 89.06 305 PRO A CA 1
ATOM 2278 C C . PRO A 1 305 ? 16.609 1.464 1.56 1 89.06 305 PRO A C 1
ATOM 2280 O O . PRO A 1 305 ? 15.422 1.268 1.851 1 89.06 305 PRO A O 1
ATOM 2283 N N . ILE A 1 306 ? 17.312 2.373 2.141 1 90.62 306 ILE A N 1
ATOM 2284 C CA . ILE A 1 306 ? 16.766 3.461 2.947 1 90.62 306 ILE A CA 1
ATOM 2285 C C . ILE A 1 306 ? 16.969 4.793 2.227 1 90.62 306 ILE A C 1
ATOM 2287 O O . ILE A 1 306 ? 18.094 5.117 1.821 1 90.62 306 ILE A O 1
ATOM 2291 N N . ASN A 1 307 ? 15.969 5.418 2.012 1 90.44 307 ASN A N 1
ATOM 2292 C CA . ASN A 1 307 ? 15.977 6.75 1.414 1 90.44 307 ASN A CA 1
ATOM 2293 C C . ASN A 1 307 ? 15 7.688 2.121 1 90.44 307 ASN A C 1
ATOM 2295 O O . ASN A 1 307 ? 13.859 7.844 1.687 1 90.44 307 ASN A O 1
ATOM 2299 N N . GLU A 1 308 ? 15.43 8.336 3.184 1 92.56 308 GLU A N 1
ATOM 2300 C CA . GLU A 1 308 ? 14.633 9.289 3.943 1 92.56 308 GLU A CA 1
ATOM 2301 C C . GLU A 1 308 ? 14.922 10.727 3.516 1 92.56 308 GLU A C 1
ATOM 2303 O O . GLU A 1 308 ? 15.938 11.305 3.92 1 92.56 308 GLU A O 1
ATOM 2308 N N . VAL A 1 309 ? 14.031 11.312 2.807 1 93.5 309 VAL A N 1
ATOM 2309 C CA . VAL A 1 309 ? 14.258 12.641 2.238 1 93.5 309 VAL A CA 1
ATOM 2310 C C . VAL A 1 309 ? 13.406 13.672 2.977 1 93.5 309 VAL A C 1
ATOM 2312 O O . VAL A 1 309 ? 12.195 13.492 3.125 1 93.5 309 VAL A O 1
ATOM 2315 N N . HIS A 1 310 ? 14.016 14.695 3.43 1 95.81 310 HIS A N 1
ATOM 2316 C CA . HIS A 1 310 ? 13.359 15.82 4.078 1 95.81 310 HIS A CA 1
ATOM 2317 C C . HIS A 1 310 ? 13.578 17.109 3.291 1 95.81 310 HIS A C 1
ATOM 2319 O O . HIS A 1 310 ? 14.242 17.109 2.248 1 95.81 310 HIS A O 1
ATOM 2325 N N . SER A 1 311 ? 12.992 18.172 3.754 1 95.19 311 SER A N 1
ATOM 2326 C CA . SER A 1 311 ? 13.062 19.453 3.041 1 95.19 311 SER A CA 1
ATOM 2327 C C . SER A 1 311 ? 14.5 19.922 2.887 1 95.19 311 SER A C 1
ATOM 2329 O O . SER A 1 311 ? 14.891 20.406 1.821 1 95.19 311 SER A O 1
ATOM 2331 N N . ASP A 1 312 ? 15.383 19.688 3.9 1 93 312 ASP A N 1
ATOM 2332 C CA . ASP A 1 312 ? 16.719 20.281 3.865 1 93 312 ASP A CA 1
ATOM 2333 C C . ASP A 1 312 ? 17.781 19.234 4.246 1 93 312 ASP A C 1
ATOM 2335 O O . ASP A 1 312 ? 18.938 19.578 4.445 1 93 312 ASP A O 1
ATOM 2339 N N . ALA A 1 313 ? 17.438 18.047 4.441 1 92.06 313 ALA A N 1
ATOM 2340 C CA . ALA A 1 313 ? 18.359 16.953 4.773 1 92.06 313 ALA A CA 1
ATOM 2341 C C . ALA A 1 313 ? 17.844 15.625 4.246 1 92.06 313 ALA A C 1
ATOM 2343 O O . ALA A 1 313 ? 16.688 15.531 3.807 1 92.06 313 ALA A O 1
ATOM 2344 N N . ALA A 1 314 ? 18.703 14.609 4.297 1 91.69 314 ALA A N 1
ATOM 2345 C CA . ALA A 1 314 ? 18.281 13.273 3.9 1 91.69 314 ALA A CA 1
ATOM 2346 C C . ALA A 1 314 ? 19.219 12.211 4.449 1 91.69 314 ALA A C 1
ATOM 2348 O O . ALA A 1 314 ? 20.375 12.508 4.777 1 91.69 314 ALA A O 1
ATOM 2349 N N . LEU A 1 315 ? 18.719 11.094 4.625 1 90.81 315 LEU A N 1
ATOM 2350 C CA . LEU A 1 315 ? 19.484 9.898 4.961 1 90.81 315 LEU A CA 1
ATOM 2351 C C . LEU A 1 315 ? 19.375 8.844 3.865 1 90.81 315 LEU A C 1
ATOM 2353 O O . LEU A 1 315 ? 18.266 8.539 3.41 1 90.81 315 LEU A O 1
ATOM 2357 N N . VAL A 1 316 ? 20.484 8.32 3.41 1 89.25 316 VAL A N 1
ATOM 2358 C CA . VAL A 1 316 ? 20.484 7.312 2.354 1 89.25 316 VAL A CA 1
ATOM 2359 C C . VAL A 1 316 ? 21.422 6.16 2.742 1 89.25 316 VAL A C 1
ATOM 2361 O O . VAL A 1 316 ? 22.484 6.383 3.307 1 89.25 316 VAL A O 1
ATOM 2364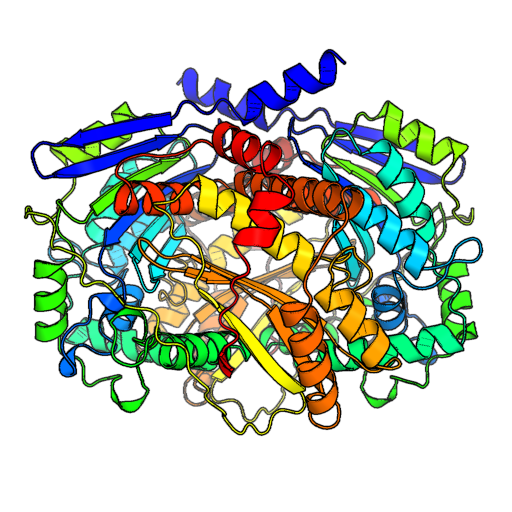 N N . GLY A 1 317 ? 20.953 4.98 2.48 1 89.31 317 GLY A N 1
ATOM 2365 C CA . GLY A 1 317 ? 21.75 3.805 2.785 1 89.31 317 GLY A CA 1
ATOM 2366 C C . GLY A 1 317 ? 20.969 2.506 2.66 1 89.31 317 GLY A C 1
ATOM 2367 O O . GLY A 1 317 ? 20.203 2.322 1.713 1 89.31 317 GLY A O 1
ATOM 2368 N N . VAL A 1 318 ? 21.266 1.592 3.629 1 90 318 VAL A N 1
ATOM 2369 C CA . VAL A 1 318 ? 20.672 0.264 3.5 1 90 318 VAL A CA 1
ATOM 2370 C C . VAL A 1 318 ? 20.125 -0.19 4.848 1 90 318 VAL A C 1
ATOM 2372 O O . VAL A 1 318 ? 20.578 0.258 5.898 1 90 318 VAL A O 1
ATOM 2375 N N . TYR A 1 319 ? 19.156 -1.026 4.727 1 90.62 319 TYR A N 1
ATOM 2376 C CA . TYR A 1 319 ? 18.484 -1.716 5.828 1 90.62 319 TYR A CA 1
ATOM 2377 C C . TYR A 1 319 ? 18.688 -3.223 5.727 1 90.62 319 TYR A C 1
ATOM 2379 O O . TYR A 1 319 ? 18.312 -3.842 4.73 1 90.62 319 TYR A O 1
ATOM 2387 N N . LEU A 1 320 ? 19.297 -3.805 6.793 1 89.19 320 LEU A N 1
ATOM 2388 C CA . LEU A 1 320 ? 19.609 -5.23 6.816 1 89.19 320 LEU A CA 1
ATOM 2389 C C . LEU A 1 320 ? 18.734 -5.957 7.84 1 89.19 320 LEU A C 1
ATOM 2391 O O . LEU A 1 320 ? 18.531 -5.457 8.945 1 89.19 320 LEU A O 1
ATOM 2395 N N . VAL A 1 321 ? 18.266 -7.094 7.41 1 87.31 321 VAL A N 1
ATOM 2396 C CA . VAL A 1 321 ? 17.516 -7.961 8.312 1 87.31 321 VAL A CA 1
ATOM 2397 C C . VAL A 1 321 ? 18.078 -9.383 8.25 1 87.31 321 VAL A C 1
ATOM 2399 O O . VAL A 1 321 ? 18.297 -9.914 7.16 1 87.31 321 VAL A O 1
ATOM 2402 N N . SER A 1 322 ? 18.391 -9.945 9.32 1 88 322 SER A N 1
ATOM 2403 C CA . SER A 1 322 ? 18.797 -11.344 9.438 1 88 322 SER A CA 1
ATOM 2404 C C . SER A 1 322 ? 18.609 -11.859 10.859 1 88 322 SER A C 1
ATOM 2406 O O . SER A 1 322 ? 18.141 -11.133 11.734 1 88 322 SER A O 1
ATOM 2408 N N . SER A 1 323 ? 18.922 -13.156 11 1 85.94 323 SER A N 1
ATOM 2409 C CA . SER A 1 323 ? 18.875 -13.703 12.352 1 85.94 323 SER A CA 1
ATOM 2410 C C . SER A 1 323 ? 19.938 -13.07 13.242 1 85.94 323 SER A C 1
ATOM 2412 O O . SER A 1 323 ? 21 -12.656 12.75 1 85.94 323 SER A O 1
ATOM 2414 N N . GLY A 1 324 ? 19.609 -13.023 14.508 1 85.44 324 GLY A N 1
ATOM 2415 C CA . GLY A 1 324 ? 20.531 -12.422 15.461 1 85.44 324 GLY A CA 1
ATOM 2416 C C . GLY A 1 324 ? 21.922 -13.039 15.422 1 85.44 324 GLY A C 1
ATOM 2417 O O . GLY A 1 324 ? 22.922 -12.328 15.547 1 85.44 324 GLY A O 1
ATOM 2418 N N . ASP A 1 325 ? 21.969 -14.312 15.172 1 86.56 325 ASP A N 1
ATOM 2419 C CA . ASP A 1 325 ? 23.25 -15.023 15.195 1 86.56 325 ASP A CA 1
ATOM 2420 C C . ASP A 1 325 ? 24.047 -14.758 13.922 1 86.56 325 ASP A C 1
ATOM 2422 O O . ASP A 1 325 ? 25.266 -14.93 13.906 1 86.56 325 ASP A O 1
ATOM 2426 N N . ASN A 1 326 ? 23.438 -14.266 12.93 1 88.25 326 ASN A N 1
ATOM 2427 C CA . ASN A 1 326 ? 24.094 -14.156 11.633 1 88.25 326 ASN A CA 1
ATOM 2428 C C . ASN A 1 326 ? 24.281 -12.695 11.219 1 88.25 326 ASN A C 1
ATOM 2430 O O . ASN A 1 326 ? 24.906 -12.414 10.203 1 88.25 326 ASN A O 1
ATOM 2434 N N . ILE A 1 327 ? 23.797 -11.758 11.992 1 90.69 327 ILE A N 1
ATOM 2435 C CA . ILE A 1 327 ? 23.688 -10.375 11.531 1 90.69 327 ILE A CA 1
ATOM 2436 C C . ILE A 1 327 ? 25.047 -9.703 11.562 1 90.69 327 ILE A C 1
ATOM 2438 O O . ILE A 1 327 ? 25.359 -8.867 10.711 1 90.69 327 ILE A O 1
ATOM 2442 N N . ALA A 1 328 ? 25.953 -10.062 12.461 1 91.44 328 ALA A N 1
ATOM 2443 C CA . ALA A 1 328 ? 27.203 -9.336 12.68 1 91.44 328 ALA A CA 1
ATOM 2444 C C . ALA A 1 328 ? 28.109 -9.43 11.461 1 91.44 328 ALA A C 1
ATOM 2446 O O . ALA A 1 328 ? 28.547 -8.406 10.93 1 91.44 328 ALA A O 1
ATOM 2447 N N . PRO A 1 329 ? 28.359 -10.609 10.969 1 93.56 329 PRO A N 1
ATOM 2448 C CA . PRO A 1 329 ? 29.203 -10.688 9.773 1 93.56 329 PRO A CA 1
ATOM 2449 C C . PRO A 1 329 ? 28.578 -10.008 8.562 1 93.56 329 PRO A C 1
ATOM 2451 O O . PRO A 1 329 ? 29.281 -9.453 7.719 1 93.56 329 PRO A O 1
ATOM 2454 N N . LEU A 1 330 ? 27.281 -10.016 8.492 1 92 330 LEU A N 1
ATOM 2455 C CA . LEU A 1 330 ? 26.594 -9.391 7.367 1 92 330 LEU A CA 1
ATOM 2456 C C . LEU A 1 330 ? 26.734 -7.871 7.422 1 92 330 LEU A C 1
ATOM 2458 O O . LEU A 1 330 ? 26.875 -7.219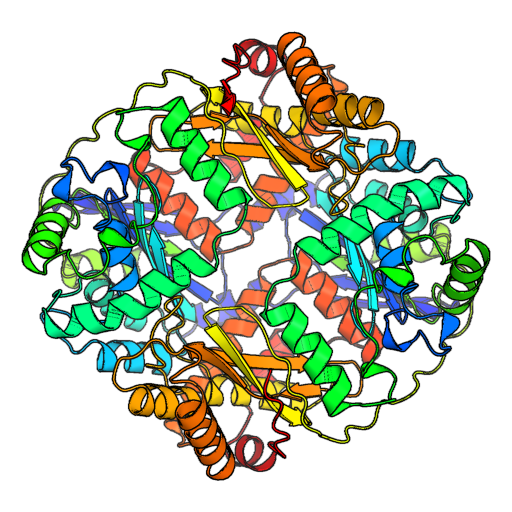 6.387 1 92 330 LEU A O 1
ATOM 2462 N N . VAL A 1 331 ? 26.688 -7.375 8.625 1 91.88 331 VAL A N 1
ATOM 2463 C CA . VAL A 1 331 ? 26.859 -5.938 8.805 1 91.88 331 VAL A CA 1
ATOM 2464 C C . VAL A 1 331 ? 28.266 -5.527 8.383 1 91.88 331 VAL A C 1
ATOM 2466 O O . VAL A 1 331 ? 28.453 -4.523 7.699 1 91.88 331 VAL A O 1
ATOM 2469 N N . THR A 1 332 ? 29.234 -6.309 8.773 1 93.19 332 THR A N 1
ATOM 2470 C CA . THR A 1 332 ? 30.625 -6.039 8.391 1 93.19 332 THR A CA 1
ATOM 2471 C C . THR A 1 332 ? 30.781 -6.078 6.875 1 93.19 332 THR A C 1
ATOM 2473 O O . THR A 1 332 ? 31.438 -5.215 6.293 1 93.19 332 THR A O 1
ATOM 2476 N N . THR A 1 333 ? 30.141 -7.004 6.309 1 92.31 333 THR A N 1
ATOM 2477 C CA . THR A 1 333 ? 30.188 -7.141 4.855 1 92.31 333 THR A CA 1
ATOM 2478 C C . THR A 1 333 ? 29.547 -5.934 4.18 1 92.31 333 THR A C 1
ATOM 2480 O O . THR A 1 333 ? 30.094 -5.395 3.211 1 92.31 333 THR A O 1
ATOM 2483 N N . ALA A 1 334 ? 28.375 -5.543 4.676 1 90.06 334 ALA A N 1
ATOM 2484 C CA . ALA A 1 334 ? 27.688 -4.387 4.121 1 90.06 334 ALA A CA 1
ATOM 2485 C C . ALA A 1 334 ? 28.531 -3.125 4.242 1 90.06 334 ALA A C 1
ATOM 2487 O O . ALA A 1 334 ? 28.625 -2.34 3.297 1 90.06 334 ALA A O 1
ATOM 2488 N N . PHE A 1 335 ? 29.156 -2.998 5.352 1 88.62 335 PHE A N 1
ATOM 2489 C CA . PHE A 1 335 ? 30 -1.838 5.598 1 88.62 335 PHE A CA 1
ATOM 2490 C C . PHE A 1 335 ? 31.172 -1.809 4.621 1 88.62 335 PHE A C 1
ATOM 2492 O O . PHE A 1 335 ? 31.5 -0.757 4.066 1 88.62 335 PHE A O 1
ATOM 2499 N N . ASN A 1 336 ? 31.781 -2.885 4.445 1 89.31 336 ASN A N 1
ATOM 2500 C CA . ASN A 1 336 ? 32.906 -2.969 3.527 1 89.31 336 ASN A CA 1
ATOM 2501 C C . ASN A 1 336 ? 32.5 -2.684 2.09 1 89.31 336 ASN A C 1
ATOM 2503 O O . ASN A 1 336 ? 33.219 -2.029 1.343 1 89.31 336 ASN A O 1
ATOM 2507 N N . ALA A 1 337 ? 31.328 -3.197 1.734 1 87.31 337 ALA A N 1
ATOM 2508 C CA . ALA A 1 337 ? 30.797 -2.941 0.394 1 87.31 337 ALA A CA 1
ATOM 2509 C C . ALA A 1 337 ? 30.531 -1.453 0.184 1 87.31 337 ALA A C 1
ATOM 2511 O O . ALA A 1 337 ? 30.781 -0.918 -0.899 1 87.31 337 ALA A O 1
ATOM 2512 N N . LEU A 1 338 ? 30.062 -0.823 1.2 1 86.69 338 LEU A N 1
ATOM 2513 C CA . LEU A 1 338 ? 29.797 0.608 1.126 1 86.69 338 LEU A CA 1
ATOM 2514 C C . LEU A 1 338 ? 31.078 1.406 1.017 1 86.69 338 LEU A C 1
ATOM 2516 O O . LEU A 1 338 ? 31.156 2.367 0.249 1 86.69 338 LEU A O 1
ATOM 2520 N N . LYS A 1 339 ? 32.031 1.034 1.736 1 82.81 339 LYS A N 1
ATOM 2521 C CA . LYS A 1 339 ? 33.312 1.729 1.747 1 82.81 339 LYS A CA 1
ATOM 2522 C C . LYS A 1 339 ? 34 1.607 0.398 1 82.81 339 LYS A C 1
ATOM 2524 O O . LYS A 1 339 ? 34.688 2.543 -0.046 1 82.81 339 LYS A O 1
ATOM 2529 N N . SER A 1 340 ? 33.844 0.481 -0.219 1 83.12 340 SER A N 1
ATOM 2530 C CA . SER A 1 340 ? 34.5 0.236 -1.491 1 83.12 340 SER A CA 1
ATOM 2531 C C . SER A 1 340 ? 33.531 0.39 -2.664 1 83.12 340 SER A C 1
ATOM 2533 O O . SER A 1 340 ? 33.688 -0.26 -3.697 1 83.12 340 SER A O 1
ATOM 2535 N N . PHE A 1 341 ? 32.562 1.126 -2.41 1 83.69 341 PHE A N 1
ATOM 2536 C CA . PHE A 1 341 ? 31.5 1.214 -3.383 1 83.69 341 PHE A CA 1
ATOM 2537 C C . PHE A 1 341 ? 32 1.754 -4.715 1 83.69 341 PHE A C 1
ATOM 2539 O O . PHE A 1 341 ? 32.562 2.855 -4.773 1 83.69 341 PHE A O 1
ATOM 2546 N N . GLN A 1 342 ? 31.938 1.004 -5.715 1 81.81 342 GLN A N 1
ATOM 2547 C CA . GLN A 1 342 ? 32.188 1.309 -7.121 1 81.81 342 GLN A CA 1
ATOM 2548 C C . GLN A 1 342 ? 31.328 0.456 -8.039 1 81.81 342 GLN A C 1
ATOM 2550 O O . GLN A 1 342 ? 31.156 -0.742 -7.801 1 81.81 342 GLN A O 1
ATOM 2555 N N . ILE A 1 343 ? 30.766 1.194 -8.992 1 85.94 343 ILE A N 1
ATOM 2556 C CA . ILE A 1 343 ? 29.891 0.405 -9.859 1 85.94 343 ILE A CA 1
ATOM 2557 C C . ILE A 1 343 ? 30.328 0.556 -11.312 1 85.94 343 ILE A C 1
ATOM 2559 O O . ILE A 1 343 ? 31 1.525 -11.664 1 85.94 343 ILE A O 1
ATOM 2563 N N . SER A 1 344 ? 29.938 -0.438 -12.094 1 87.81 344 SER A N 1
ATOM 2564 C CA . SER A 1 344 ? 30.188 -0.427 -13.531 1 87.81 344 SER A CA 1
ATOM 2565 C C . SER A 1 344 ? 29.125 0.379 -14.266 1 87.81 344 SER A C 1
ATOM 2567 O O . SER A 1 344 ? 28.109 0.761 -13.68 1 87.81 344 SER A O 1
ATOM 2569 N N . GLU A 1 345 ? 29.375 0.599 -15.555 1 91.25 345 GLU A N 1
ATOM 2570 C CA . GLU A 1 345 ? 28.406 1.266 -16.422 1 91.25 345 GLU A CA 1
ATOM 2571 C C . GLU A 1 345 ? 27.125 0.445 -16.547 1 91.25 345 GLU A C 1
ATOM 2573 O O . GLU A 1 345 ? 26.031 1.004 -16.625 1 91.25 345 GLU A O 1
ATOM 2578 N N . ASN A 1 346 ? 27.312 -0.8 -16.5 1 89.06 346 ASN A N 1
ATOM 2579 C CA . ASN A 1 346 ? 26.141 -1.673 -16.609 1 89.06 346 ASN A CA 1
ATOM 2580 C C . ASN A 1 346 ? 25.266 -1.577 -15.359 1 89.06 346 ASN A C 1
ATOM 2582 O O . ASN A 1 346 ? 24.047 -1.55 -15.461 1 89.06 346 ASN A O 1
ATOM 2586 N N . THR A 1 347 ? 25.922 -1.521 -14.25 1 88.44 347 THR A N 1
ATOM 2587 C CA . THR A 1 347 ? 25.172 -1.379 -13 1 88.44 347 THR A CA 1
ATOM 2588 C C . THR A 1 347 ? 24.484 -0.02 -12.93 1 88.44 347 THR A C 1
ATOM 2590 O O . THR A 1 347 ? 23.359 0.087 -12.438 1 88.44 347 THR A O 1
ATOM 2593 N N . LEU A 1 348 ? 25.172 0.973 -13.43 1 92.19 348 LEU A N 1
ATOM 2594 C CA . LEU A 1 348 ? 24.578 2.301 -13.461 1 92.19 348 LEU A CA 1
ATOM 2595 C C . LEU A 1 348 ? 23.328 2.309 -14.344 1 92.19 348 LEU A C 1
ATOM 2597 O O . LEU A 1 348 ? 22.297 2.865 -13.953 1 92.19 348 LEU A O 1
ATOM 2601 N N . LYS A 1 349 ? 23.484 1.705 -15.453 1 92.88 349 LYS A N 1
ATOM 2602 C CA . LYS A 1 349 ? 22.359 1.647 -16.375 1 92.88 349 LYS A CA 1
ATOM 2603 C C . LYS A 1 349 ? 21.172 0.937 -15.734 1 92.88 349 LYS A C 1
ATOM 2605 O O . LYS A 1 349 ? 20.031 1.42 -15.812 1 92.88 349 LYS A O 1
ATOM 2610 N N . ALA A 1 350 ? 21.422 -0.164 -15.109 1 90.94 350 ALA A N 1
ATOM 2611 C CA . ALA A 1 350 ? 20.359 -0.921 -14.43 1 90.94 350 ALA A CA 1
ATOM 2612 C C . ALA A 1 350 ? 19.734 -0.103 -13.305 1 90.94 350 ALA A C 1
ATOM 2614 O O . ALA A 1 350 ? 18.516 -0.099 -13.141 1 90.94 350 ALA A O 1
ATOM 2615 N N . ALA A 1 351 ? 20.578 0.538 -12.555 1 92 351 ALA A N 1
ATOM 2616 C CA . ALA A 1 351 ? 20.109 1.344 -11.43 1 92 351 ALA A CA 1
ATOM 2617 C C . ALA A 1 351 ? 19.234 2.492 -11.906 1 92 351 ALA A C 1
ATOM 2619 O O . ALA A 1 351 ? 18.234 2.82 -11.266 1 92 351 ALA A O 1
ATOM 2620 N N . LYS A 1 352 ? 19.641 3.105 -13.016 1 94.69 352 LYS A N 1
ATOM 2621 C CA . LYS A 1 352 ? 18.828 4.184 -13.586 1 94.69 352 LYS A CA 1
ATOM 2622 C C . LYS A 1 352 ? 17.453 3.672 -14.023 1 94.69 352 LYS A C 1
ATOM 2624 O O . LYS A 1 352 ? 16.438 4.324 -13.766 1 94.69 352 LYS A O 1
ATOM 2629 N N . LEU A 1 353 ? 17.438 2.545 -14.641 1 93.06 353 LEU A N 1
ATOM 2630 C CA . LEU A 1 353 ? 16.172 1.955 -15.078 1 93.06 353 LEU A CA 1
ATOM 2631 C C . LEU A 1 353 ? 15.289 1.622 -13.883 1 93.06 353 LEU A C 1
ATOM 2633 O O . LEU A 1 353 ? 14.07 1.844 -13.922 1 93.06 353 LEU A O 1
ATOM 2637 N N . CYS A 1 354 ? 15.898 1.142 -12.852 1 91.69 354 CYS A N 1
ATOM 2638 C CA . CYS A 1 354 ? 15.156 0.813 -11.641 1 91.69 354 CYS A CA 1
ATOM 2639 C C . CYS A 1 354 ? 14.57 2.066 -11.008 1 91.69 354 CYS A C 1
ATOM 2641 O O . CYS A 1 354 ? 13.398 2.082 -10.625 1 91.69 354 CYS A O 1
ATOM 2643 N N . ALA A 1 355 ? 15.375 3.088 -10.906 1 92.88 355 ALA A N 1
ATOM 2644 C CA . ALA A 1 355 ? 14.914 4.348 -10.32 1 92.88 355 ALA A CA 1
ATOM 2645 C C . ALA A 1 355 ? 13.773 4.945 -11.141 1 92.88 355 ALA A C 1
ATOM 2647 O O . ALA A 1 355 ? 12.805 5.465 -10.578 1 92.88 355 ALA A O 1
ATOM 2648 N N . GLU A 1 356 ? 13.945 4.848 -12.422 1 94.56 356 GLU A N 1
ATOM 2649 C CA . GLU A 1 356 ? 12.898 5.34 -13.312 1 94.56 356 GLU A CA 1
ATOM 2650 C C . GLU A 1 356 ? 11.602 4.555 -13.125 1 94.56 356 GLU A C 1
ATOM 2652 O O . GLU A 1 356 ? 10.523 5.141 -13.047 1 94.56 356 GLU A O 1
ATOM 2657 N N . MET A 1 357 ? 11.695 3.273 -13.039 1 92.69 357 MET A N 1
ATOM 2658 C CA . MET A 1 357 ? 10.539 2.404 -12.836 1 92.69 357 MET A CA 1
ATOM 2659 C C . MET A 1 357 ? 9.82 2.756 -11.539 1 92.69 357 MET A C 1
ATOM 2661 O O . MET A 1 357 ? 8.594 2.885 -11.516 1 92.69 357 MET A O 1
ATOM 2665 N N . ASP A 1 358 ? 10.57 2.951 -10.5 1 92.06 358 ASP A N 1
ATOM 2666 C CA . ASP A 1 358 ? 10.008 3.271 -9.188 1 92.06 358 ASP A CA 1
ATOM 2667 C C . ASP A 1 358 ? 9.281 4.613 -9.219 1 92.06 358 ASP A C 1
ATOM 2669 O O . ASP A 1 358 ? 8.18 4.742 -8.688 1 92.06 358 ASP A O 1
ATOM 2673 N N . ALA A 1 359 ? 9.914 5.574 -9.844 1 93.56 359 ALA A N 1
ATOM 2674 C CA . ALA A 1 359 ? 9.32 6.906 -9.922 1 93.56 359 ALA A CA 1
ATOM 2675 C C . ALA A 1 359 ? 8.023 6.887 -10.727 1 93.56 359 ALA A C 1
ATOM 2677 O O . ALA A 1 359 ? 7.027 7.492 -10.32 1 93.56 359 ALA A O 1
ATOM 2678 N N . LEU A 1 360 ? 8.062 6.191 -11.805 1 94.44 360 LEU A N 1
ATOM 2679 C CA . LEU A 1 360 ? 6.895 6.137 -12.672 1 94.44 360 LEU A CA 1
ATOM 2680 C C . LEU A 1 360 ? 5.766 5.352 -12.016 1 94.44 360 LEU A C 1
ATOM 2682 O O . LEU A 1 360 ? 4.594 5.707 -12.156 1 94.44 360 LEU A O 1
ATOM 2686 N N . THR A 1 361 ? 6.082 4.316 -11.305 1 94.06 361 THR A N 1
ATOM 2687 C CA . THR A 1 361 ? 5.074 3.549 -10.578 1 94.06 361 THR A CA 1
ATOM 2688 C C . THR A 1 361 ? 4.406 4.41 -9.508 1 94.06 361 THR A C 1
ATOM 2690 O O . THR A 1 361 ? 3.182 4.375 -9.352 1 94.06 361 THR A O 1
ATOM 2693 N N . ALA A 1 362 ? 5.16 5.184 -8.812 1 93.19 362 ALA A N 1
ATOM 2694 C CA . ALA A 1 362 ? 4.633 6.062 -7.77 1 93.19 362 ALA A CA 1
ATOM 2695 C C . ALA A 1 362 ? 3.664 7.082 -8.359 1 93.19 362 ALA A C 1
ATOM 2697 O O . ALA A 1 362 ? 2.701 7.484 -7.695 1 93.19 362 ALA A O 1
ATOM 2698 N N . CYS A 1 363 ? 3.832 7.449 -9.578 1 93.44 363 CYS A N 1
ATOM 2699 C CA . CYS A 1 363 ? 3.037 8.484 -10.227 1 93.44 363 CYS A CA 1
ATOM 2700 C C . CYS A 1 363 ? 1.681 7.945 -10.656 1 93.44 363 CYS A C 1
ATOM 2702 O O . CYS A 1 363 ? 0.802 8.711 -11.062 1 93.44 363 CYS A O 1
ATOM 2704 N N . GLU A 1 364 ? 1.471 6.66 -10.5 1 93.31 364 GLU A N 1
ATOM 2705 C CA . GLU A 1 364 ? 0.183 6.09 -10.875 1 93.31 364 GLU A CA 1
ATOM 2706 C C . GLU A 1 364 ? -0.903 6.457 -9.875 1 93.31 364 GLU A C 1
ATOM 2708 O O . GLU A 1 364 ? -2.082 6.547 -10.227 1 93.31 364 GLU A O 1
ATOM 2713 N N . SER A 1 365 ? -0.52 6.676 -8.68 1 95.31 365 SER A N 1
ATOM 2714 C CA . SER A 1 365 ? -1.461 6.938 -7.594 1 95.31 365 SER A CA 1
ATOM 2715 C C . SER A 1 365 ? -1.717 8.438 -7.438 1 95.31 365 SER A C 1
ATOM 2717 O O . SER A 1 365 ? -0.807 9.195 -7.098 1 95.31 365 SER A O 1
ATOM 2719 N N . SER A 1 366 ? -2.963 8.773 -7.598 1 96.31 366 SER A N 1
ATOM 2720 C CA . SER A 1 366 ? -3.307 10.188 -7.434 1 96.31 366 SER A CA 1
ATOM 2721 C C . SER A 1 366 ? -3.023 10.656 -6.012 1 96.31 366 SER A C 1
ATOM 2723 O O . SER A 1 366 ? -2.627 11.805 -5.801 1 96.31 366 SER A O 1
ATOM 2725 N N . SER A 1 367 ? -3.223 9.766 -5.07 1 96.81 367 SER A N 1
ATOM 2726 C CA . SER A 1 367 ? -2.955 10.102 -3.674 1 96.81 367 SER A CA 1
ATOM 2727 C C . SER A 1 367 ? -1.472 10.367 -3.443 1 96.81 367 SER A C 1
ATOM 2729 O O . SER A 1 367 ? -1.105 11.359 -2.812 1 96.81 367 SER A O 1
ATOM 2731 N N . THR A 1 368 ? -0.608 9.5 -3.998 1 96.81 368 THR A N 1
ATOM 2732 C CA . THR A 1 368 ? 0.836 9.648 -3.852 1 96.81 368 THR A CA 1
ATOM 2733 C C . THR A 1 368 ? 1.324 10.922 -4.523 1 96.81 368 THR A C 1
ATOM 2735 O O . THR A 1 368 ? 2.184 11.625 -3.986 1 96.81 368 THR A O 1
ATOM 2738 N N . VAL A 1 369 ? 0.743 11.25 -5.605 1 96.69 369 VAL A N 1
ATOM 2739 C CA . VAL A 1 369 ? 1.131 12.438 -6.355 1 96.69 369 VAL A CA 1
ATOM 2740 C C . VAL A 1 369 ? 0.779 13.688 -5.551 1 96.69 369 VAL A C 1
ATOM 2742 O O . VAL A 1 369 ? 1.568 14.633 -5.488 1 96.69 369 VAL A O 1
ATOM 2745 N N . ALA A 1 370 ? -0.369 13.672 -4.934 1 97.69 370 ALA A N 1
ATOM 2746 C CA . ALA A 1 370 ? -0.78 14.82 -4.133 1 97.69 370 ALA A CA 1
ATOM 2747 C C . ALA A 1 370 ? 0.207 15.086 -2.998 1 97.69 370 ALA A C 1
ATOM 2749 O O . ALA A 1 370 ? 0.626 16.219 -2.781 1 97.69 370 ALA A O 1
ATOM 2750 N N . VAL A 1 371 ? 0.578 14.078 -2.332 1 97.75 371 VAL A N 1
ATOM 2751 C CA . VAL A 1 371 ? 1.498 14.188 -1.204 1 97.75 371 VAL A CA 1
ATOM 2752 C C . VAL A 1 371 ? 2.859 14.672 -1.693 1 97.75 371 VAL A C 1
ATOM 2754 O O . VAL A 1 371 ? 3.465 15.555 -1.081 1 97.75 371 VAL A O 1
ATOM 2757 N N . ASP A 1 372 ? 3.277 14.094 -2.75 1 96.38 372 ASP A N 1
ATOM 2758 C CA . ASP A 1 372 ? 4.57 14.461 -3.318 1 96.38 372 ASP A CA 1
ATOM 2759 C C . ASP A 1 372 ? 4.609 15.945 -3.688 1 96.38 372 ASP A C 1
ATOM 2761 O O . ASP A 1 372 ? 5.582 16.641 -3.389 1 96.38 372 ASP A O 1
ATOM 2765 N N . ARG A 1 373 ? 3.553 16.422 -4.309 1 97.06 373 ARG A N 1
ATOM 2766 C CA . ARG A 1 373 ? 3.514 17.828 -4.73 1 97.06 373 ARG A CA 1
ATOM 2767 C C . ARG A 1 373 ? 3.461 18.766 -3.523 1 97.06 373 ARG A C 1
ATOM 2769 O O . ARG A 1 373 ? 4.121 19.797 -3.508 1 97.06 373 ARG A O 1
ATOM 2776 N N . ALA A 1 374 ? 2.693 18.375 -2.568 1 98.19 374 ALA A N 1
ATOM 2777 C CA . ALA A 1 374 ? 2.635 19.188 -1.358 1 98.19 374 ALA A CA 1
ATOM 2778 C C . ALA A 1 374 ? 4.016 19.328 -0.722 1 98.19 374 ALA A C 1
ATOM 2780 O O . ALA A 1 374 ? 4.43 20.438 -0.363 1 98.19 374 ALA A O 1
ATOM 2781 N N . ALA A 1 375 ? 4.703 18.25 -0.637 1 97.44 375 ALA A N 1
ATOM 2782 C CA . ALA A 1 375 ? 6.035 18.266 -0.038 1 97.44 375 ALA A CA 1
ATOM 2783 C C . ALA A 1 375 ? 6.996 19.141 -0.839 1 97.44 375 ALA A C 1
ATOM 2785 O O . ALA A 1 375 ? 7.75 19.922 -0.267 1 97.44 375 ALA A O 1
ATOM 2786 N N . GLN A 1 376 ? 6.949 19.062 -2.117 1 96.25 376 GLN A N 1
ATOM 2787 C CA . GLN A 1 376 ? 7.84 19.828 -2.975 1 96.25 376 GLN A CA 1
ATOM 2788 C C . GLN A 1 376 ? 7.559 21.328 -2.859 1 96.25 376 GLN A C 1
ATOM 2790 O O . GLN A 1 376 ? 8.484 22.125 -2.727 1 96.25 376 GLN A O 1
ATOM 2795 N N . ILE A 1 377 ? 6.289 21.625 -2.936 1 97.31 377 ILE A N 1
ATOM 2796 C CA . ILE A 1 377 ? 5.918 23.047 -2.906 1 97.31 377 ILE A CA 1
ATOM 2797 C C . ILE A 1 377 ? 6.367 23.672 -1.587 1 97.31 377 ILE A C 1
ATOM 2799 O O . ILE A 1 377 ? 6.941 24.766 -1.572 1 97.31 377 ILE A O 1
ATOM 2803 N N . LEU A 1 378 ? 6.129 22.984 -0.535 1 96.94 378 LEU A N 1
ATOM 2804 C CA . LEU A 1 378 ? 6.457 23.547 0.77 1 96.94 378 LEU A CA 1
ATOM 2805 C C . LEU A 1 378 ? 7.965 23.578 0.989 1 96.94 378 LEU A C 1
ATOM 2807 O O . LEU A 1 378 ? 8.484 24.453 1.687 1 96.94 378 LEU A O 1
ATOM 2811 N N . ALA A 1 379 ? 8.664 22.656 0.375 1 95.12 379 ALA A N 1
ATOM 2812 C CA . ALA A 1 379 ? 10.109 22.594 0.561 1 95.12 379 ALA A CA 1
ATOM 2813 C C . ALA A 1 379 ? 10.828 23.547 -0.395 1 95.12 379 ALA A C 1
ATOM 2815 O O . ALA A 1 379 ? 11.828 24.156 -0.027 1 95.12 379 ALA A O 1
ATOM 2816 N N . CYS A 1 380 ? 10.289 23.641 -1.682 1 93.81 380 CYS A N 1
ATOM 2817 C CA . CYS A 1 380 ? 11.07 24.266 -2.74 1 93.81 380 CYS A CA 1
ATOM 2818 C C . CYS A 1 380 ? 10.359 25.5 -3.287 1 93.81 380 CYS A C 1
ATOM 2820 O O . CYS A 1 380 ? 10.977 26.328 -3.959 1 93.81 380 CYS A O 1
ATOM 2822 N N . GLY A 1 381 ? 9.094 25.594 -3.123 1 94.06 381 GLY A N 1
ATOM 2823 C CA . GLY A 1 381 ? 8.32 26.672 -3.699 1 94.06 381 GLY A CA 1
ATOM 2824 C C . GLY A 1 381 ? 7.832 26.391 -5.105 1 94.06 381 GLY A C 1
ATOM 2825 O O . GLY A 1 381 ? 7.102 27.188 -5.695 1 94.06 381 GLY A O 1
ATOM 2826 N N . HIS A 1 382 ? 8.25 25.25 -5.613 1 93.38 382 HIS A N 1
ATOM 2827 C CA . HIS A 1 382 ? 7.84 24.812 -6.941 1 93.38 382 HIS A CA 1
ATOM 2828 C C . HIS A 1 382 ? 7.809 23.281 -7.031 1 93.38 382 HIS A C 1
ATOM 2830 O O . HIS A 1 382 ? 8.188 22.594 -6.082 1 93.38 382 HIS A O 1
ATOM 2836 N N . THR A 1 383 ? 7.285 22.828 -8.148 1 92.38 383 THR A N 1
ATOM 2837 C CA . THR A 1 383 ? 7.207 21.391 -8.352 1 92.38 383 THR A CA 1
ATOM 2838 C C . THR A 1 383 ? 8.055 20.969 -9.547 1 92.38 383 THR A C 1
ATOM 2840 O O . THR A 1 383 ? 8.227 21.734 -10.492 1 92.38 383 THR A O 1
ATOM 2843 N N . MET A 1 384 ? 8.602 19.875 -9.359 1 90.25 384 MET A N 1
ATOM 2844 C CA . MET A 1 384 ? 9.203 19.188 -10.492 1 90.25 384 MET A CA 1
ATOM 2845 C C . MET A 1 384 ? 8.266 18.109 -11.031 1 90.25 384 MET A C 1
ATOM 2847 O O . MET A 1 384 ? 7.758 17.281 -10.273 1 90.25 384 MET A O 1
ATOM 2851 N N . SER A 1 385 ? 8.141 18.125 -12.305 1 88.75 385 SER A N 1
ATOM 2852 C CA . SER A 1 385 ? 7.262 17.141 -12.914 1 88.75 385 SER A CA 1
ATOM 2853 C C . SER A 1 385 ? 7.914 15.758 -12.922 1 88.75 385 SER A C 1
ATOM 2855 O O . SER A 1 385 ? 9.133 15.641 -12.781 1 88.75 385 SER A O 1
ATOM 2857 N N . ALA A 1 386 ? 7.074 14.789 -13.094 1 88.06 386 ALA A N 1
ATOM 2858 C CA . ALA A 1 386 ? 7.586 13.43 -13.211 1 88.06 386 ALA A CA 1
ATOM 2859 C C . ALA A 1 386 ? 8.547 13.297 -14.398 1 88.06 386 ALA A C 1
ATOM 2861 O O . ALA A 1 386 ? 9.586 12.656 -14.289 1 88.06 386 ALA A O 1
ATOM 2862 N N . SER A 1 387 ? 8.211 13.922 -15.453 1 90.06 387 SER A N 1
ATOM 2863 C CA . SER A 1 387 ? 9.031 13.867 -16.656 1 90.06 387 SER A CA 1
ATOM 2864 C C . SER A 1 387 ? 10.398 14.5 -16.422 1 90.06 387 SER A C 1
ATOM 2866 O O . SER A 1 387 ? 11.422 13.961 -16.844 1 90.06 387 SER A O 1
ATOM 2868 N N . ASP A 1 388 ? 10.352 15.633 -15.711 1 92.12 388 ASP A N 1
ATOM 2869 C CA . ASP A 1 388 ? 11.609 16.312 -15.406 1 92.12 388 ASP A CA 1
ATOM 2870 C C . ASP A 1 388 ? 12.469 15.461 -14.469 1 92.12 388 ASP A C 1
ATOM 2872 O O . ASP A 1 388 ? 13.688 15.367 -14.641 1 92.12 388 ASP A O 1
ATOM 2876 N N . PHE A 1 389 ? 11.867 14.922 -13.555 1 93.56 389 PHE A N 1
ATOM 2877 C CA . PHE A 1 389 ? 12.594 14.078 -12.609 1 93.56 389 PHE A CA 1
ATOM 2878 C C . PHE A 1 389 ? 13.18 12.867 -13.32 1 93.56 389 PHE A C 1
ATOM 2880 O O . PHE A 1 389 ? 14.328 12.492 -13.07 1 93.56 389 PHE A O 1
ATOM 2887 N N . ILE A 1 390 ? 12.461 12.266 -14.211 1 94.75 390 ILE A N 1
ATOM 2888 C CA . ILE A 1 390 ? 12.938 11.133 -14.992 1 94.75 390 ILE A CA 1
ATOM 2889 C C . ILE A 1 390 ? 14.117 11.562 -15.859 1 94.75 390 ILE A C 1
ATOM 2891 O O . ILE A 1 390 ? 15.109 10.836 -15.984 1 94.75 390 ILE A O 1
ATOM 2895 N N . GLY A 1 391 ? 13.961 12.742 -16.453 1 95.88 391 GLY A N 1
ATOM 2896 C CA . GLY A 1 391 ? 15.086 13.289 -17.172 1 95.88 391 GLY A CA 1
ATOM 2897 C C . GLY A 1 391 ? 16.344 13.422 -16.328 1 95.88 391 GLY A C 1
ATOM 2898 O O . GLY A 1 391 ? 17.438 13.086 -16.781 1 95.88 391 GLY A O 1
ATOM 2899 N N . SER A 1 392 ? 16.188 13.859 -15.117 1 96 392 SER A N 1
ATOM 2900 C CA . SER A 1 392 ? 17.312 14 -14.195 1 96 392 SER A CA 1
ATOM 2901 C C . SER A 1 392 ? 17.922 12.641 -13.859 1 96 392 SER A C 1
ATOM 2903 O O . SER A 1 392 ? 19.141 12.516 -13.742 1 96 392 SER A O 1
ATOM 2905 N N . ILE A 1 393 ? 17.109 11.656 -13.672 1 96.19 393 ILE A N 1
ATOM 2906 C CA . ILE A 1 393 ? 17.594 10.312 -13.398 1 96.19 393 ILE A CA 1
ATOM 2907 C C . ILE A 1 393 ? 18.422 9.805 -14.57 1 96.19 393 ILE A C 1
ATOM 2909 O O . ILE A 1 393 ? 19.516 9.266 -14.375 1 96.19 393 ILE A O 1
ATOM 2913 N N . ARG A 1 394 ? 17.953 10.047 -15.766 1 96.5 394 ARG A N 1
ATOM 2914 C CA . ARG A 1 394 ? 18.609 9.555 -16.969 1 96.5 394 ARG A CA 1
ATOM 2915 C C . ARG A 1 394 ? 19.953 10.234 -17.172 1 96.5 394 ARG A C 1
ATOM 2917 O O . ARG A 1 394 ? 20.859 9.664 -17.781 1 96.5 394 ARG A O 1
ATOM 2924 N N . ASN A 1 395 ? 20.125 11.352 -16.594 1 96.75 395 ASN A N 1
ATOM 2925 C CA . ASN A 1 395 ? 21.328 12.133 -16.797 1 96.75 395 ASN A CA 1
ATOM 2926 C C . ASN A 1 395 ? 22.359 11.875 -15.711 1 96.75 395 ASN A C 1
ATOM 2928 O O . ASN A 1 395 ? 23.469 12.422 -15.742 1 96.75 395 ASN A O 1
ATOM 2932 N N . VAL A 1 396 ? 22.031 11.094 -14.766 1 95.69 396 VAL A N 1
ATOM 2933 C CA . VAL A 1 396 ? 22.984 10.758 -13.711 1 95.69 396 VAL A CA 1
ATOM 2934 C C . VAL A 1 396 ? 24.188 10.031 -14.312 1 95.69 396 VAL A C 1
ATOM 2936 O O . VAL A 1 396 ? 24.031 9.156 -15.164 1 95.69 396 VAL A O 1
ATOM 2939 N N . THR A 1 397 ? 25.344 10.383 -13.867 1 94.06 397 THR A N 1
ATOM 2940 C CA . THR A 1 397 ? 26.578 9.781 -14.375 1 94.06 397 THR A CA 1
ATOM 2941 C C . THR A 1 397 ? 27.25 8.945 -13.289 1 94.06 397 THR A C 1
ATOM 2943 O O . THR A 1 397 ? 26.844 8.984 -12.125 1 94.06 397 THR A O 1
ATOM 2946 N N . LEU A 1 398 ? 28.312 8.227 -13.797 1 91.94 398 LEU A N 1
ATOM 2947 C CA . LEU A 1 398 ? 29.094 7.422 -12.859 1 91.94 398 LEU A CA 1
ATOM 2948 C C . LEU A 1 398 ? 29.766 8.305 -11.812 1 91.94 398 LEU A C 1
ATOM 2950 O O . LEU A 1 398 ? 29.844 7.934 -10.641 1 91.94 398 LEU A O 1
ATOM 2954 N N . ASP A 1 399 ? 30.219 9.445 -12.211 1 89 399 ASP A N 1
ATOM 2955 C CA . ASP A 1 399 ? 30.891 10.383 -11.305 1 89 399 ASP A CA 1
ATOM 2956 C C . ASP A 1 399 ? 29.922 10.898 -10.242 1 89 399 ASP A C 1
ATOM 2958 O O . ASP A 1 399 ? 30.312 11.102 -9.094 1 89 399 ASP A O 1
ATOM 2962 N N . ASP A 1 400 ? 28.703 11.117 -10.68 1 90.06 400 ASP A N 1
ATOM 2963 C CA . ASP A 1 400 ? 27.703 11.586 -9.734 1 90.06 400 ASP A CA 1
ATOM 2964 C C . ASP A 1 400 ? 27.5 10.586 -8.594 1 90.06 400 ASP A C 1
ATOM 2966 O O . ASP A 1 400 ? 27.391 10.977 -7.43 1 90.06 400 ASP A O 1
ATOM 2970 N N . VAL A 1 401 ? 27.422 9.328 -8.984 1 88.31 401 VAL A N 1
ATOM 2971 C CA . VAL A 1 401 ? 27.094 8.281 -8.031 1 88.31 401 VAL A CA 1
ATOM 2972 C C . VAL A 1 401 ? 28.312 7.977 -7.16 1 88.31 401 VAL A C 1
ATOM 2974 O O . VAL A 1 401 ? 28.172 7.699 -5.965 1 88.31 401 VAL A O 1
ATOM 2977 N N . ASN A 1 402 ? 29.438 8.141 -7.785 1 78.69 402 ASN A N 1
ATOM 2978 C CA . ASN A 1 402 ? 30.641 7.805 -7.051 1 78.69 402 ASN A CA 1
ATOM 2979 C C . ASN A 1 402 ? 31.047 8.922 -6.094 1 78.69 402 ASN A C 1
ATOM 2981 O O . ASN A 1 402 ? 31.734 8.68 -5.102 1 78.69 402 ASN A O 1
ATOM 2985 N N . LYS A 1 403 ? 30.672 10.188 -6.43 1 71.81 403 LYS A N 1
ATOM 2986 C CA . LYS A 1 403 ? 30.984 11.328 -5.566 1 71.81 403 LYS A CA 1
ATOM 2987 C C . LYS A 1 403 ? 30.031 11.383 -4.371 1 71.81 403 LYS A C 1
ATOM 2989 O O . LYS A 1 403 ? 30.391 11.945 -3.326 1 71.81 403 LYS A O 1
ATOM 2994 N N . VAL A 1 404 ? 28.859 11.102 -4.625 1 60.53 404 VAL A N 1
ATOM 2995 C CA . VAL A 1 404 ? 27.875 11.211 -3.555 1 60.53 404 VAL A CA 1
ATOM 2996 C C . VAL A 1 404 ? 28.281 10.312 -2.391 1 60.53 404 VAL A C 1
ATOM 2998 O O . VAL A 1 404 ? 28.016 10.633 -1.229 1 60.53 404 VAL A O 1
ATOM 3001 N N . ILE A 1 405 ? 28.922 9.258 -2.738 1 53.22 405 ILE A N 1
ATOM 3002 C CA . ILE A 1 405 ? 29.016 8.328 -1.621 1 53.22 405 ILE A CA 1
ATOM 3003 C C . ILE A 1 405 ? 30.172 8.75 -0.704 1 53.22 405 ILE A C 1
ATOM 3005 O O . ILE A 1 405 ? 31.328 8.422 -0.959 1 53.22 405 ILE A O 1
ATOM 3009 N N . MET A 1 406 ? 30.453 10.008 -0.528 1 49.25 406 MET A N 1
ATOM 3010 C CA . MET A 1 406 ? 31.125 10.094 0.772 1 49.25 406 MET A CA 1
ATOM 3011 C C . MET A 1 406 ? 30.156 9.734 1.896 1 49.25 406 MET A C 1
ATOM 3013 O O . MET A 1 406 ? 29.281 10.523 2.24 1 49.25 406 MET A O 1
ATOM 3017 N N . LEU A 1 407 ? 29.922 8.547 1.931 1 49 407 LEU A N 1
ATOM 3018 C CA . LEU A 1 407 ? 28.938 7.926 2.814 1 49 407 LEU A CA 1
ATOM 3019 C C . LEU A 1 407 ? 29.344 8.078 4.277 1 49 407 LEU A C 1
ATOM 3021 O O . LEU A 1 407 ? 30.531 7.992 4.605 1 49 407 LEU A O 1
ATOM 3025 N N . SER A 1 408 ? 28.906 9.008 4.891 1 46.69 408 SER A N 1
ATOM 3026 C CA . SER A 1 408 ? 29.094 8.773 6.32 1 46.69 408 SER A CA 1
ATOM 3027 C C . SER A 1 408 ? 28.219 7.637 6.82 1 46.69 408 SER A C 1
ATOM 3029 O O . SER A 1 408 ? 27.047 7.527 6.422 1 46.69 408 SER A O 1
ATOM 3031 N N . VAL A 1 409 ? 28.734 6.477 7.02 1 47.62 409 VAL A N 1
ATOM 3032 C CA . VAL A 1 409 ? 28.156 5.227 7.504 1 47.62 409 VAL A CA 1
ATOM 3033 C C . VAL A 1 409 ? 27.812 5.352 8.992 1 47.62 409 VAL A C 1
ATOM 3035 O O . VAL A 1 409 ? 28.672 5.746 9.789 1 47.62 409 VAL A O 1
ATOM 3038 N N . PHE A 1 410 ? 26.594 5.621 9.219 1 48.84 410 PHE A N 1
ATOM 3039 C CA . PHE A 1 410 ? 26.281 5.469 10.641 1 48.84 410 PHE A CA 1
ATOM 3040 C C . PHE A 1 410 ? 25.562 4.152 10.898 1 48.84 410 PHE A C 1
ATOM 3042 O O . PHE A 1 410 ? 24.75 3.721 10.078 1 48.84 410 PHE A O 1
ATOM 3049 N N . ILE A 1 411 ? 26 3.203 11.602 1 48.94 411 ILE A N 1
ATOM 3050 C CA . ILE A 1 411 ? 25.469 1.909 12.023 1 48.94 411 ILE A CA 1
ATOM 3051 C C . ILE A 1 411 ? 24.688 2.072 13.32 1 48.94 411 ILE A C 1
ATOM 3053 O O . ILE A 1 411 ? 25.203 2.572 14.32 1 48.94 411 ILE A O 1
ATOM 3057 N N . CYS A 1 412 ? 23.312 2.035 13.18 1 45.03 412 CYS A N 1
ATOM 3058 C CA . CYS A 1 412 ? 22.594 1.926 14.445 1 45.03 412 CYS A CA 1
ATOM 3059 C C . CYS A 1 412 ? 22.25 0.473 14.758 1 45.03 412 CYS A C 1
ATOM 3061 O O . CYS A 1 412 ? 21.922 -0.298 13.852 1 45.03 412 CYS A O 1
ATOM 3063 N N . MET B 1 1 ? -21.875 19.797 -17.234 1 24.34 1 MET B N 1
ATOM 3064 C CA . MET B 1 1 ? -22.469 18.5 -17.516 1 24.34 1 MET B CA 1
ATOM 3065 C C . MET B 1 1 ? -21.594 17.703 -18.484 1 24.34 1 MET B C 1
ATOM 3067 O O . MET B 1 1 ? -21.531 16.484 -18.406 1 24.34 1 MET B O 1
ATOM 3071 N N . SER B 1 2 ? -21.078 18.484 -19.391 1 27.19 2 SER B N 1
ATOM 3072 C CA . SER B 1 2 ? -20.438 17.906 -20.578 1 27.19 2 SER B CA 1
ATOM 3073 C C . SER B 1 2 ? -19 17.484 -20.266 1 27.19 2 SER B C 1
ATOM 3075 O O . SER B 1 2 ? -18.516 16.484 -20.797 1 27.19 2 SER B O 1
ATOM 3077 N N . ALA B 1 3 ? -18.328 18.312 -19.484 1 28.36 3 ALA B N 1
ATOM 3078 C CA . ALA B 1 3 ? -16.891 18.062 -19.312 1 28.36 3 ALA B CA 1
ATOM 3079 C C . ALA B 1 3 ? -16.656 16.828 -18.438 1 28.36 3 ALA B C 1
ATOM 3081 O O . ALA B 1 3 ? -15.578 16.234 -18.484 1 28.36 3 ALA B O 1
ATOM 3082 N N . THR B 1 4 ? -17.516 16.5 -17.438 1 30.45 4 THR B N 1
ATOM 3083 C CA . THR B 1 4 ? -17.516 15.367 -16.531 1 30.45 4 THR B CA 1
ATOM 3084 C C . THR B 1 4 ? -17.547 14.055 -17.297 1 30.45 4 THR B C 1
ATOM 3086 O O . THR B 1 4 ? -16.875 13.086 -16.922 1 30.45 4 THR B O 1
ATOM 3089 N N . ALA B 1 5 ? -18.344 13.922 -18.422 1 35.47 5 ALA B N 1
ATOM 3090 C CA . ALA B 1 5 ? -18.531 12.75 -19.266 1 35.47 5 ALA B CA 1
ATOM 3091 C C . ALA B 1 5 ? -17.25 12.422 -20.031 1 35.47 5 ALA B C 1
ATOM 3093 O O . ALA B 1 5 ? -16.938 11.25 -20.25 1 35.47 5 ALA B O 1
ATOM 3094 N N . THR B 1 6 ? -16.531 13.453 -20.344 1 34.94 6 THR B N 1
ATOM 3095 C CA . THR B 1 6 ? -15.398 13.25 -21.234 1 34.94 6 THR B CA 1
ATOM 3096 C C . THR B 1 6 ? -14.211 12.664 -20.469 1 34.94 6 THR B C 1
ATOM 3098 O O . THR B 1 6 ? -13.5 11.805 -20.984 1 34.94 6 THR B O 1
ATOM 3101 N N . ALA B 1 7 ? -13.906 13.148 -19.25 1 36.88 7 ALA B N 1
ATOM 31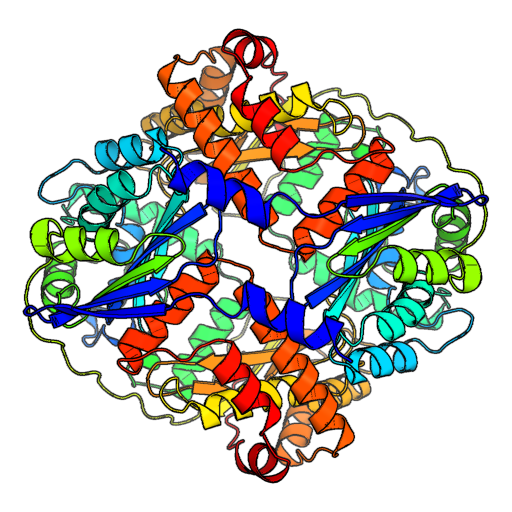02 C CA . ALA B 1 7 ? -12.789 12.656 -18.453 1 36.88 7 ALA B CA 1
ATOM 3103 C C . ALA B 1 7 ? -13.039 11.234 -17.969 1 36.88 7 ALA B C 1
ATOM 3105 O O . ALA B 1 7 ? -12.102 10.484 -17.703 1 36.88 7 ALA B O 1
ATOM 3106 N N . GLN B 1 8 ? -14.219 10.828 -17.531 1 39.75 8 GLN B N 1
ATOM 3107 C CA . GLN B 1 8 ? -14.625 9.453 -17.234 1 39.75 8 GLN B CA 1
ATOM 3108 C C . GLN B 1 8 ? -14.18 8.5 -18.344 1 39.75 8 GLN B C 1
ATOM 3110 O O . GLN B 1 8 ? -13.828 7.352 -18.078 1 39.75 8 GLN B O 1
ATOM 3115 N N . LYS B 1 9 ? -14.203 9 -19.578 1 38.94 9 LYS B N 1
ATOM 3116 C CA . LYS B 1 9 ? -14.062 8.195 -20.797 1 38.94 9 LYS B CA 1
ATOM 3117 C C . LYS B 1 9 ? -12.617 7.746 -20.984 1 38.94 9 LYS B C 1
ATOM 3119 O O . LYS B 1 9 ? -12.367 6.699 -21.578 1 38.94 9 LYS B O 1
ATOM 3124 N N . ALA B 1 10 ? -11.797 8.688 -20.719 1 40.75 10 ALA B N 1
ATOM 3125 C CA . ALA B 1 10 ? -10.461 8.391 -21.219 1 40.75 10 ALA B CA 1
ATOM 3126 C C . ALA B 1 10 ? -9.828 7.242 -20.438 1 40.75 10 ALA B C 1
ATOM 3128 O O . ALA B 1 10 ? -9.188 6.363 -21.031 1 40.75 10 ALA B O 1
ATOM 3129 N N . SER B 1 11 ? -9.672 7.402 -19.016 1 46.62 11 SER B N 1
ATOM 3130 C CA . SER B 1 11 ? -8.953 6.379 -18.266 1 46.62 11 SER B CA 1
ATOM 3131 C C . SER B 1 11 ? -9.625 5.016 -18.406 1 46.62 11 SER B C 1
ATOM 3133 O O . SER B 1 11 ? -8.977 3.979 -18.25 1 46.62 11 SER B O 1
ATOM 3135 N N . MET B 1 12 ? -11.023 5.051 -18.594 1 49.56 12 MET B N 1
ATOM 3136 C CA . MET B 1 12 ? -11.828 3.836 -18.516 1 49.56 12 MET B CA 1
ATOM 3137 C C . MET B 1 12 ? -11.805 3.072 -19.828 1 49.56 12 MET B C 1
ATOM 3139 O O . MET B 1 12 ? -12.312 1.95 -19.906 1 49.56 12 MET B O 1
ATOM 3143 N N . VAL B 1 13 ? -11.242 3.73 -20.766 1 54.31 13 VAL B N 1
ATOM 3144 C CA . VAL B 1 13 ? -11.477 2.973 -22 1 54.31 13 VAL B CA 1
ATOM 3145 C C . VAL B 1 13 ? -10.219 2.197 -22.375 1 54.31 13 VAL B C 1
ATOM 3147 O O . VAL B 1 13 ? -9.453 2.627 -23.234 1 54.31 13 VAL B O 1
ATOM 3150 N N . ALA B 1 14 ? -9.633 1.542 -21.328 1 64.69 14 ALA B N 1
ATOM 3151 C CA . ALA B 1 14 ? -8.539 0.639 -21.656 1 64.69 14 ALA B CA 1
ATOM 3152 C C . ALA B 1 14 ? -9.008 -0.479 -22.578 1 64.69 14 ALA B C 1
ATOM 3154 O O . ALA B 1 14 ? -10.125 -0.984 -22.438 1 64.69 14 ALA B O 1
ATOM 3155 N N . GLU B 1 15 ? -8.359 -0.529 -23.766 1 77.5 15 GLU B N 1
ATOM 3156 C CA . GLU B 1 15 ? -8.664 -1.656 -24.641 1 77.5 15 GLU B CA 1
ATOM 3157 C C . GLU B 1 15 ? -8.289 -2.982 -23.984 1 77.5 15 GLU B C 1
ATOM 3159 O O . GLU B 1 15 ? -7.137 -3.188 -23.594 1 77.5 15 GLU B O 1
ATOM 3164 N N . GLU B 1 16 ? -9.297 -3.713 -23.641 1 90.94 16 GLU B N 1
ATOM 3165 C CA . GLU B 1 16 ? -9.086 -5.016 -23.016 1 90.94 16 GLU B CA 1
ATOM 3166 C C . GLU B 1 16 ? -9.32 -6.148 -24.016 1 90.94 16 GLU B C 1
ATOM 3168 O O . GLU B 1 16 ? -10.266 -6.102 -24.797 1 90.94 16 GLU B O 1
ATOM 3173 N N . LYS B 1 17 ? -8.328 -7.051 -24.094 1 96 17 LYS B N 1
ATOM 3174 C CA . LYS B 1 17 ? -8.43 -8.211 -24.984 1 96 17 LYS B CA 1
ATOM 3175 C C . LYS B 1 17 ? -8.188 -9.508 -24.219 1 96 17 LYS B C 1
ATOM 3177 O O . LYS B 1 17 ? -7.434 -9.531 -23.25 1 96 17 LYS B O 1
ATOM 3182 N N . LEU B 1 18 ? -8.852 -10.539 -24.641 1 97.56 18 LEU B N 1
ATOM 3183 C CA . LEU B 1 18 ? -8.711 -11.875 -24.062 1 97.56 18 LEU B CA 1
ATOM 3184 C C . LEU B 1 18 ? -8.664 -12.938 -25.156 1 97.56 18 LEU B C 1
ATOM 3186 O O . LEU B 1 18 ? -9.484 -12.914 -26.078 1 97.56 18 LEU B O 1
ATOM 3190 N N . SER B 1 19 ? -7.684 -13.758 -25.109 1 97.69 19 SER B N 1
ATOM 3191 C CA . SER B 1 19 ? -7.543 -14.875 -26.031 1 97.69 19 SER B CA 1
ATOM 3192 C C . SER B 1 19 ? -7.332 -16.188 -25.281 1 97.69 19 SER B C 1
ATOM 3194 O O . SER B 1 19 ? -6.883 -16.188 -24.125 1 97.69 19 SER B O 1
ATOM 3196 N N . ARG B 1 20 ? -7.734 -17.234 -25.953 1 96.56 20 ARG B N 1
ATOM 3197 C CA . ARG B 1 20 ? -7.48 -18.578 -25.453 1 96.56 20 ARG B CA 1
ATOM 3198 C C . ARG B 1 20 ? -6.676 -19.406 -26.453 1 96.56 20 ARG B C 1
ATOM 3200 O O . ARG B 1 20 ? -7.062 -19.531 -27.625 1 96.56 20 ARG B O 1
ATOM 3207 N N . LEU B 1 21 ? -5.609 -19.953 -26.016 1 97.12 21 LEU B N 1
ATOM 3208 C CA . LEU B 1 21 ? -4.738 -20.734 -26.891 1 97.12 21 LEU B CA 1
ATOM 3209 C C . LEU B 1 21 ? -5.184 -22.188 -26.938 1 97.12 21 LEU B C 1
ATOM 3211 O O . LEU B 1 21 ? -5.895 -22.656 -26.047 1 97.12 21 LEU B O 1
ATOM 3215 N N . PRO B 1 22 ? -4.746 -22.938 -27.938 1 95.38 22 PRO B N 1
ATOM 3216 C CA . PRO B 1 22 ? -5.156 -24.344 -28.094 1 95.38 22 PRO B CA 1
ATOM 3217 C C . PRO B 1 22 ? -4.723 -25.203 -26.906 1 95.38 22 PRO B C 1
ATOM 3219 O O . PRO B 1 22 ? -5.387 -26.203 -26.594 1 95.38 22 PRO B O 1
ATOM 3222 N N . ASN B 1 23 ? -3.734 -24.859 -26.281 1 95.06 23 ASN B N 1
ATOM 3223 C CA . ASN B 1 23 ? -3.246 -25.656 -25.156 1 95.06 23 ASN B CA 1
ATOM 3224 C C . ASN B 1 23 ? -4 -25.359 -23.875 1 95.06 23 ASN B C 1
ATOM 3226 O O . ASN B 1 23 ? -3.676 -25.891 -22.812 1 95.06 23 ASN B O 1
ATOM 3230 N N . GLY B 1 24 ? -4.914 -24.391 -23.938 1 95.69 24 GLY B N 1
ATOM 3231 C CA . GLY B 1 24 ? -5.77 -24.094 -22.797 1 95.69 24 GLY B CA 1
ATOM 3232 C C . GLY B 1 24 ? -5.371 -22.828 -22.062 1 95.69 24 GLY B C 1
ATOM 3233 O O . GLY B 1 24 ? -6.133 -22.312 -21.25 1 95.69 24 GLY B O 1
ATOM 3234 N N . LEU B 1 25 ? -4.23 -22.25 -22.375 1 97.31 25 LEU B N 1
ATOM 3235 C CA . LEU B 1 25 ? -3.74 -21.031 -21.719 1 97.31 25 LEU B CA 1
ATOM 3236 C C . LEU B 1 25 ? -4.566 -19.828 -22.125 1 97.31 25 LEU B C 1
ATOM 3238 O O . LEU B 1 25 ? -4.824 -19.609 -23.312 1 97.31 25 LEU B O 1
ATOM 3242 N N . SER B 1 26 ? -4.977 -19.094 -21.141 1 98.06 26 SER B N 1
ATOM 3243 C CA . SER B 1 26 ? -5.613 -17.812 -21.406 1 98.06 26 SER B CA 1
ATOM 3244 C C . SER B 1 26 ? -4.59 -16.688 -21.438 1 98.06 26 SER B C 1
ATOM 3246 O O . SER B 1 26 ? -3.625 -16.688 -20.672 1 98.06 26 SER B O 1
ATOM 3248 N N . VAL B 1 27 ? -4.824 -15.734 -22.328 1 98.31 27 VAL B N 1
ATOM 3249 C CA . VAL B 1 27 ? -3.953 -14.57 -22.453 1 98.31 27 VAL B CA 1
ATOM 3250 C C . VAL B 1 27 ? -4.793 -13.297 -22.469 1 98.31 27 VAL B C 1
ATOM 3252 O O . VAL B 1 27 ? -5.641 -13.109 -23.344 1 98.31 27 VAL B O 1
ATOM 3255 N N . GLY B 1 28 ? -4.598 -12.484 -21.438 1 97.88 28 GLY B N 1
ATOM 3256 C CA . GLY B 1 28 ? -5.305 -11.211 -21.359 1 97.88 28 GLY B CA 1
ATOM 3257 C C . GLY B 1 28 ? -4.379 -10.008 -21.391 1 97.88 28 GLY B C 1
ATOM 3258 O O . GLY B 1 28 ? -3.234 -10.086 -20.953 1 97.88 28 GLY B O 1
ATOM 3259 N N . SER B 1 29 ? -4.895 -8.883 -21.938 1 96.81 29 SER B N 1
ATOM 3260 C CA . SER B 1 29 ? -4.121 -7.648 -21.953 1 96.81 29 SER B CA 1
ATOM 3261 C C . SER B 1 29 ? -5.027 -6.43 -21.797 1 96.81 29 SER B C 1
ATOM 3263 O O . SER B 1 29 ? -6.211 -6.484 -22.125 1 96.81 29 SER B O 1
ATOM 3265 N N . LEU B 1 30 ? -4.48 -5.48 -21.203 1 95.25 30 LEU B N 1
ATOM 3266 C CA . LEU B 1 30 ? -5.113 -4.176 -21.047 1 95.25 30 LEU B CA 1
ATOM 3267 C C . LEU B 1 30 ? -4.086 -3.057 -21.172 1 95.25 30 LEU B C 1
ATOM 3269 O O . LEU B 1 30 ? -2.973 -3.174 -20.656 1 95.25 30 LEU B O 1
ATOM 3273 N N . ASP B 1 31 ? -4.457 -2.057 -21.891 1 94 31 ASP B N 1
ATOM 3274 C CA . ASP B 1 31 ? -3.551 -0.917 -22.016 1 94 31 ASP B CA 1
ATOM 3275 C C . ASP B 1 31 ? -4.125 0.319 -21.328 1 94 31 ASP B C 1
ATOM 3277 O O . ASP B 1 31 ? -5.102 0.902 -21.797 1 94 31 ASP B O 1
ATOM 3281 N N . MET B 1 32 ? -3.5 0.725 -20.297 1 91.25 32 MET B N 1
ATOM 3282 C CA . MET B 1 32 ? -3.895 1.901 -19.531 1 91.25 32 MET B CA 1
ATOM 3283 C C . MET B 1 32 ? -3.094 3.127 -19.969 1 91.25 32 MET B C 1
ATOM 3285 O O . MET B 1 32 ? -3.137 4.164 -19.297 1 91.25 32 MET B O 1
ATOM 3289 N N . ASN B 1 33 ? -2.289 2.924 -20.938 1 89.88 33 ASN B N 1
ATOM 3290 C CA . ASN B 1 33 ? -1.433 3.969 -21.484 1 89.88 33 ASN B CA 1
ATOM 3291 C C . ASN B 1 33 ? -0.401 4.445 -20.469 1 89.88 33 ASN B C 1
ATOM 3293 O O . ASN B 1 33 ? -0.117 5.641 -20.375 1 89.88 33 ASN B O 1
ATOM 3297 N N . GLY B 1 34 ? 0.081 3.574 -19.703 1 91.5 34 GLY B N 1
ATOM 3298 C CA . GLY B 1 34 ? 1.093 3.887 -18.703 1 91.5 34 GLY B CA 1
ATOM 3299 C C . GLY B 1 34 ? 2.496 3.51 -19.141 1 91.5 34 GLY B C 1
ATOM 3300 O O . GLY B 1 34 ? 2.674 2.789 -20.125 1 91.5 34 GLY B O 1
ATOM 3301 N N . ALA B 1 35 ? 3.439 4.004 -18.359 1 93.75 35 ALA B N 1
ATOM 3302 C CA . ALA B 1 35 ? 4.848 3.82 -18.719 1 93.75 35 ALA B CA 1
ATOM 3303 C C . ALA B 1 35 ? 5.391 2.521 -18.125 1 93.75 35 ALA B C 1
ATOM 3305 O O . ALA B 1 35 ? 6.453 2.045 -18.547 1 93.75 35 ALA B O 1
ATOM 3306 N N . VAL B 1 36 ? 4.707 1.936 -17.203 1 95.44 36 VAL B N 1
ATOM 3307 C CA . VAL B 1 36 ? 5.148 0.71 -16.547 1 95.44 36 VAL B CA 1
ATOM 3308 C C . VAL B 1 36 ? 4.262 -0.456 -16.984 1 95.44 36 VAL B C 1
ATOM 3310 O O . VAL B 1 36 ? 3.035 -0.371 -16.906 1 95.44 36 VAL B O 1
ATOM 3313 N N . SER B 1 37 ? 4.902 -1.454 -17.438 1 97.06 37 SER B N 1
ATOM 3314 C CA . SER B 1 37 ? 4.188 -2.676 -17.781 1 97.06 37 SER B CA 1
ATOM 3315 C C . SER B 1 37 ? 4.137 -3.648 -16.609 1 97.06 37 SER B C 1
ATOM 3317 O O . SER B 1 37 ? 5.117 -3.791 -15.883 1 97.06 37 SER B O 1
ATOM 3319 N N . GLN B 1 38 ? 2.986 -4.238 -16.484 1 97.25 38 GLN B N 1
ATOM 3320 C CA . GLN B 1 38 ? 2.818 -5.348 -15.555 1 97.25 38 GLN B CA 1
ATOM 3321 C C . GLN B 1 38 ? 2.598 -6.664 -16.297 1 97.25 38 GLN B C 1
ATOM 3323 O O . GLN B 1 38 ? 1.648 -6.789 -17.078 1 97.25 38 GLN B O 1
ATOM 3328 N N . LEU B 1 39 ? 3.479 -7.559 -16.094 1 97.38 39 LEU B N 1
ATOM 3329 C CA . LEU B 1 39 ? 3.387 -8.898 -16.656 1 97.38 39 LEU B CA 1
ATOM 3330 C C . LEU B 1 39 ? 3.152 -9.938 -15.562 1 97.38 39 LEU B C 1
ATOM 3332 O O . LEU B 1 39 ? 3.928 -10.023 -14.602 1 97.38 39 LEU B O 1
ATOM 3336 N N . LEU B 1 40 ? 2.072 -10.719 -15.719 1 97.81 40 LEU B N 1
ATOM 3337 C CA . LEU B 1 40 ? 1.657 -11.586 -14.617 1 97.81 40 LEU B CA 1
ATOM 3338 C C . LEU B 1 40 ? 1.216 -12.953 -15.133 1 97.81 40 LEU B C 1
ATOM 3340 O O . LEU B 1 40 ? 0.432 -13.039 -16.078 1 97.81 40 LEU B O 1
ATOM 3344 N N . ILE B 1 41 ? 1.759 -13.961 -14.617 1 97.75 41 ILE B N 1
ATOM 3345 C CA . ILE B 1 41 ? 1.229 -15.305 -14.82 1 97.75 41 ILE B CA 1
ATOM 3346 C C . ILE B 1 41 ? 0.604 -15.812 -13.531 1 97.75 41 ILE B C 1
ATOM 3348 O O . ILE B 1 41 ? 1.198 -15.695 -12.453 1 97.75 41 ILE B O 1
ATOM 3352 N N . ALA B 1 42 ? -0.565 -16.281 -13.641 1 98.19 42 ALA B N 1
ATOM 3353 C CA . ALA B 1 42 ? -1.294 -16.797 -12.484 1 98.19 42 ALA B CA 1
ATOM 3354 C C . ALA B 1 42 ? -1.766 -18.234 -12.742 1 98.19 42 ALA B C 1
ATOM 3356 O O . ALA B 1 42 ? -2.035 -18.609 -13.883 1 98.19 42 ALA B O 1
ATOM 3357 N N . PHE B 1 43 ? -1.82 -18.984 -11.711 1 97.81 43 PHE B N 1
ATOM 3358 C CA . PHE B 1 43 ? -2.281 -20.359 -11.758 1 97.81 43 PHE B CA 1
ATOM 3359 C C . PHE B 1 43 ? -3.354 -20.609 -10.703 1 97.81 43 PHE B C 1
ATOM 3361 O O . PHE B 1 43 ? -3.262 -20.094 -9.586 1 97.81 43 PHE B O 1
ATOM 3368 N N . ARG B 1 44 ? -4.367 -21.438 -11.07 1 97.31 44 ARG B N 1
ATOM 3369 C CA . ARG B 1 44 ? -5.23 -22.016 -10.047 1 97.31 44 ARG B CA 1
ATOM 3370 C C . ARG B 1 44 ? -4.461 -23 -9.18 1 97.31 44 ARG B C 1
ATOM 3372 O O . ARG B 1 44 ? -4.711 -24.219 -9.227 1 97.31 44 ARG B O 1
ATOM 3379 N N . ALA B 1 45 ? -3.648 -22.422 -8.383 1 97.25 45 ALA B N 1
ATOM 3380 C CA . ALA B 1 45 ? -2.734 -23.203 -7.551 1 97.25 45 ALA B CA 1
ATOM 3381 C C . ALA B 1 45 ? -2.553 -22.562 -6.18 1 97.25 45 ALA B C 1
ATOM 3383 O O . ALA B 1 45 ? -1.441 -22.531 -5.645 1 97.25 45 ALA B O 1
ATOM 3384 N N . GLY B 1 46 ? -3.615 -22.016 -5.645 1 97.62 46 GLY B N 1
ATOM 3385 C CA . GLY B 1 46 ? -3.604 -21.5 -4.281 1 97.62 46 GLY B CA 1
ATOM 3386 C C . GLY B 1 46 ? -3.686 -22.594 -3.238 1 97.62 46 GLY B C 1
ATOM 3387 O O . GLY B 1 46 ? -3.664 -23.781 -3.574 1 97.62 46 GLY B O 1
ATOM 3388 N N . THR B 1 47 ? -3.793 -22.234 -1.999 1 97.38 47 THR B N 1
ATOM 3389 C CA . THR B 1 47 ? -3.699 -23.188 -0.902 1 97.38 47 THR B CA 1
ATOM 3390 C C . THR B 1 47 ? -4.91 -24.109 -0.886 1 97.38 47 THR B C 1
ATOM 3392 O O . THR B 1 47 ? -4.852 -25.203 -0.33 1 97.38 47 THR B O 1
ATOM 3395 N N . ARG B 1 48 ? -6.039 -23.703 -1.448 1 96.94 48 ARG B N 1
ATOM 3396 C CA . ARG B 1 48 ? -7.211 -24.562 -1.45 1 96.94 48 ARG B CA 1
ATOM 3397 C C . ARG B 1 48 ? -6.957 -25.828 -2.273 1 96.94 48 ARG B C 1
ATOM 3399 O O . ARG B 1 48 ? -7.699 -26.797 -2.166 1 96.94 48 ARG B O 1
ATOM 3406 N N . TYR B 1 49 ? -5.914 -25.797 -3.084 1 96.56 49 TYR B N 1
ATOM 3407 C CA . TYR B 1 49 ? -5.633 -26.938 -3.949 1 96.56 49 TYR B CA 1
ATOM 3408 C C . TYR B 1 49 ? -4.656 -27.906 -3.283 1 96.56 49 TYR B C 1
ATOM 3410 O O . TYR B 1 49 ? -4.246 -28.906 -3.887 1 96.56 49 TYR B O 1
ATOM 3418 N N . GLU B 1 50 ? -4.238 -27.516 -2.084 1 95.31 50 GLU B N 1
ATOM 3419 C CA . GLU B 1 50 ? -3.562 -28.5 -1.237 1 95.31 50 GLU B CA 1
ATOM 3420 C C . GLU B 1 50 ? -4.547 -29.516 -0.676 1 95.31 50 GLU B C 1
ATOM 3422 O O . GLU B 1 50 ? -5.023 -29.375 0.452 1 95.31 50 GLU B O 1
ATOM 3427 N N . GLN B 1 51 ? -4.77 -30.547 -1.332 1 89 51 GLN B N 1
ATOM 3428 C CA . GLN B 1 51 ? -5.902 -31.422 -1.041 1 89 51 GLN B CA 1
ATOM 3429 C C . GLN B 1 51 ? -5.512 -32.531 -0.062 1 89 51 GLN B C 1
ATOM 3431 O O . GLN B 1 51 ? -6.348 -33.031 0.701 1 89 51 GLN B O 1
ATOM 3436 N N . GLN B 1 52 ? -4.328 -32.875 -0.061 1 88.12 52 GLN B N 1
ATOM 3437 C CA . GLN B 1 52 ? -3.883 -33.938 0.852 1 88.12 52 GLN B CA 1
ATOM 3438 C C . GLN B 1 52 ? -3.213 -33.344 2.088 1 88.12 52 GLN B C 1
ATOM 3440 O O . GLN B 1 52 ? -2.605 -32.281 2.018 1 88.12 52 GLN B O 1
ATOM 3445 N N . PRO B 1 53 ? -3.342 -34 3.199 1 85.25 53 PRO B N 1
ATOM 3446 C CA . PRO B 1 53 ? -2.748 -33.5 4.434 1 85.25 53 PRO B CA 1
ATOM 3447 C C . PRO B 1 53 ? -1.25 -33.219 4.305 1 85.25 53 PRO B C 1
ATOM 3449 O O . PRO B 1 53 ? -0.73 -32.281 4.906 1 85.25 53 PRO B O 1
ATOM 3452 N N . ASN B 1 54 ? -0.659 -34.031 3.52 1 88.88 54 ASN B N 1
ATOM 3453 C CA . ASN B 1 54 ? 0.789 -33.906 3.389 1 88.88 54 ASN B CA 1
ATOM 3454 C C . ASN B 1 54 ? 1.166 -32.75 2.443 1 88.88 54 ASN B C 1
ATOM 3456 O O . ASN B 1 54 ? 2.35 -32.469 2.24 1 88.88 54 ASN B O 1
ATOM 3460 N N . GLU B 1 55 ? 0.148 -32.062 1.951 1 93.44 55 GLU B N 1
ATOM 3461 C CA . GLU B 1 55 ? 0.412 -30.969 1.009 1 93.44 55 GLU B CA 1
ATOM 3462 C C . GLU B 1 55 ? 0.347 -29.609 1.698 1 93.44 55 GLU B C 1
ATOM 3464 O O . GLU B 1 55 ? 0.662 -28.578 1.092 1 93.44 55 GLU B O 1
ATOM 3469 N N . ALA B 1 56 ? 0.018 -29.641 3.004 1 94.38 56 ALA B N 1
ATOM 3470 C CA . ALA B 1 56 ? -0.1 -28.375 3.738 1 94.38 56 ALA B CA 1
ATOM 3471 C C . ALA B 1 56 ? 1.228 -27.625 3.754 1 94.38 56 ALA B C 1
ATOM 3473 O O . ALA B 1 56 ? 2.252 -28.172 4.172 1 94.38 56 ALA B O 1
ATOM 3474 N N . GLY B 1 57 ? 1.18 -26.422 3.203 1 96.31 57 GLY B N 1
ATOM 3475 C CA . GLY B 1 57 ? 2.371 -25.594 3.205 1 96.31 57 GLY B CA 1
ATOM 3476 C C . GLY B 1 57 ? 3.09 -25.578 1.87 1 96.31 57 GLY B C 1
ATOM 3477 O O . GLY B 1 57 ? 4.031 -24.797 1.678 1 96.31 57 GLY B O 1
ATOM 3478 N N . LEU B 1 58 ? 2.697 -26.359 0.93 1 96.75 58 LEU B N 1
ATOM 3479 C CA . LEU B 1 58 ? 3.361 -26.469 -0.364 1 96.75 58 LEU B CA 1
ATOM 3480 C C . LEU B 1 58 ? 3.307 -25.141 -1.119 1 96.75 58 LEU B C 1
ATOM 3482 O O . LEU B 1 58 ? 4.309 -24.719 -1.696 1 96.75 58 LEU B O 1
ATOM 3486 N N . VAL B 1 59 ? 2.197 -24.5 -1.121 1 97.19 59 VAL B N 1
ATOM 3487 C CA . VAL B 1 59 ? 2.021 -23.266 -1.896 1 97.19 59 VAL B CA 1
ATOM 3488 C C . VAL B 1 59 ? 2.908 -22.172 -1.326 1 97.19 59 VAL B C 1
ATOM 3490 O O . VAL B 1 59 ? 3.49 -21.375 -2.076 1 97.19 59 VAL B O 1
ATOM 3493 N N . HIS B 1 60 ? 2.943 -22.125 -0.003 1 96.5 60 HIS B N 1
ATOM 3494 C CA . HIS B 1 60 ? 3.857 -21.188 0.633 1 96.5 60 HIS B CA 1
ATOM 3495 C C . HIS B 1 60 ? 5.293 -21.422 0.18 1 96.5 60 HIS B C 1
ATOM 3497 O O . HIS B 1 60 ? 6.012 -20.469 -0.139 1 96.5 60 HIS B O 1
ATOM 3503 N N . HIS B 1 61 ? 5.73 -22.688 0.074 1 95.06 61 HIS B N 1
ATOM 3504 C CA . HIS B 1 61 ? 7.062 -23.047 -0.412 1 95.06 61 HIS B CA 1
ATOM 3505 C C . HIS B 1 61 ? 7.23 -22.656 -1.88 1 95.06 61 HIS B C 1
ATOM 3507 O O . HIS B 1 61 ? 8.266 -22.125 -2.273 1 95.06 61 HIS B O 1
ATOM 3513 N N . LEU B 1 62 ? 6.207 -22.938 -2.6 1 95.19 62 LEU B N 1
ATOM 3514 C CA . LEU B 1 62 ? 6.215 -22.625 -4.027 1 95.19 62 LEU B CA 1
ATOM 3515 C C . LEU B 1 62 ? 6.414 -21.125 -4.258 1 95.19 62 LEU B C 1
ATOM 3517 O O . LEU B 1 62 ? 7.258 -20.734 -5.062 1 95.19 62 LEU B O 1
ATOM 3521 N N . ARG B 1 63 ? 5.637 -20.328 -3.578 1 95.12 63 ARG B N 1
ATOM 3522 C CA . ARG B 1 63 ? 5.703 -18.875 -3.695 1 95.12 63 ARG B CA 1
ATOM 3523 C C . ARG B 1 63 ? 7.113 -18.375 -3.412 1 95.12 63 ARG B C 1
ATOM 3525 O O . ARG B 1 63 ? 7.648 -17.562 -4.168 1 95.12 63 ARG B O 1
ATOM 3532 N N . ASN B 1 64 ? 7.711 -18.938 -2.348 1 91.56 64 ASN B N 1
ATOM 3533 C CA . ASN B 1 64 ? 9.023 -18.453 -1.932 1 91.56 64 ASN B CA 1
ATOM 3534 C C . ASN B 1 64 ? 10.141 -19.062 -2.762 1 91.56 64 ASN B C 1
ATOM 3536 O O . ASN B 1 64 ? 11.289 -18.609 -2.705 1 91.56 64 ASN B O 1
ATOM 3540 N N . ALA B 1 65 ? 9.836 -20.031 -3.594 1 91.75 65 ALA B N 1
ATOM 3541 C CA . ALA B 1 65 ? 10.836 -20.672 -4.434 1 91.75 65 ALA B CA 1
ATOM 3542 C C . ALA B 1 65 ? 11.008 -19.938 -5.758 1 91.75 65 ALA B C 1
ATOM 3544 O O . ALA B 1 65 ? 11.914 -20.25 -6.535 1 91.75 65 ALA B O 1
ATOM 3545 N N . VAL B 1 66 ? 10.164 -19 -5.988 1 91.56 66 VAL B N 1
ATOM 3546 C CA . VAL B 1 66 ? 10.328 -18.203 -7.195 1 91.56 66 VAL B CA 1
ATOM 3547 C C . VAL B 1 66 ? 11.672 -17.469 -7.152 1 91.56 66 VAL B C 1
ATOM 3549 O O . VAL B 1 66 ? 12 -16.812 -6.156 1 91.56 66 VAL B O 1
ATOM 3552 N N . GLY B 1 67 ? 12.469 -17.625 -8.258 1 85.94 67 GLY B N 1
ATOM 3553 C CA . GLY B 1 67 ? 13.789 -17.016 -8.312 1 85.94 67 GLY B CA 1
ATOM 3554 C C . GLY B 1 67 ? 14.922 -18.016 -8.188 1 85.94 67 GLY B C 1
ATOM 3555 O O . GLY B 1 67 ? 16.062 -17.703 -8.523 1 85.94 67 GLY B O 1
ATOM 3556 N N . ILE B 1 68 ? 14.602 -19.219 -7.652 1 88.19 68 ILE B N 1
ATOM 3557 C CA . ILE B 1 68 ? 15.625 -20.25 -7.648 1 88.19 68 ILE B CA 1
ATOM 3558 C C . ILE B 1 68 ? 15.797 -20.828 -9.055 1 88.19 68 ILE B C 1
ATOM 3560 O O . ILE B 1 68 ? 15.18 -20.328 -10.008 1 88.19 68 ILE B O 1
ATOM 3564 N N . ASP B 1 69 ? 16.578 -21.844 -9.156 1 91 69 ASP B N 1
ATOM 3565 C CA . ASP B 1 69 ? 16.906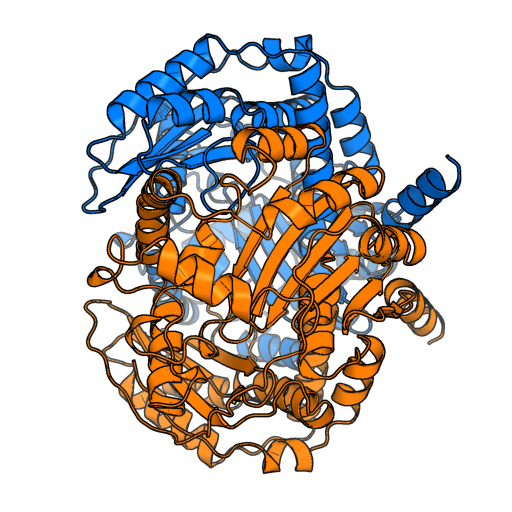 -22.406 -10.461 1 91 69 ASP B CA 1
ATOM 3566 C C . ASP B 1 69 ? 15.672 -23 -11.133 1 91 69 ASP B C 1
ATOM 3568 O O . ASP B 1 69 ? 14.844 -23.625 -10.461 1 91 69 ASP B O 1
ATOM 3572 N N . SER B 1 70 ? 15.562 -22.734 -12.414 1 91.56 70 SER B N 1
ATOM 3573 C CA . SER B 1 70 ? 14.656 -23.516 -13.242 1 91.56 70 SER B CA 1
ATOM 3574 C C . SER B 1 70 ? 15.367 -24.719 -13.859 1 91.56 70 SER B C 1
ATOM 3576 O O . SER B 1 70 ? 16.531 -24.984 -13.562 1 91.56 70 SER B O 1
ATOM 3578 N N . ASN B 1 71 ? 14.617 -25.484 -14.641 1 90.56 71 ASN B N 1
ATOM 3579 C CA . ASN B 1 71 ? 15.25 -26.641 -15.297 1 90.56 71 ASN B CA 1
ATOM 3580 C C . ASN B 1 71 ? 16.266 -26.188 -16.344 1 90.56 71 ASN B C 1
ATOM 3582 O O . ASN B 1 71 ? 17.219 -26.906 -16.625 1 90.56 71 ASN B O 1
ATOM 3586 N N . ASN B 1 72 ? 16.141 -24.969 -16.812 1 91.19 72 ASN B N 1
ATOM 3587 C CA . ASN B 1 72 ? 16.938 -24.531 -17.953 1 91.19 72 ASN B CA 1
ATOM 3588 C C . ASN B 1 72 ? 17.969 -23.484 -17.562 1 91.19 72 ASN B C 1
ATOM 3590 O O . ASN B 1 72 ? 18.984 -23.328 -18.234 1 91.19 72 ASN B O 1
ATOM 3594 N N . TYR B 1 73 ? 17.625 -22.734 -16.516 1 91.56 73 TYR B N 1
ATOM 3595 C CA . TYR B 1 73 ? 18.484 -21.594 -16.188 1 91.56 73 TYR B CA 1
ATOM 3596 C C . TYR B 1 73 ? 18.734 -21.516 -14.695 1 91.56 73 TYR B C 1
ATOM 3598 O O . TYR B 1 73 ? 17.891 -21.922 -13.891 1 91.56 73 TYR B O 1
ATOM 3606 N N . LEU B 1 74 ? 19.859 -20.891 -14.383 1 89.12 74 LEU B N 1
ATOM 3607 C CA . LEU B 1 74 ? 20.156 -20.562 -12.992 1 89.12 74 LEU B CA 1
ATOM 3608 C C . LEU B 1 74 ? 19.328 -19.375 -12.508 1 89.12 74 LEU B C 1
ATOM 3610 O O . LEU B 1 74 ? 19.188 -18.391 -13.219 1 89.12 74 LEU B O 1
ATOM 3614 N N . GLY B 1 75 ? 18.75 -19.578 -11.359 1 86.31 75 GLY B N 1
ATOM 3615 C CA . GLY B 1 75 ? 17.938 -18.531 -10.781 1 86.31 75 GLY B CA 1
ATOM 3616 C C . GLY B 1 75 ? 18.656 -17.219 -10.641 1 86.31 75 GLY B C 1
ATOM 3617 O O . GLY B 1 75 ? 18.141 -16.172 -11.039 1 86.31 75 GLY B O 1
ATOM 3618 N N . ALA B 1 76 ? 19.859 -17.25 -10.148 1 81.31 76 ALA B N 1
ATOM 3619 C CA . ALA B 1 76 ? 20.672 -16.047 -9.938 1 81.31 76 ALA B CA 1
ATOM 3620 C C . ALA B 1 76 ? 20.891 -15.297 -11.25 1 81.31 76 ALA B C 1
ATOM 3622 O O . ALA B 1 76 ? 20.875 -14.062 -11.273 1 81.31 76 ALA B O 1
ATOM 3623 N N . GLU B 1 77 ? 21.062 -16.031 -12.273 1 85.5 77 GLU B N 1
ATOM 3624 C CA . GLU B 1 77 ? 21.266 -15.422 -13.586 1 85.5 77 GLU B CA 1
ATOM 3625 C C . GLU B 1 77 ? 20 -14.75 -14.086 1 85.5 77 GLU B C 1
ATOM 3627 O O . GLU B 1 77 ? 20.047 -13.641 -14.625 1 85.5 77 GLU B O 1
ATOM 3632 N N . MET B 1 78 ? 18.906 -15.414 -13.945 1 87.88 78 MET B N 1
ATOM 3633 C CA . MET B 1 78 ? 17.641 -14.852 -14.383 1 87.88 78 MET B CA 1
ATOM 3634 C C . MET B 1 78 ? 17.312 -13.578 -13.602 1 87.88 78 MET B C 1
ATOM 3636 O O . MET B 1 78 ? 16.875 -12.578 -14.188 1 87.88 78 MET B O 1
ATOM 3640 N N . LEU B 1 79 ? 17.547 -13.625 -12.32 1 84.12 79 LEU B N 1
ATOM 3641 C CA . LEU B 1 79 ? 17.281 -12.453 -11.484 1 84.12 79 LEU B CA 1
ATOM 3642 C C . LEU B 1 79 ? 18.203 -11.305 -11.852 1 84.12 79 LEU B C 1
ATOM 3644 O O . LEU B 1 79 ? 17.797 -10.141 -11.844 1 84.12 79 LEU B O 1
ATOM 3648 N N . TRP B 1 80 ? 19.406 -11.664 -12.172 1 83.06 80 TRP B N 1
ATOM 3649 C CA . TRP B 1 80 ? 20.375 -10.664 -12.625 1 83.06 80 TRP B CA 1
ATOM 3650 C C . TRP B 1 80 ? 19.891 -9.992 -13.914 1 83.06 80 TRP B C 1
ATOM 3652 O O . TRP B 1 80 ? 20 -8.773 -14.07 1 83.06 80 TRP B O 1
ATOM 3662 N N . HIS B 1 81 ? 19.406 -10.758 -14.766 1 86.44 81 HIS B N 1
ATOM 3663 C CA . HIS B 1 81 ? 18.891 -10.219 -16.016 1 86.44 81 HIS B CA 1
ATOM 3664 C C . HIS B 1 81 ? 17.672 -9.328 -15.773 1 86.44 81 HIS B C 1
ATOM 3666 O O . HIS B 1 81 ? 17.531 -8.281 -16.406 1 86.44 81 HIS B O 1
ATOM 3672 N N . CYS B 1 82 ? 16.812 -9.734 -14.867 1 87.06 82 CYS B N 1
ATOM 3673 C CA . CYS B 1 82 ? 15.68 -8.898 -14.508 1 87.06 82 CYS B CA 1
ATOM 3674 C C . CYS B 1 82 ? 16.141 -7.543 -13.984 1 87.06 82 CYS B C 1
ATOM 3676 O O . CYS B 1 82 ? 15.625 -6.504 -14.398 1 87.06 82 CYS B O 1
ATOM 3678 N N . GLY B 1 83 ? 17.094 -7.586 -13.195 1 84.06 83 GLY B N 1
ATOM 3679 C CA . GLY B 1 83 ? 17.641 -6.359 -12.625 1 84.06 83 GLY B CA 1
ATOM 3680 C C . GLY B 1 83 ? 18.297 -5.461 -13.656 1 84.06 83 GLY B C 1
ATOM 3681 O O . GLY B 1 83 ? 18.297 -4.238 -13.516 1 84.06 83 GLY B O 1
ATOM 3682 N N . SER B 1 84 ? 18.828 -6.098 -14.664 1 86.69 84 SER B N 1
ATOM 3683 C CA . SER B 1 84 ? 19.562 -5.344 -15.672 1 86.69 84 SER B CA 1
ATOM 3684 C C . SER B 1 84 ? 18.656 -4.41 -16.453 1 86.69 84 SER B C 1
ATOM 3686 O O . SER B 1 84 ? 19.094 -3.404 -17 1 86.69 84 SER B O 1
ATOM 3688 N N . PHE B 1 85 ? 17.406 -4.676 -16.375 1 87.25 85 PHE B N 1
ATOM 3689 C CA . PHE B 1 85 ? 16.484 -3.777 -17.047 1 87.25 85 PHE B CA 1
ATOM 3690 C C . PHE B 1 85 ? 15.555 -3.098 -16.062 1 87.25 85 PHE B C 1
ATOM 3692 O O . PHE B 1 85 ? 14.492 -2.598 -16.438 1 87.25 85 PHE B O 1
ATOM 3699 N N . GLY B 1 86 ? 15.891 -3.174 -14.828 1 85.19 86 GLY B N 1
ATOM 3700 C CA . GLY B 1 86 ? 15.18 -2.439 -13.797 1 85.19 86 GLY B CA 1
ATOM 3701 C C . GLY B 1 86 ? 13.844 -3.062 -13.438 1 85.19 86 GLY B C 1
ATOM 3702 O O . GLY B 1 86 ? 12.953 -2.381 -12.93 1 85.19 86 GLY B O 1
ATOM 3703 N N . ALA B 1 87 ? 13.703 -4.293 -13.711 1 89.25 87 ALA B N 1
ATOM 3704 C CA . ALA B 1 87 ? 12.43 -4.965 -13.438 1 89.25 87 ALA B CA 1
ATOM 3705 C C . ALA B 1 87 ? 12.328 -5.359 -11.969 1 89.25 87 ALA B C 1
ATOM 3707 O O . ALA B 1 87 ? 13.344 -5.566 -11.305 1 89.25 87 ALA B O 1
ATOM 3708 N N . ASN B 1 88 ? 11.109 -5.363 -11.516 1 87.44 88 ASN B N 1
ATOM 3709 C CA . ASN B 1 88 ? 10.797 -5.895 -10.195 1 87.44 88 ASN B CA 1
ATOM 3710 C C . ASN B 1 88 ? 9.961 -7.168 -10.289 1 87.44 88 ASN B C 1
ATOM 3712 O O . ASN B 1 88 ? 9.031 -7.25 -11.102 1 87.44 88 ASN B O 1
ATOM 3716 N N . LEU B 1 89 ? 10.344 -8.125 -9.516 1 90.62 89 LEU B N 1
ATOM 3717 C CA . LEU B 1 89 ? 9.664 -9.414 -9.508 1 90.62 89 LEU B CA 1
ATOM 3718 C C . LEU B 1 89 ? 8.992 -9.664 -8.164 1 90.62 89 LEU B C 1
ATOM 3720 O O . LEU B 1 89 ? 9.594 -9.438 -7.109 1 90.62 89 LEU B O 1
ATOM 3724 N N . MET B 1 90 ? 7.727 -10.109 -8.273 1 90.44 90 MET B N 1
ATOM 3725 C CA . MET B 1 90 ? 6.98 -10.43 -7.062 1 90.44 90 MET B CA 1
ATOM 3726 C C . MET B 1 90 ? 6.195 -11.727 -7.23 1 90.44 90 MET B C 1
ATOM 3728 O O . MET B 1 90 ? 5.598 -11.961 -8.281 1 90.44 90 MET B O 1
ATOM 3732 N N . SER B 1 91 ? 6.316 -12.531 -6.23 1 94.44 91 SER B N 1
ATOM 3733 C CA . SER B 1 91 ? 5.469 -13.711 -6.172 1 94.44 91 SER B CA 1
ATOM 3734 C C . SER B 1 91 ? 4.449 -13.609 -5.039 1 94.44 91 SER B C 1
ATOM 3736 O O . SER B 1 91 ? 4.773 -13.148 -3.945 1 94.44 91 SER B O 1
ATOM 3738 N N . THR B 1 92 ? 3.232 -13.977 -5.344 1 95.56 92 THR B N 1
ATOM 3739 C CA . THR B 1 92 ? 2.154 -13.922 -4.359 1 95.56 92 THR B CA 1
ATOM 3740 C C . THR B 1 92 ? 1.284 -15.172 -4.441 1 95.56 92 THR B C 1
ATOM 3742 O O . THR B 1 92 ? 1.201 -15.812 -5.492 1 95.56 92 THR B O 1
ATOM 3745 N N . SER B 1 93 ? 0.747 -15.508 -3.32 1 96.69 93 SER B N 1
ATOM 3746 C CA . SER B 1 93 ? -0.215 -16.609 -3.287 1 96.69 93 SER B CA 1
ATOM 3747 C C . SER B 1 93 ? -1.441 -16.234 -2.457 1 96.69 93 SER B C 1
ATOM 3749 O O . SER B 1 93 ? -1.356 -15.414 -1.545 1 96.69 93 SER B O 1
ATOM 3751 N N . SER B 1 94 ? -2.533 -16.672 -2.879 1 97.19 94 SER B N 1
ATOM 3752 C CA . SER B 1 94 ? -3.803 -16.625 -2.162 1 97.19 94 SER B CA 1
ATOM 3753 C C . SER B 1 94 ? -4.414 -18.016 -2.018 1 97.19 94 SER B C 1
ATOM 3755 O O . SER B 1 94 ? -3.764 -19.016 -2.307 1 97.19 94 SER B O 1
ATOM 3757 N N . ARG B 1 95 ? -5.57 -18.062 -1.457 1 97.5 95 ARG B N 1
ATOM 3758 C CA . ARG B 1 95 ? -6.238 -19.359 -1.343 1 97.5 95 ARG B CA 1
ATOM 3759 C C . ARG B 1 95 ? -6.648 -19.891 -2.713 1 97.5 95 ARG B C 1
ATOM 3761 O O . ARG B 1 95 ? -6.695 -21.094 -2.928 1 97.5 95 ARG B O 1
ATOM 3768 N N . ASP B 1 96 ? -6.777 -18.969 -3.699 1 97.44 96 ASP B N 1
ATOM 3769 C CA . ASP B 1 96 ? -7.207 -19.375 -5.031 1 97.44 96 ASP B CA 1
ATOM 3770 C C . ASP B 1 96 ? -6.02 -19.484 -5.984 1 97.44 96 ASP B C 1
ATOM 3772 O O . ASP B 1 96 ? -6.008 -20.344 -6.871 1 97.44 96 ASP B O 1
ATOM 3776 N N . LEU B 1 97 ? -5.016 -18.641 -5.746 1 98.12 97 LEU B N 1
ATOM 3777 C CA . LEU B 1 97 ? -4.086 -18.469 -6.855 1 98.12 97 LEU B CA 1
ATOM 3778 C C . LEU B 1 97 ? -2.643 -18.469 -6.363 1 98.12 97 LEU B C 1
ATOM 3780 O O . LEU B 1 97 ? -2.369 -18.094 -5.223 1 98.12 97 LEU B O 1
ATOM 3784 N N . PHE B 1 98 ? -1.804 -18.953 -7.195 1 97.69 98 PHE B N 1
ATOM 3785 C CA . PHE B 1 98 ? -0.376 -18.656 -7.184 1 97.69 98 PHE B CA 1
ATOM 3786 C C . PHE B 1 98 ? -0.001 -17.75 -8.352 1 97.69 98 PHE B C 1
ATOM 3788 O O . PHE B 1 98 ? -0.4 -18 -9.492 1 97.69 98 PHE B O 1
ATOM 3795 N N . MET B 1 99 ? 0.767 -16.625 -8.062 1 97.62 99 MET B N 1
ATOM 3796 C CA . MET B 1 99 ? 1.027 -15.633 -9.102 1 97.62 99 MET B CA 1
ATOM 3797 C C . MET B 1 99 ? 2.48 -15.172 -9.062 1 97.62 99 MET B C 1
ATOM 3799 O O . MET B 1 99 ? 3.066 -15.039 -7.988 1 97.62 99 MET B O 1
ATOM 3803 N N . VAL B 1 100 ? 3.012 -14.938 -10.18 1 95.81 100 VAL B N 1
ATOM 3804 C CA . VAL B 1 100 ? 4.301 -14.281 -10.367 1 95.81 100 VAL B CA 1
ATOM 3805 C C . VAL B 1 100 ? 4.137 -13.055 -11.258 1 95.81 100 VAL B C 1
ATOM 3807 O O . VAL B 1 100 ? 3.623 -13.156 -12.375 1 95.81 100 VAL B O 1
ATOM 3810 N N . GLN B 1 101 ? 4.578 -11.961 -10.734 1 95.69 101 GLN B N 1
ATOM 3811 C CA . GLN B 1 101 ? 4.367 -10.695 -11.422 1 95.69 101 GLN B CA 1
ATOM 3812 C C . GLN B 1 101 ? 5.68 -9.93 -11.586 1 95.69 101 GLN B C 1
ATOM 3814 O O . GLN B 1 101 ? 6.508 -9.906 -10.672 1 95.69 101 GLN B O 1
ATOM 3819 N N . MET B 1 102 ? 5.809 -9.352 -12.727 1 93.94 102 MET B N 1
ATOM 3820 C CA . MET B 1 102 ? 6.969 -8.508 -13 1 93.94 102 MET B CA 1
ATOM 3821 C C . MET B 1 102 ? 6.543 -7.109 -13.43 1 93.94 102 MET B C 1
ATOM 3823 O O . MET B 1 102 ? 5.656 -6.961 -14.273 1 93.94 102 MET B O 1
ATOM 3827 N N . SER B 1 103 ? 7.102 -6.141 -12.812 1 94.81 103 SER B N 1
ATOM 3828 C CA . SER B 1 103 ? 6.973 -4.746 -13.219 1 94.81 103 SER B CA 1
ATOM 3829 C C . SER B 1 103 ? 8.211 -4.27 -13.977 1 94.81 103 SER B C 1
ATOM 3831 O O . SER B 1 103 ? 9.336 -4.5 -13.531 1 94.81 103 SER B O 1
ATOM 3833 N N . VAL B 1 104 ? 7.973 -3.631 -15.086 1 94.06 104 VAL B N 1
ATOM 3834 C CA . VAL B 1 104 ? 9.094 -3.191 -15.906 1 94.06 104 VAL B CA 1
ATOM 3835 C C . VAL B 1 104 ? 8.68 -2.002 -16.766 1 94.06 104 VAL B C 1
ATOM 3837 O O . VAL B 1 104 ? 7.488 -1.806 -17.031 1 94.06 104 VAL B O 1
ATOM 3840 N N . LEU B 1 105 ? 9.656 -1.233 -17.156 1 95 105 LEU B N 1
ATOM 3841 C CA . LEU B 1 105 ? 9.359 -0.163 -18.094 1 95 105 LEU B CA 1
ATOM 3842 C C . LEU B 1 105 ? 8.797 -0.729 -19.391 1 95 105 LEU B C 1
ATOM 3844 O O . LEU B 1 105 ? 9.281 -1.75 -19.891 1 95 105 LEU B O 1
ATOM 3848 N N . ARG B 1 106 ? 7.859 -0.074 -19.906 1 94.38 106 ARG B N 1
ATOM 3849 C CA . ARG B 1 106 ? 7.07 -0.544 -21.031 1 94.38 106 ARG B CA 1
ATOM 3850 C C . ARG B 1 106 ? 7.965 -0.928 -22.203 1 94.38 106 ARG B C 1
ATOM 3852 O O . ARG B 1 106 ? 7.707 -1.918 -22.891 1 94.38 106 ARG B O 1
ATOM 3859 N N . ASP B 1 107 ? 9.023 -0.234 -22.422 1 92.75 107 ASP B N 1
ATOM 3860 C CA . ASP B 1 107 ? 9.914 -0.466 -23.547 1 92.75 107 ASP B CA 1
ATOM 3861 C C . ASP B 1 107 ? 10.68 -1.778 -23.391 1 92.75 107 ASP B C 1
ATOM 3863 O O . ASP B 1 107 ? 11.242 -2.301 -24.359 1 92.75 107 ASP B O 1
ATOM 3867 N N . HIS B 1 108 ? 10.68 -2.305 -22.203 1 92.5 108 HIS B N 1
ATOM 3868 C CA . HIS B 1 108 ? 11.43 -3.527 -21.938 1 92.5 108 HIS B CA 1
ATOM 3869 C C . HIS B 1 108 ? 10.492 -4.703 -21.688 1 92.5 108 HIS B C 1
ATOM 3871 O O . HIS B 1 108 ? 10.93 -5.75 -21.188 1 92.5 108 HIS B O 1
ATOM 3877 N N . ALA B 1 109 ? 9.305 -4.625 -22.016 1 92.44 109 ALA B N 1
ATOM 3878 C CA . ALA B 1 109 ? 8.297 -5.641 -21.734 1 92.44 109 ALA B CA 1
ATOM 3879 C C . ALA B 1 109 ? 8.633 -6.961 -22.422 1 92.44 109 ALA B C 1
ATOM 3881 O O . ALA B 1 109 ? 8.422 -8.039 -21.859 1 92.44 109 ALA B O 1
ATOM 3882 N N . SER B 1 110 ? 9.203 -6.918 -23.562 1 87 110 SER B N 1
ATOM 3883 C CA . SER B 1 110 ? 9.492 -8.133 -24.328 1 87 110 SER B CA 1
ATOM 3884 C C . SER B 1 110 ? 10.531 -8.992 -23.625 1 87 110 SER B C 1
ATOM 3886 O O . SER B 1 110 ? 10.359 -10.211 -23.516 1 87 110 SER B O 1
ATOM 3888 N N . VAL B 1 111 ? 11.539 -8.398 -23.172 1 83.44 111 VAL B N 1
ATOM 3889 C CA . VAL B 1 111 ? 12.594 -9.141 -22.484 1 83.44 111 VAL B CA 1
ATOM 3890 C C . VAL B 1 111 ? 12.055 -9.703 -21.156 1 83.44 111 VAL B C 1
ATOM 3892 O O . VAL B 1 111 ? 12.367 -10.828 -20.781 1 83.44 111 VAL B O 1
ATOM 3895 N N . ALA B 1 112 ? 11.227 -8.938 -20.516 1 88.25 112 ALA B N 1
ATOM 3896 C CA . ALA B 1 112 ? 10.664 -9.352 -19.234 1 88.25 112 ALA B CA 1
ATOM 3897 C C . ALA B 1 112 ? 9.742 -10.555 -19.406 1 88.25 112 ALA B C 1
ATOM 3899 O O . ALA B 1 112 ? 9.719 -11.453 -18.547 1 88.25 112 ALA B O 1
ATOM 3900 N N . LEU B 1 113 ? 9.094 -10.625 -20.516 1 90.44 113 LEU B N 1
ATOM 3901 C CA . LEU B 1 113 ? 8.188 -11.734 -20.797 1 90.44 113 LEU B CA 1
ATOM 3902 C C . LEU B 1 113 ? 8.961 -13.047 -20.906 1 90.44 113 LEU B C 1
ATOM 3904 O O . LEU B 1 113 ? 8.531 -14.07 -20.359 1 90.44 113 LEU B O 1
ATOM 3908 N N . SER B 1 114 ? 10.047 -13.016 -21.5 1 87.5 114 SER B N 1
ATOM 3909 C CA . SER B 1 114 ? 10.852 -14.219 -21.688 1 87.5 114 SER B CA 1
ATOM 3910 C C . SER B 1 114 ? 11.344 -14.773 -20.359 1 87.5 114 SER B C 1
ATOM 3912 O O . SER B 1 114 ? 11.43 -15.984 -20.172 1 87.5 114 SER B O 1
ATOM 3914 N N . LEU B 1 115 ? 11.578 -13.969 -19.422 1 89.5 115 LEU B N 1
ATOM 3915 C CA . LEU B 1 115 ? 12.07 -14.375 -18.109 1 89.5 115 LEU B CA 1
ATOM 3916 C C . LEU B 1 115 ? 10.93 -14.852 -17.219 1 89.5 115 LEU B C 1
ATOM 3918 O O . LEU B 1 115 ? 11.094 -15.797 -16.438 1 89.5 115 LEU B O 1
ATOM 3922 N N . LEU B 1 116 ? 9.805 -14.273 -17.359 1 91.44 116 LEU B N 1
ATOM 3923 C CA . LEU B 1 116 ? 8.656 -14.539 -16.484 1 91.44 116 LEU B CA 1
ATOM 3924 C C . LEU B 1 116 ? 8.266 -16.016 -16.547 1 91.44 116 LEU B C 1
ATOM 3926 O O . LEU B 1 116 ? 8.062 -16.641 -15.5 1 91.44 116 LEU B O 1
ATOM 3930 N N . GLY B 1 117 ? 8.203 -16.609 -17.719 1 87.19 117 GLY B N 1
ATOM 3931 C CA . GLY B 1 117 ? 7.82 -18 -17.859 1 87.19 117 GLY B CA 1
ATOM 3932 C C . GLY B 1 117 ? 8.75 -18.953 -17.141 1 87.19 117 GLY B C 1
ATOM 3933 O O . GLY B 1 117 ? 8.305 -19.922 -16.516 1 87.19 117 GLY B O 1
ATOM 3934 N N . GLU B 1 118 ? 9.977 -18.656 -17.125 1 88.81 118 GLU B N 1
ATOM 3935 C CA . GLU B 1 118 ? 10.977 -19.5 -16.469 1 88.81 118 GLU B CA 1
ATOM 3936 C C . GLU B 1 118 ? 10.953 -19.297 -14.961 1 88.81 118 GLU B C 1
ATOM 3938 O O . GLU B 1 118 ? 11.047 -20.266 -14.203 1 88.81 118 GLU B O 1
ATOM 3943 N N . LEU B 1 119 ? 10.781 -18.125 -14.586 1 89.81 119 LEU B N 1
ATOM 3944 C CA . LEU B 1 119 ? 10.82 -17.797 -13.172 1 89.81 119 LEU B CA 1
ATOM 3945 C C . LEU B 1 119 ? 9.609 -18.359 -12.445 1 89.81 119 LEU B C 1
ATOM 3947 O O . LEU B 1 119 ? 9.688 -18.688 -11.258 1 89.81 119 LEU B O 1
ATOM 3951 N N . ALA B 1 120 ? 8.547 -18.562 -13.195 1 90.94 120 ALA B N 1
ATOM 3952 C CA . ALA B 1 120 ? 7.312 -19.062 -12.602 1 90.94 120 ALA B CA 1
ATOM 3953 C C . ALA B 1 120 ? 7.34 -20.594 -12.484 1 90.94 120 ALA B C 1
ATOM 3955 O O . ALA B 1 120 ? 6.398 -21.203 -11.969 1 90.94 120 ALA B O 1
ATOM 3956 N N . GLN B 1 121 ? 8.438 -21.172 -12.906 1 88.75 121 GLN B N 1
ATOM 3957 C CA . GLN B 1 121 ? 8.523 -22.625 -12.914 1 88.75 121 GLN B CA 1
ATOM 3958 C C . GLN B 1 121 ? 9.852 -23.109 -12.344 1 88.75 121 GLN B C 1
ATOM 3960 O O . GLN B 1 121 ? 10.672 -23.672 -13.062 1 88.75 121 GLN B O 1
ATOM 3965 N N . PRO B 1 122 ? 10 -22.984 -11.07 1 91.94 122 PRO B N 1
ATOM 3966 C CA . PRO B 1 122 ? 11.242 -23.453 -10.445 1 91.94 122 PRO B CA 1
ATOM 3967 C C . PRO B 1 122 ? 11.438 -24.953 -10.555 1 91.94 122 PRO B C 1
ATOM 3969 O O . PRO B 1 122 ? 10.453 -25.703 -10.594 1 91.94 122 PRO B O 1
ATOM 3972 N N . ALA B 1 123 ? 12.688 -25.422 -10.547 1 93.62 123 ALA B N 1
ATOM 3973 C CA . ALA B 1 123 ? 13.023 -26.844 -10.672 1 93.62 123 ALA B CA 1
ATOM 3974 C C . ALA B 1 123 ? 12.984 -27.531 -9.312 1 93.62 123 ALA B C 1
ATOM 3976 O O . ALA B 1 123 ? 13.008 -28.766 -9.234 1 93.62 123 ALA B O 1
ATOM 3977 N N . PHE B 1 124 ? 12.977 -26.859 -8.242 1 94.38 124 PHE B N 1
ATOM 3978 C CA . PHE B 1 124 ? 12.867 -27.328 -6.867 1 94.38 124 PHE B CA 1
ATOM 3979 C C . PHE B 1 124 ? 13.992 -28.297 -6.531 1 94.38 124 PHE B C 1
ATOM 3981 O O . PHE B 1 124 ? 13.75 -29.344 -5.918 1 94.38 124 PHE B O 1
ATOM 3988 N N . LYS B 1 125 ? 15.156 -28.031 -6.961 1 92.31 125 LYS B N 1
ATOM 3989 C CA . LYS B 1 125 ? 16.281 -28.859 -6.559 1 92.31 125 LYS B CA 1
ATOM 3990 C C . LYS B 1 125 ? 16.469 -28.844 -5.043 1 92.31 125 LYS B C 1
ATOM 3992 O O . LYS B 1 125 ? 16.297 -27.812 -4.402 1 92.31 125 LYS B O 1
ATOM 3997 N N . PRO B 1 126 ? 16.844 -29.984 -4.441 1 89.31 126 PRO B N 1
ATOM 3998 C CA . PRO B 1 126 ? 16.875 -30.094 -2.98 1 89.31 126 PRO B CA 1
ATOM 3999 C C . PRO B 1 126 ? 17.766 -29.016 -2.34 1 89.31 126 PRO B C 1
ATOM 4001 O O . PRO B 1 126 ? 17.391 -28.438 -1.319 1 89.31 126 PRO B O 1
ATOM 4004 N N . TRP B 1 127 ? 18.859 -28.734 -2.9 1 85.19 127 TRP B N 1
ATOM 4005 C CA . TRP B 1 127 ? 19.766 -27.766 -2.295 1 85.19 127 TRP B CA 1
ATOM 4006 C C . TRP B 1 127 ? 19.234 -26.344 -2.465 1 85.19 127 TRP B C 1
ATOM 4008 O O . TRP B 1 127 ? 19.547 -25.469 -1.663 1 85.19 127 TRP B O 1
ATOM 4018 N N . ASP B 1 128 ? 18.406 -26.094 -3.422 1 85.19 128 ASP B N 1
ATOM 4019 C CA . ASP B 1 128 ? 17.781 -24.781 -3.609 1 85.19 128 ASP B CA 1
ATOM 4020 C C . ASP B 1 128 ? 16.688 -24.547 -2.572 1 85.19 128 ASP B C 1
ATOM 4022 O O . ASP B 1 128 ? 16.484 -23.406 -2.127 1 85.19 128 ASP B O 1
ATOM 4026 N N . LEU B 1 129 ? 16.031 -25.594 -2.164 1 87.38 129 LEU B N 1
ATOM 4027 C CA . LEU B 1 129 ? 14.922 -25.484 -1.229 1 87.38 129 LEU B CA 1
ATOM 4028 C C . LEU B 1 129 ? 15.414 -25.062 0.154 1 87.38 129 LEU B C 1
ATOM 4030 O O . LEU B 1 129 ? 14.703 -24.375 0.89 1 87.38 129 LEU B O 1
ATOM 4034 N N . GLU B 1 130 ? 16.547 -25.438 0.469 1 83.75 130 GLU B N 1
ATOM 4035 C CA . GLU B 1 130 ? 17.125 -25.062 1.757 1 83.75 130 GLU B CA 1
ATOM 4036 C C . GLU B 1 130 ? 17.281 -23.547 1.871 1 83.75 130 GLU B C 1
ATOM 4038 O O . GLU B 1 130 ? 17.156 -22.984 2.961 1 83.75 130 GLU B O 1
ATOM 4043 N N . GLU B 1 131 ? 17.5 -22.984 0.77 1 76.81 131 GLU B N 1
ATOM 4044 C CA . GLU B 1 131 ? 17.688 -21.531 0.739 1 76.81 131 GLU B CA 1
ATOM 4045 C C . GLU B 1 131 ? 16.391 -20.797 1.017 1 76.81 131 GLU B C 1
ATOM 4047 O O . GLU B 1 131 ? 16.406 -19.641 1.435 1 76.81 131 GLU B O 1
ATOM 4052 N N . VAL B 1 132 ? 15.336 -21.484 0.848 1 85.31 132 VAL B N 1
ATOM 4053 C CA . VAL B 1 132 ? 14.016 -20.859 0.938 1 85.31 132 VAL B CA 1
ATOM 4054 C C . VAL B 1 132 ? 13.516 -20.922 2.379 1 85.31 132 VAL B C 1
ATOM 4056 O O . VAL B 1 132 ? 12.625 -20.156 2.768 1 85.31 132 VAL B O 1
ATOM 4059 N N . TYR B 1 133 ? 14.109 -21.75 3.221 1 85.5 133 TYR B N 1
ATOM 4060 C CA . TYR B 1 133 ? 13.594 -21.969 4.566 1 85.5 133 TYR B CA 1
ATOM 4061 C C . TYR B 1 133 ? 13.633 -20.703 5.395 1 85.5 133 TYR B C 1
ATOM 4063 O O . TYR B 1 133 ? 12.68 -20.391 6.117 1 85.5 133 TYR B O 1
ATOM 4071 N N . GLY B 1 134 ? 14.703 -20 5.293 1 81.06 134 GLY B N 1
ATOM 4072 C CA . GLY B 1 134 ? 14.828 -18.766 6.047 1 81.06 134 GLY B CA 1
ATOM 4073 C C . GLY B 1 134 ? 13.727 -17.766 5.73 1 81.06 134 GLY B C 1
ATOM 4074 O O . GLY B 1 134 ? 13.219 -17.094 6.629 1 81.06 134 GLY B O 1
ATOM 4075 N N . THR B 1 135 ? 13.336 -17.656 4.492 1 84.12 135 THR B N 1
ATOM 4076 C CA . THR B 1 135 ? 12.32 -16.688 4.082 1 84.12 135 THR B CA 1
ATOM 4077 C C . THR B 1 135 ? 10.938 -17.125 4.555 1 84.12 135 THR B C 1
ATOM 4079 O O . THR B 1 135 ? 10.078 -16.297 4.84 1 84.12 135 THR B O 1
ATOM 4082 N N . LEU B 1 136 ? 10.703 -18.406 4.637 1 90.31 136 LEU B N 1
ATOM 4083 C CA . LEU B 1 136 ? 9.438 -18.922 5.148 1 90.31 136 LEU B CA 1
ATOM 4084 C C . LEU B 1 136 ? 9.25 -18.547 6.613 1 90.31 136 LEU B C 1
ATOM 4086 O O . LEU B 1 136 ? 8.164 -18.141 7.023 1 90.31 136 LEU B O 1
ATOM 4090 N N . HIS B 1 137 ? 10.359 -18.656 7.297 1 85.44 137 HIS B N 1
ATOM 4091 C CA . HIS B 1 137 ? 10.312 -18.266 8.703 1 85.44 137 HIS B CA 1
ATOM 4092 C C . HIS B 1 137 ? 10.07 -16.766 8.852 1 85.44 137 HIS B C 1
ATOM 4094 O O . HIS B 1 137 ? 9.32 -16.344 9.734 1 85.44 137 HIS B O 1
ATOM 4100 N N . ALA B 1 138 ? 10.68 -16.016 8.008 1 82.12 138 ALA B N 1
ATOM 4101 C CA . ALA B 1 138 ? 10.523 -14.562 8.055 1 82.12 138 ALA B CA 1
ATOM 4102 C C . ALA B 1 138 ? 9.07 -14.156 7.781 1 82.12 138 ALA B C 1
ATOM 4104 O O . ALA B 1 138 ? 8.531 -13.281 8.461 1 82.12 138 ALA B O 1
ATOM 4105 N N . ASP B 1 139 ? 8.438 -14.82 6.848 1 87.56 139 ASP B N 1
ATOM 4106 C CA . ASP B 1 139 ? 7.043 -14.531 6.531 1 87.56 139 ASP B CA 1
ATOM 4107 C C . ASP B 1 139 ? 6.156 -14.688 7.762 1 87.56 139 ASP B C 1
ATOM 4109 O O . ASP B 1 139 ? 5.262 -13.875 8 1 87.56 139 ASP B O 1
ATOM 4113 N N . ARG B 1 140 ? 6.438 -15.656 8.469 1 87.06 140 ARG B N 1
ATOM 4114 C CA . ARG B 1 140 ? 5.621 -15.953 9.641 1 87.06 140 ARG B CA 1
ATOM 4115 C C . ARG B 1 140 ? 5.84 -14.914 10.734 1 87.06 140 ARG B C 1
ATOM 4117 O O . ARG B 1 140 ? 4.91 -14.578 11.477 1 87.06 140 ARG B O 1
ATOM 4124 N N . GLN B 1 141 ? 6.992 -14.422 10.789 1 79.19 141 GLN B N 1
ATOM 4125 C CA . GLN B 1 141 ? 7.332 -13.461 11.836 1 79.19 141 GLN B CA 1
ATOM 4126 C C . GLN B 1 141 ? 6.688 -12.102 11.562 1 79.19 141 GLN B C 1
ATOM 4128 O O . GLN B 1 141 ? 6.48 -11.312 12.492 1 79.19 141 GLN B O 1
ATOM 4133 N N . TYR B 1 142 ? 6.328 -11.875 10.352 1 79.94 142 TYR B N 1
ATOM 4134 C CA . TYR B 1 142 ? 5.801 -10.57 9.984 1 79.94 142 TYR B CA 1
ATOM 4135 C C . TYR B 1 142 ? 4.277 -10.586 9.945 1 79.94 142 TYR B C 1
ATOM 4137 O O . TYR B 1 142 ? 3.65 -9.578 9.594 1 79.94 142 TYR B O 1
ATOM 4145 N N . LEU B 1 143 ? 3.695 -11.664 10.352 1 85.81 143 LEU B N 1
ATOM 4146 C CA . LEU B 1 143 ? 2.238 -11.734 10.367 1 85.81 143 LEU B CA 1
ATOM 4147 C C . LEU B 1 143 ? 1.656 -10.766 11.391 1 85.81 143 LEU B C 1
ATOM 4149 O O . LEU B 1 143 ? 2.139 -10.68 12.523 1 85.81 143 LEU B O 1
ATOM 4153 N N . GLN B 1 144 ? 0.64 -10.031 10.906 1 83.69 144 GLN B N 1
ATOM 4154 C CA . GLN B 1 144 ? -0.103 -9.117 11.773 1 83.69 144 GLN B CA 1
ATOM 4155 C C . GLN B 1 144 ? -1.336 -9.797 12.359 1 83.69 144 GLN B C 1
ATOM 4157 O O . GLN B 1 144 ? -1.771 -10.844 11.859 1 83.69 144 GLN B O 1
ATOM 4162 N N . PRO B 1 145 ? -1.854 -9.188 13.453 1 85.19 145 PRO B N 1
ATOM 4163 C CA . PRO B 1 145 ? -3.039 -9.789 14.07 1 85.19 145 PRO B CA 1
ATOM 4164 C C . PRO B 1 145 ? -4.168 -10.023 13.07 1 85.19 145 PRO B C 1
ATOM 4166 O O . PRO B 1 145 ? -4.848 -11.055 13.133 1 85.19 145 PRO B O 1
ATOM 4169 N N . TYR B 1 146 ? -4.25 -9.156 12.18 1 88.56 146 TYR B N 1
ATOM 4170 C CA . TYR B 1 146 ? -5.301 -9.305 11.18 1 88.56 146 TYR B CA 1
ATOM 4171 C C . TYR B 1 146 ? -5.055 -10.531 10.305 1 88.56 146 TYR B C 1
ATOM 4173 O O . TYR B 1 146 ? -5.996 -11.219 9.906 1 88.56 146 TYR B O 1
ATOM 4181 N N . ASP B 1 147 ? -3.838 -10.812 9.945 1 90.38 147 ASP B N 1
ATOM 4182 C CA . ASP B 1 147 ? -3.504 -11.984 9.148 1 90.38 147 ASP B CA 1
ATOM 4183 C C . ASP B 1 147 ? -3.873 -13.273 9.883 1 90.38 147 ASP B C 1
ATOM 4185 O O . ASP B 1 147 ? -4.441 -14.188 9.289 1 90.38 147 ASP B O 1
ATOM 4189 N N . ILE B 1 148 ? -3.514 -13.258 11.094 1 90.19 148 ILE B N 1
ATOM 4190 C CA . ILE B 1 148 ? -3.803 -14.43 11.914 1 90.19 148 ILE B CA 1
ATOM 4191 C C . ILE B 1 148 ? -5.312 -14.609 12.039 1 90.19 148 ILE B C 1
ATOM 4193 O O . ILE B 1 148 ? -5.816 -15.734 11.961 1 90.19 148 ILE B O 1
ATOM 4197 N N . LEU B 1 149 ? -5.961 -13.516 12.203 1 91.62 149 LEU B N 1
ATOM 4198 C CA . LEU B 1 149 ? -7.414 -13.539 12.32 1 91.62 149 LEU B CA 1
ATOM 4199 C C . LEU B 1 149 ? -8.055 -14.125 11.062 1 91.62 149 LEU B C 1
ATOM 4201 O O . LEU B 1 149 ? -8.969 -14.945 11.156 1 91.62 149 LEU B O 1
ATOM 4205 N N . LEU B 1 150 ? -7.602 -13.773 9.906 1 93.25 150 LEU B N 1
ATOM 4206 C CA . LEU B 1 150 ? -8.188 -14.25 8.656 1 93.25 150 LEU B CA 1
ATOM 4207 C C . LEU B 1 150 ? -7.961 -15.75 8.492 1 93.25 150 LEU B C 1
ATOM 4209 O O . LEU B 1 150 ? -8.812 -16.453 7.93 1 93.25 150 LEU B O 1
ATOM 4213 N N . GLU B 1 151 ? -6.832 -16.234 8.945 1 92.75 151 GLU B N 1
ATOM 4214 C CA . GLU B 1 151 ? -6.59 -17.672 8.906 1 92.75 151 GLU B CA 1
ATOM 4215 C C . GLU B 1 151 ? -7.613 -18.422 9.758 1 92.75 151 GLU B C 1
ATOM 4217 O O . GLU B 1 151 ? -8.219 -19.391 9.297 1 92.75 151 GLU B O 1
ATOM 4222 N N . LYS B 1 152 ? -7.762 -17.938 10.922 1 92.25 152 LYS B N 1
ATOM 4223 C CA . LYS B 1 152 ? -8.703 -18.578 11.836 1 92.25 152 LYS B CA 1
ATOM 4224 C C . LYS B 1 152 ? -10.141 -18.453 11.328 1 92.25 152 LYS B C 1
ATOM 4226 O O . LYS B 1 152 ? -10.945 -19.359 11.484 1 92.25 152 LYS B O 1
ATOM 4231 N N . LEU B 1 153 ? -10.391 -17.328 10.797 1 93.12 153 LEU B N 1
ATOM 4232 C CA . LEU B 1 153 ? -11.727 -17.078 10.258 1 93.12 153 LEU B CA 1
ATOM 4233 C C . LEU B 1 153 ? -12.07 -18.078 9.164 1 93.12 153 LEU B C 1
ATOM 4235 O O . LEU B 1 153 ? -13.164 -18.641 9.156 1 93.12 153 LEU B O 1
ATOM 4239 N N . HIS B 1 154 ? -11.195 -18.328 8.281 1 94.44 154 HIS B N 1
ATOM 4240 C CA . HIS B 1 154 ? -11.445 -19.281 7.188 1 94.44 154 HIS B CA 1
ATOM 4241 C C . HIS B 1 154 ? -11.57 -20.703 7.711 1 94.44 154 HIS B C 1
ATOM 4243 O O . HIS B 1 154 ? -12.406 -21.469 7.23 1 94.44 154 HIS B O 1
ATOM 4249 N N . SER B 1 155 ? -10.703 -20.984 8.609 1 91.56 155 SER B N 1
ATOM 4250 C CA . SER B 1 155 ? -10.797 -22.312 9.211 1 91.56 155 SER B CA 1
ATOM 4251 C C . SER B 1 155 ? -12.156 -22.516 9.867 1 91.56 155 SER B C 1
ATOM 4253 O O . SER B 1 155 ? -12.734 -23.594 9.766 1 91.56 155 SER B O 1
ATOM 4255 N N . ALA B 1 156 ? -12.656 -21.516 10.523 1 91.5 156 ALA B N 1
ATOM 4256 C CA . ALA B 1 156 ? -13.945 -21.609 11.195 1 91.5 156 ALA B CA 1
ATOM 4257 C C . ALA B 1 156 ? -15.094 -21.656 10.188 1 91.5 156 ALA B C 1
ATOM 4259 O O . ALA B 1 156 ? -16.031 -22.438 10.344 1 91.5 156 ALA B O 1
ATOM 4260 N N . ALA B 1 157 ? -15.023 -20.844 9.18 1 91.88 157 ALA B N 1
ATOM 4261 C CA . ALA B 1 157 ? -16.109 -20.672 8.227 1 91.88 157 ALA B CA 1
ATOM 4262 C C . ALA B 1 157 ? -16.234 -21.891 7.316 1 91.88 157 ALA B C 1
ATOM 4264 O O . ALA B 1 157 ? -17.344 -22.281 6.953 1 91.88 157 ALA B O 1
ATOM 4265 N N . PHE B 1 158 ? -15.055 -22.484 6.965 1 93.12 158 PHE B N 1
ATOM 4266 C CA . PHE B 1 158 ? -15.086 -23.531 5.949 1 93.12 158 PHE B CA 1
ATOM 4267 C C . PHE B 1 158 ? -14.641 -24.875 6.527 1 93.12 158 PHE B C 1
ATOM 4269 O O . PHE B 1 158 ? -14.734 -25.906 5.859 1 93.12 158 PHE B O 1
ATOM 4276 N N . ARG B 1 159 ? -14.148 -24.875 7.691 1 90.19 159 ARG B N 1
ATOM 4277 C CA . ARG B 1 159 ? -13.773 -26.062 8.438 1 90.19 159 ARG B CA 1
ATOM 4278 C C . ARG B 1 159 ? -12.828 -26.953 7.617 1 90.19 159 ARG B C 1
ATOM 4280 O O . ARG B 1 159 ? -11.773 -26.5 7.176 1 90.19 159 ARG B O 1
ATOM 4287 N N . ASN B 1 160 ? -13.328 -28.094 7.191 1 87.12 160 ASN B N 1
ATOM 4288 C CA . ASN B 1 160 ? -12.461 -29.016 6.48 1 87.12 160 ASN B CA 1
ATOM 4289 C C . ASN B 1 160 ? -12.508 -28.797 4.973 1 87.12 160 ASN B C 1
ATOM 4291 O O . ASN B 1 160 ? -11.922 -29.562 4.211 1 87.12 160 ASN B O 1
ATOM 4295 N N . GLY B 1 161 ? -13.219 -27.812 4.652 1 92.25 161 GLY B N 1
ATOM 4296 C CA . GLY B 1 161 ? -13.219 -27.484 3.238 1 92.25 161 GLY B CA 1
ATOM 4297 C C . GLY B 1 161 ? -11.906 -26.875 2.773 1 92.25 161 GLY B C 1
ATOM 4298 O O . GLY B 1 161 ? -11.148 -26.328 3.582 1 92.25 161 GLY B O 1
ATOM 4299 N N . PRO B 1 162 ? -11.672 -26.891 1.484 1 95.62 162 PRO B N 1
ATOM 4300 C CA . PRO B 1 162 ? -10.391 -26.453 0.924 1 95.62 162 PRO B CA 1
ATOM 4301 C C . PRO B 1 162 ? -10.07 -25 1.27 1 95.62 162 PRO B C 1
ATOM 4303 O O . PRO B 1 162 ? -8.898 -24.641 1.45 1 95.62 162 PRO B O 1
ATOM 4306 N N . LEU B 1 163 ? -11.039 -24.125 1.365 1 96 163 LEU B N 1
ATOM 4307 C CA . LEU B 1 163 ? -10.805 -22.719 1.68 1 96 163 LEU B CA 1
ATOM 4308 C C . LEU B 1 163 ? -10.398 -22.547 3.141 1 96 163 LEU B C 1
ATOM 4310 O O . LEU B 1 163 ? -9.969 -21.469 3.549 1 96 163 LEU B O 1
ATOM 4314 N N . GLY B 1 164 ? -10.484 -23.562 3.885 1 94.56 164 GLY B N 1
ATOM 4315 C CA . GLY B 1 164 ? -10.031 -23.547 5.27 1 94.56 164 GLY B CA 1
ATOM 4316 C C . GLY B 1 164 ? -8.539 -23.734 5.414 1 94.56 164 GLY B C 1
ATOM 4317 O O . GLY B 1 164 ? -7.98 -23.531 6.496 1 94.56 164 GLY B O 1
ATOM 4318 N N . ASN B 1 165 ? -7.867 -24.141 4.32 1 96.06 165 ASN B N 1
ATOM 4319 C CA . ASN B 1 165 ? -6.426 -24.344 4.363 1 96.06 165 ASN B CA 1
ATOM 4320 C C . ASN B 1 165 ? -5.684 -23.062 4.723 1 96.06 165 ASN B C 1
ATOM 4322 O O . ASN B 1 165 ? -6.059 -21.969 4.281 1 96.06 165 ASN B O 1
ATOM 4326 N N . GLU B 1 166 ? -4.629 -23.188 5.461 1 94.88 166 GLU B N 1
ATOM 4327 C CA . GLU B 1 166 ? -3.826 -22.047 5.863 1 94.88 166 GLU B CA 1
ATOM 4328 C C . GLU B 1 166 ? -2.975 -21.531 4.707 1 94.88 166 GLU B C 1
ATOM 4330 O O . GLU B 1 166 ? -2.535 -22.312 3.857 1 94.88 166 GLU B O 1
ATOM 4335 N N . LEU B 1 167 ? -2.744 -20.219 4.727 1 96.56 167 LEU B N 1
ATOM 4336 C CA . LEU B 1 167 ? -1.943 -19.594 3.684 1 96.56 167 LEU B CA 1
ATOM 4337 C C . LEU B 1 167 ? -0.455 -19.812 3.936 1 96.56 167 LEU B C 1
ATOM 4339 O O . LEU B 1 167 ? 0.336 -19.859 2.992 1 96.56 167 LEU B O 1
ATOM 4343 N N . TYR B 1 168 ? -0.111 -19.906 5.195 1 95.94 168 TYR B N 1
ATOM 4344 C CA . TYR B 1 168 ? 1.299 -20 5.559 1 95.94 168 TYR B CA 1
ATOM 4345 C C . TYR B 1 168 ? 1.615 -21.375 6.156 1 95.94 168 TYR B C 1
ATOM 4347 O O . TYR B 1 168 ? 0.823 -21.922 6.93 1 95.94 168 TYR B O 1
ATOM 4355 N N . ALA B 1 169 ? 2.762 -21.859 5.758 1 96 169 ALA B N 1
ATOM 4356 C CA . ALA B 1 169 ? 3.197 -23.156 6.285 1 96 169 ALA B CA 1
ATOM 4357 C C . ALA B 1 169 ? 3.436 -23.078 7.793 1 96 169 ALA B C 1
ATOM 4359 O O . ALA B 1 169 ? 3.984 -22.094 8.289 1 96 169 ALA B O 1
ATOM 4360 N N . LYS B 1 170 ? 3.004 -24.141 8.477 1 93 170 LYS B N 1
ATOM 4361 C CA . LYS B 1 170 ? 3.33 -24.234 9.898 1 93 170 LYS B CA 1
ATOM 4362 C C . LYS B 1 170 ? 4.836 -24.375 10.109 1 93 170 LYS B C 1
ATOM 4364 O O . LYS B 1 170 ? 5.535 -24.938 9.266 1 93 170 LYS B O 1
ATOM 4369 N N . LYS B 1 171 ? 5.23 -23.906 11.273 1 91.25 171 LYS B N 1
ATOM 4370 C CA . LYS B 1 171 ? 6.652 -23.969 11.602 1 91.25 171 LYS B CA 1
ATOM 4371 C C . LYS B 1 171 ? 7.176 -25.406 11.523 1 91.25 171 LYS B C 1
ATOM 4373 O O . LYS B 1 171 ? 8.281 -25.641 11.023 1 91.25 171 LYS B O 1
ATOM 4378 N N . SER B 1 172 ? 6.387 -26.344 11.844 1 91.5 172 SER B N 1
ATOM 4379 C CA . SER B 1 172 ? 6.781 -27.75 11.891 1 91.5 172 SER B CA 1
ATOM 4380 C C . SER B 1 172 ? 6.941 -28.328 10.492 1 91.5 172 SER B C 1
ATOM 4382 O O . SER B 1 172 ? 7.574 -29.359 10.312 1 91.5 172 SER B O 1
ATOM 4384 N N . LYS B 1 173 ? 6.344 -27.672 9.523 1 92.31 173 LYS B N 1
ATOM 4385 C CA . LYS B 1 173 ? 6.387 -28.188 8.164 1 92.31 173 LYS B CA 1
ATOM 4386 C C . LYS B 1 173 ? 7.578 -27.625 7.395 1 92.31 173 LYS B C 1
ATOM 4388 O O . LYS B 1 173 ? 7.961 -28.156 6.352 1 92.31 173 LYS B O 1
ATOM 4393 N N . ILE B 1 174 ? 8.07 -26.547 7.883 1 91.12 174 ILE B N 1
ATOM 4394 C CA . ILE B 1 174 ? 9.219 -25.938 7.219 1 91.12 174 ILE B CA 1
ATOM 4395 C C . ILE B 1 174 ? 10.438 -26.844 7.348 1 91.12 174 ILE B C 1
ATOM 4397 O O . ILE B 1 174 ? 10.789 -27.266 8.453 1 91.12 174 ILE B O 1
ATOM 4401 N N . GLY B 1 175 ? 11.047 -27.203 6.23 1 88.69 175 GLY B N 1
ATOM 4402 C CA . GLY B 1 175 ? 12.188 -28.109 6.203 1 88.69 175 GLY B CA 1
ATOM 4403 C C . GLY B 1 175 ? 11.797 -29.562 5.98 1 88.69 175 GLY B C 1
ATOM 4404 O O . GLY B 1 175 ? 12.664 -30.422 5.785 1 88.69 175 GLY B O 1
ATOM 4405 N N . LYS B 1 176 ? 10.516 -29.812 5.961 1 92.06 176 LYS B N 1
ATOM 4406 C CA . LYS B 1 176 ? 10.07 -31.203 5.824 1 92.06 176 LYS B CA 1
ATOM 4407 C C . LYS B 1 176 ? 9.445 -31.438 4.453 1 92.06 176 LYS B C 1
ATOM 4409 O O . LYS B 1 176 ? 9.266 -32.594 4.039 1 92.06 176 LYS B O 1
ATOM 4414 N N . ILE B 1 177 ? 9.039 -30.422 3.797 1 92.88 177 ILE B N 1
ATOM 4415 C CA . ILE B 1 177 ? 8.492 -30.531 2.453 1 92.88 177 ILE B CA 1
ATOM 4416 C C . ILE B 1 177 ? 9.602 -30.891 1.467 1 92.88 177 ILE B C 1
ATOM 4418 O O . ILE B 1 177 ? 10.633 -30.234 1.423 1 92.88 177 ILE B O 1
ATOM 4422 N N . THR B 1 178 ? 9.375 -31.922 0.674 1 92.94 178 THR B N 1
ATOM 4423 C CA . THR B 1 178 ? 10.422 -32.438 -0.203 1 92.94 178 THR B CA 1
ATOM 4424 C C . THR B 1 178 ? 10.281 -31.859 -1.608 1 92.94 178 THR B C 1
ATOM 4426 O O . THR B 1 178 ? 9.211 -31.375 -1.988 1 92.94 178 THR B O 1
ATOM 4429 N N . SER B 1 179 ? 11.414 -32 -2.277 1 95 179 SER B N 1
ATOM 4430 C CA . SER B 1 179 ? 11.43 -31.625 -3.688 1 95 179 SER B CA 1
ATOM 4431 C C . SER B 1 179 ? 10.383 -32.406 -4.48 1 95 179 SER B C 1
ATOM 4433 O O . SER B 1 179 ? 9.68 -31.828 -5.316 1 95 179 SER B O 1
ATOM 4435 N N . LYS B 1 180 ? 10.273 -33.594 -4.176 1 95.12 180 LYS B N 1
ATOM 4436 C CA . LYS B 1 180 ? 9.328 -34.469 -4.887 1 95.12 180 LYS B CA 1
ATOM 4437 C C . LYS B 1 180 ? 7.895 -34 -4.68 1 95.12 180 LYS B C 1
ATOM 4439 O O . LYS B 1 180 ? 7.098 -34 -5.621 1 95.12 180 LYS B O 1
ATOM 4444 N N . GLN B 1 181 ? 7.551 -33.625 -3.512 1 95.5 181 GLN B N 1
ATOM 4445 C CA . GLN B 1 181 ? 6.207 -33.125 -3.221 1 95.5 181 GLN B CA 1
ATOM 4446 C C . GLN B 1 181 ? 5.902 -31.859 -4.016 1 95.5 181 GLN B C 1
ATOM 4448 O O . GLN B 1 181 ? 4.812 -31.734 -4.578 1 95.5 181 GLN B O 1
ATOM 4453 N N . LEU B 1 182 ? 6.852 -31.016 -4.059 1 95.88 182 LEU B N 1
ATOM 4454 C CA . LEU B 1 182 ? 6.68 -29.766 -4.789 1 95.88 182 LEU B CA 1
ATOM 4455 C C . LEU B 1 182 ? 6.551 -30.016 -6.289 1 95.88 182 LEU B C 1
ATOM 4457 O O . LEU B 1 182 ? 5.707 -29.422 -6.953 1 95.88 182 LEU B O 1
ATOM 4461 N N . LEU B 1 183 ? 7.355 -30.906 -6.793 1 94.81 183 LEU B N 1
ATOM 4462 C CA . LEU B 1 183 ? 7.324 -31.234 -8.211 1 94.81 183 LEU B CA 1
ATOM 4463 C C . LEU B 1 183 ? 5.984 -31.859 -8.594 1 94.81 183 LEU B C 1
ATOM 4465 O O . LEU B 1 183 ? 5.422 -31.547 -9.641 1 94.81 183 LEU B O 1
ATOM 4469 N N . ASN B 1 184 ? 5.535 -32.719 -7.762 1 94.5 184 ASN B N 1
ATOM 4470 C CA . ASN B 1 184 ? 4.242 -33.344 -8.016 1 94.5 184 ASN B CA 1
ATOM 4471 C C . ASN B 1 184 ? 3.115 -32.312 -8.039 1 94.5 184 ASN B C 1
ATOM 4473 O O . ASN B 1 184 ? 2.256 -32.344 -8.922 1 94.5 184 ASN B O 1
ATOM 4477 N N . PHE B 1 185 ? 3.121 -31.469 -7.098 1 95.25 185 PHE B N 1
ATOM 4478 C CA . PHE B 1 185 ? 2.121 -30.406 -7.047 1 95.25 185 PHE B CA 1
ATOM 4479 C C . PHE B 1 185 ? 2.213 -29.516 -8.273 1 95.25 185 PHE B C 1
ATOM 4481 O O . PHE B 1 185 ? 1.199 -29.219 -8.906 1 95.25 185 PHE B O 1
ATOM 4488 N N . ALA B 1 186 ? 3.412 -29.094 -8.586 1 93.56 186 ALA B N 1
ATOM 4489 C CA . ALA B 1 186 ? 3.629 -28.203 -9.727 1 93.56 186 ALA B CA 1
ATOM 4490 C C . ALA B 1 186 ? 3.191 -28.859 -11.031 1 93.56 186 ALA B C 1
ATOM 4492 O O . ALA B 1 186 ? 2.562 -28.219 -11.875 1 93.56 186 ALA B O 1
ATOM 4493 N N . SER B 1 187 ? 3.492 -30.109 -11.195 1 92.06 187 SER B N 1
ATOM 4494 C CA . SER B 1 187 ? 3.154 -30.828 -12.422 1 92.06 187 SER B CA 1
ATOM 4495 C C . SER B 1 187 ? 1.644 -30.953 -12.586 1 92.06 187 SER B C 1
ATOM 4497 O O . SER B 1 187 ? 1.143 -31.047 -13.711 1 92.06 187 SER B O 1
ATOM 4499 N N . SER B 1 188 ? 1 -30.875 -11.508 1 91.94 188 SER B N 1
ATOM 4500 C CA . SER B 1 188 ? -0.451 -31.031 -11.547 1 91.94 188 SER B CA 1
ATOM 4501 C C . SER B 1 188 ? -1.147 -29.688 -11.68 1 91.94 188 SER B C 1
ATOM 4503 O O . SER B 1 188 ? -2.203 -29.578 -12.305 1 91.94 188 SER B O 1
ATOM 4505 N N . ARG B 1 189 ? -0.55 -28.656 -11.102 1 94.31 189 ARG B N 1
ATOM 4506 C CA . ARG B 1 189 ? -1.307 -27.422 -10.953 1 94.31 189 ARG B CA 1
ATOM 4507 C C . ARG B 1 189 ? -0.738 -26.328 -11.844 1 94.31 189 ARG B C 1
ATOM 4509 O O . ARG B 1 189 ? -1.473 -25.438 -12.297 1 94.31 189 ARG B O 1
ATOM 4516 N N . LEU B 1 190 ? 0.538 -26.297 -12.031 1 95.75 190 LEU B N 1
ATOM 4517 C CA . LEU B 1 190 ? 1.151 -25.266 -12.859 1 95.75 190 LEU B CA 1
ATOM 4518 C C . LEU B 1 190 ? 1.134 -25.656 -14.328 1 95.75 190 LEU B C 1
ATOM 4520 O O . LEU B 1 190 ? 2.188 -25.781 -14.953 1 95.75 190 LEU B O 1
ATOM 4524 N N . VAL B 1 191 ? -0.053 -25.828 -14.859 1 95.75 191 VAL B N 1
ATOM 4525 C CA . VAL B 1 191 ? -0.265 -26.297 -16.219 1 95.75 191 VAL B CA 1
ATOM 4526 C C . VAL B 1 191 ? -1.06 -25.266 -17.016 1 95.75 191 VAL B C 1
ATOM 4528 O O . VAL B 1 191 ? -1.704 -24.391 -16.422 1 95.75 191 VAL B O 1
ATOM 4531 N N . SER B 1 192 ? -1.058 -25.391 -18.312 1 96.25 192 SER B N 1
ATOM 4532 C CA . SER B 1 192 ? -1.625 -24.391 -19.203 1 96.25 192 SER B CA 1
ATOM 4533 C C . SER B 1 192 ? -3.121 -24.219 -18.969 1 96.25 192 SER B C 1
ATOM 4535 O O . SER B 1 192 ? -3.629 -23.109 -18.969 1 96.25 192 SER B O 1
ATOM 4537 N N . GLY B 1 193 ? -3.83 -25.266 -18.719 1 96.44 193 GLY B N 1
ATOM 4538 C CA . GLY B 1 193 ? -5.27 -25.203 -18.516 1 96.44 193 GLY B CA 1
ATOM 4539 C C . GLY B 1 193 ? -5.66 -24.469 -17.25 1 96.44 193 GLY B C 1
ATOM 4540 O O . GLY B 1 193 ? -6.801 -24.016 -17.109 1 96.44 193 GLY B O 1
ATOM 4541 N N . ASN B 1 194 ? -4.719 -24.328 -16.297 1 97 194 ASN B N 1
ATOM 4542 C CA . ASN B 1 194 ? -4.949 -23.672 -15.023 1 97 194 ASN B CA 1
ATOM 4543 C C . ASN B 1 194 ? -4.344 -22.266 -15.008 1 97 194 ASN B C 1
ATOM 4545 O O . ASN B 1 194 ? -4.289 -21.625 -13.961 1 97 194 ASN B O 1
ATOM 4549 N N . ALA B 1 195 ? -3.918 -21.812 -16.172 1 97.69 195 ALA B N 1
ATOM 4550 C CA . ALA B 1 195 ? -3.062 -20.625 -16.125 1 97.69 195 ALA B CA 1
ATOM 4551 C C . ALA B 1 195 ? -3.643 -19.5 -16.969 1 97.69 195 ALA B C 1
ATOM 4553 O O . ALA B 1 195 ? -4.43 -19.734 -17.891 1 97.69 195 ALA B O 1
ATOM 4554 N N . VAL B 1 196 ? -3.275 -18.328 -16.609 1 98.19 196 VAL B N 1
ATOM 4555 C CA . VAL B 1 196 ? -3.535 -17.141 -17.422 1 98.19 196 VAL B CA 1
ATOM 4556 C C . VAL B 1 196 ? -2.299 -16.234 -17.438 1 98.19 196 VAL B C 1
ATOM 4558 O O . VAL B 1 196 ? -1.605 -16.109 -16.422 1 98.19 196 VAL B O 1
ATOM 4561 N N . LEU B 1 197 ? -1.95 -15.75 -18.547 1 98.19 197 LEU B N 1
ATOM 4562 C CA . LEU B 1 197 ? -0.948 -14.703 -18.719 1 98.19 197 LEU B CA 1
ATOM 4563 C C . LEU B 1 197 ? -1.61 -13.359 -18.969 1 98.19 197 LEU B C 1
ATOM 4565 O O . LEU B 1 197 ? -2.359 -13.203 -19.938 1 98.19 197 LEU B O 1
ATOM 4569 N N . VAL B 1 198 ? -1.336 -12.406 -18.094 1 98.19 198 VAL B N 1
ATOM 4570 C CA . VAL B 1 198 ? -1.941 -11.086 -18.219 1 98.19 198 VAL B CA 1
ATOM 4571 C C . VAL B 1 198 ? -0.852 -10.031 -18.406 1 98.19 198 VAL B C 1
ATOM 4573 O O . VAL B 1 198 ? 0.2 -10.094 -17.766 1 98.19 198 VAL B O 1
ATOM 4576 N N . GLY B 1 199 ? -1.106 -9.102 -19.328 1 97.75 199 GLY B N 1
ATOM 4577 C CA . GLY B 1 199 ? -0.24 -7.953 -19.531 1 97.75 199 GLY B CA 1
ATOM 4578 C C . GLY B 1 199 ? -0.979 -6.629 -19.484 1 97.75 199 GLY B C 1
ATOM 4579 O O . GLY B 1 199 ? -1.955 -6.422 -20.203 1 97.75 199 GLY B O 1
ATOM 4580 N N . VAL B 1 200 ? -0.521 -5.77 -18.594 1 97.19 200 VAL B N 1
ATOM 4581 C CA . VAL B 1 200 ? -1.006 -4.395 -18.562 1 97.19 200 VAL B CA 1
ATOM 4582 C C . VAL B 1 200 ? 0.042 -3.465 -19.172 1 97.19 200 VAL B C 1
ATOM 4584 O O . VAL B 1 200 ? 1.234 -3.59 -18.875 1 97.19 200 VAL B O 1
ATOM 4587 N N . ASN B 1 201 ? -0.382 -2.596 -20.062 1 96.12 201 ASN B N 1
ATOM 4588 C CA . ASN B 1 201 ? 0.487 -1.669 -20.781 1 96.12 201 ASN B CA 1
ATOM 4589 C C . ASN B 1 201 ? 1.487 -2.41 -21.656 1 96.12 201 ASN B C 1
ATOM 4591 O O . ASN B 1 201 ? 2.678 -2.094 -21.656 1 96.12 201 ASN B O 1
ATOM 4595 N N . VAL B 1 202 ? 1.046 -3.395 -22.25 1 95.75 202 VAL B N 1
ATOM 4596 C CA . VAL B 1 202 ? 1.693 -4.152 -23.312 1 95.75 202 VAL B CA 1
ATOM 4597 C C . VAL B 1 202 ? 0.675 -4.488 -24.406 1 95.75 202 VAL B C 1
ATOM 4599 O O . VAL B 1 202 ? -0.516 -4.641 -24.125 1 95.75 202 VAL B O 1
ATOM 4602 N N . THR B 1 203 ? 1.074 -4.535 -25.594 1 93.69 203 THR B N 1
ATOM 4603 C CA . THR B 1 203 ? 0.121 -4.852 -26.656 1 93.69 203 THR B CA 1
ATOM 4604 C C . THR B 1 203 ? -0.305 -6.316 -26.578 1 93.69 203 THR B C 1
ATOM 4606 O O . THR B 1 203 ? 0.493 -7.184 -26.219 1 93.69 203 THR B O 1
ATOM 4609 N N . HIS B 1 204 ? -1.536 -6.547 -26.953 1 95.62 204 HIS B N 1
ATOM 4610 C CA . HIS B 1 204 ? -2.033 -7.918 -26.922 1 95.62 204 HIS B CA 1
ATOM 4611 C C . HIS B 1 204 ? -1.206 -8.828 -27.828 1 95.62 204 HIS B C 1
ATOM 4613 O O . HIS B 1 204 ? -0.928 -9.977 -27.469 1 95.62 204 HIS B O 1
ATOM 4619 N N . GLN B 1 205 ? -0.806 -8.328 -28.938 1 94.94 205 GLN B N 1
ATOM 4620 C CA . GLN B 1 205 ? -0.049 -9.133 -29.906 1 94.94 205 GLN B CA 1
ATOM 4621 C C . GLN B 1 205 ? 1.285 -9.578 -29.312 1 94.94 205 GLN B C 1
ATOM 4623 O O . GLN B 1 205 ? 1.687 -10.734 -29.469 1 94.94 205 GLN B O 1
ATOM 4628 N N . GLN B 1 206 ? 1.912 -8.734 -28.594 1 93.81 206 GLN B N 1
ATOM 4629 C CA . GLN B 1 206 ? 3.207 -9.047 -28 1 93.81 206 GLN B CA 1
ATOM 4630 C C . GLN B 1 206 ? 3.09 -10.18 -26.984 1 93.81 206 GLN B C 1
ATOM 4632 O O . GLN B 1 206 ? 3.889 -11.117 -27 1 93.81 206 GLN B O 1
ATOM 4637 N N . ILE B 1 207 ? 2.16 -10.062 -26.125 1 95.94 207 ILE B N 1
ATOM 4638 C CA . ILE B 1 207 ? 2.023 -11.062 -25.078 1 95.94 207 ILE B CA 1
ATOM 4639 C C . ILE B 1 207 ? 1.49 -12.367 -25.672 1 95.94 207 ILE B C 1
ATOM 4641 O O . ILE B 1 207 ? 1.89 -13.453 -25.266 1 95.94 207 ILE B O 1
ATOM 4645 N N . LEU B 1 208 ? 0.617 -12.266 -26.672 1 95.94 208 LEU B N 1
ATOM 4646 C CA . LEU B 1 208 ? 0.079 -13.438 -27.344 1 95.94 208 LEU B CA 1
ATOM 4647 C C . LEU B 1 208 ? 1.18 -14.188 -28.094 1 95.94 208 LEU B C 1
ATOM 4649 O O . LEU B 1 208 ? 1.232 -15.422 -28.047 1 95.94 208 LEU B O 1
ATOM 4653 N N . ASP B 1 209 ? 2.002 -13.477 -28.781 1 95 209 ASP B N 1
ATOM 4654 C CA . ASP B 1 209 ? 3.113 -14.086 -29.5 1 95 209 ASP B CA 1
ATOM 4655 C C . ASP B 1 209 ? 4.043 -14.836 -28.547 1 95 209 ASP B C 1
ATOM 4657 O O . ASP B 1 209 ? 4.434 -15.977 -28.828 1 95 209 ASP B O 1
ATOM 4661 N N . TYR B 1 210 ? 4.328 -14.242 -27.531 1 93.75 210 TYR B N 1
ATOM 4662 C CA . TYR B 1 210 ? 5.168 -14.898 -26.547 1 93.75 210 TYR B CA 1
ATOM 4663 C C . TYR B 1 210 ? 4.5 -16.156 -26 1 93.75 210 TYR B C 1
ATOM 4665 O O . TYR B 1 210 ? 5.125 -17.219 -25.922 1 93.75 210 TYR B O 1
ATOM 4673 N N . ALA B 1 211 ? 3.299 -16.047 -25.594 1 95.44 211 ALA B N 1
ATOM 4674 C CA . ALA B 1 211 ? 2.555 -17.156 -25 1 95.44 211 ALA B CA 1
ATOM 4675 C C . ALA B 1 211 ? 2.473 -18.344 -25.953 1 95.44 211 ALA B C 1
ATOM 4677 O O . ALA B 1 211 ? 2.533 -19.5 -25.531 1 95.44 211 ALA B O 1
ATOM 4678 N N . SER B 1 212 ? 2.393 -18.062 -27.188 1 94.31 212 SER B N 1
ATOM 4679 C CA . SER B 1 212 ? 2.16 -19.109 -28.188 1 94.31 212 SER B CA 1
ATOM 4680 C C . SER B 1 212 ? 3.465 -19.781 -28.594 1 94.31 212 SER B C 1
ATOM 4682 O O . SER B 1 212 ? 3.467 -20.953 -28.969 1 94.31 212 SER B O 1
ATOM 4684 N N . THR B 1 213 ? 4.598 -19.062 -28.469 1 91.06 213 THR B N 1
ATOM 4685 C CA . THR B 1 213 ? 5.785 -19.594 -29.141 1 91.06 213 THR B CA 1
ATOM 4686 C C . THR B 1 213 ? 6.906 -19.828 -28.125 1 91.06 213 THR B C 1
ATOM 4688 O O . THR B 1 213 ? 7.797 -20.641 -28.359 1 91.06 213 THR B O 1
ATOM 4691 N N . GLN B 1 214 ? 6.785 -19.156 -27.031 1 88.69 214 GLN B N 1
ATOM 4692 C CA . GLN B 1 214 ? 8 -19.141 -26.219 1 88.69 214 GLN B CA 1
ATOM 4693 C C . GLN B 1 214 ? 7.723 -19.609 -24.797 1 88.69 214 GLN B C 1
ATOM 4695 O O . GLN B 1 214 ? 8.625 -20.094 -24.109 1 88.69 214 GLN B O 1
ATOM 4700 N N . LEU B 1 215 ? 6.547 -19.438 -24.359 1 90.12 215 LEU B N 1
ATOM 4701 C CA . LEU B 1 215 ? 6.27 -19.734 -22.969 1 90.12 215 LEU B CA 1
ATOM 4702 C C . LEU B 1 215 ? 6.418 -21.234 -22.688 1 90.12 215 LEU B C 1
ATOM 4704 O O . LEU B 1 215 ? 5.727 -22.047 -23.297 1 90.12 215 LEU B O 1
ATOM 4708 N N . ASN B 1 216 ? 7.316 -21.484 -21.766 1 83.31 216 ASN B N 1
ATOM 4709 C CA . ASN B 1 216 ? 7.504 -22.859 -21.312 1 83.31 216 ASN B CA 1
ATOM 4710 C C . ASN B 1 216 ? 6.539 -23.219 -20.172 1 83.31 216 ASN B C 1
ATOM 4712 O O . ASN B 1 216 ? 6.773 -22.859 -19.016 1 83.31 216 ASN B O 1
ATOM 4716 N N . ILE B 1 217 ? 5.508 -23.938 -20.5 1 89.62 217 ILE B N 1
ATOM 4717 C CA . ILE B 1 217 ? 4.496 -24.344 -19.516 1 89.62 217 ILE B CA 1
ATOM 4718 C C . ILE B 1 217 ? 4.012 -25.766 -19.844 1 89.62 217 ILE B C 1
ATOM 4720 O O . ILE B 1 217 ? 3.854 -26.125 -21.016 1 89.62 217 ILE B O 1
ATOM 4724 N N . THR B 1 218 ? 3.912 -26.531 -18.812 1 91.31 218 THR B N 1
ATOM 4725 C CA . THR B 1 218 ? 3.381 -27.875 -19 1 91.31 218 THR B CA 1
ATOM 4726 C C . THR B 1 218 ? 1.95 -27.812 -19.531 1 91.31 218 THR B C 1
ATOM 4728 O O . THR B 1 218 ? 1.095 -27.141 -18.953 1 91.31 218 THR B O 1
ATOM 4731 N N . GLU B 1 219 ? 1.757 -28.547 -20.641 1 93.38 219 GLU B N 1
ATOM 4732 C CA . GLU B 1 219 ? 0.416 -28.562 -21.219 1 93.38 219 GLU B CA 1
ATOM 4733 C C . GLU B 1 219 ? -0.439 -29.656 -20.594 1 93.38 219 GLU B C 1
ATOM 4735 O O . GLU B 1 219 ? -0.067 -30.828 -20.609 1 93.38 219 GLU B O 1
ATOM 4740 N N . ASN B 1 220 ? -1.49 -29.203 -20.047 1 92.31 220 ASN B N 1
ATOM 4741 C CA . ASN B 1 220 ? -2.488 -30.094 -19.469 1 92.31 220 ASN B CA 1
ATOM 4742 C C . ASN B 1 220 ? -3.822 -29.391 -19.25 1 92.31 220 ASN B C 1
ATOM 4744 O O . ASN B 1 220 ? -3.887 -28.156 -19.281 1 92.31 220 ASN B O 1
ATOM 4748 N N . ASN B 1 221 ? -4.867 -30.188 -19.094 1 90.81 221 ASN B N 1
ATOM 4749 C CA . ASN B 1 221 ? -6.195 -29.625 -18.875 1 90.81 221 ASN B CA 1
ATOM 4750 C C . ASN B 1 221 ? -6.34 -29.062 -17.469 1 90.81 221 ASN B C 1
ATOM 4752 O O . ASN B 1 221 ? -5.562 -29.406 -16.578 1 90.81 221 ASN B O 1
ATOM 4756 N N . ALA B 1 222 ? -7.297 -28.219 -17.406 1 87.94 222 ALA B N 1
ATOM 4757 C CA . ALA B 1 222 ? -7.598 -27.641 -16.094 1 87.94 222 ALA B CA 1
ATOM 4758 C C . ALA B 1 222 ? -8.109 -28.719 -15.133 1 87.94 222 ALA B C 1
ATOM 4760 O O . ALA B 1 222 ? -8.836 -29.625 -15.539 1 87.94 222 ALA B O 1
ATOM 4761 N N . ASN B 1 223 ? -7.656 -28.562 -13.906 1 85.31 223 ASN B N 1
ATOM 4762 C CA . ASN B 1 223 ? -8.203 -29.406 -12.852 1 85.31 223 ASN B CA 1
ATOM 4763 C C . ASN B 1 223 ? -9.375 -28.734 -12.141 1 85.31 223 ASN B C 1
ATOM 4765 O O . ASN B 1 223 ? -9.32 -27.531 -11.844 1 85.31 223 ASN B O 1
ATOM 4769 N N . PRO B 1 224 ? -10.359 -29.531 -11.914 1 82.5 224 PRO B N 1
ATOM 4770 C CA . PRO B 1 224 ? -11.547 -28.938 -11.305 1 82.5 224 PRO B CA 1
ATOM 4771 C C . PRO B 1 224 ? -11.289 -28.422 -9.891 1 82.5 224 PRO B C 1
ATOM 4773 O O . PRO B 1 224 ? -10.383 -28.906 -9.211 1 82.5 224 PRO B O 1
ATOM 4776 N N . ILE B 1 225 ? -12.039 -27.484 -9.555 1 86.62 225 ILE B N 1
ATOM 4777 C CA . ILE B 1 225 ? -12.023 -26.922 -8.203 1 86.62 225 ILE B CA 1
ATOM 4778 C C . ILE B 1 225 ? -12.906 -27.766 -7.285 1 86.62 225 ILE B C 1
ATOM 4780 O O . ILE B 1 225 ? -13.984 -28.203 -7.684 1 86.62 225 ILE B O 1
ATOM 4784 N N . VAL B 1 226 ? -12.398 -28.094 -6.145 1 90.56 226 VAL B N 1
ATOM 4785 C CA . VAL B 1 226 ? -13.25 -28.656 -5.109 1 90.56 226 VAL B CA 1
ATOM 4786 C C . VAL B 1 226 ? -13.945 -27.547 -4.332 1 90.56 226 VAL B C 1
ATOM 4788 O O . VAL B 1 226 ? -13.289 -26.719 -3.697 1 90.56 226 VAL B O 1
ATOM 4791 N N . PRO B 1 227 ? -15.219 -27.516 -4.418 1 91.19 227 PRO B N 1
ATOM 4792 C CA . PRO B 1 227 ? -15.938 -26.438 -3.73 1 91.19 227 PRO B CA 1
ATOM 4793 C C . PRO B 1 227 ? -15.781 -26.5 -2.213 1 91.19 227 PRO B C 1
ATOM 4795 O O . PRO B 1 227 ? -15.609 -27.578 -1.649 1 91.19 227 PRO B O 1
ATOM 4798 N N . SER B 1 228 ? -15.75 -25.344 -1.604 1 91.25 228 SER B N 1
ATOM 4799 C CA . SER B 1 228 ? -15.75 -25.234 -0.148 1 91.25 228 SER B CA 1
ATOM 4800 C C . SER B 1 228 ? -17.062 -24.672 0.369 1 91.25 228 SER B C 1
ATOM 4802 O O . SER B 1 228 ? -17.312 -23.469 0.294 1 91.25 228 SER B O 1
ATOM 4804 N N . LYS B 1 229 ? -17.781 -25.516 0.934 1 90.62 229 LYS B N 1
ATOM 4805 C CA . LYS B 1 229 ? -19.078 -25.094 1.452 1 90.62 229 LYS B CA 1
ATOM 4806 C C . LYS B 1 229 ? -18.922 -24.266 2.723 1 90.62 229 LYS B C 1
ATOM 4808 O O . LYS B 1 229 ? -18.141 -24.625 3.607 1 90.62 229 LYS B O 1
ATOM 4813 N N . TYR B 1 230 ? -19.641 -23.188 2.705 1 90.75 230 TYR B N 1
ATOM 4814 C CA . TYR B 1 230 ? -19.688 -22.375 3.92 1 90.75 230 TYR B CA 1
ATOM 4815 C C . TYR B 1 230 ? -20.438 -23.109 5.031 1 90.75 230 TYR B C 1
ATOM 4817 O O . TYR B 1 230 ? -21.547 -23.594 4.828 1 90.75 230 TYR B O 1
ATOM 4825 N N . ARG B 1 231 ? -19.891 -23.188 6.207 1 88.75 231 ARG B N 1
ATOM 4826 C CA . ARG B 1 231 ? -20.5 -23.938 7.309 1 88.75 231 ARG B CA 1
ATOM 4827 C C . ARG B 1 231 ? -20.719 -23.031 8.516 1 88.75 231 ARG B C 1
ATOM 4829 O O . ARG B 1 231 ? -21.516 -23.359 9.406 1 88.75 231 ARG B O 1
ATOM 4836 N N . GLY B 1 232 ? -20.125 -21.922 8.477 1 85.38 232 GLY B N 1
ATOM 4837 C CA . GLY B 1 232 ? -20.156 -21.078 9.664 1 85.38 232 GLY B CA 1
ATOM 4838 C C . GLY B 1 232 ? -19.453 -21.703 10.859 1 85.38 232 GLY B C 1
ATOM 4839 O O . GLY B 1 232 ? -19.031 -22.859 10.805 1 85.38 232 GLY B O 1
ATOM 4840 N N . GLY B 1 233 ? -19.203 -20.938 11.859 1 87.31 233 GLY B N 1
ATOM 4841 C CA . GLY B 1 233 ? -18.547 -21.422 13.07 1 87.31 233 GLY B CA 1
ATOM 4842 C C . GLY B 1 233 ? -17.922 -20.312 13.898 1 87.31 233 GLY B C 1
ATOM 4843 O O . GLY B 1 233 ? -18.078 -19.125 13.578 1 87.31 233 GLY B O 1
ATOM 4844 N N . GLU B 1 234 ? -17.453 -20.766 15.039 1 88.81 234 GLU B N 1
ATOM 4845 C CA . GLU B 1 234 ? -16.781 -19.828 15.953 1 88.81 234 GLU B CA 1
ATOM 4846 C C . GLU B 1 234 ? -15.445 -20.391 16.422 1 88.81 234 GLU B C 1
ATOM 4848 O O . GLU B 1 234 ? -15.328 -21.594 16.688 1 88.81 234 GLU B O 1
ATOM 4853 N N . VAL B 1 235 ? -14.492 -19.547 16.391 1 88.94 235 VAL B N 1
ATOM 4854 C CA . VAL B 1 235 ? -13.195 -19.906 16.953 1 88.94 235 VAL B CA 1
ATOM 4855 C C . VAL B 1 235 ? -12.672 -18.781 17.828 1 88.94 235 VAL B C 1
ATOM 4857 O O . VAL B 1 235 ? -12.82 -17.594 17.484 1 88.94 235 VAL B O 1
ATOM 4860 N N . ARG B 1 236 ? -12.07 -19.109 18.953 1 87.81 236 ARG B N 1
ATOM 4861 C CA . ARG B 1 236 ? -11.461 -18.156 19.875 1 87.81 236 ARG B CA 1
ATOM 4862 C C . ARG B 1 236 ? -10.008 -18.531 20.172 1 87.81 236 ARG B C 1
ATOM 4864 O O . ARG B 1 236 ? -9.68 -19.703 20.297 1 87.81 236 ARG B O 1
ATOM 4871 N N . HIS B 1 237 ? -9.258 -17.531 20.078 1 85.12 237 HIS B N 1
ATOM 4872 C CA . HIS B 1 237 ? -7.84 -17.703 20.375 1 85.12 237 HIS B CA 1
ATOM 4873 C C . HIS B 1 237 ? -7.363 -16.703 21.406 1 85.12 237 HIS B C 1
ATOM 4875 O O . HIS B 1 237 ? -7.613 -15.5 21.266 1 85.12 237 HIS B O 1
ATOM 4881 N N . ASN B 1 238 ? -6.691 -17.219 22.438 1 80.19 238 ASN B N 1
ATOM 4882 C CA . ASN B 1 238 ? -6.129 -16.328 23.453 1 80.19 238 ASN B CA 1
ATOM 4883 C C . ASN B 1 238 ? -4.785 -15.758 23.016 1 80.19 238 ASN B C 1
ATOM 4885 O O . ASN B 1 238 ? -3.957 -16.469 22.453 1 80.19 238 ASN B O 1
ATOM 4889 N N . SER B 1 239 ? -4.746 -14.484 23.125 1 76.69 239 SER B N 1
ATOM 4890 C CA . SER B 1 239 ? -3.496 -13.812 22.781 1 76.69 239 SER B CA 1
ATOM 4891 C C . SER B 1 239 ? -3.035 -12.891 23.906 1 76.69 239 SER B C 1
ATOM 4893 O O . SER B 1 239 ? -3.842 -12.453 24.719 1 76.69 239 SER B O 1
ATOM 4895 N N . THR B 1 240 ? -1.729 -12.703 23.984 1 76 240 THR B N 1
ATOM 4896 C CA . THR B 1 240 ? -1.14 -11.828 24.984 1 76 240 THR B CA 1
ATOM 4897 C C . THR B 1 240 ? -1.166 -10.375 24.531 1 76 240 THR B C 1
ATOM 4899 O O . THR B 1 240 ? -0.743 -9.477 25.266 1 76 240 THR B O 1
ATOM 4902 N N . MET B 1 241 ? -1.802 -10.219 23.484 1 75.31 241 MET B N 1
ATOM 4903 C CA . MET B 1 241 ? -1.852 -8.859 22.969 1 75.31 241 MET B CA 1
ATOM 4904 C C . MET B 1 241 ? -2.793 -7.988 23.797 1 75.31 241 MET B C 1
ATOM 4906 O O . MET B 1 241 ? -3.76 -8.484 24.359 1 75.31 241 MET B O 1
ATOM 4910 N N . GLN B 1 242 ? -2.523 -6.727 23.781 1 78.25 242 GLN B N 1
ATOM 4911 C CA . GLN B 1 242 ? -3.344 -5.777 24.531 1 78.25 242 GLN B CA 1
ATOM 4912 C C . GLN B 1 242 ? -4.68 -5.535 23.828 1 78.25 242 GLN B C 1
ATOM 4914 O O . GLN B 1 242 ? -5.707 -5.352 24.484 1 78.25 242 GLN B O 1
ATOM 4919 N N . LEU B 1 243 ? -4.637 -5.574 22.562 1 84.62 243 LEU B N 1
ATOM 4920 C CA . LEU B 1 243 ? -5.859 -5.348 21.797 1 84.62 243 LEU B CA 1
ATOM 4921 C C . LEU B 1 243 ? -6.508 -6.672 21.406 1 84.62 243 LEU B C 1
ATOM 4923 O O . LEU B 1 243 ? -5.812 -7.648 21.109 1 84.62 243 LEU B O 1
ATOM 4927 N N . ALA B 1 244 ? -7.766 -6.617 21.484 1 90.44 244 ALA B N 1
ATOM 4928 C CA . ALA B 1 244 ? -8.562 -7.75 21.016 1 90.44 244 ALA B CA 1
ATOM 4929 C C . ALA B 1 244 ? -9.047 -7.535 19.594 1 90.44 244 ALA B C 1
ATOM 4931 O O . ALA B 1 244 ? -9.391 -6.414 19.203 1 90.44 244 ALA B O 1
ATOM 4932 N N . HIS B 1 245 ? -9.062 -8.625 18.828 1 91 245 HIS B N 1
ATOM 4933 C CA . HIS B 1 245 ? -9.469 -8.617 17.438 1 91 245 HIS B CA 1
ATOM 4934 C C . HIS B 1 245 ? -10.617 -9.594 17.188 1 91 245 HIS B C 1
ATOM 4936 O O . HIS B 1 245 ? -10.508 -10.781 17.5 1 91 245 HIS B O 1
ATOM 4942 N N . VAL B 1 246 ? -11.672 -9.086 16.609 1 92.38 246 VAL B N 1
ATOM 4943 C CA . VAL B 1 246 ? -12.844 -9.93 16.406 1 92.38 246 VAL B CA 1
ATOM 4944 C C . VAL B 1 246 ? -13.375 -9.742 14.984 1 92.38 246 VAL B C 1
ATOM 4946 O O . VAL B 1 246 ? -13.508 -8.609 14.508 1 92.38 246 VAL B O 1
ATOM 4949 N N . ALA B 1 247 ? -13.648 -10.867 14.352 1 93.25 247 ALA B N 1
ATOM 4950 C CA . ALA B 1 247 ? -14.305 -10.836 13.039 1 93.25 247 ALA B CA 1
ATOM 4951 C C . ALA B 1 247 ? -15.688 -11.477 13.102 1 93.25 247 ALA B C 1
ATOM 4953 O O . ALA B 1 247 ? -15.852 -12.539 13.703 1 93.25 247 ALA B O 1
ATOM 4954 N N . ILE B 1 248 ? -16.641 -10.805 12.531 1 92.19 248 ILE B N 1
ATOM 4955 C CA . ILE B 1 248 ? -18 -11.32 12.328 1 92.19 248 ILE B CA 1
ATOM 4956 C C . ILE B 1 248 ? -18.344 -11.305 10.844 1 92.19 248 ILE B C 1
ATOM 4958 O O . ILE B 1 248 ? -18.469 -10.234 10.242 1 92.19 248 ILE B O 1
ATOM 4962 N N . VAL B 1 249 ? -18.531 -12.492 10.312 1 92.38 249 VAL B N 1
ATOM 4963 C CA . VAL B 1 249 ? -18.75 -12.508 8.875 1 92.38 249 VAL B CA 1
ATOM 4964 C C . VAL B 1 249 ? -19.859 -13.5 8.531 1 92.38 249 VAL B C 1
ATOM 4966 O O . VAL B 1 249 ? -20.25 -14.312 9.367 1 92.38 249 VAL B O 1
ATOM 4969 N N . GLY B 1 250 ? -20.406 -13.328 7.395 1 89.5 250 GLY B N 1
ATOM 4970 C CA . GLY B 1 250 ? -21.312 -14.266 6.754 1 89.5 250 GLY B CA 1
ATOM 4971 C C . GLY B 1 250 ? -20.875 -14.648 5.348 1 89.5 250 GLY B C 1
ATOM 4972 O O . GLY B 1 250 ? -19.828 -14.195 4.871 1 89.5 250 GLY B O 1
ATOM 4973 N N . GLU B 1 251 ? -21.656 -15.523 4.777 1 89.94 251 GLU B N 1
ATOM 4974 C CA . GLU B 1 251 ? -21.406 -15.922 3.395 1 89.94 251 GLU B CA 1
ATOM 4975 C C . GLU B 1 251 ? -21.688 -14.773 2.43 1 89.94 251 GLU B C 1
ATOM 4977 O O . GLU B 1 251 ? -22.672 -14.031 2.602 1 89.94 251 GLU B O 1
ATOM 4982 N N . GLY B 1 252 ? -20.797 -14.602 1.501 1 89.75 252 GLY B N 1
ATOM 4983 C CA . GLY B 1 252 ? -20.969 -13.539 0.52 1 89.75 252 GLY B CA 1
ATOM 4984 C C . GLY B 1 252 ? -21 -14.047 -0.909 1 89.75 252 GLY B C 1
ATOM 4985 O O . GLY B 1 252 ? -21.219 -15.234 -1.147 1 89.75 252 GLY B O 1
ATOM 4986 N N . ALA B 1 253 ? -20.859 -13.094 -1.797 1 90.56 253 ALA B N 1
ATOM 4987 C CA . ALA B 1 253 ? -20.891 -13.406 -3.225 1 90.56 253 ALA B CA 1
ATOM 4988 C C . ALA B 1 253 ? -19.484 -13.664 -3.756 1 90.56 253 ALA B C 1
ATOM 4990 O O . ALA B 1 253 ? -18.547 -12.906 -3.455 1 90.56 253 ALA B O 1
ATOM 4991 N N . SER B 1 254 ? -19.391 -14.719 -4.559 1 92.62 254 SER B N 1
ATOM 4992 C CA . SER B 1 254 ? -18.109 -15.086 -5.152 1 92.62 254 SER B CA 1
ATOM 4993 C C . SER B 1 254 ? -17.781 -14.195 -6.352 1 92.62 254 SER B C 1
ATOM 4995 O O . SER B 1 254 ? -18.594 -13.352 -6.738 1 92.62 254 SER B O 1
ATOM 4997 N N . LEU B 1 255 ? -16.625 -14.398 -6.953 1 93.31 255 LEU B N 1
ATOM 4998 C CA . LEU B 1 255 ? -16.188 -13.641 -8.117 1 93.31 255 LEU B CA 1
ATOM 4999 C C . LEU B 1 255 ? -17.062 -13.938 -9.328 1 93.31 255 LEU B C 1
ATOM 5001 O O . LEU B 1 255 ? -17.109 -13.141 -10.266 1 93.31 255 LEU B O 1
ATOM 5005 N N . GLN B 1 256 ? -17.734 -14.977 -9.344 1 92.19 256 GLN B N 1
ATOM 5006 C CA . GLN B 1 256 ? -18.547 -15.391 -10.477 1 92.19 256 GLN B CA 1
ATOM 5007 C C . GLN B 1 256 ? -19.906 -14.68 -10.484 1 92.19 256 GLN B C 1
ATOM 5009 O O . GLN B 1 256 ? -20.625 -14.711 -11.484 1 92.19 256 GLN B O 1
ATOM 5014 N N . ASP B 1 257 ? -20.203 -14.102 -9.367 1 90.94 257 ASP B N 1
ATOM 5015 C CA . ASP B 1 257 ? -21.453 -13.375 -9.219 1 90.94 257 ASP B CA 1
ATOM 5016 C C . ASP B 1 257 ? -21.234 -11.867 -9.266 1 90.94 257 ASP B C 1
ATOM 5018 O O . ASP B 1 257 ? -21.172 -11.211 -8.227 1 90.94 257 ASP B O 1
ATOM 5022 N N . HIS B 1 258 ? -21.312 -11.375 -10.398 1 88.31 258 HIS B N 1
ATOM 5023 C CA . HIS B 1 258 ? -20.953 -9.969 -10.594 1 88.31 258 HIS B CA 1
ATOM 5024 C C . HIS B 1 258 ? -21.922 -9.055 -9.844 1 88.31 258 HIS B C 1
ATOM 5026 O O . HIS B 1 258 ? -21.5 -8.102 -9.188 1 88.31 258 HIS B O 1
ATOM 5032 N N . LYS B 1 259 ? -23.172 -9.375 -9.977 1 89.5 259 LYS B N 1
ATOM 5033 C CA . LYS B 1 259 ? -24.156 -8.57 -9.266 1 89.5 259 LYS B CA 1
ATOM 5034 C C . LYS B 1 259 ? -23.984 -8.688 -7.758 1 89.5 259 LYS B C 1
ATOM 5036 O O . LYS B 1 259 ? -24.094 -7.695 -7.035 1 89.5 259 LYS B O 1
ATOM 5041 N N . GLY B 1 260 ? -23.781 -9.922 -7.383 1 91.75 260 GLY B N 1
ATOM 5042 C CA . GLY B 1 260 ? -23.547 -10.141 -5.969 1 91.75 260 GLY B CA 1
ATOM 5043 C C . GLY B 1 260 ? -22.328 -9.406 -5.445 1 91.75 260 GLY B C 1
ATOM 5044 O O . GLY B 1 260 ? -22.344 -8.867 -4.336 1 91.75 260 GLY B O 1
ATOM 5045 N N . MET B 1 261 ? -21.344 -9.328 -6.242 1 92.38 261 MET B N 1
ATOM 5046 C CA . MET B 1 261 ? -20.109 -8.648 -5.84 1 92.38 261 MET B CA 1
ATOM 5047 C C . MET B 1 261 ? -20.359 -7.148 -5.676 1 92.38 261 MET B C 1
ATOM 5049 O O . MET B 1 261 ? -19.828 -6.531 -4.742 1 92.38 261 MET B O 1
ATOM 5053 N N . ALA B 1 262 ? -21.078 -6.629 -6.625 1 94.12 262 ALA B N 1
ATOM 5054 C CA . ALA B 1 262 ? -21.406 -5.207 -6.523 1 94.12 262 ALA B CA 1
ATOM 5055 C C . ALA B 1 262 ? -22.219 -4.918 -5.266 1 94.12 262 ALA B C 1
ATOM 5057 O O . ALA B 1 262 ? -21.922 -3.967 -4.539 1 94.12 262 ALA B O 1
ATOM 5058 N N . THR B 1 263 ? -23.188 -5.777 -5.027 1 93.69 263 THR B N 1
ATOM 5059 C CA . THR B 1 263 ? -24.016 -5.633 -3.838 1 93.69 263 THR B CA 1
ATOM 5060 C C . THR B 1 263 ? -23.172 -5.746 -2.57 1 93.69 263 THR B C 1
ATOM 5062 O O . THR B 1 263 ? -23.359 -4.984 -1.62 1 93.69 263 THR B O 1
ATOM 5065 N N . GLN B 1 264 ? -22.297 -6.613 -2.625 1 92.19 264 GLN B N 1
ATOM 5066 C CA . GLN B 1 264 ? -21.422 -6.848 -1.48 1 92.19 264 GLN B CA 1
ATOM 5067 C C . GLN B 1 264 ? -20.516 -5.656 -1.237 1 92.19 264 GLN B C 1
ATOM 5069 O O . GLN B 1 264 ? -20.219 -5.316 -0.089 1 92.19 264 GLN B O 1
ATOM 5074 N N . ALA B 1 265 ? -20.016 -5.105 -2.275 1 92.44 265 ALA B N 1
ATOM 5075 C CA . ALA B 1 265 ? -19.203 -3.906 -2.135 1 92.44 265 ALA B CA 1
ATOM 5076 C C . ALA B 1 265 ? -19.984 -2.783 -1.462 1 92.44 265 ALA B C 1
ATOM 5078 O O . ALA B 1 265 ? -19.469 -2.105 -0.569 1 92.44 265 ALA B O 1
ATOM 5079 N N . VAL B 1 266 ? -21.172 -2.621 -1.862 1 92.88 266 VAL B N 1
ATOM 5080 C CA . VAL B 1 266 ? -22.031 -1.596 -1.288 1 92.88 266 VAL B CA 1
ATOM 5081 C C . VAL B 1 266 ? -22.359 -1.946 0.162 1 92.88 266 VAL B C 1
ATOM 5083 O O . VAL B 1 266 ? -22.328 -1.079 1.038 1 92.88 266 VAL B O 1
ATOM 5086 N N . LEU B 1 267 ? -22.609 -3.184 0.378 1 91.44 267 LEU B N 1
ATOM 5087 C CA . LEU B 1 267 ? -22.906 -3.652 1.729 1 91.44 267 LEU B CA 1
ATOM 5088 C C . LEU B 1 267 ? -21.734 -3.389 2.662 1 91.44 267 LEU B C 1
ATOM 5090 O O . LEU B 1 267 ? -21.922 -2.912 3.783 1 91.44 267 LEU B O 1
ATOM 5094 N N . SER B 1 268 ? -20.578 -3.738 2.242 1 90.19 268 SER B N 1
ATOM 5095 C CA . SER B 1 268 ? -19.391 -3.521 3.047 1 90.19 268 SER B CA 1
ATOM 5096 C C . SER B 1 268 ? -19.25 -2.055 3.443 1 90.19 268 SER B C 1
ATOM 5098 O O . SER B 1 268 ? -18.891 -1.746 4.586 1 90.19 268 SER B O 1
ATOM 5100 N N . ALA B 1 269 ? -19.531 -1.224 2.494 1 89.31 269 ALA B N 1
ATOM 5101 C CA . ALA B 1 269 ? -19.484 0.208 2.775 1 89.31 269 ALA B CA 1
ATOM 5102 C C . ALA B 1 269 ? -20.562 0.609 3.771 1 89.31 269 ALA B C 1
ATOM 5104 O O . ALA B 1 269 ? -20.312 1.41 4.676 1 89.31 269 ALA B O 1
ATOM 5105 N N . ALA B 1 270 ? -21.656 0.033 3.633 1 89.5 270 ALA B N 1
ATOM 5106 C CA . ALA B 1 270 ? -22.797 0.372 4.48 1 89.5 270 ALA B CA 1
ATOM 5107 C C . ALA B 1 270 ? -22.609 -0.143 5.902 1 89.5 270 ALA B C 1
ATOM 5109 O O . ALA B 1 270 ? -23.203 0.375 6.848 1 89.5 270 ALA B O 1
ATOM 5110 N N . LEU B 1 271 ? -21.812 -1.157 5.957 1 88.19 271 LEU B N 1
ATOM 5111 C CA . LEU B 1 271 ? -21.578 -1.737 7.273 1 88.19 271 LEU B CA 1
ATOM 5112 C C . LEU B 1 271 ? -20.516 -0.956 8.031 1 88.19 271 LEU B C 1
ATOM 5114 O O . LEU B 1 271 ? -20.703 -0.581 9.188 1 88.19 271 LEU B O 1
ATOM 5118 N N . ALA B 1 272 ? -19.438 -0.729 7.32 1 84.06 272 ALA B N 1
ATOM 5119 C CA . ALA B 1 272 ? -18.25 -0.424 8.125 1 84.06 272 ALA B CA 1
ATOM 5120 C C . ALA B 1 272 ? -17.641 0.915 7.715 1 84.06 272 ALA B C 1
ATOM 5122 O O . ALA B 1 272 ? -16.688 1.385 8.336 1 84.06 272 ALA B O 1
ATOM 5123 N N . ASN B 1 273 ? -18.109 1.359 6.512 1 71.31 273 ASN B N 1
ATOM 5124 C CA . ASN B 1 273 ? -17.422 2.555 6.047 1 71.31 273 ASN B CA 1
ATOM 5125 C C . ASN B 1 273 ? -17.703 3.758 6.938 1 71.31 273 ASN B C 1
ATOM 5127 O O . ASN B 1 273 ? -18.859 4.043 7.242 1 71.31 273 ASN B O 1
ATOM 5131 N N . GLY B 1 274 ? -16.812 4.211 7.484 1 58.22 274 GLY B N 1
ATOM 5132 C CA . GLY B 1 274 ? -16.734 5.461 8.227 1 58.22 274 GLY B CA 1
ATOM 5133 C C . GLY B 1 274 ? -15.438 6.211 8.008 1 58.22 274 GLY B C 1
ATOM 5134 O O . GLY B 1 274 ? -14.555 5.738 7.285 1 58.22 274 GLY B O 1
ATOM 5135 N N . PRO B 1 275 ? -15.469 7.547 8.055 1 46.81 275 PRO B N 1
ATOM 5136 C CA . PRO B 1 275 ? -14.227 8.273 7.762 1 46.81 275 PRO B CA 1
ATOM 5137 C C . PRO B 1 275 ? -12.984 7.547 8.273 1 46.81 275 PRO B C 1
ATOM 5139 O O . PRO B 1 275 ? -12.953 7.094 9.422 1 46.81 275 PRO B O 1
ATOM 5142 N N . SER B 1 276 ? -12.375 6.793 7.426 1 43.97 276 SER B N 1
ATOM 5143 C CA . SER B 1 276 ? -11.156 6.094 7.824 1 43.97 276 SER B CA 1
ATOM 5144 C C . SER B 1 276 ? -10.164 7.047 8.484 1 43.97 276 SER B C 1
ATOM 5146 O O . SER B 1 276 ? -9.352 7.676 7.805 1 43.97 276 SER B O 1
ATOM 5148 N N . THR B 1 277 ? -10.523 8.164 9.148 1 41.72 277 THR B N 1
ATOM 5149 C CA . THR B 1 277 ? -9.297 8.617 9.789 1 41.72 277 THR B CA 1
ATOM 5150 C C . THR B 1 277 ? -8.5 7.441 10.352 1 41.72 277 THR B C 1
ATOM 5152 O O . THR B 1 277 ? -9.07 6.395 10.664 1 41.72 277 THR B O 1
ATOM 5155 N N . LYS B 1 278 ? -7.383 7.09 10.031 1 45.09 278 LYS B N 1
ATOM 5156 C CA . LYS B 1 278 ? -6.75 5.867 10.516 1 45.09 278 LYS B CA 1
ATOM 5157 C C . LYS B 1 278 ? -7.543 5.254 11.672 1 45.09 278 LYS B C 1
ATOM 5159 O O . LYS B 1 278 ? -7.602 4.031 11.812 1 45.09 278 LYS B O 1
ATOM 5164 N N . TYR B 1 279 ? -7.84 5.879 12.75 1 43.94 279 TYR B N 1
ATOM 5165 C CA . TYR B 1 279 ? -8.68 5.355 13.82 1 43.94 279 TYR B CA 1
ATOM 5166 C C . TYR B 1 279 ? -10.016 6.086 13.867 1 43.94 279 TYR B C 1
ATOM 5168 O O . TYR B 1 279 ? -10.688 6.098 14.906 1 43.94 279 TYR B O 1
ATOM 5176 N N . SER B 1 280 ? -10.258 6.945 12.844 1 40.56 280 SER B N 1
ATOM 5177 C CA . SER B 1 280 ? -11.414 7.77 13.164 1 40.56 280 SER B CA 1
ATOM 5178 C C . SER B 1 280 ? -12.617 6.914 13.539 1 40.56 280 SER B C 1
ATOM 5180 O O . SER B 1 280 ? -12.789 5.809 13.016 1 40.56 280 SER B O 1
ATOM 5182 N N . SER B 1 281 ? -13.062 7.016 14.609 1 37.94 281 SER B N 1
ATOM 5183 C CA . SER B 1 281 ? -14.367 6.617 15.125 1 37.94 281 SER B CA 1
ATOM 5184 C C . SER B 1 281 ? -15.453 6.781 14.062 1 37.94 281 SER B C 1
ATOM 5186 O O . SER B 1 281 ? -15.555 7.828 13.422 1 37.94 281 SER B O 1
ATOM 5188 N N . GLY B 1 282 ? -16.031 5.766 13.516 1 44.22 282 GLY B N 1
ATOM 5189 C CA . GLY B 1 282 ? -17.156 5.336 12.719 1 44.22 282 GLY B CA 1
ATOM 5190 C C . GLY B 1 282 ? -18.141 6.457 12.438 1 44.22 282 GLY B C 1
ATOM 5191 O O . GLY B 1 282 ? -19.156 6.594 13.133 1 44.22 282 GLY B O 1
ATOM 5192 N N . LEU B 1 283 ? -17.547 7.645 12.094 1 51.69 283 LEU B N 1
ATOM 5193 C CA . LEU B 1 283 ? -18.406 8.805 11.852 1 51.69 283 LEU B CA 1
ATOM 5194 C C . LEU B 1 283 ? -19.062 8.719 10.477 1 51.69 283 LEU B C 1
ATOM 5196 O O . LEU B 1 283 ? -19.703 9.68 10.031 1 51.69 283 LEU B O 1
ATOM 5200 N N . GLY B 1 284 ? -19.109 7.496 10.062 1 60.34 284 GLY B N 1
ATOM 5201 C CA . GLY B 1 284 ? -19.703 7.422 8.727 1 60.34 284 GLY B CA 1
ATOM 5202 C C . GLY B 1 284 ? -21.047 6.738 8.711 1 60.34 284 GLY B C 1
ATOM 5203 O O . GLY B 1 284 ? -21.75 6.719 9.727 1 60.34 284 GLY B O 1
ATOM 5204 N N . HIS B 1 285 ? -21.484 6.492 7.652 1 64.06 285 HIS B N 1
ATOM 5205 C CA . HIS B 1 285 ? -22.812 5.953 7.445 1 64.06 285 HIS B CA 1
ATOM 5206 C C . HIS B 1 285 ? -22.844 4.441 7.648 1 64.06 285 HIS B C 1
ATOM 5208 O O . HIS B 1 285 ? -23.812 3.777 7.289 1 64.06 285 HIS B O 1
ATOM 5214 N N . GLY B 1 286 ? -21.719 3.975 8.25 1 79.88 286 GLY B N 1
ATOM 5215 C CA . GLY B 1 286 ? -21.781 2.541 8.484 1 79.88 286 GLY B CA 1
ATOM 5216 C C . GLY B 1 286 ? -22.594 2.172 9.711 1 79.88 286 GLY B C 1
ATOM 5217 O O . GLY B 1 286 ? -22.297 2.619 10.82 1 79.88 286 GLY B O 1
ATOM 5218 N N . VAL B 1 287 ? -23.469 1.306 9.477 1 82.81 287 VAL B N 1
ATOM 5219 C CA . VAL B 1 287 ? -24.453 0.987 10.516 1 82.81 287 VAL B CA 1
ATOM 5220 C C . VAL B 1 287 ? -23.75 0.343 11.711 1 82.81 287 VAL B C 1
ATOM 5222 O O . VAL B 1 287 ? -23.984 0.733 12.859 1 82.81 287 VAL B O 1
ATOM 5225 N N . VAL B 1 288 ? -22.906 -0.562 11.453 1 87.19 288 VAL B N 1
ATOM 5226 C CA . VAL B 1 288 ? -22.219 -1.258 12.531 1 87.19 288 VAL B CA 1
ATOM 5227 C C . VAL B 1 288 ? -21.172 -0.333 13.156 1 87.19 288 VAL B C 1
ATOM 5229 O O . VAL B 1 288 ? -21.031 -0.276 14.383 1 87.19 288 VAL B O 1
ATOM 5232 N N . ALA B 1 289 ? -20.516 0.359 12.305 1 84.88 289 ALA B N 1
ATOM 5233 C CA . ALA B 1 289 ? -19.516 1.303 12.789 1 84.88 289 ALA B CA 1
ATOM 5234 C C . ALA B 1 289 ? -20.141 2.338 13.719 1 84.88 289 ALA B C 1
ATOM 5236 O O . ALA B 1 289 ? -19.594 2.645 14.781 1 84.88 289 ALA B O 1
ATOM 5237 N N . ASP B 1 290 ? -21.297 2.797 13.352 1 82.69 290 ASP B N 1
ATOM 5238 C CA . ASP B 1 290 ? -22 3.793 14.156 1 82.69 290 ASP B CA 1
ATOM 5239 C C . ASP B 1 290 ? -22.406 3.215 15.508 1 82.69 290 ASP B C 1
ATOM 5241 O O . ASP B 1 290 ? -22.203 3.85 16.547 1 82.69 290 ASP B O 1
ATOM 5245 N N . ALA B 1 291 ? -22.938 2.053 15.43 1 87.12 291 ALA B N 1
ATOM 5246 C CA . ALA B 1 291 ? -23.391 1.402 16.656 1 87.12 291 ALA B CA 1
ATOM 5247 C C . ALA B 1 291 ? -22.219 1.154 17.609 1 87.12 291 ALA B C 1
ATOM 5249 O O . ALA B 1 291 ? -22.312 1.42 18.812 1 87.12 291 ALA B O 1
ATOM 5250 N N . VAL B 1 292 ? -21.156 0.686 17.094 1 87.44 292 VAL B N 1
ATOM 5251 C CA . VAL B 1 292 ? -19.984 0.355 17.906 1 87.44 292 VAL B CA 1
ATOM 5252 C C . VAL B 1 292 ? -19.359 1.634 18.469 1 87.44 292 VAL B C 1
ATOM 5254 O O . VAL B 1 292 ? -18.938 1.668 19.625 1 87.44 292 VAL B O 1
ATOM 5257 N N . TYR B 1 293 ? -19.375 2.617 17.656 1 80.44 293 TYR B N 1
ATOM 5258 C CA . TYR B 1 293 ? -18.844 3.896 18.109 1 80.44 293 TYR B CA 1
ATOM 5259 C C . TYR B 1 293 ? -19.609 4.406 19.328 1 80.44 293 TYR B C 1
ATOM 5261 O O . TYR B 1 293 ? -19.016 4.781 20.328 1 80.44 293 TYR B O 1
ATOM 5269 N N . LYS B 1 294 ? -20.891 4.406 19.234 1 81.88 294 LYS B N 1
ATOM 5270 C CA . LYS B 1 294 ? -21.75 4.875 20.328 1 81.88 294 LYS B CA 1
ATOM 5271 C C . LYS B 1 294 ? -21.562 4.012 21.578 1 81.88 294 LYS B C 1
ATOM 5273 O O . LYS B 1 294 ? -21.484 4.535 22.703 1 81.88 294 LYS B O 1
ATOM 5278 N N . ALA B 1 295 ? -21.375 2.771 21.312 1 87.44 295 ALA B N 1
ATOM 5279 C CA . ALA B 1 295 ? -21.266 1.833 22.438 1 87.44 295 ALA B CA 1
ATOM 5280 C C . ALA B 1 295 ? -19.875 1.904 23.078 1 87.44 295 ALA B C 1
ATOM 5282 O O . ALA B 1 295 ? -19.703 1.468 24.219 1 87.44 295 ALA B O 1
ATOM 5283 N N . SER B 1 296 ? -18.891 2.348 22.359 1 83.69 296 SER B N 1
ATOM 5284 C CA . SER B 1 296 ? -17.516 2.355 22.859 1 83.69 296 SER B CA 1
ATOM 5285 C C . SER B 1 296 ? -17.344 3.373 23.984 1 83.69 296 SER B C 1
ATOM 5287 O O . SER B 1 296 ? -16.375 3.297 24.75 1 83.69 296 SER B O 1
ATOM 5289 N N . GLY B 1 297 ? -18.234 4.367 24.094 1 75 297 GLY B N 1
ATOM 5290 C CA . GLY B 1 297 ? -18.172 5.355 25.156 1 75 297 GLY B CA 1
ATOM 5291 C C . GLY B 1 297 ? -16.875 6.133 25.188 1 75 297 GLY B C 1
ATOM 5292 O O . GLY B 1 297 ? -16.312 6.387 26.266 1 75 297 GLY B O 1
ATOM 5293 N N . GLY B 1 298 ? -16.344 6.32 24.016 1 70.69 298 GLY B N 1
ATOM 5294 C CA . GLY B 1 298 ? -15.117 7.094 23.953 1 70.69 298 GLY B CA 1
ATOM 5295 C C . GLY B 1 298 ? -13.867 6.234 23.984 1 70.69 298 GLY B C 1
ATOM 5296 O O . GLY B 1 298 ? -12.766 6.715 23.703 1 70.69 298 GLY B O 1
ATOM 5297 N N . ASN B 1 299 ? -14.016 4.977 24.297 1 76.62 299 ASN B N 1
ATOM 5298 C CA . ASN B 1 299 ? -12.875 4.074 24.25 1 76.62 299 ASN B CA 1
ATOM 5299 C C . ASN B 1 299 ? -12.484 3.73 22.828 1 76.62 299 ASN B C 1
ATOM 5301 O O . ASN B 1 299 ? -13.297 3.844 21.906 1 76.62 299 ASN B O 1
ATOM 5305 N N . MET B 1 300 ? -11.211 3.391 22.703 1 78.44 300 MET B N 1
ATOM 5306 C CA . MET B 1 300 ? -10.711 3.055 21.375 1 78.44 300 MET B CA 1
ATOM 5307 C C . MET B 1 300 ? -11.477 1.879 20.781 1 78.44 300 MET B C 1
ATOM 5309 O O . MET B 1 300 ? -11.625 0.841 21.438 1 78.44 300 MET B O 1
ATOM 5313 N N . ALA B 1 301 ? -11.992 2.086 19.672 1 83.56 301 ALA B N 1
ATOM 5314 C CA . ALA B 1 301 ? -12.688 1.048 18.906 1 83.56 301 ALA B CA 1
ATOM 5315 C C . ALA B 1 301 ? -12.578 1.301 17.406 1 83.56 301 ALA B C 1
ATOM 5317 O O . ALA B 1 301 ? -12.68 2.443 16.953 1 83.56 301 ALA B O 1
ATOM 5318 N N . ALA B 1 302 ? -12.25 0.266 16.719 1 83.19 302 ALA B N 1
ATOM 5319 C CA . ALA B 1 302 ? -12.195 0.36 15.266 1 83.19 302 ALA B CA 1
ATOM 5320 C C . ALA B 1 302 ? -13.047 -0.722 14.617 1 83.19 302 ALA B C 1
ATOM 5322 O O . ALA B 1 302 ? -13.117 -1.849 15.109 1 83.19 302 ALA B O 1
ATOM 5323 N N . VAL B 1 303 ? -13.734 -0.263 13.594 1 87.81 303 VAL B N 1
ATOM 5324 C CA . VAL B 1 303 ? -14.516 -1.193 12.781 1 87.81 303 VAL B CA 1
ATOM 5325 C C . VAL B 1 303 ? -14.078 -1.102 11.32 1 87.81 303 VAL B C 1
ATOM 5327 O O . VAL B 1 303 ? -14.055 -0.014 10.742 1 87.81 303 VAL B O 1
ATOM 5330 N N . LEU B 1 304 ? -13.719 -2.197 10.773 1 87.94 304 LEU B N 1
ATOM 5331 C CA . LEU B 1 304 ? -13.336 -2.279 9.375 1 87.94 304 LEU B CA 1
ATOM 5332 C C . LEU B 1 304 ? -14.148 -3.34 8.641 1 87.94 304 LEU B C 1
ATOM 5334 O O . LEU B 1 304 ? -14.594 -4.316 9.258 1 87.94 304 LEU B O 1
ATOM 5338 N N . PRO B 1 305 ? -14.305 -3.074 7.375 1 89.56 305 PRO B N 1
ATOM 5339 C CA . PRO B 1 305 ? -15.016 -4.109 6.621 1 89.56 305 PRO B CA 1
ATOM 5340 C C . PRO B 1 305 ? -14.141 -5.328 6.328 1 89.56 305 PRO B C 1
ATOM 5342 O O . PRO B 1 305 ? -12.93 -5.195 6.164 1 89.56 305 PRO B O 1
ATOM 5345 N N . ILE B 1 306 ? -14.711 -6.492 6.297 1 91.12 306 ILE B N 1
ATOM 5346 C CA . ILE B 1 306 ? -14.109 -7.707 5.766 1 91.12 306 ILE B CA 1
ATOM 5347 C C . ILE B 1 306 ? -14.82 -8.117 4.48 1 91.12 306 ILE B C 1
ATOM 5349 O O . ILE B 1 306 ? -16.047 -8.25 4.461 1 91.12 306 ILE B O 1
ATOM 5353 N N . ASN B 1 307 ? -14.109 -8.195 3.506 1 91.12 307 ASN B N 1
ATOM 5354 C CA . ASN B 1 307 ? -14.594 -8.664 2.211 1 91.12 307 ASN B CA 1
ATOM 5355 C C . ASN B 1 307 ? -13.609 -9.625 1.556 1 91.12 307 ASN B C 1
ATOM 5357 O O . ASN B 1 307 ? -12.781 -9.211 0.745 1 91.12 307 ASN B O 1
ATOM 5361 N N . GLU B 1 308 ? -13.688 -10.898 1.863 1 92.88 308 GLU B N 1
ATOM 5362 C CA . GLU B 1 308 ? -12.836 -11.945 1.294 1 92.88 308 GLU B CA 1
ATOM 5363 C C . GLU B 1 308 ? -13.539 -12.656 0.141 1 92.88 308 GLU B C 1
ATOM 5365 O O . GLU B 1 308 ? -14.391 -13.516 0.363 1 92.88 308 GLU B O 1
ATOM 5370 N N . VAL B 1 309 ? -13.125 -12.383 -1.042 1 93.88 309 VAL B N 1
ATOM 5371 C CA . VAL B 1 309 ? -13.797 -12.906 -2.225 1 93.88 309 VAL B CA 1
ATOM 5372 C C . VAL B 1 309 ? -12.93 -13.977 -2.885 1 93.88 309 VAL B C 1
ATOM 5374 O O . VAL B 1 309 ? -11.75 -13.742 -3.158 1 93.88 309 VAL B O 1
ATOM 5377 N N . HIS B 1 310 ? -13.484 -15.102 -3.117 1 95.94 310 HIS B N 1
ATOM 5378 C CA . HIS B 1 310 ? -12.836 -16.203 -3.816 1 95.94 310 HIS B CA 1
ATOM 5379 C C . HIS B 1 310 ? -13.586 -16.547 -5.102 1 95.94 310 HIS B C 1
ATOM 5381 O O . HIS B 1 310 ? -14.586 -15.914 -5.438 1 95.94 310 HIS B O 1
ATOM 5387 N N . SER B 1 311 ? -13.062 -17.5 -5.828 1 95.19 311 SER B N 1
ATOM 5388 C CA . SER B 1 311 ? -13.641 -17.859 -7.121 1 95.19 311 SER B CA 1
ATOM 5389 C C . SER B 1 311 ? -15.078 -18.328 -6.973 1 95.19 311 SER B C 1
ATOM 5391 O O . SER B 1 311 ? -15.945 -17.969 -7.781 1 95.19 311 SER B O 1
ATOM 5393 N N . ASP B 1 312 ? -15.438 -19.062 -5.875 1 92.94 312 ASP B N 1
ATOM 5394 C CA . ASP B 1 312 ? -16.75 -19.672 -5.777 1 92.94 312 ASP B CA 1
ATOM 5395 C C . ASP B 1 312 ? -17.359 -19.438 -4.398 1 92.94 312 ASP B C 1
ATOM 5397 O O . ASP B 1 312 ? -18.391 -20.031 -4.062 1 92.94 312 ASP B O 1
ATOM 5401 N N . ALA B 1 313 ? -16.766 -18.719 -3.559 1 92.31 313 ALA B N 1
ATOM 5402 C CA . ALA B 1 313 ? -17.266 -18.391 -2.223 1 92.31 313 ALA B CA 1
ATOM 5403 C C . ALA B 1 313 ? -16.766 -17.016 -1.774 1 92.31 313 ALA B C 1
ATOM 5405 O O . ALA B 1 313 ? -15.898 -16.422 -2.422 1 92.31 313 ALA B O 1
ATOM 5406 N N . ALA B 1 314 ? -17.328 -16.531 -0.678 1 92.25 314 ALA B N 1
ATOM 5407 C CA . ALA B 1 314 ? -16.859 -15.266 -0.119 1 92.25 314 ALA B CA 1
ATOM 5408 C C . ALA B 1 314 ? -17.297 -15.117 1.337 1 92.25 314 ALA B C 1
ATOM 5410 O O . ALA B 1 314 ? -18.25 -15.766 1.776 1 92.25 314 ALA B O 1
ATOM 5411 N N . LEU B 1 315 ? -16.578 -14.391 2.051 1 91.69 315 LEU B N 1
ATOM 5412 C CA . LEU B 1 315 ? -16.906 -13.969 3.408 1 91.69 315 LEU B CA 1
ATOM 5413 C C . LEU B 1 315 ? -17.047 -12.453 3.488 1 91.69 315 LEU B C 1
ATOM 5415 O O . LEU B 1 315 ? -16.188 -11.719 3.008 1 91.69 315 LEU B O 1
ATOM 5419 N N . VAL B 1 316 ? -18.141 -11.977 4.051 1 90.69 316 VAL B N 1
ATOM 5420 C CA . VAL B 1 316 ? -18.391 -10.547 4.168 1 90.69 316 VAL B CA 1
ATOM 5421 C C . VAL B 1 316 ? -18.859 -10.219 5.582 1 90.69 316 VAL B C 1
ATOM 5423 O O . VAL B 1 316 ? -19.641 -10.961 6.172 1 90.69 316 VAL B O 1
ATOM 5426 N N . GLY B 1 317 ? -18.328 -9.148 6.094 1 90.69 317 GLY B N 1
ATOM 5427 C CA . GLY B 1 317 ? -18.703 -8.711 7.43 1 90.69 317 GLY B CA 1
ATOM 5428 C C . GLY B 1 317 ? -17.812 -7.613 7.98 1 90.69 317 GLY B C 1
ATOM 5429 O O . GLY B 1 317 ? -17.469 -6.676 7.262 1 90.69 317 GLY B O 1
ATOM 5430 N N . VAL B 1 318 ? -17.531 -7.742 9.297 1 90.88 318 VAL B N 1
ATOM 5431 C CA . VAL B 1 318 ? -16.797 -6.648 9.938 1 90.88 318 VAL B CA 1
ATOM 5432 C C . VAL B 1 318 ? -15.688 -7.207 10.812 1 90.88 318 VAL B C 1
ATOM 5434 O O . VAL B 1 318 ? -15.766 -8.352 11.281 1 90.88 318 VAL B O 1
ATOM 5437 N N . TYR B 1 319 ? -14.719 -6.383 10.945 1 91.38 319 TYR B N 1
ATOM 5438 C CA . TYR B 1 319 ? -13.555 -6.586 11.805 1 91.38 319 TYR B CA 1
ATOM 5439 C C . TYR B 1 319 ? -13.5 -5.535 12.906 1 91.38 319 TYR B C 1
ATOM 5441 O O . TYR B 1 319 ? -13.445 -4.336 12.625 1 91.38 319 TYR B O 1
ATOM 5449 N N . LEU B 1 320 ? -13.508 -6.008 14.172 1 89.5 320 LEU B N 1
ATOM 5450 C CA . LEU B 1 320 ? -13.508 -5.117 15.328 1 89.5 320 LEU B CA 1
ATOM 5451 C C . LEU B 1 320 ? -12.188 -5.207 16.094 1 89.5 320 LEU B C 1
ATOM 5453 O O . LEU B 1 320 ? -11.656 -6.301 16.281 1 89.5 320 LEU B O 1
ATOM 5457 N N . VAL B 1 321 ? -11.727 -4.062 16.469 1 87.81 321 VAL B N 1
ATOM 5458 C CA . VAL B 1 321 ? -10.531 -3.998 17.312 1 87.81 321 VAL B CA 1
ATOM 5459 C C . VAL B 1 321 ? -10.805 -3.094 18.516 1 87.81 321 VAL B C 1
ATOM 5461 O O . VAL B 1 321 ? -11.336 -1.991 18.359 1 87.81 321 VAL B O 1
ATOM 5464 N N . SER B 1 322 ? -10.562 -3.531 19.641 1 87.75 322 SER B N 1
ATOM 5465 C CA . SER B 1 322 ? -10.617 -2.744 20.875 1 87.75 322 SER B CA 1
ATOM 5466 C C . SER B 1 322 ? -9.789 -3.387 21.984 1 87.75 322 SER B C 1
ATOM 5468 O O . SER B 1 322 ? -9.148 -4.418 21.766 1 87.75 322 SER B O 1
ATOM 5470 N N . SER B 1 323 ? -9.766 -2.674 23.109 1 85.88 323 SER B N 1
ATOM 5471 C CA . SER B 1 323 ? -9.078 -3.27 24.25 1 85.88 323 SER B CA 1
ATOM 5472 C C . SER B 1 323 ? -9.805 -4.52 24.75 1 85.88 323 SER B C 1
ATOM 5474 O O . SER B 1 323 ? -11.023 -4.641 24.594 1 85.88 323 SER B O 1
ATOM 5476 N N . GLY B 1 324 ? -9.023 -5.406 25.297 1 85.62 324 GLY B N 1
ATOM 5477 C CA . GLY B 1 324 ? -9.578 -6.66 25.781 1 85.62 324 GLY B CA 1
ATOM 5478 C C . GLY B 1 324 ? -10.734 -6.469 26.75 1 85.62 324 GLY B C 1
ATOM 5479 O O . GLY B 1 324 ? -11.711 -7.211 26.719 1 85.62 324 GLY B O 1
ATOM 5480 N N . ASP B 1 325 ? -10.641 -5.438 27.547 1 86.62 325 ASP B N 1
ATOM 5481 C CA . ASP B 1 325 ? -11.641 -5.211 28.578 1 86.62 325 ASP B CA 1
ATOM 5482 C C . ASP B 1 325 ? -12.922 -4.617 27.984 1 86.62 325 ASP B C 1
ATOM 5484 O O . ASP B 1 325 ? -13.992 -4.711 28.594 1 86.62 325 ASP B O 1
ATOM 5488 N N . ASN B 1 326 ? -12.852 -4.117 26.828 1 88.19 326 ASN B N 1
ATOM 5489 C CA . ASN B 1 326 ? -13.984 -3.381 26.266 1 88.19 326 ASN B CA 1
ATOM 5490 C C . ASN B 1 326 ? -14.578 -4.098 25.047 1 88.19 326 ASN B C 1
ATOM 5492 O O . ASN B 1 326 ? -15.609 -3.682 24.531 1 88.19 326 ASN B O 1
ATOM 5496 N N . ILE B 1 327 ? -14.008 -5.199 24.641 1 90.81 327 ILE B N 1
ATOM 5497 C CA . ILE B 1 327 ? -14.344 -5.773 23.344 1 90.81 327 ILE B CA 1
ATOM 5498 C C . ILE B 1 327 ? -15.688 -6.5 23.422 1 90.81 327 ILE B C 1
ATOM 5500 O O . ILE B 1 327 ? -16.453 -6.512 22.469 1 90.81 327 ILE B O 1
ATOM 5504 N N . ALA B 1 328 ? -16.078 -7.066 24.547 1 91.62 328 ALA B N 1
ATOM 5505 C CA . ALA B 1 328 ? -17.234 -7.941 24.656 1 91.62 328 ALA B CA 1
ATOM 5506 C C . ALA B 1 328 ? -18.531 -7.176 24.391 1 91.62 328 ALA B C 1
ATOM 5508 O O . ALA B 1 328 ? -19.312 -7.562 23.531 1 91.62 328 ALA B O 1
ATOM 5509 N N . PRO B 1 329 ? -18.734 -6.062 25.047 1 93.62 329 PRO B N 1
ATOM 5510 C CA . PRO B 1 329 ? -19.953 -5.309 24.766 1 93.62 329 PRO B CA 1
ATOM 5511 C C . PRO B 1 329 ? -19.984 -4.785 23.328 1 93.62 329 PRO B C 1
ATOM 5513 O O . PRO B 1 329 ? -21.078 -4.68 22.734 1 93.62 329 PRO B O 1
ATOM 5516 N N . LEU B 1 330 ? -18.859 -4.488 22.781 1 91.56 330 LEU B N 1
ATOM 5517 C CA . LEU B 1 330 ? -18.797 -3.98 21.406 1 91.56 330 LEU B CA 1
ATOM 5518 C C . LEU B 1 330 ? -19.172 -5.066 20.406 1 91.56 330 LEU B C 1
ATOM 5520 O O . LEU B 1 330 ? -19.844 -4.797 19.406 1 91.56 330 LEU B O 1
ATOM 5524 N N . VAL B 1 331 ? -18.75 -6.254 20.719 1 92.31 331 VAL B N 1
ATOM 5525 C CA . VAL B 1 331 ? -19.094 -7.387 19.859 1 92.31 331 VAL B CA 1
ATOM 5526 C C . VAL B 1 331 ? -20.609 -7.617 19.891 1 92.31 331 VAL B C 1
ATOM 5528 O O . VAL B 1 331 ? -21.219 -7.832 18.859 1 92.31 331 VAL B O 1
ATOM 5531 N N . THR B 1 332 ? -21.172 -7.555 21.078 1 93.5 332 THR B N 1
ATOM 5532 C CA . THR B 1 332 ? -22.609 -7.711 21.219 1 93.5 332 THR B CA 1
ATOM 5533 C C . THR B 1 332 ? -23.359 -6.629 20.438 1 93.5 332 THR B C 1
ATOM 5535 O O . THR B 1 332 ? -24.344 -6.91 19.75 1 93.5 332 THR B O 1
ATOM 5538 N N . THR B 1 333 ? -22.844 -5.473 20.531 1 92.19 333 THR B N 1
ATOM 5539 C CA . THR B 1 333 ? -23.438 -4.348 19.812 1 92.19 333 THR B CA 1
ATOM 5540 C C . THR B 1 333 ? -23.359 -4.559 18.312 1 92.19 333 THR B C 1
ATOM 5542 O O . THR B 1 333 ? -24.328 -4.324 17.578 1 92.19 333 THR B O 1
ATOM 5545 N N . ALA B 1 334 ? -22.188 -4.965 17.844 1 90.44 334 ALA B N 1
ATOM 5546 C CA . ALA B 1 334 ? -21.984 -5.219 16.422 1 90.44 334 ALA B CA 1
ATOM 5547 C C . ALA B 1 334 ? -22.938 -6.312 15.922 1 90.44 334 ALA B C 1
ATOM 5549 O O . ALA B 1 334 ? -23.531 -6.184 14.859 1 90.44 334 ALA B O 1
ATOM 5550 N N . PHE B 1 335 ? -23.062 -7.324 16.703 1 89.44 335 PHE B N 1
ATOM 5551 C CA . PHE B 1 335 ? -23.938 -8.438 16.344 1 89.44 335 PHE B CA 1
ATOM 5552 C C . PHE B 1 335 ? -25.375 -7.977 16.25 1 89.44 335 PHE B C 1
ATOM 5554 O O . PHE B 1 335 ? -26.094 -8.352 15.305 1 89.44 335 PHE B O 1
ATOM 5561 N N . ASN B 1 336 ? -25.781 -7.227 17.172 1 90.19 336 ASN B N 1
ATOM 5562 C CA . ASN B 1 336 ? -27.156 -6.723 17.156 1 90.19 336 ASN B CA 1
ATOM 5563 C C . ASN B 1 336 ? -27.406 -5.809 15.961 1 90.19 336 ASN B C 1
ATOM 5565 O O . ASN B 1 336 ? -28.484 -5.848 15.359 1 90.19 336 ASN B O 1
ATOM 5569 N N . ALA B 1 337 ? -26.422 -4.984 15.664 1 88.06 337 ALA B N 1
ATOM 5570 C CA . ALA B 1 337 ? -26.531 -4.102 14.508 1 88.06 337 ALA B CA 1
ATOM 5571 C C . ALA B 1 337 ? -26.641 -4.902 13.211 1 88.06 337 ALA B C 1
ATOM 5573 O O . ALA B 1 337 ? -27.406 -4.531 12.312 1 88.06 337 ALA B O 1
ATOM 5574 N N . LEU B 1 338 ? -25.938 -5.977 13.141 1 87.88 338 LEU B N 1
ATOM 5575 C CA . LEU B 1 338 ? -25.969 -6.84 11.961 1 87.88 338 LEU B CA 1
ATOM 5576 C C . LEU B 1 338 ? -27.328 -7.535 11.852 1 87.88 338 LEU B C 1
ATOM 5578 O O . LEU B 1 338 ? -27.891 -7.645 10.758 1 87.88 338 LEU B O 1
ATOM 5582 N N . LYS B 1 339 ? -27.812 -7.977 12.906 1 84.06 339 LYS B N 1
ATOM 5583 C CA . LYS B 1 339 ? -29.078 -8.688 12.93 1 84.06 339 LYS B CA 1
ATOM 5584 C C . LYS B 1 339 ? -30.234 -7.77 12.531 1 84.06 339 LYS B C 1
ATOM 5586 O O . LYS B 1 339 ? -31.172 -8.203 11.875 1 84.06 339 LYS B O 1
ATOM 5591 N N . SER B 1 340 ? -30.125 -6.531 12.93 1 84.38 340 SER B N 1
ATOM 5592 C CA . SER B 1 340 ? -31.188 -5.574 12.648 1 84.38 340 SER B CA 1
ATOM 5593 C C . SER B 1 340 ? -30.828 -4.664 11.484 1 84.38 340 SER B C 1
ATOM 5595 O O . SER B 1 340 ? -31.281 -3.518 11.422 1 84.38 340 SER B O 1
ATOM 5597 N N . PHE B 1 341 ? -29.984 -5.18 10.719 1 84.62 341 PHE B N 1
ATOM 5598 C CA . PHE B 1 341 ? -29.422 -4.344 9.664 1 84.62 341 PHE B CA 1
ATOM 5599 C C . PHE B 1 341 ? -30.516 -3.855 8.719 1 84.62 341 PHE B C 1
ATOM 5601 O O . PHE B 1 341 ? -31.219 -4.66 8.117 1 84.62 341 PHE B O 1
ATOM 5608 N N . GLN B 1 342 ? -30.719 -2.625 8.648 1 82.5 342 GLN B N 1
ATOM 5609 C CA . GLN B 1 342 ? -31.578 -1.876 7.73 1 82.5 342 GLN B CA 1
ATOM 5610 C C . GLN B 1 342 ? -31 -0.483 7.469 1 82.5 342 GLN B C 1
ATOM 5612 O O . GLN B 1 342 ? -30.547 0.191 8.398 1 82.5 342 GLN B O 1
ATOM 5617 N N . ILE B 1 343 ? -31 -0.194 6.172 1 86.25 343 ILE B N 1
ATOM 5618 C CA . ILE B 1 343 ? -30.422 1.116 5.898 1 86.25 343 ILE B CA 1
ATOM 5619 C C . ILE B 1 343 ? -31.422 1.973 5.129 1 86.25 343 ILE B C 1
ATOM 5621 O O . ILE B 1 343 ? -32.344 1.446 4.5 1 86.25 343 ILE B O 1
ATOM 5625 N N . SER B 1 344 ? -31.219 3.287 5.234 1 88.12 344 SER B N 1
ATOM 5626 C CA . SER B 1 344 ? -32.031 4.262 4.504 1 88.12 344 SER B CA 1
ATOM 5627 C C . SER B 1 344 ? -31.516 4.441 3.078 1 88.12 344 SER B C 1
ATOM 5629 O O . SER B 1 344 ? -30.438 3.951 2.732 1 88.12 344 SER B O 1
ATOM 5631 N N . GLU B 1 345 ? -32.312 5.16 2.285 1 91.19 345 GLU B N 1
ATOM 5632 C CA . GLU B 1 345 ? -31.906 5.5 0.925 1 91.19 345 GLU B CA 1
ATOM 5633 C C .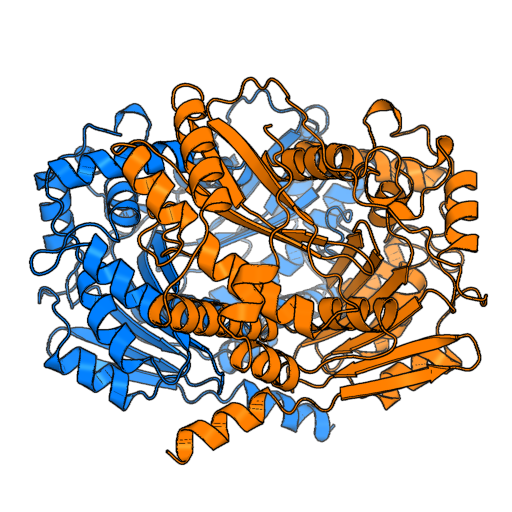 GLU B 1 345 ? -30.656 6.379 0.925 1 91.19 345 GLU B C 1
ATOM 5635 O O . GLU B 1 345 ? -29.812 6.258 0.039 1 91.19 345 GLU B O 1
ATOM 5640 N N . ASN B 1 346 ? -30.578 7.168 1.91 1 88.94 346 ASN B N 1
ATOM 5641 C CA . ASN B 1 346 ? -29.422 8.039 2.008 1 88.94 346 ASN B CA 1
ATOM 5642 C C . ASN B 1 346 ? -28.141 7.246 2.301 1 88.94 346 ASN B C 1
ATOM 5644 O O . ASN B 1 346 ? -27.094 7.523 1.729 1 88.94 346 ASN B O 1
ATOM 5648 N N . THR B 1 347 ? -28.281 6.293 3.154 1 88.56 347 THR B N 1
ATOM 5649 C CA . THR B 1 347 ? -27.141 5.441 3.471 1 88.56 347 THR B CA 1
ATOM 5650 C C . THR B 1 347 ? -26.75 4.605 2.262 1 88.56 347 THR B C 1
ATOM 5652 O O . THR B 1 347 ? -25.562 4.387 2.016 1 88.56 347 THR B O 1
ATOM 5655 N N . LEU B 1 348 ? -27.75 4.156 1.549 1 92.56 348 LEU B N 1
ATOM 5656 C CA . LEU B 1 348 ? -27.469 3.396 0.337 1 92.56 348 LEU B CA 1
ATOM 5657 C C . LEU B 1 348 ? -26.703 4.25 -0.671 1 92.56 348 LEU B C 1
ATOM 5659 O O . LEU B 1 348 ? -25.719 3.791 -1.26 1 92.56 348 LEU B O 1
ATOM 5663 N N . LYS B 1 349 ? -27.188 5.434 -0.822 1 92.88 349 LYS B N 1
ATOM 5664 C CA . LYS B 1 349 ? -26.531 6.336 -1.763 1 92.88 349 LYS B CA 1
ATOM 5665 C C . LYS B 1 349 ? -25.078 6.578 -1.368 1 92.88 349 LYS B C 1
ATOM 5667 O O . LYS B 1 349 ? -24.188 6.516 -2.211 1 92.88 349 LYS B O 1
ATOM 5672 N N . ALA B 1 350 ? -24.844 6.82 -0.117 1 90.81 350 ALA B N 1
ATOM 5673 C CA . ALA B 1 350 ? -23.484 7.043 0.389 1 90.81 350 ALA B CA 1
ATOM 5674 C C . ALA B 1 350 ? -22.625 5.805 0.197 1 90.81 350 ALA B C 1
ATOM 5676 O O . ALA B 1 350 ? -21.453 5.91 -0.203 1 90.81 350 ALA B O 1
ATOM 5677 N N . ALA B 1 351 ? -23.203 4.68 0.511 1 92.38 351 ALA B N 1
ATOM 5678 C CA . ALA B 1 351 ? -22.469 3.42 0.39 1 92.38 351 ALA B CA 1
ATOM 5679 C C . ALA B 1 351 ? -22.078 3.148 -1.061 1 92.38 351 ALA B C 1
ATOM 5681 O O . ALA B 1 351 ? -20.984 2.654 -1.332 1 92.38 351 ALA B O 1
ATOM 5682 N N . LYS B 1 352 ? -23 3.453 -1.976 1 94.62 352 LYS B N 1
ATOM 5683 C CA . LYS B 1 352 ? -22.703 3.283 -3.395 1 94.62 352 LYS B CA 1
ATOM 5684 C C . LYS B 1 352 ? -21.562 4.188 -3.83 1 94.62 352 LYS B C 1
ATOM 5686 O O . LYS B 1 352 ? -20.656 3.758 -4.559 1 94.62 352 LYS B O 1
ATOM 5691 N N . LEU B 1 353 ? -21.562 5.398 -3.385 1 92.88 353 LEU B N 1
ATOM 5692 C CA . LEU B 1 353 ? -20.5 6.344 -3.721 1 92.88 353 LEU B CA 1
ATOM 5693 C C . LEU B 1 353 ? -19.172 5.875 -3.156 1 92.88 353 LEU B C 1
ATOM 5695 O O . LEU B 1 353 ? -18.141 5.98 -3.826 1 92.88 353 LEU B O 1
ATOM 5699 N N . CYS B 1 354 ? -19.234 5.355 -1.977 1 91.75 354 CYS B N 1
ATOM 5700 C CA . CYS B 1 354 ? -18.016 4.844 -1.345 1 91.75 354 CYS B CA 1
ATOM 5701 C C . CYS B 1 354 ? -17.453 3.654 -2.117 1 91.75 354 CYS B C 1
ATOM 5703 O O . CYS B 1 354 ? -16.266 3.592 -2.385 1 91.75 354 CYS B O 1
ATOM 5705 N N . ALA B 1 355 ? -18.328 2.748 -2.471 1 93.12 355 ALA B N 1
ATOM 5706 C CA . ALA B 1 355 ? -17.906 1.568 -3.223 1 93.12 355 ALA B CA 1
ATOM 5707 C C . ALA B 1 355 ? -17.328 1.961 -4.578 1 93.12 355 ALA B C 1
ATOM 5709 O O . ALA B 1 355 ? -16.328 1.387 -5.02 1 93.12 355 ALA B O 1
ATOM 5710 N N . GLU B 1 356 ? -17.984 2.91 -5.176 1 94.56 356 GLU B N 1
ATOM 5711 C CA . GLU B 1 356 ? -17.484 3.408 -6.457 1 94.56 356 GLU B CA 1
ATOM 5712 C C . GLU B 1 356 ? -16.109 4.043 -6.312 1 94.56 356 GLU B C 1
ATOM 5714 O O . GLU B 1 356 ? -15.211 3.789 -7.121 1 94.56 356 GLU B O 1
ATOM 5719 N N . MET B 1 357 ? -15.922 4.824 -5.309 1 92.75 357 MET B N 1
ATOM 5720 C CA . MET B 1 357 ? -14.641 5.473 -5.031 1 92.75 357 MET B CA 1
ATOM 5721 C C . MET B 1 357 ? -13.539 4.441 -4.828 1 92.75 357 MET B C 1
ATOM 5723 O O . MET B 1 357 ? -12.453 4.562 -5.402 1 92.75 357 MET B O 1
ATOM 5727 N N . ASP B 1 358 ? -13.844 3.432 -4.07 1 92.19 358 ASP B N 1
ATOM 5728 C CA . ASP B 1 358 ? -12.867 2.387 -3.777 1 92.19 358 ASP B CA 1
ATOM 5729 C C . ASP B 1 358 ? -12.469 1.633 -5.043 1 92.19 358 ASP B C 1
ATOM 5731 O O . ASP B 1 358 ? -11.289 1.37 -5.273 1 92.19 358 ASP B O 1
ATOM 5735 N N . ALA B 1 359 ? -13.445 1.314 -5.836 1 93.62 359 ALA B N 1
ATOM 5736 C CA . ALA B 1 359 ? -13.195 0.582 -7.074 1 93.62 359 ALA B CA 1
ATOM 5737 C C . ALA B 1 359 ? -12.352 1.409 -8.039 1 93.62 359 ALA B C 1
ATOM 5739 O O . ALA B 1 359 ? -11.398 0.898 -8.641 1 93.62 359 ALA B O 1
ATOM 5740 N N . LEU B 1 360 ? -12.688 2.641 -8.141 1 94.44 360 LEU B N 1
ATOM 5741 C CA . LEU B 1 360 ? -11.977 3.514 -9.062 1 94.44 360 LEU B CA 1
ATOM 5742 C C . LEU B 1 360 ? -10.555 3.785 -8.578 1 94.44 360 LEU B C 1
ATOM 5744 O O . LEU B 1 360 ? -9.625 3.865 -9.383 1 94.44 360 LEU B O 1
ATOM 5748 N N . THR B 1 361 ? -10.367 3.906 -7.301 1 94 361 THR B N 1
ATOM 5749 C CA . THR B 1 361 ? -9.031 4.086 -6.734 1 94 361 THR B CA 1
ATOM 5750 C C . THR B 1 361 ? -8.156 2.865 -7.012 1 94 361 THR B C 1
ATOM 5752 O O . THR B 1 361 ? -6.992 3.004 -7.387 1 94 361 THR B O 1
ATOM 5755 N N . ALA B 1 362 ? -8.711 1.715 -6.867 1 93.31 362 ALA B N 1
ATOM 5756 C CA . ALA B 1 362 ? -7.977 0.475 -7.109 1 93.31 362 ALA B CA 1
ATOM 5757 C C . ALA B 1 362 ? -7.527 0.383 -8.562 1 93.31 362 ALA B C 1
ATOM 5759 O O . ALA B 1 362 ? -6.469 -0.182 -8.859 1 93.31 362 ALA B O 1
ATOM 5760 N N . CYS B 1 363 ? -8.234 0.979 -9.469 1 93.5 363 CYS B N 1
ATOM 5761 C CA . CYS B 1 363 ? -7.965 0.888 -10.898 1 93.5 363 CYS B CA 1
ATOM 5762 C C . CYS B 1 363 ? -6.824 1.812 -11.297 1 93.5 363 CYS B C 1
ATOM 5764 O O . CYS B 1 363 ? -6.332 1.745 -12.43 1 93.5 363 CYS B O 1
ATOM 5766 N N . GLU B 1 364 ? -6.336 2.596 -10.367 1 93.25 364 GLU B N 1
ATOM 5767 C CA . GLU B 1 364 ? -5.227 3.486 -10.688 1 93.25 364 GLU B CA 1
ATOM 5768 C C . GLU B 1 364 ? -3.918 2.713 -10.805 1 93.25 364 GLU B C 1
ATOM 5770 O O . GLU B 1 364 ? -3.014 3.125 -11.539 1 93.25 364 GLU B O 1
ATOM 5775 N N . SER B 1 365 ? -3.822 1.642 -10.133 1 95.25 365 SER B N 1
ATOM 5776 C CA . SER B 1 365 ? -2.592 0.859 -10.078 1 95.25 365 SER B CA 1
ATOM 5777 C C . SER B 1 365 ? -2.572 -0.215 -11.156 1 95.25 365 SER B C 1
ATOM 5779 O O . SER B 1 365 ? -3.393 -1.134 -11.141 1 95.25 365 SER B O 1
ATOM 5781 N N . SER B 1 366 ? -1.573 -0.106 -11.992 1 96.31 366 SER B N 1
ATOM 5782 C CA . SER B 1 366 ? -1.457 -1.111 -13.047 1 96.31 366 SER B CA 1
ATOM 5783 C C . SER B 1 366 ? -1.229 -2.5 -12.461 1 96.31 366 SER B C 1
ATOM 5785 O O . SER B 1 366 ? -1.712 -3.496 -13 1 96.31 366 SER B O 1
ATOM 5787 N N . SER B 1 367 ? -0.515 -2.537 -11.359 1 96.81 367 SER B N 1
ATOM 5788 C CA . SER B 1 367 ? -0.257 -3.811 -10.695 1 96.81 367 SER B CA 1
ATOM 5789 C C . SER B 1 367 ? -1.546 -4.426 -10.164 1 96.81 367 SER B C 1
ATOM 5791 O O . SER B 1 367 ? -1.804 -5.613 -10.367 1 96.81 367 SER B O 1
ATOM 5793 N N . THR B 1 368 ? -2.381 -3.596 -9.508 1 96.81 368 THR B N 1
ATOM 5794 C CA . THR B 1 368 ? -3.646 -4.062 -8.953 1 96.81 368 THR B CA 1
ATOM 5795 C C . THR B 1 368 ? -4.586 -4.531 -10.055 1 96.81 368 THR B C 1
ATOM 5797 O O . THR B 1 368 ? -5.27 -5.547 -9.906 1 96.81 368 THR B O 1
ATOM 5800 N N . VAL B 1 369 ? -4.559 -3.865 -11.141 1 96.75 369 VAL B N 1
ATOM 5801 C CA . VAL B 1 369 ? -5.422 -4.207 -12.266 1 96.75 369 VAL B CA 1
ATOM 5802 C C . VAL B 1 369 ? -5.012 -5.559 -12.844 1 96.75 369 VAL B C 1
ATOM 5804 O O . VAL B 1 369 ? -5.867 -6.391 -13.164 1 96.75 369 VAL B O 1
ATOM 5807 N N . ALA B 1 370 ? -3.734 -5.789 -12.938 1 97.69 370 ALA B N 1
ATOM 5808 C CA . ALA B 1 370 ? -3.254 -7.062 -13.469 1 97.69 370 ALA B CA 1
ATOM 5809 C C . ALA B 1 370 ? -3.734 -8.227 -12.609 1 97.69 370 ALA B C 1
ATOM 5811 O O . ALA B 1 370 ? -4.234 -9.227 -13.133 1 97.69 370 ALA B O 1
ATOM 5812 N N . VAL B 1 371 ? -3.619 -8.094 -11.359 1 97.75 371 VAL B N 1
ATOM 5813 C CA . VAL B 1 371 ? -4.012 -9.148 -10.422 1 97.75 371 VAL B CA 1
ATOM 5814 C C . VAL B 1 371 ? -5.52 -9.375 -10.508 1 97.75 371 VAL B C 1
ATOM 5816 O O . VAL B 1 371 ? -5.98 -10.523 -10.555 1 97.75 371 VAL B O 1
ATOM 5819 N N . ASP B 1 372 ? -6.215 -8.297 -10.531 1 96.38 372 ASP B N 1
ATOM 5820 C CA . ASP B 1 372 ? -7.668 -8.383 -10.602 1 96.38 372 ASP B CA 1
ATOM 5821 C C . ASP B 1 372 ? -8.117 -9.125 -11.859 1 96.38 372 ASP B C 1
ATOM 5823 O O . ASP B 1 372 ? -8.992 -9.984 -11.797 1 96.38 372 ASP B O 1
ATOM 5827 N N . ARG B 1 373 ? -7.504 -8.812 -12.984 1 97.06 373 ARG B N 1
ATOM 5828 C CA . ARG B 1 373 ? -7.895 -9.445 -14.242 1 97.06 373 ARG B CA 1
ATOM 5829 C C . ARG B 1 373 ? -7.535 -10.93 -14.242 1 97.06 373 ARG B C 1
ATOM 5831 O O . ARG B 1 373 ? -8.312 -11.758 -14.711 1 97.06 373 ARG B O 1
ATOM 5838 N N . ALA B 1 374 ? -6.395 -11.219 -13.727 1 98.19 374 ALA B N 1
ATOM 5839 C CA . ALA B 1 374 ? -6.008 -12.625 -13.648 1 98.19 374 ALA B CA 1
ATOM 5840 C C . ALA B 1 374 ? -7.02 -13.422 -12.828 1 98.19 374 ALA B C 1
ATOM 5842 O O . ALA B 1 374 ? -7.453 -14.5 -13.25 1 98.19 374 ALA B O 1
ATOM 5843 N N . ALA B 1 375 ? -7.402 -12.891 -11.727 1 97.44 375 ALA B N 1
ATOM 5844 C CA . ALA B 1 375 ? -8.359 -13.562 -10.852 1 97.44 375 ALA B CA 1
ATOM 5845 C C . ALA B 1 375 ? -9.703 -13.758 -11.547 1 97.44 375 ALA B C 1
ATOM 5847 O O . ALA B 1 375 ? -10.297 -14.836 -11.477 1 97.44 375 ALA B O 1
ATOM 5848 N N . GLN B 1 376 ? -10.164 -12.773 -12.242 1 96.19 376 GLN B N 1
ATOM 5849 C CA . GLN B 1 376 ? -11.453 -12.844 -12.93 1 96.19 376 GLN B CA 1
ATOM 5850 C C . GLN B 1 376 ? -11.422 -13.883 -14.047 1 96.19 376 GLN B C 1
ATOM 5852 O O . GLN B 1 376 ? -12.344 -14.688 -14.18 1 96.19 376 GLN B O 1
ATOM 5857 N N . ILE B 1 377 ? -10.367 -13.805 -14.828 1 97.25 377 ILE B N 1
ATOM 5858 C CA . ILE B 1 377 ? -10.281 -14.711 -15.969 1 97.25 377 ILE B CA 1
ATOM 5859 C C . ILE B 1 377 ? -10.266 -16.156 -15.477 1 97.25 377 ILE B C 1
ATOM 5861 O O . ILE B 1 377 ? -10.977 -17.016 -16.016 1 97.25 377 ILE B O 1
ATOM 5865 N N . LEU B 1 378 ? -9.508 -16.406 -14.484 1 96.81 378 LEU B N 1
ATOM 5866 C CA . LEU B 1 378 ? -9.375 -17.781 -14.008 1 96.81 378 LEU B CA 1
ATOM 5867 C C . LEU B 1 378 ? -10.648 -18.234 -13.297 1 96.81 378 LEU B C 1
ATOM 5869 O O . LEU B 1 378 ? -10.992 -19.422 -13.312 1 96.81 378 LEU B O 1
ATOM 5873 N N . ALA B 1 379 ? -11.352 -17.312 -12.703 1 95 379 ALA B N 1
ATOM 5874 C CA . ALA B 1 379 ? -12.57 -17.656 -11.969 1 95 379 ALA B CA 1
ATOM 5875 C C . ALA B 1 379 ? -13.766 -17.75 -12.906 1 95 379 ALA B C 1
ATOM 5877 O O . ALA B 1 379 ? -14.625 -18.625 -12.75 1 95 379 ALA B O 1
ATOM 5878 N N . CYS B 1 380 ? -13.828 -16.797 -13.93 1 93.62 380 CYS B N 1
ATOM 5879 C CA . CYS B 1 380 ? -15.062 -16.609 -14.672 1 93.62 380 CYS B CA 1
ATOM 5880 C C . CYS B 1 380 ? -14.867 -16.922 -16.156 1 93.62 380 CYS B C 1
ATOM 5882 O O . CYS B 1 380 ? -15.836 -17.109 -16.891 1 93.62 380 CYS B O 1
ATOM 5884 N N . GLY B 1 381 ? -13.672 -16.859 -16.641 1 93.94 381 GLY B N 1
ATOM 5885 C CA . GLY B 1 381 ? -13.406 -17.031 -18.062 1 93.94 381 GLY B CA 1
ATOM 5886 C C . GLY B 1 381 ? -13.484 -15.742 -18.844 1 93.94 381 GLY B C 1
ATOM 5887 O O . GLY B 1 381 ? -13.203 -15.719 -20.047 1 93.94 381 GLY B O 1
ATOM 5888 N N . HIS B 1 382 ? -13.859 -14.688 -18.156 1 93.38 382 HIS B N 1
ATOM 5889 C CA . HIS B 1 382 ? -13.945 -13.359 -18.766 1 93.38 382 HIS B CA 1
ATOM 5890 C C . HIS B 1 382 ? -13.68 -12.266 -17.734 1 93.38 382 HIS B C 1
ATOM 5892 O O . HIS B 1 382 ? -13.508 -12.547 -16.547 1 93.38 382 HIS B O 1
ATOM 5898 N N . THR B 1 383 ? -13.578 -11.062 -18.25 1 92.38 383 THR B N 1
ATOM 5899 C CA . THR B 1 383 ? -13.32 -9.938 -17.359 1 92.38 383 THR B CA 1
ATOM 5900 C C . THR B 1 383 ? -14.477 -8.945 -17.406 1 92.38 383 THR B C 1
ATOM 5902 O O . THR B 1 383 ? -15.148 -8.805 -18.422 1 92.38 383 THR B O 1
ATOM 5905 N N . MET B 1 384 ? -14.703 -8.445 -16.297 1 90.44 384 MET B N 1
ATOM 5906 C CA . MET B 1 384 ? -15.57 -7.273 -16.203 1 90.44 384 MET B CA 1
ATOM 5907 C C . MET B 1 384 ? -14.75 -5.992 -16.125 1 90.44 384 MET B C 1
ATOM 5909 O O . MET B 1 384 ? -13.836 -5.891 -15.305 1 90.44 384 MET B O 1
ATOM 5913 N N . SER B 1 385 ? -15.148 -5.074 -16.922 1 88.81 385 SER B N 1
ATOM 5914 C CA . SER B 1 385 ? -14.43 -3.807 -16.906 1 88.81 385 SER B CA 1
ATOM 5915 C C . SER B 1 385 ? -14.766 -2.988 -15.664 1 88.81 385 SER B C 1
ATOM 5917 O O . SER B 1 385 ? -15.781 -3.23 -15.008 1 88.81 385 SER B O 1
ATOM 5919 N N . ALA B 1 386 ? -13.906 -2.057 -15.414 1 88.19 386 ALA B N 1
ATOM 5920 C CA . ALA B 1 386 ? -14.164 -1.147 -14.305 1 88.19 386 ALA B CA 1
ATOM 5921 C C . ALA B 1 386 ? -15.477 -0.393 -14.508 1 88.19 386 ALA B C 1
ATOM 5923 O O . ALA B 1 386 ? -16.25 -0.231 -13.562 1 88.19 386 ALA B O 1
ATOM 5924 N N . SER B 1 387 ? -15.711 0.007 -15.695 1 90.12 387 SER B N 1
ATOM 5925 C CA . SER B 1 387 ? -16.922 0.752 -16.016 1 90.12 387 SER B CA 1
ATOM 5926 C C . SER B 1 387 ? -18.172 -0.098 -15.781 1 90.12 387 SER B C 1
ATOM 5928 O O . SER B 1 387 ? -19.172 0.383 -15.234 1 90.12 387 SER B O 1
ATOM 5930 N N . ASP B 1 388 ? -18.047 -1.365 -16.203 1 92.12 388 ASP B N 1
ATOM 5931 C CA . ASP B 1 388 ? -19.172 -2.27 -15.992 1 92.12 388 ASP B CA 1
ATOM 5932 C C . ASP B 1 388 ? -19.406 -2.523 -14.508 1 92.12 388 ASP B C 1
ATOM 5934 O O . ASP B 1 388 ? -20.562 -2.562 -14.062 1 92.12 388 ASP B O 1
ATOM 5938 N N . PHE B 1 389 ? -18.406 -2.693 -13.852 1 93.56 389 PHE B N 1
ATOM 5939 C CA . PHE B 1 389 ? -18.531 -2.93 -12.422 1 93.56 389 PHE B CA 1
ATOM 5940 C C . PHE B 1 389 ? -19.125 -1.715 -11.719 1 93.56 389 PHE B C 1
ATOM 5942 O O . PHE B 1 389 ? -19.984 -1.854 -10.852 1 93.56 389 PHE B O 1
ATOM 5949 N N . ILE B 1 390 ? -18.719 -0.548 -12.094 1 94.75 390 ILE B N 1
ATOM 5950 C CA . ILE B 1 390 ? -19.25 0.689 -11.539 1 94.75 390 ILE B CA 1
ATOM 5951 C C . ILE B 1 390 ? -20.734 0.796 -11.859 1 94.75 390 ILE B C 1
ATOM 5953 O O . ILE B 1 390 ? -21.531 1.195 -11.016 1 94.75 390 ILE B O 1
ATOM 5957 N N . GLY B 1 391 ? -21.047 0.449 -13.102 1 95.88 391 GLY B N 1
ATOM 5958 C CA . GLY B 1 391 ? -22.453 0.396 -13.461 1 95.88 391 GLY B CA 1
ATOM 5959 C C . GLY B 1 391 ? -23.266 -0.531 -12.562 1 95.88 391 GLY B C 1
ATOM 5960 O O . GLY B 1 391 ? -24.375 -0.187 -12.141 1 95.88 391 GLY B O 1
ATOM 5961 N N . SER B 1 392 ? -22.719 -1.677 -12.234 1 96.25 392 SER B N 1
ATOM 5962 C CA . SER B 1 392 ? -23.375 -2.637 -11.359 1 96.25 392 SER B CA 1
ATOM 5963 C C . SER B 1 392 ? -23.547 -2.072 -9.953 1 96.25 392 SER B C 1
ATOM 5965 O O . SER B 1 392 ? -24.578 -2.293 -9.305 1 96.25 392 SER B O 1
ATOM 5967 N N . ILE B 1 393 ? -22.562 -1.395 -9.469 1 96.31 393 ILE B N 1
ATOM 5968 C CA . ILE B 1 393 ? -22.641 -0.766 -8.156 1 96.31 393 ILE B CA 1
ATOM 5969 C C . ILE B 1 393 ? -23.766 0.256 -8.125 1 96.31 393 ILE B C 1
ATOM 5971 O O . ILE B 1 393 ? -24.578 0.279 -7.191 1 96.31 393 ILE B O 1
ATOM 5975 N N . ARG B 1 394 ? -23.875 1.036 -9.172 1 96.56 394 ARG B N 1
ATOM 5976 C CA . ARG B 1 394 ? -24.859 2.105 -9.25 1 96.56 394 ARG B CA 1
ATOM 5977 C C . ARG B 1 394 ? -26.281 1.541 -9.305 1 96.56 394 ARG B C 1
ATOM 5979 O O . ARG B 1 394 ? -27.234 2.195 -8.883 1 96.56 394 ARG B O 1
ATOM 5986 N N . ASN B 1 395 ? -26.391 0.328 -9.711 1 96.94 395 ASN B N 1
ATOM 5987 C CA . ASN B 1 395 ? -27.703 -0.278 -9.898 1 96.94 395 ASN B CA 1
ATOM 5988 C C . ASN B 1 395 ? -28.141 -1.069 -8.664 1 96.94 395 ASN B C 1
ATOM 5990 O O . ASN B 1 395 ? -29.234 -1.625 -8.633 1 96.94 395 ASN B O 1
ATOM 5994 N N . VAL B 1 396 ? -27.328 -1.163 -7.688 1 96.44 396 VAL B N 1
ATOM 5995 C CA . VAL B 1 396 ? -27.688 -1.869 -6.465 1 96.44 396 VAL B CA 1
ATOM 5996 C C . VAL B 1 396 ? -28.875 -1.178 -5.805 1 96.44 396 VAL B C 1
ATOM 5998 O O . VAL B 1 396 ? -28.938 0.052 -5.73 1 96.44 396 VAL B O 1
ATOM 6001 N N . THR B 1 397 ? -29.797 -1.962 -5.312 1 94.88 397 THR B N 1
ATOM 6002 C CA . THR B 1 397 ? -30.984 -1.429 -4.672 1 94.88 397 THR B CA 1
ATOM 6003 C C . THR B 1 397 ? -31 -1.754 -3.18 1 94.88 397 THR B C 1
ATOM 6005 O O . THR B 1 397 ? -30.172 -2.531 -2.707 1 94.88 397 THR B O 1
ATOM 6008 N N . LEU B 1 398 ? -32.031 -1.117 -2.521 1 92.69 398 LEU B N 1
ATOM 6009 C CA . LEU B 1 398 ? -32.188 -1.382 -1.098 1 92.69 398 LEU B CA 1
ATOM 6010 C C . LEU B 1 398 ? -32.531 -2.852 -0.854 1 92.69 398 LEU B C 1
ATOM 6012 O O . LEU B 1 398 ? -32.031 -3.449 0.11 1 92.69 398 LEU B O 1
ATOM 6016 N N . ASP B 1 399 ? -33.281 -3.428 -1.694 1 90.38 399 ASP B N 1
ATOM 6017 C CA . ASP B 1 399 ? -33.688 -4.824 -1.568 1 90.38 399 ASP B CA 1
ATOM 6018 C C . ASP B 1 399 ? -32.5 -5.754 -1.727 1 90.38 399 ASP B C 1
ATOM 6020 O O . ASP B 1 399 ? -32.406 -6.777 -1.044 1 90.38 399 ASP B O 1
ATOM 6024 N N . ASP B 1 400 ? -31.625 -5.367 -2.625 1 91.19 400 ASP B N 1
ATOM 6025 C CA . ASP B 1 400 ? -30.422 -6.172 -2.832 1 91.19 400 ASP B CA 1
ATOM 6026 C C . ASP B 1 400 ? -29.594 -6.266 -1.551 1 91.19 400 ASP B C 1
ATOM 6028 O O . ASP B 1 400 ? -29.109 -7.34 -1.203 1 91.19 400 ASP B O 1
ATOM 6032 N N . VAL B 1 401 ? -29.453 -5.133 -0.884 1 89.25 401 VAL B N 1
ATOM 6033 C CA . VAL B 1 401 ? -28.562 -5.035 0.273 1 89.25 401 VAL B CA 1
ATOM 6034 C C . VAL B 1 401 ? -29.234 -5.684 1.485 1 89.25 401 VAL B C 1
ATOM 6036 O O . VAL B 1 401 ? -28.562 -6.332 2.295 1 89.25 401 VAL B O 1
ATOM 6039 N N . ASN B 1 402 ? -30.469 -5.594 1.538 1 80.81 402 ASN B N 1
ATOM 6040 C CA . ASN B 1 402 ? -31.188 -6.102 2.707 1 80.81 402 ASN B CA 1
ATOM 6041 C C . ASN B 1 402 ? -31.328 -7.617 2.658 1 80.81 402 ASN B C 1
ATOM 6043 O O . ASN B 1 402 ? -31.5 -8.266 3.693 1 80.81 402 ASN B O 1
ATOM 6047 N N . LYS B 1 403 ? -31.172 -8.258 1.503 1 74.81 403 LYS B N 1
ATOM 6048 C CA . LYS B 1 403 ? -31.344 -9.695 1.345 1 74.81 403 LYS B CA 1
ATOM 6049 C C . LYS B 1 403 ? -30.031 -10.445 1.586 1 74.81 403 LYS B C 1
ATOM 6051 O O . LYS B 1 403 ? -30.047 -11.656 1.806 1 74.81 403 LYS B O 1
ATOM 6056 N N . VAL B 1 404 ? -28.969 -9.867 1.557 1 64.81 404 VAL B N 1
ATOM 6057 C CA . VAL B 1 404 ? -27.688 -10.555 1.384 1 64.81 404 VAL B CA 1
ATOM 6058 C C . VAL B 1 404 ? -27.266 -11.18 2.709 1 64.81 404 VAL B C 1
ATOM 6060 O O . VAL B 1 404 ? -26.625 -12.242 2.725 1 64.81 404 VAL B O 1
ATOM 6063 N N . ILE B 1 405 ? -27.359 -10.656 3.883 1 59.5 405 ILE B N 1
ATOM 6064 C CA . ILE B 1 405 ? -26.406 -11.047 4.91 1 59.5 405 ILE B CA 1
ATOM 6065 C C . ILE B 1 405 ? -26.969 -12.188 5.742 1 59.5 405 ILE B C 1
ATOM 6067 O O . ILE B 1 405 ? -28.047 -12.062 6.324 1 59.5 405 ILE B O 1
ATOM 6071 N N . MET B 1 406 ? -26.656 -13.461 5.316 1 57.75 406 MET B N 1
ATOM 6072 C CA . MET B 1 406 ? -26.688 -14.5 6.34 1 57.75 406 MET B CA 1
ATOM 6073 C C . MET B 1 406 ? -25.391 -14.492 7.156 1 57.75 406 MET B C 1
ATOM 6075 O O . MET B 1 406 ? -24.297 -14.578 6.598 1 57.75 406 MET B O 1
ATOM 6079 N N . LEU B 1 407 ? -25.359 -14.055 8.414 1 58.84 407 LEU B N 1
ATOM 6080 C CA . LEU B 1 407 ? -24.188 -13.688 9.203 1 58.84 407 LEU B CA 1
ATOM 6081 C C . LEU B 1 407 ? -23.688 -14.883 10 1 58.84 407 LEU B C 1
ATOM 6083 O O . LEU B 1 407 ? -24.469 -15.695 10.484 1 58.84 407 LEU B O 1
ATOM 6087 N N . SER B 1 408 ? -22.422 -15.328 9.805 1 53.66 408 SER B N 1
ATOM 6088 C CA . SER B 1 408 ? -21.672 -16.156 10.742 1 53.66 408 SER B CA 1
ATOM 6089 C C . SER B 1 408 ? -20.688 -15.328 11.547 1 53.66 408 SER B C 1
ATOM 6091 O O . SER B 1 408 ? -20.172 -14.32 11.062 1 53.66 408 SER B O 1
ATOM 6093 N N . VAL B 1 409 ? -20.578 -15.43 12.969 1 53.56 409 VAL B N 1
ATOM 6094 C CA . VAL B 1 409 ? -19.766 -14.672 13.898 1 53.56 409 VAL B CA 1
ATOM 6095 C C . VAL B 1 409 ? -18.484 -15.453 14.227 1 53.56 409 VAL B C 1
ATOM 6097 O O . VAL B 1 409 ? -18.547 -16.656 14.492 1 53.56 409 VAL B O 1
ATOM 6100 N N . PHE B 1 410 ? -17.234 -14.922 13.891 1 55.19 410 PHE B N 1
ATOM 6101 C CA . PHE B 1 410 ? -15.992 -15.492 14.383 1 55.19 410 PHE B CA 1
ATOM 6102 C C . PHE B 1 410 ? -15.281 -14.516 15.312 1 55.19 410 PHE B C 1
ATOM 6104 O O . PHE B 1 410 ? -15.211 -13.312 15.023 1 55.19 410 PHE B O 1
ATOM 6111 N N . ILE B 1 411 ? -14.875 -14.812 16.625 1 53.69 411 ILE B N 1
ATOM 6112 C CA . ILE B 1 411 ? -14.188 -14.008 17.609 1 53.69 411 ILE B CA 1
ATOM 6113 C C . ILE B 1 411 ? -12.773 -14.539 17.828 1 53.69 411 ILE B C 1
ATOM 6115 O O . ILE B 1 411 ? -12.586 -15.727 18.109 1 53.69 411 ILE B O 1
ATOM 6119 N N . CYS B 1 412 ? -11.633 -13.734 17.297 1 52.69 412 CYS B N 1
ATOM 6120 C CA . CYS B 1 412 ? -10.266 -14.047 17.703 1 52.69 412 CYS B CA 1
ATOM 6121 C C . CYS B 1 412 ? -9.742 -13.016 18.703 1 52.69 412 CYS B C 1
ATOM 6123 O O . CYS B 1 412 ? -10.062 -11.828 18.594 1 52.69 412 CYS B O 1
#

pLDDT: mean 87.24, std 13.7, range [24.34, 98.31]

Solvent-accessible surface area (backbone atoms only — not comparable to full-atom values): 41106 Å² total; per-residue (Å²): 121,67,70,69,58,54,41,56,45,59,68,63,57,38,61,69,50,76,46,72,46,96,60,44,30,32,37,35,22,29,36,72,48,49,60,55,16,29,43,35,41,36,23,61,40,10,27,32,67,44,77,47,82,89,34,66,33,46,48,42,51,52,41,58,37,45,51,42,38,27,86,86,45,56,14,58,58,54,31,33,54,39,22,54,58,17,31,40,38,39,53,44,69,44,59,60,30,30,34,37,34,35,40,27,38,36,92,49,44,69,65,50,52,66,50,49,39,48,39,70,43,49,52,51,48,66,77,58,50,59,46,34,46,40,48,56,55,50,54,61,70,67,59,45,73,66,56,55,47,52,45,50,44,29,28,26,29,22,45,91,24,33,63,19,48,55,74,62,50,53,76,84,44,61,88,65,72,48,42,65,59,50,49,54,49,40,71,66,27,58,17,22,29,30,26,36,40,30,28,24,27,42,57,57,65,61,56,49,51,39,59,73,73,63,54,69,61,50,77,36,76,57,74,83,80,72,80,47,61,81,67,49,40,66,44,84,78,92,68,91,58,70,60,34,75,36,42,37,30,16,68,44,42,15,67,64,32,61,66,42,36,26,36,45,42,27,41,35,26,31,35,19,36,24,21,46,26,92,59,36,52,19,35,19,59,3,54,33,13,38,48,30,43,66,68,41,73,54,48,46,47,40,50,36,58,38,76,49,68,36,54,82,33,23,39,33,38,38,35,38,38,23,40,60,89,56,36,64,66,38,48,54,41,34,50,51,39,59,76,64,59,76,78,53,72,64,38,49,51,10,11,33,38,28,34,44,39,53,54,54,57,49,60,42,34,57,64,53,42,42,52,52,46,46,53,32,33,75,51,60,72,45,75,79,49,71,63,56,48,45,53,45,33,71,66,54,46,72,64,54,46,57,60,58,56,62,58,46,75,19,56,55,123,68,69,66,59,53,42,55,46,60,66,63,59,40,63,68,49,76,45,73,46,94,59,44,30,32,40,35,22,30,36,72,50,50,62,54,16,28,42,34,44,37,22,61,38,10,30,32,68,43,76,48,84,89,34,67,33,47,49,40,50,52,40,59,37,48,51,43,38,27,85,85,44,56,14,63,58,53,29,36,55,38,17,54,57,16,28,38,35,40,55,44,69,45,57,58,30,30,35,38,35,34,41,27,37,37,92,48,43,70,65,51,54,67,49,48,38,48,40,71,44,49,52,51,48,66,77,57,51,59,45,33,45,41,47,56,54,50,55,63,71,66,59,45,74,68,56,54,42,52,44,50,43,29,28,28,29,22,45,91,24,33,62,17,48,56,74,63,50,53,77,85,44,62,88,64,73,48,42,65,58,50,50,54,48,41,71,66,28,59,17,22,29,30,28,35,41,31,27,25,26,44,58,57,65,62,56,49,51,40,59,74,73,62,53,68,62,50,75,37,76,57,71,83,81,75,80,47,59,80,67,44,44,69,46,80,58,93,66,92,57,68,59,35,42,33,38,38,30,15,61,43,42,16,66,64,33,61,65,43,37,27,35,46,42,26,41,34,26,30,33,19,36,24,27,48,27,90,57,39,56,29,27,19,61,4,53,32,15,33,48,29,42,67,67,40,73,55,47,46,48,43,53,36,57,37,75,50,68,36,52,83,35,24,40,34,37,38,35,38,37,24,42,59,91,55,36,63,66,38,48,54,42,34,50,50,38,59,74,64,57,75,76,53,72,65,39,49,51,11,10,33,37,28,34,44,39,53,54,55,56,50,60,43,34,60,63,53,43,41,54,52,46,46,52,33,32,76,50,60,71,47,74,77,51,71,63,55,48,45,51,44,33,70,64,54,47,74,68,57,50,66,66,50,77,53,77,29,58,27,44,59

Nearest PDB structures (foldseek):
  8ugh-assembly1_3O  TM=9.323E-01  e=2.814E-34  Sus scrofa
  4d6u-assembly2_O  TM=9.220E-01  e=1.271E-34  Bos taurus
  8zos-assembly1_E  TM=9.141E-01  e=3.234E-33  Sus scrofa
  3h1k-assembly1_B  TM=9.220E-01  e=5.532E-32  Gallus gallus
  6haw-assembly1_A  TM=9.052E-01  e=1.250E-28  Bos taurus